Protein AF-0000000068868899 (afdb_homodimer)

pLDDT: mean 96.08, std 3.88, range [70.88, 98.94]

Foldseek 3Di:
DDPVVVVVVVVVVCVVVDDDDFDWDDFDFCWTATPRDIFGEQAALQFLRLRPDPLLVVLLVVLCVVPNKFDDQCVPRNDDPLQVLLQVLLLVLLVFATKHWFQWLLLVLLLLDLLPAAQLAAEEEEPLADVSNVVSCVVSNHPHYHYFYHLDLVRSLVSLVVNLVSQVDADPVRHGHAYEYEYEQARQQQQDGRPVVSVLVSCVVSVHAYEYEFASQACAAAQLRSTNCNNVVNNPSHAWYKYGCCRNVNFGIIMIGHHPVSVVSSVPGRCSSNVHTDHISSSSSSSSSSSVVSVVDSVSNVLSVVLQVVLVVLCVVLPFDQHPRDTQKTWRWPQAQVLLCQLQVQLVVLRYHWDWDAPPSPDRRGITTIGGTHSSDDPVSSVSSSVSSSVSVVVVVD/DDPVVVVVVVVVVCVVVDDDDFDWDDFDFCWTATPRDIFGEQDALQFLRLRPDPLLVVLLVVLCVVPNKFDDQCVPRNDDPLQVLLQVLLLVLLVFATKHWFQWLLLVLLLLDLLPAAQLAAEEEEPLADVSNVVSCVVSNHPHYHYFYHLDLVRSLVSLVVNLVSQVDADPVRHGHAYEYEYEQARQQQQDGRPVVSVLVSCVVSVHAYEYEFASQACAAAQLRSTNCNNVVNNPSHAWYKYGCCRNVNFGIIMIGHHPVSVVSSVPGRCSSNVHTDHISSSSSSSSSSSVVSVVDSVSNVLSVVLQVVLVVLCVVLPFDQHPNDTQKTWRWPQAQVLLCQLQVQLVVLRYHWDWDAPPSPDRRGITTIGGTHSSDDPVSSVSSSVSSSVSVVVVVD

InterPro domains:
  IPR004839 Aminotransferase, class I/classII, large domain [PF00155] (39-388)
  IPR015421 Pyridoxal phosphate-dependent transferase, major domain [G3DSA:3.40.640.10] (53-297)
  IPR015422 Pyridoxal phosphate-dependent transferase, small domain [G3DSA:3.90.1150.10] (34-392)
  IPR015424 Pyridoxal phosphate-dependent transferase [SSF53383] (14-396)
  IPR050087 8-amino-7-oxononanoate synthase class-II [PTHR13693] (25-392)

Nearest PDB structures (foldseek):
  7v5i-assembly1_B  TM=9.398E-01  e=1.175E-43  Vibrio proteolyticus NBRC 13287
  7pob-assembly1_A  TM=9.313E-01  e=1.804E-43  Thermus thermophilus
  8guh-assembly1_A  TM=9.387E-01  e=9.537E-41  Sphingobacterium multivorum
  7u7h-assembly3_D  TM=9.229E-01  e=6.261E-37  Alistipes finegoldii DSM 17242
  8c82-assembly1_B  TM=8.875E-01  e=2.567E-27  Saccharomyces cerevisiae

Structure (mmCIF, N/CA/C/O backbone):
data_AF-0000000068868899-model_v1
#
loop_
_entity.id
_entity.type
_entity.pdbx_description
1 polymer 'Aminotransferase class I/classII large domain-containing protein'
#
loop_
_atom_site.group_PDB
_atom_site.id
_atom_site.type_symbol
_atom_site.label_atom_id
_atom_site.label_alt_id
_atom_site.label_comp_id
_atom_site.label_asym_id
_atom_site.label_entity_id
_atom_site.label_seq_id
_atom_site.pdbx_PDB_ins_code
_atom_site.Cartn_x
_atom_site.Cartn_y
_atom_site.Cartn_z
_atom_site.occupancy
_atom_site.B_iso_or_equiv
_atom_site.auth_seq_id
_atom_site.auth_comp_id
_atom_site.auth_asym_id
_atom_site.auth_atom_id
_atom_site.pdbx_PDB_model_num
ATOM 1 N N . MET A 1 1 ? 30.75 -0.657 23.078 1 79.25 1 MET A N 1
ATOM 2 C CA . MET A 1 1 ? 30.266 0.028 21.891 1 79.25 1 MET A CA 1
ATOM 3 C C . MET A 1 1 ? 28.766 0.284 21.984 1 79.25 1 MET A C 1
ATOM 5 O O . MET A 1 1 ? 28.016 -0.556 22.484 1 79.25 1 MET A O 1
ATOM 9 N N . ALA A 1 2 ? 28.531 1.472 21.562 1 90.12 2 ALA A N 1
ATOM 10 C CA . ALA A 1 2 ? 27.125 1.851 21.609 1 90.12 2 ALA A CA 1
ATOM 11 C C . ALA A 1 2 ? 26.281 0.928 20.734 1 90.12 2 ALA A C 1
ATOM 13 O O . ALA A 1 2 ? 26.766 0.385 19.75 1 90.12 2 ALA A O 1
ATOM 14 N N . THR A 1 3 ? 25.156 0.612 21.203 1 94.62 3 THR A N 1
ATOM 15 C CA . THR A 1 3 ? 24.25 -0.295 20.516 1 94.62 3 THR A CA 1
ATOM 16 C C . THR A 1 3 ? 24 0.18 19.094 1 94.62 3 THR A C 1
ATOM 18 O O . THR A 1 3 ? 24 -0.623 18.156 1 94.62 3 THR A O 1
ATOM 21 N N . THR A 1 4 ? 23.875 1.405 18.875 1 96.5 4 THR A N 1
ATOM 22 C CA . THR A 1 4 ? 23.609 1.935 17.531 1 96.5 4 THR A CA 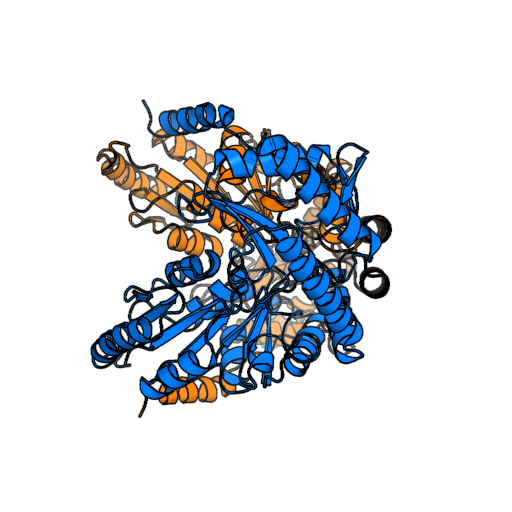1
ATOM 23 C C . THR A 1 4 ? 24.844 1.777 16.641 1 96.5 4 THR A C 1
ATOM 25 O O . THR A 1 4 ? 24.703 1.521 15.445 1 96.5 4 THR A O 1
ATOM 28 N N . ALA A 1 5 ? 25.984 1.985 17.219 1 95.88 5 ALA A N 1
ATOM 29 C CA . ALA A 1 5 ? 27.219 1.805 16.453 1 95.88 5 ALA A CA 1
ATOM 30 C C . ALA A 1 5 ? 27.359 0.37 15.945 1 95.88 5 ALA A C 1
ATOM 32 O O . ALA A 1 5 ? 27.781 0.139 14.82 1 95.88 5 ALA A O 1
ATOM 33 N N . LYS A 1 6 ? 27.062 -0.552 16.812 1 94.94 6 LYS A N 1
ATOM 34 C CA . LYS A 1 6 ? 27.078 -1.957 16.422 1 94.94 6 LYS A CA 1
ATOM 35 C C . LYS A 1 6 ? 26.078 -2.229 15.297 1 94.94 6 LYS A C 1
ATOM 37 O O . LYS A 1 6 ? 26.344 -3.027 14.398 1 94.94 6 LYS A O 1
ATOM 42 N N . PHE A 1 7 ? 24.969 -1.673 15.406 1 96.56 7 PHE A N 1
ATOM 43 C CA . PHE A 1 7 ? 23.922 -1.776 14.383 1 96.56 7 PHE A CA 1
ATOM 44 C C . PHE A 1 7 ? 24.438 -1.292 13.039 1 96.56 7 PHE A C 1
ATOM 46 O O . PHE A 1 7 ? 24.328 -2.002 12.031 1 96.56 7 PHE A O 1
ATOM 53 N N . TRP A 1 8 ? 25.031 -0.148 12.945 1 96.88 8 TRP A N 1
ATOM 54 C CA . TRP A 1 8 ? 25.547 0.434 11.703 1 96.88 8 TRP A CA 1
ATOM 55 C C . TRP A 1 8 ? 26.672 -0.412 11.125 1 96.88 8 TRP A C 1
ATOM 57 O O . TRP A 1 8 ? 26.781 -0.562 9.906 1 96.88 8 TRP A O 1
ATOM 67 N N . ASN A 1 9 ? 27.5 -0.931 11.992 1 96.31 9 ASN A N 1
ATOM 68 C CA . ASN A 1 9 ? 28.562 -1.814 11.547 1 96.31 9 ASN A CA 1
ATOM 69 C C . ASN A 1 9 ? 28.016 -3.068 10.875 1 96.31 9 ASN A C 1
ATOM 71 O O . ASN A 1 9 ? 28.547 -3.52 9.859 1 96.31 9 ASN A O 1
ATOM 75 N N . LYS A 1 10 ? 27.031 -3.541 11.477 1 95.31 10 LYS A N 1
ATOM 76 C CA . LYS A 1 10 ? 26.391 -4.727 10.914 1 95.31 10 LYS A CA 1
ATOM 77 C C . LYS A 1 10 ? 25.797 -4.43 9.539 1 95.31 10 LYS A C 1
ATOM 79 O O . LYS A 1 10 ? 25.922 -5.242 8.617 1 95.31 10 LYS A O 1
ATOM 84 N N . LEU A 1 11 ? 25.125 -3.301 9.398 1 96.31 11 LEU A N 1
ATOM 85 C CA . LEU A 1 11 ? 24.531 -2.908 8.125 1 96.31 11 LEU A CA 1
ATOM 86 C C . LEU A 1 11 ? 25.609 -2.729 7.055 1 96.31 11 LEU A C 1
ATOM 88 O O . LEU A 1 11 ? 25.438 -3.158 5.914 1 96.31 11 LEU A O 1
ATOM 92 N N . SER A 1 12 ? 26.672 -2.145 7.445 1 96.12 12 SER A N 1
ATOM 93 C CA . SER A 1 12 ? 27.766 -1.908 6.508 1 96.12 12 SER A CA 1
ATOM 94 C C . SER A 1 12 ? 28.391 -3.221 6.035 1 96.12 12 SER A C 1
ATOM 96 O O . SER A 1 12 ? 28.688 -3.379 4.852 1 96.12 12 SER A O 1
ATOM 98 N N . ALA A 1 13 ? 28.531 -4.113 6.949 1 94.19 13 ALA A N 1
ATOM 99 C CA . ALA A 1 13 ? 29.109 -5.414 6.621 1 94.19 13 ALA A CA 1
ATOM 100 C C . ALA A 1 13 ? 28.219 -6.191 5.664 1 94.19 13 ALA A C 1
ATOM 102 O O . ALA A 1 13 ? 28.703 -6.926 4.801 1 94.19 13 ALA A O 1
ATOM 103 N N . ALA A 1 14 ? 26.969 -5.934 5.801 1 92.38 14 ALA A N 1
ATOM 104 C CA . ALA A 1 14 ? 26 -6.68 5.016 1 92.38 14 ALA A CA 1
ATOM 105 C C . ALA A 1 14 ? 25.953 -6.176 3.576 1 92.38 14 ALA A C 1
ATOM 107 O O . ALA A 1 14 ? 25.422 -6.852 2.691 1 92.38 14 ALA A O 1
ATOM 108 N N . GLN A 1 15 ? 26.484 -5.066 3.303 1 91.06 15 GLN A N 1
ATOM 109 C CA . GLN A 1 15 ? 26.453 -4.473 1.969 1 91.06 15 GLN A CA 1
ATOM 110 C C . GLN A 1 15 ? 27.172 -5.355 0.956 1 91.06 15 GLN A C 1
ATOM 112 O O . GLN A 1 15 ? 26.875 -5.309 -0.24 1 91.06 15 GLN A O 1
ATOM 117 N N . ALA A 1 16 ? 28.094 -6.137 1.494 1 88.56 16 ALA A N 1
ATOM 118 C CA . ALA A 1 16 ? 28.875 -7.02 0.62 1 88.56 16 ALA A CA 1
ATOM 119 C C . ALA A 1 16 ? 27.984 -8.094 0.003 1 88.56 16 ALA A C 1
ATOM 121 O O . ALA A 1 16 ? 28.297 -8.648 -1.053 1 88.56 16 ALA A O 1
ATOM 122 N N . LEU A 1 17 ? 26.891 -8.344 0.576 1 86.88 17 LEU A N 1
ATOM 123 C CA . LEU A 1 17 ? 26.016 -9.422 0.145 1 86.88 17 LEU A CA 1
ATOM 124 C C . LEU A 1 17 ? 24.797 -8.867 -0.579 1 86.88 17 LEU A C 1
ATOM 126 O O . LEU A 1 17 ? 23.859 -9.609 -0.909 1 86.88 17 LEU A O 1
ATOM 130 N N . LYS A 1 18 ? 24.797 -7.633 -0.896 1 85.88 18 LYS A N 1
ATOM 131 C CA . LYS A 1 18 ? 23.609 -6.992 -1.446 1 85.88 18 LYS A CA 1
ATOM 132 C C . LYS A 1 18 ? 23.344 -7.473 -2.869 1 85.88 18 LYS A C 1
ATOM 134 O O . LYS A 1 18 ? 24.266 -7.688 -3.648 1 85.88 18 LYS A O 1
ATOM 139 N N . THR A 1 19 ? 22.062 -7.805 -3.105 1 80.19 19 THR A N 1
ATOM 140 C CA . THR A 1 19 ? 21.609 -8.148 -4.445 1 80.19 19 THR A CA 1
ATOM 141 C C . THR A 1 19 ? 20.891 -6.965 -5.09 1 80.19 19 THR A C 1
ATOM 143 O O . THR A 1 19 ? 20.109 -6.266 -4.426 1 80.19 19 THR A O 1
ATOM 146 N N . VAL A 1 20 ? 21.219 -6.711 -6.34 1 83.12 20 VAL A N 1
ATOM 147 C CA . VAL A 1 20 ? 20.594 -5.629 -7.094 1 83.12 20 VAL A CA 1
ATOM 148 C C . VAL A 1 20 ? 19.766 -6.211 -8.234 1 83.12 20 VAL A C 1
ATOM 150 O O . VAL A 1 20 ? 20.25 -7.035 -9.008 1 83.12 20 VAL A O 1
ATOM 153 N N . PRO A 1 21 ? 18.531 -5.812 -8.266 1 89.25 21 PRO A N 1
ATOM 154 C CA . PRO A 1 21 ? 17.703 -6.312 -9.375 1 89.25 21 PRO A CA 1
ATOM 155 C C . PRO A 1 21 ? 18.188 -5.824 -10.734 1 89.25 21 PRO A C 1
ATOM 157 O O . PRO A 1 21 ? 18.828 -4.77 -10.828 1 89.25 21 PRO A O 1
ATOM 160 N N . ARG A 1 22 ? 17.875 -6.625 -11.734 1 92.62 22 ARG A N 1
ATOM 161 C CA . ARG A 1 22 ? 18.156 -6.188 -13.094 1 92.62 22 ARG A CA 1
ATOM 162 C C . ARG A 1 22 ? 17.312 -4.965 -13.461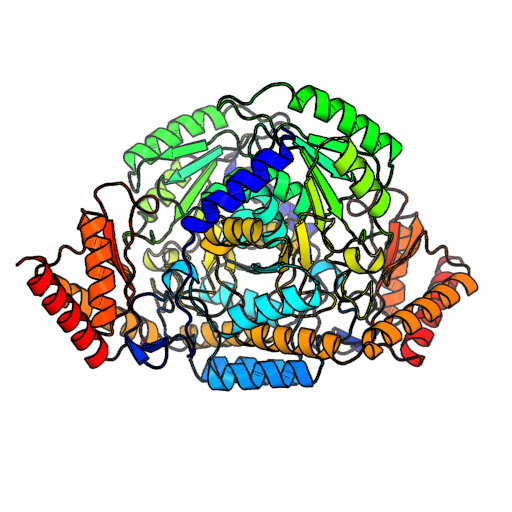 1 92.62 22 ARG A C 1
ATOM 164 O O . ARG A 1 22 ? 16.156 -4.859 -13.062 1 92.62 22 ARG A O 1
ATOM 171 N N . VAL A 1 23 ? 17.891 -4.062 -14.188 1 96.19 23 VAL A N 1
ATOM 172 C CA . VAL A 1 23 ? 17.203 -2.84 -14.578 1 96.19 23 VAL A CA 1
ATOM 173 C C . VAL A 1 23 ? 16.562 -3.018 -15.961 1 96.19 23 VAL A C 1
ATOM 175 O O . VAL A 1 23 ? 17.266 -3.277 -16.938 1 96.19 23 VAL A O 1
ATOM 178 N N . VAL A 1 24 ? 15.305 -2.957 -16.016 1 96.56 24 VAL A N 1
ATOM 179 C CA . VAL A 1 24 ? 14.523 -3.061 -17.25 1 96.56 24 VAL A CA 1
ATOM 180 C C . VAL A 1 24 ? 14.289 -1.667 -17.828 1 96.56 24 VAL A C 1
ATOM 182 O O . VAL A 1 24 ? 13.938 -0.735 -17.094 1 96.56 24 VAL A O 1
ATOM 185 N N . SER A 1 25 ? 14.477 -1.478 -19.125 1 96.94 25 SER A N 1
ATOM 186 C CA . SER A 1 25 ? 14.328 -0.166 -19.75 1 96.94 25 SER A CA 1
ATOM 187 C C . SER A 1 25 ? 13.219 -0.169 -20.797 1 96.94 25 SER A C 1
ATOM 189 O O . SER A 1 25 ? 13.172 0.706 -21.656 1 96.94 25 SER A O 1
ATOM 191 N N . SER A 1 26 ? 12.359 -1.142 -20.766 1 96.25 26 SER A N 1
ATOM 192 C CA . SER A 1 26 ? 11.203 -1.257 -21.641 1 96.25 26 SER A CA 1
ATOM 193 C C . SER A 1 26 ? 9.914 -1.417 -20.844 1 96.25 26 SER A C 1
ATOM 195 O O . SER A 1 26 ? 9.945 -1.437 -19.609 1 96.25 26 SER A O 1
ATOM 197 N N . GLY A 1 27 ? 8.766 -1.423 -21.625 1 94.75 27 GLY A N 1
ATOM 198 C CA . GLY A 1 27 ? 7.539 -1.896 -21 1 94.75 27 GLY A CA 1
ATOM 199 C C . GLY A 1 27 ? 7.602 -3.357 -20.594 1 94.75 27 GLY A C 1
ATOM 200 O O . GLY A 1 27 ? 8.57 -4.055 -20.922 1 94.75 27 GLY A O 1
ATOM 201 N N . GLN A 1 28 ? 6.582 -3.781 -19.859 1 93.19 28 GLN A N 1
ATOM 202 C CA . GLN A 1 28 ? 6.539 -5.148 -19.359 1 93.19 28 GLN A CA 1
ATOM 203 C C . GLN A 1 28 ? 5.703 -6.047 -20.266 1 93.19 28 GLN A C 1
ATOM 205 O O . GLN A 1 28 ? 4.648 -6.539 -19.859 1 93.19 28 GLN A O 1
ATOM 210 N N . GLY A 1 29 ? 6.199 -6.32 -21.438 1 93.62 29 GLY A N 1
ATOM 211 C CA . GLY A 1 29 ? 5.531 -7.199 -22.375 1 93.62 29 GLY A CA 1
ATOM 212 C C . GLY A 1 29 ? 6.188 -8.562 -22.484 1 93.62 29 GLY A C 1
ATOM 213 O O . GLY A 1 29 ? 6.863 -9.008 -21.562 1 93.62 29 GLY A O 1
ATOM 214 N N . ALA A 1 30 ? 5.898 -9.273 -23.578 1 97 30 ALA A N 1
ATOM 215 C CA . ALA A 1 30 ? 6.469 -10.586 -23.828 1 97 30 ALA A CA 1
ATOM 216 C C . ALA A 1 30 ? 7.996 -10.531 -23.844 1 97 30 ALA A C 1
ATOM 218 O O . ALA A 1 30 ? 8.664 -11.523 -23.547 1 97 30 ALA A O 1
ATOM 219 N N . HIS A 1 31 ? 8.469 -9.367 -24.125 1 97.38 31 HIS A N 1
ATOM 220 C CA . HIS A 1 31 ? 9.914 -9.148 -24.156 1 97.38 31 HIS A CA 1
ATOM 221 C C . HIS A 1 31 ? 10.289 -7.918 -23.328 1 97.38 31 HIS A C 1
ATOM 223 O O . HIS A 1 31 ? 9.547 -6.934 -23.297 1 97.38 31 HIS A O 1
ATOM 229 N N . LEU A 1 32 ? 11.438 -8.008 -22.688 1 96.5 32 LEU A N 1
ATOM 230 C CA . LEU A 1 32 ? 12.008 -6.922 -21.906 1 96.5 32 LEU A CA 1
ATOM 231 C C . LEU A 1 32 ? 13.336 -6.457 -22.5 1 96.5 32 LEU A C 1
ATOM 233 O O . LEU A 1 32 ? 14.062 -7.258 -23.109 1 96.5 32 LEU A O 1
ATOM 237 N N . GLU A 1 33 ? 13.617 -5.211 -22.344 1 97.62 33 GLU A N 1
ATOM 238 C CA . GLU A 1 33 ? 14.945 -4.715 -22.672 1 97.62 33 GLU A CA 1
ATOM 239 C C . GLU A 1 33 ? 15.789 -4.539 -21.406 1 97.62 33 GLU A C 1
ATOM 241 O O . GLU A 1 33 ? 15.414 -3.799 -20.5 1 97.62 33 GLU A O 1
ATOM 246 N N . ILE A 1 34 ? 16.891 -5.254 -21.328 1 96.75 34 ILE A N 1
ATOM 247 C CA . ILE A 1 34 ? 17.859 -5.184 -20.234 1 96.75 34 ILE A CA 1
ATOM 248 C C . ILE A 1 34 ? 19.266 -4.953 -20.797 1 96.75 34 ILE A C 1
ATOM 250 O O . ILE A 1 34 ? 19.766 -5.762 -21.578 1 96.75 34 ILE A O 1
ATOM 254 N N . GLU A 1 35 ? 19.859 -3.84 -20.406 1 95.75 35 GLU A N 1
ATOM 255 C CA . GLU A 1 35 ? 21.188 -3.469 -20.875 1 95.75 35 GLU A CA 1
ATOM 256 C C . GLU A 1 35 ? 21.266 -3.496 -22.406 1 95.75 35 GLU A C 1
ATOM 258 O O . GLU A 1 35 ? 22.203 -4.051 -22.984 1 95.75 35 GLU A O 1
ATOM 263 N N . GLY A 1 36 ? 20.188 -3.113 -23 1 96.44 36 GLY A N 1
ATOM 264 C CA . GLY A 1 36 ? 20.172 -2.926 -24.438 1 96.44 36 GLY A CA 1
ATOM 265 C C . GLY A 1 36 ? 19.859 -4.199 -25.203 1 96.44 36 GLY A C 1
ATOM 266 O O . GLY A 1 36 ? 19.859 -4.203 -26.438 1 96.44 36 GLY A O 1
ATOM 267 N N . LYS A 1 37 ? 19.594 -5.266 -24.516 1 97.75 37 LYS A N 1
ATOM 268 C CA . LYS A 1 37 ? 19.281 -6.547 -25.156 1 97.75 37 LYS A CA 1
ATOM 269 C C . LYS A 1 37 ? 17.859 -6.98 -24.844 1 97.75 37 LYS A C 1
ATOM 271 O O . LYS A 1 37 ? 17.328 -6.672 -23.766 1 97.75 37 LYS A O 1
ATOM 276 N N . SER A 1 38 ? 17.297 -7.68 -25.828 1 98 38 SER A N 1
ATOM 277 C CA . SER A 1 38 ? 15.93 -8.164 -25.672 1 98 38 SER A CA 1
ATOM 278 C C . SER A 1 38 ? 15.898 -9.539 -25.016 1 98 38 SER A C 1
ATOM 280 O O . SER A 1 38 ? 16.688 -10.422 -25.375 1 98 38 SER A O 1
ATOM 282 N N . TYR A 1 39 ? 15.031 -9.703 -24.031 1 98.19 39 TYR A N 1
ATOM 283 C CA . TYR A 1 39 ? 14.867 -10.969 -23.312 1 98.19 39 TYR A CA 1
ATOM 284 C C . TYR A 1 39 ? 13.414 -11.422 -23.328 1 98.19 39 TYR A C 1
ATOM 286 O O . TYR A 1 39 ? 12.5 -10.617 -23.125 1 98.19 39 TYR A O 1
ATOM 294 N N . LEU A 1 40 ? 13.18 -12.711 -23.641 1 98.5 40 LEU A N 1
ATOM 295 C CA . LEU A 1 40 ? 11.859 -13.297 -23.438 1 98.5 40 LEU A CA 1
ATOM 296 C C . LEU A 1 40 ? 11.492 -13.297 -21.953 1 98.5 40 LEU A C 1
ATOM 298 O O . LEU A 1 40 ? 12.273 -13.758 -21.109 1 98.5 40 LEU A O 1
ATOM 302 N N . ASN A 1 41 ? 10.32 -12.797 -21.656 1 97 41 ASN A N 1
ATOM 303 C CA . ASN A 1 41 ? 9.906 -12.492 -20.281 1 97 41 ASN A CA 1
ATOM 304 C C . ASN A 1 41 ? 9.094 -13.633 -19.672 1 97 41 ASN A C 1
ATOM 306 O O . ASN A 1 41 ? 7.867 -13.672 -19.828 1 97 41 ASN A O 1
ATOM 310 N N . PHE A 1 42 ? 9.727 -14.484 -18.859 1 97.5 42 PHE A N 1
ATOM 311 C CA . PHE A 1 42 ? 9.055 -15.555 -18.125 1 97.5 42 PHE A CA 1
ATOM 312 C C . PHE A 1 42 ? 8.953 -15.227 -16.641 1 97.5 42 PHE A C 1
ATOM 314 O O . PHE A 1 42 ? 8.742 -16.125 -15.82 1 97.5 42 PHE A O 1
ATOM 321 N N . CYS A 1 43 ? 9.086 -13.938 -16.297 1 93.88 43 CYS A N 1
ATOM 322 C CA . CYS A 1 43 ? 9.211 -13.609 -14.883 1 93.88 43 CYS A CA 1
ATOM 323 C C . CYS A 1 43 ? 8.055 -12.727 -14.422 1 93.88 43 CYS A C 1
ATOM 325 O O . CYS A 1 43 ? 7.82 -12.578 -13.219 1 93.88 43 CYS A O 1
ATOM 327 N N . SER A 1 44 ? 7.316 -12.117 -15.281 1 91.38 44 SER A N 1
ATOM 328 C CA . SER A 1 44 ? 6.289 -11.156 -14.898 1 91.38 44 SER A CA 1
ATOM 329 C C . SER A 1 44 ? 4.93 -11.828 -14.75 1 91.38 44 SER A C 1
ATOM 331 O O . SER A 1 44 ? 4.574 -12.703 -15.539 1 91.38 44 SER A O 1
ATOM 333 N N . SER A 1 45 ? 4.152 -11.359 -13.766 1 93 45 SER A N 1
ATOM 334 C CA . SER A 1 45 ? 2.822 -11.906 -13.531 1 93 45 SER A CA 1
ATOM 335 C C . SER A 1 45 ? 1.762 -11.148 -14.312 1 93 45 SER A C 1
ATOM 337 O O . SER A 1 45 ? 0.589 -11.133 -13.938 1 93 45 SER A O 1
ATOM 339 N N . HIS A 1 46 ? 2.225 -10.484 -15.352 1 95.25 46 HIS A N 1
ATOM 340 C CA . HIS A 1 46 ? 1.274 -9.828 -16.25 1 95.25 46 HIS A CA 1
ATOM 341 C C . HIS A 1 46 ? 0.615 -10.828 -17.188 1 95.25 46 HIS A C 1
ATOM 343 O O . HIS A 1 46 ? 0.855 -10.805 -18.391 1 95.25 46 HIS A O 1
ATOM 349 N N . TYR A 1 47 ? -0.308 -11.594 -16.656 1 97.62 47 TYR A N 1
ATOM 350 C CA . TYR A 1 47 ? -0.846 -12.789 -17.281 1 97.62 47 TYR A CA 1
ATOM 351 C C . TYR A 1 47 ? -1.559 -12.445 -18.594 1 97.62 47 TYR A C 1
ATOM 353 O O . TYR A 1 47 ? -1.557 -13.234 -19.531 1 97.62 47 TYR A O 1
ATOM 361 N N . LEU A 1 48 ? -2.15 -11.266 -18.656 1 98 48 LEU A N 1
ATOM 362 C CA . LEU A 1 48 ? -3.049 -10.984 -19.766 1 98 48 LEU A CA 1
ATOM 363 C C . LEU A 1 48 ? -2.42 -9.992 -20.734 1 98 48 LEU A C 1
ATOM 365 O O . LEU A 1 48 ? -3.027 -9.641 -21.75 1 98 48 LEU A O 1
ATOM 369 N N . GLY A 1 49 ? -1.234 -9.531 -20.438 1 96.56 49 GLY A N 1
ATOM 370 C CA . GLY A 1 49 ? -0.562 -8.578 -21.297 1 96.56 49 GLY A CA 1
ATOM 371 C C . GLY A 1 49 ? -1.114 -7.168 -21.172 1 96.56 49 GLY A C 1
ATOM 372 O O . GLY A 1 49 ? -0.904 -6.336 -22.062 1 96.56 49 GLY A O 1
ATOM 373 N N . PHE A 1 50 ? -1.772 -6.863 -20.125 1 97.56 50 PHE A N 1
ATOM 374 C CA . PHE A 1 50 ? -2.451 -5.586 -19.969 1 97.56 50 PHE A CA 1
ATOM 375 C C . PHE A 1 50 ? -1.446 -4.465 -19.719 1 97.56 50 PHE A C 1
ATOM 377 O O . PHE A 1 50 ? -1.773 -3.285 -19.875 1 97.56 50 PHE A O 1
ATOM 384 N N . ALA A 1 51 ? -0.207 -4.754 -19.375 1 96 51 ALA A N 1
ATOM 385 C CA . ALA A 1 51 ? 0.793 -3.74 -19.062 1 96 51 ALA A CA 1
ATOM 386 C C . ALA A 1 51 ? 1.045 -2.822 -20.25 1 96 51 ALA A C 1
ATOM 388 O O . ALA A 1 51 ? 1.37 -1.645 -20.078 1 96 51 ALA A O 1
ATOM 389 N N . GLU A 1 52 ? 0.858 -3.381 -21.438 1 95.81 52 GLU A N 1
ATOM 390 C CA . GLU A 1 52 ? 1.126 -2.598 -22.641 1 95.81 52 GLU A CA 1
ATOM 391 C C . GLU A 1 52 ? -0.107 -2.521 -23.531 1 95.81 52 GLU A C 1
ATOM 393 O O . GLU A 1 52 ? -0.004 -2.186 -24.719 1 95.81 52 GLU A O 1
ATOM 398 N N . GLU A 1 53 ? -1.214 -2.852 -23 1 97.69 53 GLU A N 1
ATOM 399 C CA . GLU A 1 53 ? -2.453 -2.898 -23.766 1 97.69 53 GLU A CA 1
ATOM 400 C C . GLU A 1 53 ? -2.873 -1.504 -24.219 1 97.69 53 GLU A C 1
ATOM 402 O O . GLU A 1 53 ? -3.107 -0.619 -23.406 1 97.69 53 GLU A O 1
ATOM 407 N N . PRO A 1 54 ? -3.08 -1.294 -25.562 1 98.12 54 PRO A N 1
ATOM 408 C CA . PRO A 1 54 ? -3.375 0.037 -26.109 1 98.12 54 PRO A CA 1
ATOM 409 C C . PRO A 1 54 ? -4.637 0.649 -25.5 1 98.12 54 PRO A C 1
ATOM 411 O O . PRO A 1 54 ? -4.68 1.855 -25.25 1 98.12 54 PRO A O 1
ATOM 414 N N . ARG A 1 55 ? -5.66 -0.09 -25.25 1 98.38 55 ARG A N 1
ATOM 415 C CA . ARG A 1 55 ? -6.902 0.44 -24.703 1 98.38 55 ARG A CA 1
ATOM 416 C C . ARG A 1 55 ? -6.688 0.979 -23.297 1 98.38 55 ARG A C 1
ATOM 418 O O . ARG A 1 55 ? -7.289 1.983 -22.906 1 98.38 55 ARG A O 1
ATOM 425 N N . LEU A 1 56 ? -5.879 0.253 -22.516 1 98.69 56 LEU A N 1
ATOM 426 C CA . LEU A 1 56 ? -5.57 0.735 -21.172 1 98.69 56 LEU A CA 1
ATOM 427 C C . LEU A 1 56 ? -4.766 2.027 -21.234 1 98.69 56 LEU A C 1
ATOM 429 O O . LEU A 1 56 ? -5.02 2.961 -20.469 1 98.69 56 LEU A O 1
ATOM 433 N N . LYS A 1 57 ? -3.732 2.068 -22.156 1 98.62 57 LYS A N 1
ATOM 434 C CA . LYS A 1 57 ? -2.928 3.273 -22.344 1 98.62 57 LYS A CA 1
ATOM 435 C C . LYS A 1 57 ? -3.809 4.48 -22.656 1 98.62 57 LYS A C 1
ATOM 437 O O . LYS A 1 57 ? -3.664 5.539 -22.031 1 98.62 57 LYS A O 1
ATOM 442 N N . GLN A 1 58 ? -4.715 4.301 -23.531 1 98.81 58 GLN A N 1
ATOM 443 C CA . GLN A 1 58 ? -5.578 5.391 -23.969 1 98.81 58 GLN A CA 1
ATOM 444 C C . GLN A 1 58 ? -6.504 5.855 -22.859 1 98.81 58 GLN A C 1
ATOM 446 O O . GLN A 1 58 ? -6.707 7.059 -22.672 1 98.81 58 GLN A O 1
ATOM 451 N N . ALA A 1 59 ? -7.082 4.895 -22.141 1 98.88 59 ALA A N 1
ATOM 452 C CA . ALA A 1 59 ? -7.973 5.234 -21.031 1 98.88 59 ALA A CA 1
ATOM 453 C C . ALA A 1 59 ? -7.242 6.055 -19.969 1 98.88 59 ALA A C 1
ATOM 455 O O . ALA A 1 59 ? -7.777 7.047 -19.469 1 98.88 59 ALA A O 1
ATOM 456 N N . ALA A 1 60 ? -6.059 5.641 -19.625 1 98.81 60 ALA A N 1
ATOM 457 C CA . ALA A 1 60 ? -5.254 6.344 -18.641 1 98.81 60 ALA A CA 1
ATOM 458 C C . ALA A 1 60 ? -4.891 7.746 -19.109 1 98.81 60 ALA A C 1
ATOM 460 O O . ALA A 1 60 ? -5.02 8.719 -18.359 1 98.81 60 ALA A O 1
ATOM 461 N N . GLN A 1 61 ? -4.398 7.863 -20.359 1 98.88 61 GLN A N 1
ATOM 462 C CA . GLN A 1 61 ? -3.977 9.148 -20.906 1 98.88 61 GLN A CA 1
ATOM 463 C C . GLN A 1 61 ? -5.148 10.125 -20.984 1 98.88 61 GLN A C 1
ATOM 465 O O . GLN A 1 61 ? -5 11.312 -20.672 1 98.88 61 GLN A O 1
ATOM 470 N N . ALA A 1 62 ? -6.316 9.633 -21.422 1 98.81 62 ALA A N 1
ATOM 471 C CA . ALA A 1 62 ? -7.504 10.477 -21.5 1 98.81 62 ALA A CA 1
ATOM 472 C C . ALA A 1 62 ? -7.914 10.984 -20.125 1 98.81 62 ALA A C 1
ATOM 474 O O . ALA A 1 62 ? -8.305 12.148 -19.969 1 98.81 62 ALA A O 1
ATOM 475 N N . ALA A 1 63 ? -7.848 10.133 -19.141 1 98.75 63 ALA A N 1
ATOM 476 C CA . ALA A 1 63 ? -8.219 10.516 -17.781 1 98.75 63 ALA A CA 1
ATOM 477 C C . ALA A 1 63 ? -7.242 11.539 -17.219 1 98.75 63 ALA A C 1
ATOM 479 O O . ALA A 1 63 ? -7.648 12.469 -16.5 1 98.75 63 ALA A O 1
ATOM 480 N N . ILE A 1 64 ? -5.934 11.328 -17.469 1 98.69 64 ILE A N 1
ATOM 481 C CA . ILE A 1 64 ? -4.934 12.297 -17.047 1 98.69 64 ILE A CA 1
ATOM 482 C C . ILE A 1 64 ? -5.266 13.672 -17.625 1 98.69 64 ILE A C 1
ATOM 484 O O . ILE A 1 64 ? -5.211 14.68 -16.906 1 98.69 64 ILE A O 1
ATOM 488 N N . GLU A 1 65 ? -5.566 13.672 -18.875 1 98.5 65 GLU A N 1
ATOM 489 C CA . GLU A 1 65 ? -5.871 14.938 -19.547 1 98.5 65 GLU A CA 1
ATOM 490 C C . GLU A 1 65 ? -7.047 15.641 -18.875 1 98.5 65 GLU A C 1
ATOM 492 O O . GLU A 1 65 ? -7 16.859 -18.641 1 98.5 65 GLU A O 1
ATOM 497 N N . LYS A 1 66 ? -8.023 14.898 -18.562 1 98 66 LYS A N 1
ATOM 498 C CA . LYS A 1 66 ? -9.273 15.461 -18.062 1 98 66 LYS A CA 1
ATOM 499 C C . LYS A 1 66 ? -9.164 15.812 -16.578 1 98 66 LYS A C 1
ATOM 501 O O . LYS A 1 66 ? -9.656 16.859 -16.141 1 98 66 LYS A O 1
ATOM 506 N N . TYR A 1 67 ? -8.516 14.93 -15.75 1 97.81 67 TYR A N 1
ATOM 507 C CA . TYR A 1 67 ? -8.656 15.039 -14.297 1 97.81 67 TYR A CA 1
ATOM 508 C C . TYR A 1 67 ? -7.309 15.273 -13.633 1 97.81 67 TYR A C 1
ATOM 510 O O . TYR A 1 67 ? -7.246 15.656 -12.461 1 97.81 67 TYR A O 1
ATOM 518 N N . GLY A 1 68 ? -6.238 15.039 -14.289 1 97.94 68 GLY A N 1
ATOM 519 C CA . GLY A 1 68 ? -4.926 15.117 -13.672 1 97.94 68 GLY A CA 1
ATOM 520 C C . GLY A 1 68 ? -4.473 13.805 -13.062 1 97.94 68 GLY A C 1
ATOM 521 O O . GLY A 1 68 ? -4.793 12.734 -13.578 1 97.94 68 GLY A O 1
ATOM 522 N N . MET A 1 69 ? -3.658 13.836 -11.992 1 96.81 69 MET A N 1
ATOM 523 C CA . MET A 1 69 ? -2.973 12.656 -11.477 1 96.81 69 MET A CA 1
ATOM 524 C C . MET A 1 69 ? -3.645 12.148 -10.203 1 96.81 69 MET A C 1
ATOM 526 O O . MET A 1 69 ? -4.172 11.039 -10.18 1 96.81 69 MET A O 1
ATOM 530 N N . GLY A 1 70 ? -3.508 12.914 -9.195 1 90.75 70 GLY A N 1
ATOM 531 C CA . GLY A 1 70 ? -3.82 12.398 -7.867 1 90.75 70 GLY A CA 1
ATOM 532 C C . GLY A 1 70 ? -5.207 12.781 -7.391 1 90.75 70 GLY A C 1
ATOM 533 O O . GLY A 1 70 ? -5.855 13.656 -7.98 1 90.75 70 GLY A O 1
ATOM 534 N N . THR A 1 71 ? -5.574 11.922 -6.379 1 87.25 71 THR A N 1
ATOM 535 C CA . THR A 1 71 ? -6.844 12.172 -5.699 1 87.25 71 THR A CA 1
ATOM 536 C C . THR A 1 71 ? -6.625 12.375 -4.203 1 87.25 71 THR A C 1
ATOM 538 O O . THR A 1 71 ? -5.5 12.25 -3.711 1 87.25 71 THR A O 1
ATOM 541 N N . GLY A 1 72 ? -7.477 12.93 -3.447 1 76.94 72 GLY A N 1
ATOM 542 C CA . GLY A 1 72 ? -7.359 13.164 -2.018 1 76.94 72 GLY A CA 1
ATOM 543 C C . GLY A 1 72 ? -7.781 11.969 -1.183 1 76.94 72 GLY A C 1
ATOM 544 O O . GLY A 1 72 ? -8.094 10.906 -1.724 1 76.94 72 GLY A O 1
ATOM 545 N N . TYR A 1 73 ? -7.461 12.031 0.135 1 83.94 73 TYR A N 1
ATOM 546 C CA . TYR A 1 73 ? -8 11.055 1.074 1 83.94 73 TYR A CA 1
ATOM 547 C C . TYR A 1 73 ? -9.523 11 0.993 1 83.94 73 TYR A C 1
ATOM 549 O O . TYR A 1 73 ? -10.203 11.984 1.294 1 83.94 73 TYR A O 1
ATOM 557 N N . ARG A 1 74 ? -10.008 9.875 0.656 1 87.19 74 ARG A N 1
ATOM 558 C CA . ARG A 1 74 ? -11.383 9.719 0.196 1 87.19 74 ARG A CA 1
ATOM 559 C C . ARG A 1 74 ? -12.375 10.164 1.267 1 87.19 74 ARG A C 1
ATOM 561 O O . ARG A 1 74 ? -13.398 10.781 0.956 1 87.19 74 ARG A O 1
ATOM 568 N N . THR A 1 75 ? -12.094 9.906 2.518 1 82.62 75 THR A N 1
ATOM 569 C CA . THR A 1 75 ? -13.039 10.188 3.588 1 82.62 75 THR A CA 1
ATOM 570 C C . THR A 1 75 ? -13.086 11.68 3.893 1 82.62 75 THR A C 1
ATOM 572 O O . THR A 1 75 ? -14.148 12.234 4.184 1 82.62 75 THR A O 1
ATOM 575 N N . LEU A 1 76 ? -11.984 12.344 3.779 1 81.75 76 LEU A N 1
ATOM 576 C CA . LEU A 1 76 ? -11.906 13.734 4.199 1 81.75 76 LEU A CA 1
ATOM 577 C C . LEU A 1 76 ? -12.062 14.672 3.008 1 81.75 76 LEU A C 1
ATOM 579 O O . LEU A 1 76 ? -12.594 15.773 3.145 1 81.75 76 LEU A O 1
ATOM 583 N N . ALA A 1 77 ? -11.633 14.172 1.84 1 86.69 77 ALA A N 1
ATOM 584 C CA . ALA A 1 77 ? -11.586 15.062 0.684 1 86.69 77 ALA A CA 1
ATOM 585 C C . ALA A 1 77 ? -12.531 14.594 -0.416 1 86.69 77 ALA A C 1
ATOM 587 O O . ALA A 1 77 ? -12.578 15.18 -1.499 1 86.69 77 ALA A O 1
ATOM 588 N N . GLY A 1 78 ? -13.305 13.547 -0.095 1 89.69 78 GLY A N 1
ATOM 589 C CA . GLY A 1 78 ? -14.203 12.984 -1.093 1 89.69 78 GLY A CA 1
ATOM 590 C C . GLY A 1 78 ? -13.57 11.883 -1.916 1 89.69 78 GLY A C 1
ATOM 591 O O . GLY A 1 78 ? -12.344 11.727 -1.91 1 89.69 78 GLY A O 1
ATOM 592 N N . THR A 1 79 ? -14.43 11.102 -2.541 1 93.88 79 THR A N 1
ATOM 593 C CA . THR A 1 79 ? -13.977 10.062 -3.455 1 93.88 79 THR A CA 1
ATOM 594 C C . THR A 1 79 ? -14.242 10.453 -4.902 1 93.88 79 THR A C 1
ATOM 596 O O . THR A 1 79 ? -15.219 11.156 -5.191 1 93.88 79 THR A O 1
ATOM 599 N N . HIS A 1 80 ? -13.352 10.164 -5.746 1 96.19 80 HIS A N 1
ATOM 600 C CA . HIS A 1 80 ? -13.547 10.492 -7.152 1 96.19 80 HIS A CA 1
ATOM 601 C C . HIS A 1 80 ? -14.57 9.562 -7.793 1 96.19 80 HIS A C 1
ATOM 603 O O . HIS A 1 80 ? -14.633 8.375 -7.461 1 96.19 80 HIS A O 1
ATOM 609 N N . ALA A 1 81 ? -15.281 10.023 -8.742 1 97.25 81 ALA A N 1
ATOM 610 C CA . ALA A 1 81 ? -16.312 9.266 -9.445 1 97.25 81 ALA A CA 1
ATOM 611 C C . ALA A 1 81 ? -15.734 8.016 -10.086 1 97.25 81 ALA A C 1
ATOM 613 O O . ALA A 1 81 ? -16.391 6.969 -10.133 1 97.25 81 ALA A O 1
ATOM 614 N N . LEU A 1 82 ? -14.523 8.094 -10.586 1 97.75 82 LEU A N 1
ATOM 615 C CA . LEU A 1 82 ? -13.875 6.953 -11.219 1 97.75 82 LEU A CA 1
ATOM 616 C C . LEU A 1 82 ? -13.672 5.82 -10.219 1 97.75 82 LEU A C 1
ATOM 618 O O . LEU A 1 82 ? -13.75 4.645 -10.578 1 97.75 82 LEU A O 1
ATOM 622 N N . HIS A 1 83 ? -13.336 6.16 -8.953 1 97.06 83 HIS A N 1
ATOM 623 C CA . HIS A 1 83 ? -13.172 5.133 -7.934 1 97.06 83 HIS A CA 1
ATOM 624 C C . HIS A 1 83 ? -14.477 4.387 -7.684 1 97.06 83 HIS A C 1
ATOM 626 O O . HIS A 1 83 ? -14.484 3.16 -7.57 1 97.06 83 HIS A O 1
ATOM 632 N N . VAL A 1 84 ? -15.516 5.141 -7.555 1 97.12 84 VAL A N 1
ATOM 633 C CA . VAL A 1 84 ? -16.844 4.566 -7.332 1 97.12 84 VAL A CA 1
ATOM 634 C C . VAL A 1 84 ? -17.203 3.635 -8.484 1 97.12 84 VAL A C 1
ATOM 636 O O . VAL A 1 84 ? -17.672 2.52 -8.266 1 97.12 84 VAL A O 1
ATOM 639 N N . GLU A 1 85 ? -16.969 4.117 -9.672 1 98.5 85 GLU A N 1
ATOM 640 C CA . GLU A 1 85 ? -17.281 3.334 -10.859 1 98.5 85 GLU A CA 1
ATOM 641 C C . GLU A 1 85 ? -16.453 2.053 -10.914 1 98.5 85 GLU A C 1
ATOM 643 O O . GLU A 1 85 ? -16.969 0.981 -11.219 1 98.5 85 GLU A O 1
ATOM 648 N N . LEU A 1 86 ? -15.195 2.133 -10.641 1 98.56 86 LEU A N 1
ATOM 649 C CA . LEU A 1 86 ? -14.32 0.962 -10.664 1 98.56 86 LEU A CA 1
ATOM 650 C C . LEU A 1 86 ? -14.797 -0.085 -9.664 1 98.56 86 LEU A C 1
ATOM 652 O O . LEU A 1 86 ? -14.867 -1.273 -9.984 1 98.56 86 LEU A O 1
ATOM 656 N N . GLU A 1 87 ? -15.07 0.35 -8.422 1 98.25 87 GLU A N 1
ATOM 657 C CA . GLU A 1 87 ? -15.516 -0.567 -7.379 1 98.25 87 GLU A CA 1
ATOM 658 C C . GLU A 1 87 ? -16.828 -1.237 -7.758 1 98.25 87 GLU A C 1
ATOM 660 O O . GLU A 1 87 ? -17.016 -2.436 -7.527 1 98.25 87 GLU A O 1
ATOM 665 N N . ARG A 1 88 ? -17.719 -0.491 -8.383 1 98.44 88 ARG A N 1
ATOM 666 C CA . ARG A 1 88 ? -18.969 -1.051 -8.875 1 98.44 88 ARG A CA 1
ATOM 667 C C . ARG A 1 88 ? -18.719 -2.105 -9.945 1 98.44 88 ARG A C 1
ATOM 669 O O . ARG A 1 88 ? -19.312 -3.186 -9.914 1 98.44 88 ARG A O 1
ATOM 676 N N . GLU A 1 89 ? -17.891 -1.818 -10.891 1 98.56 89 GLU A N 1
ATOM 677 C CA . GLU A 1 89 ? -17.625 -2.73 -12 1 98.56 89 GLU A CA 1
ATOM 678 C C . GLU A 1 89 ? -16.891 -3.977 -11.523 1 98.56 89 GLU A C 1
ATOM 680 O O . GLU A 1 89 ? -17.094 -5.07 -12.047 1 98.56 89 GLU A O 1
ATOM 685 N N . ILE A 1 90 ? -16 -3.828 -10.539 1 98.44 90 ILE A N 1
ATOM 686 C CA . ILE A 1 90 ? -15.328 -4.984 -9.961 1 98.44 90 ILE A CA 1
ATOM 687 C C . ILE A 1 90 ? -16.359 -5.902 -9.297 1 98.44 90 ILE A C 1
ATOM 689 O O . ILE A 1 90 ? -16.312 -7.121 -9.469 1 98.44 90 ILE A O 1
ATOM 693 N N . ALA A 1 91 ? -17.25 -5.289 -8.523 1 98.44 91 ALA A N 1
ATOM 694 C CA . ALA A 1 91 ? -18.297 -6.086 -7.875 1 98.44 91 ALA A CA 1
ATOM 695 C C . ALA A 1 91 ? -19.109 -6.855 -8.906 1 98.44 91 ALA A C 1
ATOM 697 O O . ALA A 1 91 ? -19.391 -8.047 -8.727 1 98.44 91 ALA A O 1
ATOM 698 N N . HIS A 1 92 ? -19.469 -6.172 -9.953 1 97.88 92 HIS A N 1
ATOM 699 C CA . HIS A 1 92 ? -20.234 -6.805 -11.031 1 97.88 92 HIS A CA 1
ATOM 700 C C . HIS A 1 92 ? -19.438 -7.93 -11.68 1 97.88 92 HIS A C 1
ATOM 702 O O . HIS A 1 92 ? -19.969 -9.016 -11.914 1 97.88 92 HIS A O 1
ATOM 708 N N . PHE A 1 93 ? -18.25 -7.684 -11.961 1 97.19 93 PHE A N 1
ATOM 709 C CA . PHE A 1 93 ? -17.359 -8.648 -12.586 1 97.19 93 PHE A CA 1
ATOM 710 C C . PHE A 1 93 ? -17.203 -9.898 -11.719 1 97.19 93 PHE A C 1
ATOM 712 O O . PHE A 1 93 ? -17.234 -11.016 -12.227 1 97.19 93 PHE A O 1
ATOM 719 N N . LYS A 1 94 ? -17.125 -9.719 -10.391 1 96.81 94 LYS A N 1
ATOM 720 C CA . LYS A 1 94 ? -16.891 -10.805 -9.445 1 96.81 94 LYS A CA 1
ATOM 721 C C . LYS A 1 94 ? -18.203 -11.508 -9.094 1 96.81 94 LYS A C 1
ATOM 723 O O . LYS A 1 94 ? -18.188 -12.633 -8.586 1 96.81 94 LYS A O 1
ATOM 728 N N . GLY A 1 95 ? -19.312 -10.875 -9.367 1 96.62 95 GLY A N 1
ATOM 729 C CA . GLY A 1 95 ? -20.609 -11.406 -8.938 1 96.62 95 GLY A CA 1
ATOM 730 C C . GLY A 1 95 ? -20.859 -11.25 -7.453 1 96.62 95 GLY A C 1
ATOM 731 O O . GLY A 1 95 ? -21.484 -12.109 -6.828 1 96.62 95 GLY A O 1
ATOM 732 N N . THR A 1 96 ? -20.281 -10.242 -6.863 1 98 96 THR A N 1
ATOM 733 C CA . THR A 1 96 ? -20.531 -9.93 -5.457 1 98 96 THR A CA 1
ATOM 734 C C . THR A 1 96 ? -21.406 -8.695 -5.328 1 98 96 THR A C 1
ATOM 736 O O . THR A 1 96 ? -21.656 -7.992 -6.312 1 98 96 THR A O 1
ATOM 739 N N . GLU A 1 97 ? -21.906 -8.445 -4.117 1 98.19 97 GLU A N 1
ATOM 740 C CA . GLU A 1 97 ? -22.797 -7.305 -3.906 1 98.19 97 GLU A CA 1
ATOM 741 C C . GLU A 1 97 ? -22.031 -5.992 -3.977 1 98.19 97 GLU A C 1
ATOM 743 O O . GLU A 1 97 ? -22.547 -4.984 -4.465 1 98.19 97 GLU A O 1
ATOM 748 N N . ALA A 1 98 ? -20.781 -5.996 -3.508 1 98.19 98 ALA A N 1
ATOM 749 C CA . ALA A 1 98 ? -19.984 -4.777 -3.449 1 98.19 98 ALA A CA 1
ATOM 750 C C . ALA A 1 98 ? -18.484 -5.105 -3.441 1 98.19 98 ALA A C 1
ATOM 752 O O . ALA A 1 98 ? -18.109 -6.266 -3.287 1 98.19 98 ALA A O 1
ATOM 753 N N . ALA A 1 99 ? -17.688 -4.121 -3.672 1 98.44 99 ALA A N 1
ATOM 754 C CA . ALA A 1 99 ? -16.234 -4.211 -3.609 1 98.44 99 ALA A CA 1
ATOM 755 C C . ALA A 1 99 ? -15.617 -2.877 -3.201 1 98.44 99 ALA A C 1
ATOM 757 O O . ALA A 1 99 ? -16.25 -1.826 -3.34 1 98.44 99 ALA A O 1
ATOM 758 N N . VAL A 1 100 ? -14.438 -2.904 -2.67 1 97.31 100 VAL A N 1
ATOM 759 C CA . VAL A 1 100 ? -13.688 -1.705 -2.309 1 97.31 100 VAL A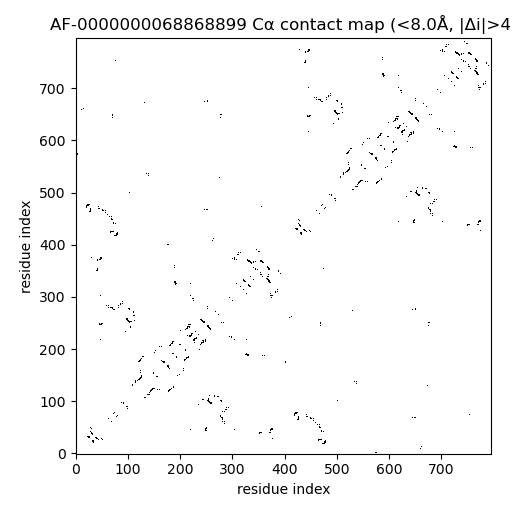 CA 1
ATOM 760 C C . VAL A 1 100 ? -12.219 -1.888 -2.672 1 97.31 100 VAL A C 1
ATOM 762 O O . VAL A 1 100 ? -11.656 -2.971 -2.49 1 97.31 100 VAL A O 1
ATOM 765 N N . CYS A 1 101 ? -11.609 -0.823 -3.188 1 96.75 101 CYS A N 1
ATOM 766 C CA . CYS A 1 101 ? -10.242 -0.906 -3.682 1 96.75 101 CYS A CA 1
ATOM 767 C C . CYS A 1 101 ? -9.258 -0.384 -2.645 1 96.75 101 CYS A C 1
ATOM 769 O O . CYS A 1 101 ? -9.617 0.417 -1.783 1 96.75 101 CYS A O 1
ATOM 771 N N . PHE A 1 102 ? -8.055 -0.868 -2.746 1 95.06 102 PHE A N 1
ATOM 772 C CA . PHE A 1 102 ? -6.898 -0.492 -1.943 1 95.06 102 PHE A CA 1
ATOM 773 C C . PHE A 1 102 ? -5.676 -0.265 -2.828 1 95.06 102 PHE A C 1
ATOM 775 O O . PHE A 1 102 ? -5.703 -0.572 -4.023 1 95.06 102 PHE A O 1
ATOM 782 N N . SER A 1 103 ? -4.594 0.231 -2.264 1 91.94 103 SER A N 1
ATOM 783 C CA . SER A 1 103 ? -3.385 0.547 -3.016 1 91.94 103 SER A CA 1
ATOM 784 C C . SER A 1 103 ? -2.646 -0.721 -3.434 1 91.94 103 SER A C 1
ATOM 786 O O . SER A 1 103 ? -1.806 -0.688 -4.336 1 91.94 103 SER A O 1
ATOM 788 N N . SER A 1 104 ? -2.906 -1.795 -2.781 1 93 104 SER A N 1
ATOM 789 C CA . SER A 1 104 ? -2.293 -3.08 -3.094 1 93 104 SER A CA 1
ATOM 790 C C . SER A 1 104 ? -3.109 -4.238 -2.527 1 93 104 SER A C 1
ATOM 792 O O . SER A 1 104 ? -3.971 -4.031 -1.669 1 93 104 SER A O 1
ATOM 794 N N . ALA A 1 105 ? -2.807 -5.43 -3.025 1 94.81 105 ALA A N 1
ATOM 795 C CA . ALA A 1 105 ? -3.412 -6.621 -2.432 1 94.81 105 ALA A CA 1
ATOM 796 C C . ALA A 1 105 ? -2.916 -6.832 -1.004 1 94.81 105 ALA A C 1
ATOM 798 O O . ALA A 1 105 ? -3.66 -7.32 -0.148 1 94.81 105 ALA A O 1
ATOM 799 N N . TYR A 1 106 ? -1.68 -6.461 -0.722 1 93.38 106 TYR A N 1
ATOM 800 C CA . TYR A 1 106 ? -1.149 -6.508 0.636 1 93.38 106 TYR A CA 1
ATOM 801 C C . TYR A 1 106 ? -2.014 -5.691 1.588 1 93.38 106 TYR A C 1
ATOM 803 O O . TYR A 1 106 ? -2.395 -6.168 2.658 1 93.38 106 TYR A O 1
ATOM 811 N N . ALA A 1 107 ? -2.295 -4.461 1.157 1 93.44 107 ALA A N 1
ATOM 812 C CA . ALA A 1 107 ? -3.131 -3.574 1.962 1 93.44 107 ALA A CA 1
ATOM 813 C C . ALA A 1 107 ? -4.539 -4.145 2.123 1 93.44 107 ALA A C 1
ATOM 815 O O . ALA A 1 107 ? -5.152 -4.008 3.184 1 93.44 107 ALA A O 1
ATOM 816 N N . ALA A 1 108 ? -5.031 -4.73 1.062 1 96.44 108 ALA A N 1
ATOM 817 C CA . ALA A 1 108 ? -6.355 -5.344 1.129 1 96.44 108 ALA A CA 1
ATOM 818 C C . ALA A 1 108 ? -6.383 -6.48 2.148 1 96.44 108 ALA A C 1
ATOM 820 O O . ALA A 1 108 ? -7.312 -6.574 2.955 1 96.44 108 ALA A O 1
ATOM 821 N 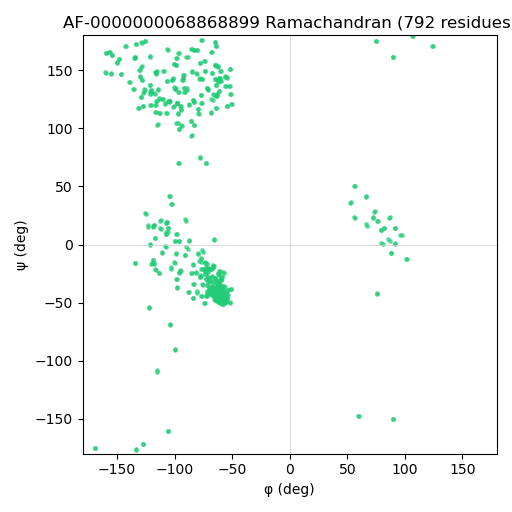N . ASN A 1 109 ? -5.383 -7.352 2.129 1 96.94 109 ASN A N 1
ATOM 822 C CA . ASN A 1 109 ? -5.285 -8.43 3.107 1 96.94 109 ASN A CA 1
ATOM 823 C C . ASN A 1 109 ? -5.246 -7.891 4.535 1 96.94 109 ASN A C 1
ATOM 825 O O . ASN A 1 109 ? -6 -8.344 5.395 1 96.94 109 ASN A O 1
ATOM 829 N N . ALA A 1 110 ? -4.352 -6.973 4.715 1 93.88 110 ALA A N 1
ATOM 830 C CA . ALA A 1 110 ? -4.203 -6.391 6.047 1 93.88 110 ALA A CA 1
ATOM 831 C C . ALA A 1 110 ? -5.52 -5.789 6.531 1 93.88 110 ALA A C 1
ATOM 833 O O . ALA A 1 110 ? -5.93 -6.012 7.676 1 93.88 110 ALA A O 1
ATOM 834 N N . SER A 1 111 ? -6.164 -5.078 5.695 1 95.5 111 SER A N 1
ATOM 835 C CA . SER A 1 111 ? -7.41 -4.41 6.047 1 95.5 111 SER A CA 1
ATOM 836 C C . SER A 1 111 ? -8.523 -5.422 6.309 1 95.5 111 SER A C 1
ATOM 838 O O . SER A 1 111 ? -9.32 -5.246 7.23 1 95.5 111 SER A O 1
ATOM 840 N N . ALA A 1 112 ? -8.57 -6.43 5.48 1 98 112 ALA A N 1
ATOM 841 C CA . ALA A 1 112 ? -9.617 -7.438 5.609 1 98 112 ALA A CA 1
ATOM 842 C C . ALA A 1 112 ? -9.586 -8.086 6.992 1 98 112 ALA A C 1
ATOM 844 O O . ALA A 1 112 ? -10.633 -8.266 7.625 1 98 112 ALA A O 1
ATOM 845 N N . VAL A 1 113 ? -8.445 -8.398 7.484 1 98.06 113 VAL A N 1
ATOM 846 C CA . VAL A 1 113 ? -8.32 -9.133 8.742 1 98.06 113 VAL A CA 1
ATOM 847 C C . VAL A 1 113 ? -8.398 -8.164 9.914 1 98.06 113 VAL A C 1
ATOM 849 O O . VAL A 1 113 ? -9.164 -8.375 10.859 1 98.06 113 VAL A O 1
ATOM 852 N N . GLN A 1 114 ? -7.676 -7.047 9.82 1 95.69 114 GLN A N 1
ATOM 853 C CA . GLN A 1 114 ? -7.543 -6.109 10.93 1 95.69 114 GLN A CA 1
ATOM 854 C C . GLN A 1 114 ? -8.883 -5.469 11.281 1 95.69 114 GLN A C 1
ATOM 856 O O . GLN A 1 114 ? -9.133 -5.125 12.438 1 95.69 114 GLN A O 1
ATOM 861 N N . THR A 1 115 ? -9.719 -5.348 10.305 1 96.88 115 THR A N 1
ATOM 862 C CA . THR A 1 115 ? -10.969 -4.625 10.516 1 96.88 115 THR A CA 1
ATOM 863 C C . THR A 1 115 ? -11.977 -5.496 11.266 1 96.88 115 THR A C 1
ATOM 865 O O . THR A 1 115 ? -12.781 -4.988 12.047 1 96.88 115 THR A O 1
ATOM 868 N N . ILE A 1 116 ? -11.898 -6.824 11.125 1 97.06 116 ILE A N 1
ATOM 869 C CA . ILE A 1 116 ? -13.016 -7.605 11.641 1 97.06 116 ILE A CA 1
ATOM 870 C C . ILE A 1 116 ? -12.531 -8.547 12.742 1 97.06 116 ILE A C 1
ATOM 872 O O . ILE A 1 116 ? -13.328 -9.125 13.477 1 97.06 116 ILE A O 1
ATOM 876 N N . MET A 1 117 ? -11.234 -8.734 12.875 1 97 117 MET A N 1
ATOM 877 C CA . MET A 1 117 ? -10.703 -9.656 13.875 1 97 117 MET A CA 1
ATOM 878 C C . MET A 1 117 ? -10.016 -8.891 15 1 97 117 MET A C 1
ATOM 880 O O . MET A 1 117 ? -9.469 -7.812 14.781 1 97 117 MET A O 1
ATOM 884 N N . ASP A 1 118 ? -10.047 -9.43 16.172 1 93.69 118 ASP A N 1
ATOM 885 C CA . ASP A 1 118 ? -9.273 -8.906 17.297 1 93.69 118 ASP A CA 1
ATOM 886 C C . ASP A 1 118 ? -8.438 -10.008 17.938 1 93.69 118 ASP A C 1
ATOM 888 O O . ASP A 1 118 ? -8.312 -11.102 17.406 1 93.69 118 ASP A O 1
ATOM 892 N N . LYS A 1 119 ? -7.805 -9.703 19.094 1 95 119 LYS A N 1
ATOM 893 C CA . LYS A 1 119 ? -6.777 -10.562 19.688 1 95 119 LYS A CA 1
ATOM 894 C C . LYS A 1 119 ? -7.379 -11.867 20.188 1 95 119 LYS A C 1
ATOM 896 O O . LYS A 1 119 ? -6.672 -12.867 20.328 1 95 119 LYS A O 1
ATOM 901 N N . ASP A 1 120 ? -8.727 -11.859 20.422 1 97.06 120 ASP A N 1
ATOM 902 C CA . ASP A 1 120 ? -9.359 -13.023 21.031 1 97.06 120 ASP A CA 1
ATOM 903 C C . ASP A 1 120 ? -10.008 -13.906 19.953 1 97.06 120 ASP A C 1
ATOM 905 O O . ASP A 1 120 ? -10.469 -15.008 20.25 1 97.06 120 ASP A O 1
ATOM 909 N N . ASP A 1 121 ? -10.055 -13.453 18.719 1 98.19 121 ASP A N 1
ATOM 910 C CA . ASP A 1 121 ? -10.594 -14.242 17.609 1 98.19 121 ASP A CA 1
ATOM 911 C C . ASP A 1 121 ? -9.602 -15.312 17.172 1 98.19 121 ASP A C 1
ATOM 913 O O . ASP A 1 121 ? -8.539 -15.469 17.766 1 98.19 121 ASP A O 1
ATOM 917 N N . ILE A 1 122 ? -10.023 -16.188 16.188 1 98.75 122 ILE A N 1
ATOM 918 C CA . ILE A 1 122 ? -9.266 -17.375 15.805 1 98.75 122 ILE A CA 1
ATOM 919 C C . ILE A 1 122 ? -9.039 -17.375 14.297 1 98.75 122 ILE A C 1
ATOM 921 O O . ILE A 1 122 ? -9.977 -17.156 13.523 1 98.75 122 ILE A O 1
ATOM 925 N N . VAL A 1 123 ? -7.824 -17.594 13.883 1 98.81 123 VAL A N 1
ATOM 926 C CA . VAL A 1 123 ? -7.504 -17.719 12.461 1 98.81 123 VAL A CA 1
ATOM 927 C C . VAL A 1 123 ? -6.949 -19.125 12.18 1 98.81 123 VAL A C 1
ATOM 929 O O . VAL A 1 123 ? -6.109 -19.625 12.93 1 98.81 123 VAL A O 1
ATOM 932 N N . VAL A 1 124 ? -7.465 -19.797 11.203 1 98.88 124 VAL A N 1
ATOM 933 C CA . VAL A 1 124 ? -6.949 -21.062 10.672 1 98.88 124 VAL A CA 1
ATOM 934 C C . VAL A 1 124 ? -6.438 -20.859 9.25 1 98.88 124 VAL A C 1
ATOM 936 O O . VAL A 1 124 ? -7.215 -20.578 8.336 1 98.88 124 VAL A O 1
ATOM 939 N N . SER A 1 125 ? -5.188 -20.984 9.031 1 98.62 125 SER A N 1
ATOM 940 C CA . SER A 1 125 ? -4.535 -20.516 7.816 1 98.62 125 SER A CA 1
ATOM 941 C C . SER A 1 125 ? -3.693 -21.609 7.18 1 98.62 125 SER A C 1
ATOM 943 O O . SER A 1 125 ? -3.057 -22.391 7.883 1 98.62 125 SER A O 1
ATOM 945 N N . ASP A 1 126 ? -3.688 -21.688 5.879 1 98.56 126 ASP A N 1
ATOM 946 C CA . ASP A 1 126 ? -2.803 -22.609 5.168 1 98.56 126 ASP A CA 1
ATOM 947 C C . ASP A 1 126 ? -1.337 -22.281 5.441 1 98.56 126 ASP A C 1
ATOM 949 O O . ASP A 1 126 ? -0.952 -21.109 5.477 1 98.56 126 ASP A O 1
ATOM 953 N N . GLN A 1 127 ? -0.575 -23.297 5.527 1 96.69 127 GLN A N 1
ATOM 954 C CA . GLN A 1 127 ? 0.817 -23.125 5.93 1 96.69 127 GLN A CA 1
ATOM 955 C C . GLN A 1 127 ? 1.618 -22.406 4.848 1 96.69 127 GLN A C 1
ATOM 957 O O . GLN A 1 127 ? 2.635 -21.781 5.137 1 96.69 127 GLN A O 1
ATOM 962 N N . LEU A 1 128 ? 1.155 -22.422 3.615 1 95.5 128 LEU A N 1
ATOM 963 C CA . LEU A 1 128 ? 1.925 -21.844 2.521 1 95.5 128 LEU A CA 1
ATOM 964 C C . LEU A 1 128 ? 1.316 -20.516 2.074 1 95.5 128 LEU A C 1
ATOM 966 O O . LEU A 1 128 ? 1.656 -20 1.005 1 95.5 128 LEU A O 1
ATOM 970 N N . ASN A 1 129 ? 0.429 -19.984 2.906 1 97.12 129 ASN A N 1
ATOM 971 C CA . ASN A 1 129 ? -0.163 -18.688 2.566 1 97.12 129 ASN A CA 1
ATOM 972 C C . ASN A 1 129 ? 0.904 -17.625 2.361 1 97.12 129 ASN A C 1
ATOM 974 O O . ASN A 1 129 ? 1.938 -17.641 3.031 1 97.12 129 ASN A O 1
ATOM 978 N N . HIS A 1 130 ? 0.618 -16.766 1.436 1 95.19 130 HIS A N 1
ATOM 979 C CA . HIS A 1 130 ? 1.487 -15.641 1.104 1 95.19 130 HIS A CA 1
ATOM 980 C C . HIS A 1 130 ? 1.841 -14.836 2.346 1 95.19 130 HIS A C 1
ATOM 982 O O . HIS A 1 130 ? 1.035 -14.727 3.273 1 95.19 130 HIS A O 1
ATOM 988 N N . ALA A 1 131 ? 2.992 -14.203 2.365 1 91.69 131 ALA A N 1
ATOM 989 C CA . ALA A 1 131 ? 3.521 -13.422 3.475 1 91.69 131 ALA A CA 1
ATOM 990 C C . ALA A 1 131 ? 2.553 -12.305 3.871 1 91.69 131 ALA A C 1
ATOM 992 O O . ALA A 1 131 ? 2.449 -11.961 5.047 1 91.69 131 ALA A O 1
ATOM 993 N N . SER A 1 132 ? 1.863 -11.711 2.906 1 94 132 SER A N 1
ATOM 994 C CA . SER A 1 132 ? 0.934 -10.625 3.193 1 94 132 SER A CA 1
ATOM 995 C C . SER A 1 132 ? -0.206 -11.094 4.094 1 94 132 SER A C 1
ATOM 997 O O . SER A 1 132 ? -0.743 -10.312 4.883 1 94 132 SER A O 1
ATOM 999 N N . ILE A 1 133 ? -0.606 -12.32 3.986 1 96.56 133 ILE A N 1
ATOM 1000 C CA . ILE A 1 133 ? -1.649 -12.875 4.84 1 96.56 133 ILE A CA 1
ATOM 1001 C C . ILE A 1 133 ? -1.112 -13.062 6.258 1 96.56 133 ILE A C 1
ATOM 1003 O O . ILE A 1 133 ? -1.801 -12.766 7.234 1 96.56 133 ILE A O 1
ATOM 1007 N N . ILE A 1 134 ? 0.104 -13.602 6.305 1 93.81 134 ILE A N 1
ATOM 1008 C CA . ILE A 1 134 ? 0.747 -13.789 7.602 1 93.81 134 ILE A CA 1
ATOM 1009 C C . ILE A 1 134 ? 0.847 -12.445 8.328 1 93.81 134 ILE A C 1
ATOM 1011 O O . ILE A 1 134 ? 0.488 -12.336 9.5 1 93.81 134 ILE A O 1
ATOM 1015 N N . ASP A 1 135 ? 1.295 -11.469 7.633 1 92.31 135 ASP A N 1
ATOM 1016 C CA . ASP A 1 135 ? 1.434 -10.133 8.203 1 92.31 135 ASP A CA 1
ATOM 1017 C C . ASP A 1 135 ? 0.072 -9.547 8.578 1 92.31 135 ASP A C 1
ATOM 1019 O O . ASP A 1 135 ? -0.044 -8.805 9.555 1 92.31 135 ASP A O 1
ATOM 1023 N N . ALA A 1 136 ? -0.919 -9.789 7.766 1 94.88 136 ALA A N 1
ATOM 1024 C CA . ALA A 1 136 ? -2.27 -9.312 8.039 1 94.88 136 ALA A CA 1
ATOM 1025 C C . ALA A 1 136 ? -2.77 -9.828 9.391 1 94.88 136 ALA A C 1
ATOM 1027 O O . ALA A 1 136 ? -3.371 -9.078 10.164 1 94.88 136 ALA A O 1
ATOM 1028 N N . VAL A 1 137 ? -2.527 -11.078 9.672 1 95.94 137 VAL A N 1
ATOM 1029 C CA . VAL A 1 137 ? -2.941 -11.688 10.93 1 95.94 137 VAL A CA 1
ATOM 1030 C C . VAL A 1 137 ? -2.15 -11.078 12.078 1 95.94 137 VAL A C 1
ATOM 1032 O O . VAL A 1 137 ? -2.703 -10.812 13.156 1 95.94 137 VAL A O 1
ATOM 1035 N N . ARG A 1 138 ? -0.882 -10.828 11.82 1 91.44 138 ARG A N 1
ATOM 1036 C CA . ARG A 1 138 ? -0.018 -10.234 12.836 1 91.44 138 ARG A CA 1
ATOM 1037 C C . ARG A 1 138 ? -0.476 -8.82 13.195 1 91.44 138 ARG A C 1
ATOM 1039 O O . ARG A 1 138 ? -0.559 -8.469 14.367 1 91.44 138 ARG A O 1
ATOM 1046 N N . VAL A 1 139 ? -0.733 -8.023 12.211 1 91.31 139 VAL A N 1
ATOM 1047 C CA . VAL A 1 139 ? -1.08 -6.629 12.453 1 91.31 139 VAL A CA 1
ATOM 1048 C C . VAL A 1 139 ? -2.438 -6.547 13.148 1 91.31 139 VAL A C 1
ATOM 1050 O O . VAL A 1 139 ? -2.68 -5.641 13.945 1 91.31 139 VAL A O 1
ATOM 1053 N N . ALA A 1 140 ? -3.281 -7.535 12.922 1 94 140 ALA A N 1
ATOM 1054 C CA . ALA A 1 140 ? -4.578 -7.594 13.594 1 94 140 ALA A CA 1
ATOM 1055 C C . ALA A 1 140 ? -4.418 -7.953 15.062 1 94 140 ALA A C 1
ATOM 1057 O O . ALA A 1 140 ? -5.332 -7.75 15.867 1 94 140 ALA A O 1
ATOM 1058 N N . GLY A 1 141 ? -3.254 -8.562 15.438 1 92.94 141 GLY A N 1
ATOM 1059 C CA . GLY A 1 141 ? -2.967 -8.906 16.828 1 92.94 141 GLY A CA 1
ATOM 1060 C C . GLY A 1 141 ? -3.617 -10.211 17.266 1 92.94 141 GLY A C 1
ATOM 1061 O O . GLY A 1 141 ? -3.756 -10.469 18.453 1 92.94 141 GLY A O 1
ATOM 1062 N N . VAL A 1 142 ? -4.086 -11 16.297 1 95.94 142 VAL A N 1
ATOM 1063 C CA . VAL A 1 142 ? -4.742 -12.266 16.625 1 95.94 142 VAL A CA 1
ATOM 1064 C C . VAL A 1 142 ? -3.764 -13.188 17.359 1 95.94 142 VAL A C 1
ATOM 1066 O O . VAL A 1 142 ? -2.646 -13.406 16.891 1 95.94 142 VAL A O 1
ATOM 1069 N N . ARG A 1 143 ? -4.191 -13.797 18.5 1 94.19 143 ARG A N 1
ATOM 1070 C CA . ARG A 1 143 ? -3.332 -14.656 19.297 1 94.19 143 ARG A CA 1
ATOM 1071 C C . ARG A 1 143 ? -3.576 -16.125 18.984 1 94.19 143 ARG A C 1
ATOM 1073 O O . ARG A 1 143 ? -2.652 -16.938 19.031 1 94.19 143 ARG A O 1
ATOM 1080 N N . ASN A 1 144 ? -4.879 -16.484 18.734 1 97.5 144 ASN A N 1
ATOM 1081 C CA . ASN A 1 144 ? -5.25 -17.859 18.438 1 97.5 144 ASN A CA 1
ATOM 1082 C C . ASN A 1 144 ? -5.082 -18.188 16.953 1 97.5 144 ASN A C 1
ATOM 1084 O O . ASN A 1 144 ? -6.02 -18.016 16.172 1 97.5 144 ASN A O 1
ATOM 1088 N N . LYS A 1 145 ? -3.914 -18.734 16.625 1 97.69 145 LYS A N 1
ATOM 1089 C CA . LYS A 1 145 ? -3.592 -19.047 15.234 1 97.69 145 LYS A CA 1
ATOM 1090 C C . LYS A 1 145 ? -3.297 -20.531 15.055 1 97.69 145 LYS A C 1
ATOM 1092 O O . LYS A 1 145 ? -2.537 -21.125 15.828 1 97.69 145 LYS A O 1
ATOM 1097 N N . PHE A 1 146 ? -3.916 -21.047 14.086 1 98.5 146 PHE A N 1
ATOM 1098 C CA . PHE A 1 146 ? -3.652 -22.422 13.68 1 98.5 146 PHE A CA 1
ATOM 1099 C C . PHE A 1 146 ? -3.184 -22.484 12.234 1 98.5 146 PHE A C 1
ATOM 1101 O O . PHE A 1 146 ? -3.787 -21.859 11.352 1 98.5 146 PHE A O 1
ATOM 1108 N N . ALA A 1 147 ? -2.133 -23.141 11.984 1 98.25 147 ALA A N 1
ATOM 1109 C CA . ALA A 1 147 ? -1.686 -23.438 10.625 1 98.25 147 ALA A CA 1
ATOM 1110 C C . ALA A 1 147 ? -1.951 -24.891 10.25 1 98.25 147 ALA A C 1
ATOM 1112 O O . ALA A 1 147 ? -1.59 -25.797 11 1 98.25 147 ALA A O 1
ATOM 1113 N N . TYR A 1 148 ? -2.641 -25.062 9.234 1 98.62 148 TYR A N 1
ATOM 1114 C CA . TYR A 1 148 ? -2.824 -26.438 8.766 1 98.62 148 TYR A CA 1
ATOM 1115 C C . TYR A 1 148 ? -1.891 -26.734 7.605 1 98.62 148 TYR A C 1
ATOM 1117 O O . TYR A 1 148 ? -1.469 -25.828 6.883 1 98.62 148 TYR A O 1
ATOM 1125 N N . ALA A 1 149 ? -1.606 -28.031 7.457 1 98.19 149 ALA A N 1
ATOM 1126 C CA . ALA A 1 149 ? -0.72 -28.469 6.379 1 98.19 149 ALA A CA 1
ATOM 1127 C C . ALA A 1 149 ? -1.291 -28.109 5.016 1 98.19 149 ALA A C 1
ATOM 1129 O O . ALA A 1 149 ? -2.502 -28.188 4.797 1 98.19 149 ALA A O 1
ATOM 1130 N N . HIS A 1 150 ? -0.42 -27.719 4.113 1 96.75 150 HIS A N 1
ATOM 1131 C CA . HIS A 1 150 ? -0.802 -27.188 2.812 1 96.75 150 HIS A CA 1
ATOM 1132 C C . HIS A 1 150 ? -1.809 -28.094 2.115 1 96.75 150 HIS A C 1
ATOM 1134 O O . HIS A 1 150 ? -1.532 -29.281 1.885 1 96.75 150 HIS A O 1
ATOM 1140 N N . SER A 1 151 ? -2.92 -27.531 1.834 1 96.5 151 SER A N 1
ATOM 1141 C CA . SER A 1 151 ? -3.996 -28.141 1.064 1 96.5 151 SER A CA 1
ATOM 1142 C C . SER A 1 151 ? -4.441 -29.453 1.693 1 96.5 151 SER A C 1
ATOM 1144 O O . SER A 1 151 ? -4.953 -30.344 1.001 1 96.5 151 SER A O 1
ATOM 1146 N N . ASP A 1 152 ? -4.219 -29.641 2.93 1 98.44 152 ASP A N 1
ATOM 1147 C CA . ASP A 1 152 ? -4.617 -30.844 3.652 1 98.44 152 ASP A CA 1
ATOM 1148 C C . ASP A 1 152 ? -5.934 -30.641 4.395 1 98.44 152 ASP A C 1
ATOM 1150 O O . ASP A 1 152 ? -5.941 -30.141 5.523 1 98.44 152 ASP A O 1
ATOM 1154 N N . MET A 1 153 ? -6.934 -31.188 3.852 1 98.62 153 MET A N 1
ATOM 1155 C CA . MET A 1 153 ? -8.266 -30.906 4.383 1 98.62 153 MET A CA 1
ATOM 1156 C C . MET A 1 153 ? -8.516 -31.703 5.66 1 98.62 153 MET A C 1
ATOM 1158 O O . MET A 1 153 ? -9.297 -31.281 6.516 1 98.62 153 MET A O 1
ATOM 1162 N N . SER A 1 154 ? -7.867 -32.812 5.801 1 98.75 154 SER A N 1
ATOM 1163 C CA . SER A 1 154 ? -7.969 -33.531 7.062 1 98.75 154 SER A CA 1
ATOM 1164 C C . SER A 1 154 ? -7.316 -32.75 8.203 1 98.75 154 SER A C 1
ATOM 1166 O O . SER A 1 154 ? -7.867 -32.688 9.297 1 98.75 154 SER A O 1
ATOM 1168 N N . ASP A 1 155 ? -6.219 -32.188 7.891 1 98.81 155 ASP A N 1
ATOM 1169 C CA . ASP A 1 155 ? -5.547 -31.391 8.906 1 98.81 155 ASP A CA 1
ATOM 1170 C C . ASP A 1 155 ? -6.328 -30.109 9.188 1 98.81 155 ASP A C 1
ATOM 1172 O O . ASP A 1 155 ? -6.422 -29.672 10.344 1 98.81 155 ASP A O 1
ATOM 1176 N N . LEU A 1 156 ? -6.844 -29.5 8.133 1 98.88 156 LEU A N 1
ATOM 1177 C CA . LEU A 1 156 ? -7.703 -28.344 8.336 1 98.88 156 LEU A CA 1
ATOM 1178 C C . LEU A 1 156 ? -8.852 -28.672 9.281 1 98.88 156 LEU A C 1
ATOM 1180 O O . LEU A 1 156 ? -9.133 -27.922 10.211 1 98.88 156 LEU A O 1
ATOM 1184 N N . GLU A 1 157 ? -9.453 -29.75 9.023 1 98.81 157 GLU A N 1
ATOM 1185 C CA . GLU A 1 157 ? -10.586 -30.141 9.867 1 98.81 157 GLU A CA 1
ATOM 1186 C C . GLU A 1 157 ? -10.141 -30.344 11.312 1 98.81 157 GLU A C 1
ATOM 1188 O O . GLU A 1 157 ? -10.852 -29.969 12.25 1 98.81 157 GLU A O 1
ATOM 1193 N N . SER A 1 158 ? -9.031 -30.969 11.5 1 98.81 158 SER A N 1
ATOM 1194 C CA . SER A 1 158 ? -8.492 -31.156 12.844 1 98.81 158 SER A CA 1
ATOM 1195 C C . SER A 1 158 ? -8.289 -29.828 13.555 1 98.81 158 SER A C 1
ATOM 1197 O O . SER A 1 158 ? -8.648 -29.672 14.719 1 98.81 158 SER A O 1
ATOM 1199 N N . LYS A 1 159 ? -7.691 -28.859 12.852 1 98.88 159 LYS A N 1
ATOM 1200 C CA . LYS A 1 159 ? -7.477 -27.531 13.422 1 98.88 159 LYS A CA 1
ATOM 1201 C C . LYS A 1 159 ? -8.805 -26.844 13.727 1 98.88 159 LYS A C 1
ATOM 1203 O O . LYS A 1 159 ? -8.922 -26.125 14.727 1 98.88 159 LYS A O 1
ATOM 1208 N N . LEU A 1 160 ? -9.766 -27.016 12.875 1 98.81 160 LEU A N 1
ATOM 1209 C CA . LEU A 1 160 ? -11.078 -26.406 13.078 1 98.81 160 LEU A CA 1
ATOM 1210 C C . LEU A 1 160 ? -11.766 -27 14.305 1 98.81 160 LEU A C 1
ATOM 1212 O O . LEU A 1 160 ? -12.477 -26.281 15.016 1 98.81 160 LEU A O 1
ATOM 1216 N N . ALA A 1 161 ? -11.594 -28.281 14.508 1 98.69 161 ALA A N 1
ATOM 1217 C CA . ALA A 1 161 ? -12.141 -28.891 15.711 1 98.69 161 ALA A CA 1
ATOM 1218 C C . ALA A 1 161 ? -11.57 -28.25 16.969 1 98.69 161 ALA A C 1
ATOM 1220 O O . ALA A 1 161 ? -12.305 -27.938 17.906 1 98.69 161 ALA A O 1
ATOM 1221 N N . ALA A 1 162 ? -10.297 -28.062 16.938 1 98.5 162 ALA A N 1
ATOM 1222 C CA . ALA A 1 162 ? -9.641 -27.406 18.062 1 98.5 162 ALA A CA 1
ATOM 1223 C C . ALA A 1 162 ? -10.117 -25.969 18.203 1 98.5 162 ALA A C 1
ATOM 1225 O O . ALA A 1 162 ? -10.367 -25.5 19.312 1 98.5 162 ALA A O 1
ATOM 1226 N N . ALA A 1 163 ? -10.234 -25.266 17.109 1 98.44 163 ALA A N 1
ATOM 1227 C CA . ALA A 1 163 ? -10.695 -23.875 17.094 1 98.44 163 ALA A CA 1
ATOM 1228 C C . ALA A 1 163 ? -12.109 -23.766 17.641 1 98.44 163 ALA A C 1
ATOM 1230 O O . ALA A 1 163 ? -12.438 -22.812 18.359 1 98.44 163 ALA A O 1
ATOM 1231 N N . SER A 1 164 ? -12.914 -24.734 17.281 1 97.94 164 SER A N 1
ATOM 1232 C CA . SER A 1 164 ? -14.305 -24.734 17.719 1 97.94 164 SER A CA 1
ATOM 1233 C C . SER A 1 164 ? -14.406 -24.844 19.234 1 97.94 164 SER A C 1
ATOM 1235 O O . SER A 1 164 ? -15.305 -24.266 19.844 1 97.94 164 SER A O 1
ATOM 1237 N N . GLU A 1 165 ? -13.523 -25.547 19.844 1 97.62 165 GLU A N 1
ATOM 1238 C CA . GLU A 1 165 ? -13.492 -25.656 21.297 1 97.62 165 GLU A CA 1
ATOM 1239 C C . GLU A 1 165 ? -13.141 -24.312 21.938 1 97.62 165 GLU A C 1
ATOM 1241 O O . GLU A 1 165 ? -13.727 -23.922 22.953 1 97.62 165 GLU A O 1
ATOM 1246 N N . LEU A 1 166 ? -12.258 -23.625 21.328 1 97.12 166 LEU A N 1
ATOM 1247 C CA . LEU A 1 166 ? -11.891 -22.297 21.812 1 97.12 166 LEU A CA 1
ATOM 1248 C C . LEU A 1 166 ? -13.039 -21.312 21.625 1 97.12 166 LEU A C 1
ATOM 1250 O O . LEU A 1 166 ? -13.234 -20.422 22.453 1 97.12 166 LEU A O 1
ATOM 1254 N N . GLN A 1 167 ? -13.727 -21.453 20.531 1 97.19 167 GLN A N 1
ATOM 1255 C CA . GLN A 1 167 ? -14.82 -20.562 20.172 1 97.19 167 GLN A CA 1
ATOM 1256 C C . GLN A 1 167 ? -15.93 -20.625 21.219 1 97.19 167 GLN A C 1
ATOM 1258 O O . GLN A 1 167 ? -16.641 -19.641 21.422 1 97.19 167 GLN A O 1
ATOM 1263 N N . LYS A 1 168 ? -16.031 -21.703 22 1 95.62 168 LYS A N 1
ATOM 1264 C CA . LYS A 1 168 ? -17.094 -21.891 22.984 1 95.62 168 LYS A CA 1
ATOM 1265 C C . LYS A 1 168 ? -16.891 -20.953 24.172 1 95.62 168 LYS A C 1
ATOM 1267 O O . LYS A 1 168 ? -17.844 -20.672 24.922 1 95.62 168 LYS A O 1
ATOM 1272 N N . LYS A 1 169 ? -15.688 -20.547 24.359 1 94.94 169 LYS A N 1
ATOM 1273 C CA . LYS A 1 169 ? -15.383 -19.641 25.469 1 94.94 169 LYS A CA 1
ATOM 1274 C C . LYS A 1 169 ? -15.578 -18.188 25.062 1 94.94 169 LYS A C 1
ATOM 1276 O O . LYS A 1 169 ? -14.891 -17.688 24.156 1 94.94 169 LYS A O 1
ATOM 1281 N N . PRO A 1 170 ? -16.453 -17.453 25.719 1 95.94 170 PRO A N 1
ATOM 1282 C CA . PRO A 1 170 ? -16.703 -16.062 25.328 1 95.94 170 PRO A CA 1
ATOM 1283 C C . PRO A 1 170 ? -15.5 -15.156 25.594 1 95.94 170 PRO A C 1
ATOM 1285 O O . PRO A 1 170 ? -14.742 -15.383 26.547 1 95.94 170 PRO A O 1
ATOM 1288 N N . LYS A 1 171 ? -15.336 -14.141 24.719 1 95.88 171 LYS A N 1
ATOM 1289 C CA . LYS A 1 171 ? -14.383 -13.055 24.938 1 95.88 171 LYS A CA 1
ATOM 1290 C C . LYS A 1 171 ? -14.766 -12.219 26.156 1 95.88 171 LYS A C 1
ATOM 1292 O O . LYS A 1 171 ? -15.867 -12.367 26.688 1 95.88 171 LYS A O 1
ATOM 1297 N N . PRO A 1 172 ? -13.898 -11.219 26.562 1 94.06 172 PRO A N 1
ATOM 1298 C CA . PRO A 1 172 ? -14.211 -10.352 27.703 1 94.06 172 PRO A CA 1
ATOM 1299 C C . PRO A 1 172 ? -15.469 -9.508 27.484 1 94.06 172 PRO A C 1
ATOM 1301 O O . PRO A 1 172 ? -16.188 -9.195 28.438 1 94.06 172 PRO A O 1
ATOM 1304 N N . ASN A 1 173 ? -15.781 -9.281 26.328 1 92 173 ASN A N 1
ATOM 1305 C CA . ASN A 1 173 ? -16.938 -8.438 26.031 1 92 173 ASN A CA 1
ATOM 1306 C C . ASN A 1 173 ? -18.219 -9.266 25.922 1 92 173 ASN A C 1
ATOM 1308 O O . ASN A 1 173 ? -19.281 -8.734 25.594 1 92 173 ASN A O 1
ATOM 1312 N N . GLY A 1 174 ? -18.156 -10.531 26.047 1 93.62 174 GLY A N 1
ATOM 1313 C CA . GLY A 1 174 ? -19.328 -11.391 26.062 1 93.62 174 GLY A CA 1
ATOM 1314 C C . GLY A 1 174 ? -19.578 -12.094 24.734 1 93.62 174 GLY A C 1
ATOM 1315 O O . GLY A 1 174 ? -20.312 -13.078 24.672 1 93.62 174 GLY A O 1
ATOM 1316 N N . GLU A 1 175 ? -18.938 -11.695 23.719 1 94.12 175 GLU A N 1
ATOM 1317 C CA . GLU A 1 175 ? -19.094 -12.312 22.406 1 94.12 175 GLU A CA 1
ATOM 1318 C C . GLU A 1 175 ? -18.203 -13.531 22.25 1 94.12 175 GLU A C 1
ATOM 1320 O O . GLU A 1 175 ? -17.172 -13.648 22.922 1 94.12 175 GLU A O 1
ATOM 1325 N N . HIS A 1 176 ? -18.672 -14.461 21.5 1 96.62 176 HIS A N 1
ATOM 1326 C CA . HIS A 1 176 ? -17.828 -15.609 21.172 1 96.62 176 HIS A CA 1
ATOM 1327 C C . HIS A 1 176 ? -16.859 -15.273 20.047 1 96.62 176 HIS A C 1
ATOM 1329 O O . HIS A 1 176 ? -17.172 -14.484 19.156 1 96.62 176 HIS A O 1
ATOM 1335 N N . PRO A 1 177 ? -15.664 -15.859 20.078 1 97.94 177 PRO A N 1
ATOM 1336 C CA . PRO A 1 177 ? -14.664 -15.586 19.031 1 97.94 177 PRO A CA 1
ATOM 1337 C C . PRO A 1 177 ? -15.141 -16 17.641 1 97.94 177 PRO A C 1
ATOM 1339 O O . PRO A 1 177 ? -15.805 -17.031 17.5 1 97.94 177 PRO A O 1
ATOM 1342 N N . LEU A 1 178 ? -14.789 -15.172 16.641 1 98.38 178 LEU A N 1
ATOM 1343 C CA . LEU A 1 178 ? -14.945 -15.562 15.25 1 98.38 178 LEU A CA 1
ATOM 1344 C C . LEU A 1 178 ? -13.828 -16.516 14.828 1 98.38 178 LEU A C 1
ATOM 1346 O O . LEU A 1 178 ? -12.703 -16.406 15.312 1 98.38 178 LEU A O 1
ATOM 1350 N N . ILE A 1 179 ? -14.148 -17.484 14 1 98.81 179 ILE A N 1
ATOM 1351 C CA . ILE A 1 179 ? -13.156 -18.312 13.312 1 98.81 179 ILE A CA 1
ATOM 1352 C C . ILE A 1 179 ? -13.062 -17.891 11.844 1 98.81 179 ILE A C 1
ATOM 1354 O O . ILE A 1 179 ? -14.078 -17.812 11.148 1 98.81 179 ILE A O 1
ATOM 1358 N N . LEU A 1 180 ? -11.891 -17.516 11.383 1 98.88 180 LEU A N 1
ATOM 1359 C CA . LEU A 1 180 ? -11.641 -17.141 9.992 1 98.88 180 LEU A CA 1
ATOM 1360 C C . LEU A 1 180 ? -10.656 -18.109 9.344 1 98.88 180 LEU A C 1
ATOM 1362 O O . LEU A 1 180 ? -9.508 -18.219 9.781 1 98.88 180 LEU A O 1
ATOM 1366 N N . ILE A 1 181 ? -11.125 -18.859 8.359 1 98.94 181 ILE A N 1
ATOM 1367 C CA . ILE A 1 181 ? -10.242 -19.656 7.523 1 98.94 181 ILE A CA 1
ATOM 1368 C C . ILE A 1 181 ? -9.672 -18.797 6.398 1 98.94 181 ILE A C 1
ATOM 1370 O O . ILE A 1 181 ? -10.422 -18.172 5.652 1 98.94 181 ILE A O 1
ATOM 1374 N N . ILE A 1 182 ? -8.336 -18.734 6.281 1 98.88 182 ILE A N 1
ATOM 1375 C CA . ILE A 1 182 ? -7.707 -17.922 5.254 1 98.88 182 ILE A CA 1
ATOM 1376 C C . ILE A 1 182 ? -6.844 -18.797 4.352 1 98.88 182 ILE A C 1
ATOM 1378 O O . ILE A 1 182 ? -6.066 -19.625 4.84 1 98.88 182 ILE A O 1
ATOM 1382 N N . THR A 1 183 ? -6.969 -18.625 3.027 1 98.75 183 THR A N 1
ATOM 1383 C CA . THR A 1 183 ? -6.113 -19.359 2.096 1 98.75 183 THR A CA 1
ATOM 1384 C C . THR A 1 183 ? -5.812 -18.5 0.864 1 98.75 183 THR A C 1
ATOM 1386 O O . THR A 1 183 ? -6.645 -17.703 0.438 1 98.75 183 THR A O 1
ATOM 1389 N N . ASP A 1 184 ? -4.625 -18.688 0.342 1 98.44 184 ASP A N 1
ATOM 1390 C CA . ASP A 1 184 ? -4.418 -18.328 -1.056 1 98.44 184 ASP A CA 1
ATOM 1391 C C . ASP A 1 184 ? -5.309 -19.156 -1.978 1 98.44 184 ASP A C 1
ATOM 1393 O O . ASP A 1 184 ? -5.578 -20.328 -1.703 1 98.44 184 ASP A O 1
ATOM 1397 N N . GLY A 1 185 ? -5.836 -18.438 -3.012 1 98.38 185 GLY A N 1
ATOM 1398 C CA . GLY A 1 185 ? -6.535 -19.203 -4.027 1 98.38 185 GLY A CA 1
ATOM 1399 C C . GLY A 1 185 ? -5.605 -20 -4.926 1 98.38 185 GLY A C 1
ATOM 1400 O O . GLY A 1 185 ? -5.867 -21.172 -5.227 1 98.38 185 GLY A O 1
ATOM 1401 N N . VAL A 1 186 ? -4.598 -19.344 -5.457 1 98 186 VAL A N 1
ATOM 1402 C CA . VAL A 1 186 ? -3.498 -19.922 -6.219 1 98 186 VAL A CA 1
ATOM 1403 C C . VAL A 1 186 ? -2.184 -19.719 -5.473 1 98 186 VAL A C 1
ATOM 1405 O O . VAL A 1 186 ? -1.841 -18.578 -5.117 1 98 186 VAL A O 1
ATOM 1408 N N . PHE A 1 187 ? -1.491 -20.781 -5.191 1 96.5 187 PHE A N 1
ATOM 1409 C CA . PHE A 1 187 ? -0.209 -20.656 -4.508 1 96.5 187 PHE A CA 1
ATOM 1410 C C . PHE A 1 187 ? 0.906 -20.344 -5.496 1 96.5 187 PHE A C 1
ATOM 1412 O O . PHE A 1 187 ? 1.164 -21.125 -6.422 1 96.5 187 PHE A O 1
ATOM 1419 N N . SER A 1 188 ? 1.623 -19.281 -5.352 1 93.31 188 SER A N 1
ATOM 1420 C CA . SER A 1 188 ? 2.414 -18.562 -6.348 1 93.31 188 SER A CA 1
ATOM 1421 C C . SER A 1 188 ? 3.688 -19.328 -6.695 1 93.31 188 SER A C 1
ATOM 1423 O O . SER A 1 188 ? 4.32 -19.062 -7.719 1 93.31 188 SER A O 1
ATOM 1425 N N . MET A 1 189 ? 4.168 -20.203 -5.844 1 92.25 189 MET A N 1
ATOM 1426 C CA . MET A 1 189 ? 5.453 -20.844 -6.086 1 92.25 189 MET A CA 1
ATOM 1427 C C . MET A 1 189 ? 5.262 -22.188 -6.781 1 92.25 189 MET A C 1
ATOM 1429 O O . MET A 1 189 ? 6.137 -22.641 -7.523 1 92.25 189 MET A O 1
ATOM 1433 N N . ASP A 1 190 ? 4.027 -22.75 -6.605 1 92.31 190 ASP A N 1
ATOM 1434 C CA . ASP A 1 190 ? 3.764 -24.062 -7.164 1 92.31 190 ASP A CA 1
ATOM 1435 C C . ASP A 1 190 ? 2.723 -24 -8.281 1 92.31 190 ASP A C 1
ATOM 1437 O O . ASP A 1 190 ? 2.652 -24.875 -9.133 1 92.31 190 ASP A O 1
ATOM 1441 N N . GLY A 1 191 ? 1.93 -23 -8.219 1 94.56 191 GLY A N 1
ATOM 1442 C CA . GLY A 1 191 ? 0.886 -22.875 -9.227 1 94.56 191 GLY A CA 1
ATOM 1443 C C . GLY A 1 191 ? -0.312 -23.766 -8.969 1 94.56 191 GLY A C 1
ATOM 1444 O O . GLY A 1 191 ? -1.145 -23.969 -9.852 1 94.56 191 GLY A O 1
ATOM 1445 N N . ASP A 1 192 ? -0.436 -24.344 -7.801 1 95.88 192 ASP A N 1
ATOM 1446 C CA . ASP A 1 192 ? -1.568 -25.203 -7.457 1 95.88 192 ASP A CA 1
ATOM 1447 C C . ASP A 1 192 ? -2.705 -24.391 -6.844 1 95.88 192 ASP A C 1
ATOM 1449 O O . ASP A 1 192 ? -2.496 -23.266 -6.395 1 95.88 192 ASP A O 1
ATOM 1453 N N . LEU A 1 193 ? -3.898 -24.969 -6.852 1 97.88 193 LEU A N 1
ATOM 1454 C CA . LEU A 1 193 ? -5.105 -24.297 -6.391 1 97.88 193 LEU A CA 1
ATOM 1455 C C . LEU A 1 193 ? -5.477 -24.75 -4.984 1 97.88 193 LEU A C 1
ATOM 1457 O O . LEU A 1 193 ? -5.301 -25.922 -4.637 1 97.88 193 LEU A O 1
ATOM 1461 N N . ALA A 1 194 ? -5.969 -23.844 -4.176 1 98.12 194 ALA A N 1
ATOM 1462 C CA . ALA A 1 194 ? -6.609 -24.234 -2.92 1 98.12 194 ALA A CA 1
ATOM 1463 C C . ALA A 1 194 ? -7.859 -25.062 -3.174 1 98.12 194 ALA A C 1
ATOM 1465 O O . ALA A 1 194 ? -8.625 -24.781 -4.098 1 98.12 194 ALA A O 1
ATOM 1466 N N . PRO A 1 195 ? -8.062 -26.172 -2.389 1 98.25 195 PRO A N 1
ATOM 1467 C CA . PRO A 1 195 ? -9.312 -26.938 -2.502 1 98.25 195 PRO A CA 1
ATOM 1468 C C . PRO A 1 195 ? -10.508 -26.203 -1.901 1 98.25 195 PRO A C 1
ATOM 1470 O O . PRO A 1 195 ? -11.133 -26.703 -0.958 1 98.25 195 PRO A O 1
ATOM 1473 N N . LEU A 1 196 ? -10.945 -25.125 -2.559 1 98.62 196 LEU A N 1
ATOM 1474 C CA . LEU A 1 196 ? -11.883 -24.141 -2.025 1 98.62 196 LEU A CA 1
ATOM 1475 C C . LEU A 1 196 ? -13.234 -24.781 -1.745 1 98.62 196 LEU A C 1
ATOM 1477 O O . LEU A 1 196 ? -13.891 -24.453 -0.75 1 98.62 196 LEU A O 1
ATOM 1481 N N . PRO A 1 197 ? -13.75 -25.766 -2.607 1 98.81 197 PRO A N 1
ATOM 1482 C CA . PRO A 1 197 ? -15.039 -26.391 -2.301 1 98.81 197 PRO A CA 1
ATOM 1483 C C . PRO A 1 197 ? -15.047 -27.078 -0.939 1 98.81 197 PRO A C 1
ATOM 1485 O O . PRO A 1 197 ? -15.992 -26.906 -0.165 1 98.81 197 PRO A O 1
ATOM 1488 N N . LYS A 1 198 ? -14.008 -27.828 -0.656 1 98.81 198 LYS A N 1
ATOM 1489 C CA . LYS A 1 198 ? -13.938 -28.516 0.624 1 98.81 198 LYS A CA 1
ATOM 1490 C C . LYS A 1 198 ? -13.758 -27.547 1.777 1 98.81 198 LYS A C 1
ATOM 1492 O O . LYS A 1 198 ? -14.281 -27.75 2.869 1 98.81 198 LYS A O 1
ATOM 1497 N N . ILE A 1 199 ? -12.992 -26.484 1.581 1 98.88 199 ILE A N 1
ATOM 1498 C CA . ILE A 1 199 ? -12.797 -25.469 2.604 1 98.88 199 ILE A CA 1
ATOM 1499 C C . ILE A 1 199 ? -14.141 -24.844 2.969 1 98.88 199 ILE A C 1
ATOM 1501 O O . ILE A 1 199 ? -14.445 -24.656 4.148 1 98.88 199 ILE A O 1
ATOM 1505 N N . VAL A 1 200 ? -14.961 -24.469 1.95 1 98.75 200 VAL A N 1
ATOM 1506 C CA . VAL A 1 200 ? -16.266 -23.859 2.168 1 98.75 200 VAL A CA 1
ATOM 1507 C C . VAL A 1 200 ? -17.156 -24.812 2.945 1 98.75 200 VAL A C 1
ATOM 1509 O O . VAL A 1 200 ? -17.891 -24.391 3.855 1 98.75 200 VAL A O 1
ATOM 1512 N N . GLU A 1 201 ? -17.109 -26.109 2.576 1 98.69 201 GLU A N 1
ATOM 1513 C CA . GLU A 1 201 ? -17.875 -27.125 3.285 1 98.69 201 GLU A CA 1
ATOM 1514 C C . GLU A 1 201 ? -17.5 -27.172 4.762 1 98.69 201 GLU A C 1
ATOM 1516 O O . GLU A 1 201 ? -18.375 -27.188 5.633 1 98.69 201 GLU A O 1
ATOM 1521 N N . LEU A 1 202 ? -16.25 -27.219 5.02 1 98.81 202 LEU A N 1
ATOM 1522 C CA . LEU A 1 202 ? -15.758 -27.281 6.395 1 98.81 202 LEU A CA 1
ATOM 1523 C C . LEU A 1 202 ? -16.094 -26 7.156 1 98.81 202 LEU A C 1
ATOM 1525 O O . LEU A 1 202 ? -16.391 -26.047 8.352 1 98.81 202 LEU A O 1
ATOM 1529 N N . ALA A 1 203 ? -16.016 -24.859 6.473 1 98.75 203 ALA A N 1
ATOM 1530 C CA . ALA A 1 203 ? -16.359 -23.594 7.109 1 98.75 203 ALA A CA 1
ATOM 1531 C C . ALA A 1 203 ? -17.797 -23.594 7.613 1 98.75 203 ALA A C 1
ATOM 1533 O O . ALA A 1 203 ? -18.078 -23.141 8.727 1 98.75 203 ALA A O 1
ATOM 1534 N N . LYS A 1 204 ? -18.703 -24.125 6.82 1 97.94 204 LYS A N 1
ATOM 1535 C CA . LYS A 1 204 ? -20.109 -24.219 7.211 1 97.94 204 LYS A CA 1
ATOM 1536 C C . LYS A 1 204 ? -20.281 -25.156 8.398 1 97.94 204 LYS A C 1
ATOM 1538 O O . LYS A 1 204 ? -21.016 -24.844 9.336 1 97.94 204 LYS A O 1
ATOM 1543 N N . LYS A 1 205 ? -19.594 -26.25 8.312 1 98.25 205 LYS A N 1
ATOM 1544 C CA . LYS A 1 205 ? -19.688 -27.266 9.367 1 98.25 205 LYS A CA 1
ATOM 1545 C C . LYS A 1 205 ? -19.219 -26.703 10.711 1 98.25 205 LYS A C 1
ATOM 1547 O O . LYS A 1 205 ? -19.797 -27.047 11.75 1 98.25 205 LYS A O 1
ATOM 1552 N N . TYR A 1 206 ? -18.25 -25.828 10.734 1 98.44 206 TYR A N 1
ATOM 1553 C CA . TYR A 1 206 ? -17.625 -25.406 11.977 1 98.44 206 TYR A CA 1
ATOM 1554 C C . TYR A 1 206 ? -17.938 -23.953 12.289 1 98.44 206 TYR A C 1
ATOM 1556 O O . TYR A 1 206 ? -17.266 -23.328 13.109 1 98.44 206 TYR A O 1
ATOM 1564 N N . ASP A 1 207 ? -18.922 -23.359 11.586 1 98 207 ASP A N 1
ATOM 1565 C CA . ASP A 1 207 ? -19.359 -22 11.82 1 98 207 ASP A CA 1
ATOM 1566 C C . ASP A 1 207 ? -18.203 -21.016 11.695 1 98 207 ASP A C 1
ATOM 1568 O O . ASP A 1 207 ? -17.938 -20.234 12.609 1 98 207 ASP A O 1
ATOM 1572 N N . ALA A 1 208 ? -17.438 -21.094 10.602 1 98.69 208 ALA A N 1
ATOM 1573 C CA . ALA A 1 208 ? -16.266 -20.266 10.328 1 98.69 208 ALA A CA 1
ATOM 1574 C C . ALA A 1 208 ? -16.5 -19.391 9.102 1 98.69 208 ALA A C 1
ATOM 1576 O O . ALA A 1 208 ? -17.266 -19.75 8.203 1 98.69 208 ALA A O 1
ATOM 1577 N N . LEU A 1 209 ? -15.922 -18.172 9.078 1 98.75 209 LEU A N 1
ATOM 1578 C CA . LEU A 1 209 ? -15.828 -17.344 7.879 1 98.75 209 LEU A CA 1
ATOM 1579 C C . LEU A 1 209 ? -14.711 -17.844 6.965 1 98.75 209 LEU A C 1
ATOM 1581 O O . LEU A 1 209 ? -13.789 -18.516 7.414 1 98.75 209 LEU A O 1
ATOM 1585 N N . THR A 1 210 ? -14.852 -17.516 5.695 1 98.81 210 THR A N 1
ATOM 1586 C CA . THR A 1 210 ? -13.82 -17.875 4.727 1 98.81 210 THR A CA 1
ATOM 1587 C C . THR A 1 210 ? -13.273 -16.625 4.039 1 98.81 210 THR A C 1
ATOM 1589 O O . THR A 1 210 ? -14.023 -15.695 3.73 1 98.81 210 THR A O 1
ATOM 1592 N N . MET A 1 211 ? -11.961 -16.547 3.861 1 98.88 211 MET A N 1
ATOM 1593 C CA . MET A 1 211 ? -11.25 -15.523 3.109 1 98.88 211 MET A CA 1
ATOM 1594 C C . MET A 1 211 ? -10.289 -16.141 2.105 1 98.88 211 MET A C 1
ATOM 1596 O O . MET A 1 211 ? -9.477 -17 2.467 1 98.88 211 MET A O 1
ATOM 1600 N N . VAL A 1 212 ? -10.391 -15.742 0.883 1 98.81 212 VAL A N 1
ATOM 1601 C CA . VAL A 1 212 ? -9.508 -16.25 -0.162 1 98.81 212 VAL A CA 1
ATOM 1602 C C . VAL A 1 212 ? -8.742 -15.094 -0.803 1 98.81 212 VAL A C 1
ATOM 1604 O O . VAL A 1 212 ? -9.352 -14.141 -1.296 1 98.81 212 VAL A O 1
ATOM 1607 N N . ASP A 1 213 ? -7.434 -15.117 -0.735 1 98.62 213 ASP A N 1
ATOM 1608 C CA . ASP A 1 213 ? -6.582 -14.234 -1.529 1 98.62 213 ASP A CA 1
ATOM 1609 C C . ASP A 1 213 ? -6.367 -14.797 -2.934 1 98.62 213 ASP A C 1
ATOM 1611 O O . ASP A 1 213 ? -5.531 -15.68 -3.135 1 98.62 213 ASP A O 1
ATOM 1615 N N . ASP A 1 214 ? -7.051 -14.242 -3.85 1 98.25 214 ASP A N 1
ATOM 1616 C CA . ASP A 1 214 ? -7.055 -14.766 -5.211 1 98.25 214 ASP A CA 1
ATOM 1617 C C . ASP A 1 214 ? -6.172 -13.914 -6.125 1 98.25 214 ASP A C 1
ATOM 1619 O O . ASP A 1 214 ? -6.469 -13.758 -7.312 1 98.25 214 ASP A O 1
ATOM 1623 N N . ALA A 1 215 ? -5.074 -13.391 -5.609 1 97.25 215 ALA A N 1
ATOM 1624 C CA . ALA A 1 215 ? -4.199 -12.477 -6.336 1 97.25 215 ALA A CA 1
ATOM 1625 C C . ALA A 1 215 ? -3.715 -13.094 -7.641 1 97.25 215 ALA A C 1
ATOM 1627 O O . ALA A 1 215 ? -3.648 -12.422 -8.672 1 97.25 215 ALA A O 1
ATOM 1628 N N . HIS A 1 216 ? -3.369 -14.383 -7.633 1 97.5 216 HIS A N 1
ATOM 1629 C CA . HIS A 1 216 ? -2.85 -15.055 -8.82 1 97.5 216 HIS A CA 1
ATOM 1630 C C . HIS A 1 216 ? -3.975 -15.695 -9.625 1 97.5 216 HIS A C 1
ATOM 1632 O O . HIS A 1 216 ? -3.752 -16.156 -10.75 1 97.5 216 HIS A O 1
ATOM 1638 N N . GLY A 1 217 ? -5.168 -15.727 -9.109 1 98.06 217 GLY A N 1
ATOM 1639 C CA . GLY A 1 217 ? -6.305 -16.297 -9.812 1 98.06 217 GLY A CA 1
ATOM 1640 C C . GLY A 1 217 ? -7.137 -15.258 -10.547 1 98.06 217 GLY A C 1
ATOM 1641 O O . GLY A 1 217 ? -7.859 -15.578 -11.484 1 98.06 217 GLY A O 1
ATOM 1642 N N . GLU A 1 218 ? -7.047 -14 -10.047 1 97.12 218 GLU A N 1
ATOM 1643 C CA . GLU A 1 218 ? -7.793 -12.898 -10.641 1 97.12 218 GLU A CA 1
ATOM 1644 C C . GLU A 1 218 ? -7.344 -12.641 -12.078 1 97.12 218 GLU A C 1
ATOM 1646 O O . GLU A 1 218 ? -6.152 -12.477 -12.344 1 97.12 218 GLU A O 1
ATOM 1651 N N . GLY A 1 219 ? -8.25 -12.594 -13.039 1 97.38 219 GLY A N 1
ATOM 1652 C CA . GLY A 1 219 ? -7.922 -12.422 -14.445 1 97.38 219 GLY A CA 1
ATOM 1653 C C . GLY A 1 219 ? -7.457 -13.695 -15.109 1 97.38 219 GLY A C 1
ATOM 1654 O O . GLY A 1 219 ? -7.195 -13.711 -16.312 1 97.38 219 GLY A O 1
ATOM 1655 N N . VAL A 1 220 ? -7.414 -14.828 -14.367 1 98.25 220 VAL A N 1
ATOM 1656 C CA . VAL A 1 220 ? -6.801 -16.047 -14.867 1 98.25 220 VAL A CA 1
ATOM 1657 C C . VAL A 1 220 ? -7.824 -17.188 -14.859 1 98.25 220 VAL A C 1
ATOM 1659 O O . VAL A 1 220 ? -8.078 -17.812 -15.891 1 98.25 220 VAL A O 1
ATOM 1662 N N . LEU A 1 221 ? -8.43 -17.438 -13.742 1 98.19 221 LEU A N 1
ATOM 1663 C CA . LEU A 1 221 ? -9.328 -18.578 -13.555 1 98.19 221 LEU A CA 1
ATOM 1664 C C . LEU A 1 221 ? -10.781 -18.156 -13.75 1 98.19 221 LEU A C 1
ATOM 1666 O O . LEU A 1 221 ? -11.109 -16.969 -13.68 1 98.19 221 LEU A O 1
ATOM 1670 N N . GLY A 1 222 ? -11.625 -19.172 -13.922 1 97 222 GLY A N 1
ATOM 1671 C CA . GLY A 1 222 ? -13.055 -18.891 -14.047 1 97 222 GLY A CA 1
ATOM 1672 C C . GLY A 1 222 ? -13.43 -18.312 -15.398 1 97 222 GLY A C 1
ATOM 1673 O O . GLY A 1 222 ? -12.555 -18.016 -16.219 1 97 222 GLY A O 1
ATOM 1674 N N . LYS A 1 223 ? -14.711 -18.141 -15.586 1 95.62 223 LYS A N 1
ATOM 1675 C CA . LYS A 1 223 ? -15.211 -17.578 -16.828 1 95.62 223 LYS A CA 1
ATOM 1676 C C . LYS A 1 223 ? -14.734 -16.141 -17.016 1 95.62 223 LYS A C 1
ATOM 1678 O O . LYS A 1 223 ? -15.031 -15.266 -16.203 1 95.62 223 LYS A O 1
ATOM 1683 N N . GLY A 1 224 ? -13.961 -15.977 -18.094 1 95.12 224 GLY A N 1
ATOM 1684 C CA . GLY A 1 224 ? -13.477 -14.641 -18.391 1 95.12 224 GLY A CA 1
ATOM 1685 C C . GLY A 1 224 ? -12.5 -14.117 -17.344 1 95.12 224 GLY A C 1
ATOM 1686 O O . GLY A 1 224 ? -12.32 -12.906 -17.203 1 95.12 224 GLY A O 1
ATOM 1687 N N . GLY A 1 225 ? -11.953 -14.961 -16.562 1 97.81 225 GLY A N 1
ATOM 1688 C CA . GLY A 1 225 ? -10.945 -14.531 -15.602 1 97.81 225 GLY A CA 1
ATOM 1689 C C . GLY A 1 225 ? -11.539 -14.047 -14.297 1 97.81 225 GLY A C 1
ATOM 1690 O O . GLY A 1 225 ? -10.914 -13.258 -13.578 1 97.81 225 GLY A O 1
ATOM 1691 N N . ARG A 1 226 ? -12.719 -14.445 -13.945 1 97.94 226 ARG A N 1
ATOM 1692 C CA . ARG A 1 226 ? -13.453 -13.938 -12.797 1 97.94 226 ARG A CA 1
ATOM 1693 C C . ARG A 1 226 ? -12.891 -14.492 -11.492 1 97.94 226 ARG A C 1
ATOM 1695 O O . ARG A 1 226 ? -13.32 -14.094 -10.406 1 97.94 226 ARG A O 1
ATOM 1702 N N . GLY A 1 227 ? -11.945 -15.414 -11.531 1 97.94 227 GLY A N 1
ATOM 1703 C CA . GLY A 1 227 ? -11.227 -15.836 -10.344 1 97.94 227 GLY A CA 1
ATOM 1704 C C . GLY A 1 227 ? -11.625 -17.219 -9.867 1 97.94 227 GLY A C 1
ATOM 1705 O O . GLY A 1 227 ? -12.445 -17.891 -10.492 1 97.94 227 GLY A O 1
ATOM 1706 N N . LEU A 1 228 ? -11 -17.625 -8.812 1 98.5 228 LEU A N 1
ATOM 1707 C CA . LEU A 1 228 ? -11.102 -18.984 -8.281 1 98.5 228 LEU A CA 1
ATOM 1708 C C . LEU A 1 228 ? -12.523 -19.297 -7.828 1 98.5 228 LEU A C 1
ATOM 1710 O O . LEU A 1 228 ? -13.008 -20.406 -8.008 1 98.5 228 LEU A O 1
ATOM 1714 N N . VAL A 1 229 ? -13.156 -18.328 -7.148 1 98.56 229 VAL A N 1
ATOM 1715 C CA . VAL A 1 229 ? -14.508 -18.531 -6.641 1 98.56 229 VAL A CA 1
ATOM 1716 C C . VAL A 1 229 ? -15.445 -18.875 -7.793 1 98.56 229 VAL A C 1
ATOM 1718 O O . VAL A 1 229 ? -16.25 -19.812 -7.699 1 98.56 229 VAL A O 1
ATOM 1721 N N . ASN A 1 230 ? -15.336 -18.109 -8.844 1 98.25 230 ASN A N 1
ATOM 1722 C CA . ASN A 1 230 ? -16.125 -18.391 -10.039 1 98.25 230 ASN A CA 1
ATOM 1723 C C . ASN A 1 230 ? -15.719 -19.719 -10.672 1 98.25 230 ASN A C 1
ATOM 1725 O O . ASN A 1 230 ? -16.578 -20.469 -11.141 1 98.25 230 ASN A O 1
ATOM 1729 N N . HIS A 1 231 ? -14.469 -20.031 -10.742 1 98.12 231 HIS A N 1
ATOM 1730 C CA . HIS A 1 231 ? -13.93 -21.266 -11.305 1 98.12 231 HIS A CA 1
ATOM 1731 C C . HIS A 1 231 ? -14.617 -22.484 -10.711 1 98.12 231 HIS A C 1
ATOM 1733 O O . HIS A 1 231 ? -14.906 -23.453 -11.422 1 98.12 231 HIS A O 1
ATOM 1739 N N . PHE A 1 232 ? -14.914 -22.438 -9.398 1 98.56 232 PHE A N 1
ATOM 1740 C CA . PHE A 1 232 ? -15.5 -23.578 -8.711 1 98.56 232 PHE A CA 1
ATOM 1741 C C . PHE A 1 232 ? -17 -23.406 -8.555 1 98.56 232 PHE A C 1
ATOM 1743 O O . PHE A 1 232 ? -17.672 -24.219 -7.918 1 98.56 232 PHE A O 1
ATOM 1750 N N . GLY A 1 233 ? -17.562 -22.312 -9.094 1 98 233 GLY A N 1
ATOM 1751 C CA . GLY A 1 233 ? -19 -22.062 -8.969 1 98 233 GLY A CA 1
ATOM 1752 C C . GLY A 1 233 ? -19.438 -21.797 -7.543 1 98 233 GLY A C 1
ATOM 1753 O O . GLY A 1 233 ? -20.484 -22.281 -7.113 1 98 233 GLY A O 1
ATOM 1754 N N . LEU A 1 234 ? -18.672 -21.047 -6.789 1 98.06 234 LEU A N 1
ATOM 1755 C CA . LEU A 1 234 ? -18.938 -20.859 -5.367 1 98.06 234 LEU A CA 1
ATOM 1756 C C . LEU A 1 234 ? -19.359 -19.422 -5.082 1 98.06 234 LEU A C 1
ATOM 1758 O O . LEU A 1 234 ? -19.156 -18.922 -3.971 1 98.06 234 LEU A O 1
ATOM 1762 N N . GLU A 1 235 ? -19.828 -18.703 -6.078 1 95.56 235 GLU A N 1
ATOM 1763 C CA . GLU A 1 235 ? -20.297 -17.344 -5.875 1 95.56 235 GLU A CA 1
ATOM 1764 C C . GLU A 1 235 ? -21.297 -17.266 -4.727 1 95.56 235 GLU A C 1
ATOM 1766 O O . GLU A 1 235 ? -22.234 -18.078 -4.652 1 95.56 235 GLU A O 1
ATOM 1771 N N . GLY A 1 236 ? -21.047 -16.344 -3.838 1 94.5 236 GLY A N 1
ATOM 1772 C CA . GLY A 1 236 ? -21.953 -16.156 -2.711 1 94.5 236 GLY A CA 1
ATOM 1773 C C . GLY A 1 236 ? -21.609 -17.047 -1.524 1 94.5 236 GLY A C 1
ATOM 1774 O O . GLY A 1 236 ? -22.156 -16.859 -0.433 1 94.5 236 GLY A O 1
ATOM 1775 N N . GLU A 1 237 ? -20.672 -17.938 -1.714 1 97.12 237 GLU A N 1
ATOM 1776 C CA . GLU A 1 237 ? -20.359 -18.891 -0.661 1 97.12 237 GLU A CA 1
ATOM 1777 C C . GLU A 1 237 ? -19.078 -18.516 0.075 1 97.12 237 GLU A C 1
ATOM 1779 O O . GLU A 1 237 ? -18.812 -19.016 1.167 1 97.12 237 GLU A O 1
ATOM 1784 N N . VAL A 1 238 ? -18.266 -17.703 -0.516 1 98.5 238 VAL A N 1
ATOM 1785 C CA . VAL A 1 238 ? -17.047 -17.203 0.1 1 98.5 238 VAL A CA 1
ATOM 1786 C C . VAL A 1 238 ? -17.281 -15.828 0.701 1 98.5 238 VAL A C 1
ATOM 1788 O O . VAL A 1 238 ? -17.844 -14.945 0.043 1 98.5 238 VAL A O 1
ATOM 1791 N N . ASP A 1 239 ? -16.891 -15.586 1.922 1 98.62 239 ASP A N 1
ATOM 1792 C CA . ASP A 1 239 ? -17.234 -14.375 2.654 1 98.62 239 ASP A CA 1
ATOM 1793 C C . ASP A 1 239 ? -16.406 -13.188 2.18 1 98.62 239 ASP A C 1
ATOM 1795 O O . ASP A 1 239 ? -16.922 -12.07 2.076 1 98.62 239 ASP A O 1
ATOM 1799 N N . ILE A 1 240 ? -15.109 -13.414 2.006 1 98.81 240 ILE A N 1
ATOM 1800 C CA . ILE A 1 240 ? -14.18 -12.344 1.664 1 98.81 240 ILE A CA 1
ATOM 1801 C C . ILE A 1 240 ? -13.305 -12.773 0.488 1 98.81 240 ILE A C 1
ATOM 1803 O O . ILE A 1 240 ? -12.578 -13.758 0.579 1 98.81 240 ILE A O 1
ATOM 1807 N N . GLU A 1 241 ? -13.391 -12.102 -0.608 1 98.75 241 GLU A N 1
ATOM 1808 C CA . GLU A 1 241 ? -12.5 -12.32 -1.748 1 98.75 241 GLU A CA 1
ATOM 1809 C C . GLU A 1 241 ? -11.516 -11.172 -1.91 1 98.75 241 GLU A C 1
ATOM 1811 O O . GLU A 1 241 ? -11.922 -10.016 -2.082 1 98.75 241 GLU A O 1
ATOM 1816 N N . ILE A 1 242 ? -10.25 -11.508 -1.861 1 98.62 242 ILE A N 1
ATOM 1817 C CA . ILE A 1 242 ? -9.188 -10.539 -2.121 1 98.62 242 ILE A CA 1
ATOM 1818 C C . ILE A 1 242 ? -8.68 -10.695 -3.553 1 98.62 242 ILE A C 1
ATOM 1820 O O . ILE A 1 242 ? -8.43 -11.82 -4.004 1 98.62 242 ILE A O 1
ATOM 1824 N N . GLY A 1 243 ? -8.539 -9.648 -4.219 1 97.94 243 GLY A N 1
ATOM 1825 C CA . GLY A 1 243 ? -7.945 -9.688 -5.547 1 97.94 243 GLY A CA 1
ATOM 1826 C C . GLY A 1 243 ? -6.816 -8.688 -5.727 1 97.94 243 GLY A C 1
ATOM 1827 O O . GLY A 1 243 ? -6.77 -7.664 -5.047 1 97.94 243 GLY A O 1
ATOM 1828 N N . SER A 1 244 ? -5.906 -9.023 -6.625 1 96.81 244 SER A N 1
ATOM 1829 C CA . SER A 1 244 ? -4.836 -8.109 -7.012 1 96.81 244 SER A CA 1
ATOM 1830 C C . SER A 1 244 ? -5.125 -7.449 -8.352 1 96.81 244 SER A C 1
ATOM 1832 O O . SER A 1 244 ? -5.637 -8.094 -9.273 1 96.81 244 SER A O 1
ATOM 1834 N N . LEU A 1 245 ? -4.789 -6.207 -8.445 1 97.5 245 LEU A N 1
ATOM 1835 C CA . LEU A 1 245 ? -4.938 -5.457 -9.688 1 97.5 245 LEU A CA 1
ATOM 1836 C C . LEU A 1 245 ? -3.58 -5.195 -10.336 1 97.5 245 LEU A C 1
ATOM 1838 O O . LEU A 1 245 ? -3.484 -4.453 -11.312 1 97.5 245 LEU A O 1
ATOM 1842 N N . SER A 1 246 ? -2.568 -5.84 -9.781 1 95.62 246 SER A N 1
ATOM 1843 C CA . SER A 1 246 ? -1.216 -5.551 -10.25 1 95.62 246 SER A CA 1
ATOM 1844 C C . SER A 1 246 ? -0.628 -6.734 -11.008 1 95.62 246 SER A C 1
ATOM 1846 O O . SER A 1 246 ? 0.473 -6.641 -11.555 1 95.62 246 SER A O 1
ATOM 1848 N N . LYS A 1 247 ? -1.292 -7.871 -11.039 1 96 247 LYS A N 1
ATOM 1849 C CA . LYS A 1 247 ? -0.792 -9.055 -11.742 1 96 247 LYS A CA 1
ATOM 1850 C C . LYS A 1 247 ? -1.46 -9.211 -13.102 1 96 247 LYS A C 1
ATOM 1852 O O . LYS A 1 247 ? -1.123 -8.5 -14.047 1 96 247 LYS A O 1
ATOM 1857 N N . ALA A 1 248 ? -2.561 -9.914 -13.203 1 97.12 248 ALA A N 1
ATOM 1858 C CA . ALA A 1 248 ? -3.244 -10.055 -14.484 1 97.12 248 ALA A CA 1
ATOM 1859 C C . ALA A 1 248 ? -3.684 -8.695 -15.031 1 97.12 248 ALA A C 1
ATOM 1861 O O . ALA A 1 248 ? -3.604 -8.445 -16.234 1 97.12 248 ALA A O 1
ATOM 1862 N N . PHE A 1 249 ? -4.074 -7.793 -14.172 1 97.38 249 PHE A N 1
ATOM 1863 C CA . PHE A 1 249 ? -4.574 -6.488 -14.578 1 97.38 249 PHE A CA 1
ATOM 1864 C C . PHE A 1 249 ? -3.424 -5.539 -14.891 1 97.38 249 PHE A C 1
ATOM 1866 O O . PHE A 1 249 ? -3.609 -4.531 -15.57 1 97.38 249 PHE A O 1
ATOM 1873 N N . SER A 1 250 ? -2.264 -5.727 -14.367 1 96.69 250 SER A N 1
ATOM 1874 C CA . SER A 1 250 ? -0.98 -5.16 -14.766 1 96.69 250 SER A CA 1
ATOM 1875 C C . SER A 1 250 ? -0.896 -3.678 -14.414 1 96.69 250 SER A C 1
ATOM 1877 O O . SER A 1 250 ? -0.172 -2.92 -15.062 1 96.69 250 SER A O 1
ATOM 1879 N N . VAL A 1 251 ? -1.645 -3.176 -13.469 1 96.62 251 VAL A N 1
ATOM 1880 C CA . VAL A 1 251 ? -1.584 -1.781 -13.039 1 96.62 251 VAL A CA 1
ATOM 1881 C C . VAL A 1 251 ? -1.107 -1.702 -11.594 1 96.62 251 VAL A C 1
ATOM 1883 O O . VAL A 1 251 ? 0.064 -1.957 -11.305 1 96.62 251 VAL A O 1
ATOM 1886 N N . MET A 1 252 ? -1.932 -1.359 -10.664 1 94.75 252 MET A N 1
ATOM 1887 C CA . MET A 1 252 ? -1.629 -1.37 -9.234 1 94.75 252 MET A CA 1
ATOM 1888 C C . MET A 1 252 ? -2.908 -1.397 -8.406 1 94.75 252 MET A C 1
ATOM 1890 O O . MET A 1 252 ? -3.934 -0.854 -8.828 1 94.75 252 MET A O 1
ATOM 1894 N N . GLY A 1 253 ? -2.76 -2.045 -7.297 1 95.06 253 GLY A N 1
ATOM 1895 C CA . GLY A 1 253 ? -3.9 -2.029 -6.398 1 95.06 253 GLY A CA 1
ATOM 1896 C C . GLY A 1 253 ? -4.379 -3.418 -6.02 1 95.06 253 GLY A C 1
ATOM 1897 O O . GLY A 1 253 ? -3.838 -4.418 -6.492 1 95.06 253 GLY A O 1
ATOM 1898 N N . GLY A 1 254 ? -5.227 -3.492 -5.121 1 96.56 254 GLY A N 1
ATOM 1899 C CA . GLY A 1 254 ? -5.996 -4.648 -4.691 1 96.56 254 GLY A CA 1
ATOM 1900 C C . GLY A 1 254 ? -7.426 -4.305 -4.309 1 96.56 254 GLY A C 1
ATOM 1901 O O . GLY A 1 254 ? -7.812 -3.137 -4.328 1 96.56 254 GLY A O 1
ATOM 1902 N N . PHE A 1 255 ? -8.203 -5.305 -4.098 1 98.25 255 PHE A N 1
ATOM 1903 C CA . PHE A 1 255 ? -9.578 -5.031 -3.689 1 98.25 255 PHE A CA 1
ATOM 1904 C C . PHE A 1 255 ? -10.094 -6.129 -2.768 1 98.25 255 PHE A C 1
ATOM 1906 O O . PHE A 1 255 ? -9.5 -7.207 -2.688 1 98.25 255 PHE A O 1
ATOM 1913 N N . ILE A 1 256 ? -11.109 -5.793 -2.039 1 98.62 256 ILE A N 1
ATOM 1914 C CA . ILE A 1 256 ? -11.969 -6.734 -1.326 1 98.62 256 ILE A CA 1
ATOM 1915 C C . ILE A 1 256 ? -13.352 -6.762 -1.972 1 98.62 256 ILE A C 1
ATOM 1917 O O . ILE A 1 256 ? -13.961 -5.711 -2.189 1 98.62 256 ILE A O 1
ATOM 1921 N N . ALA A 1 257 ? -13.797 -7.875 -2.342 1 98.69 257 ALA A N 1
ATOM 1922 C CA . ALA A 1 257 ? -15.156 -8.086 -2.832 1 98.69 257 ALA A CA 1
ATOM 1923 C C . ALA A 1 257 ? -15.953 -8.977 -1.884 1 98.69 257 ALA A C 1
ATOM 1925 O O . ALA A 1 257 ? -15.453 -10.016 -1.432 1 98.69 257 ALA A O 1
ATOM 1926 N N . ALA A 1 258 ? -17.156 -8.641 -1.538 1 98.56 258 ALA A N 1
ATOM 1927 C CA . ALA A 1 258 ? -17.984 -9.328 -0.542 1 98.56 258 ALA A CA 1
ATOM 1928 C C . ALA A 1 258 ? -19.422 -8.828 -0.578 1 98.56 258 ALA A C 1
ATOM 1930 O O . ALA A 1 258 ? -19.812 -8.133 -1.515 1 98.56 258 ALA A O 1
ATOM 1931 N N . LYS A 1 259 ? -20.219 -9.367 0.416 1 98.12 259 LYS A N 1
ATOM 1932 C CA . LYS A 1 259 ? -21.562 -8.836 0.621 1 98.12 259 LYS A CA 1
ATOM 1933 C C . LYS A 1 259 ? -21.516 -7.387 1.098 1 98.12 259 LYS A C 1
ATOM 1935 O O . LYS A 1 259 ? -20.562 -6.977 1.75 1 98.12 259 LYS A O 1
ATOM 1940 N N . GLN A 1 260 ? -22.547 -6.637 0.84 1 97.31 260 GLN A N 1
ATOM 1941 C CA . GLN A 1 260 ? -22.594 -5.191 1.025 1 97.31 260 GLN A CA 1
ATOM 1942 C C . GLN A 1 260 ? -22.344 -4.812 2.48 1 97.31 260 GLN A C 1
ATOM 1944 O O . GLN A 1 260 ? -21.547 -3.9 2.76 1 97.31 260 GLN A O 1
ATOM 1949 N N . PRO A 1 261 ? -22.938 -5.52 3.486 1 97.69 261 PRO A N 1
ATOM 1950 C CA . PRO A 1 261 ? -22.703 -5.102 4.871 1 97.69 261 PRO A CA 1
ATOM 1951 C C . PRO A 1 261 ? -21.234 -5.176 5.266 1 97.69 261 PRO A C 1
ATOM 1953 O O . PRO A 1 261 ? -20.75 -4.344 6.043 1 97.69 261 PRO A O 1
ATOM 1956 N N . LEU A 1 262 ? -20.547 -6.168 4.742 1 97.94 262 LEU A N 1
ATOM 1957 C CA . LEU A 1 262 ? -19.125 -6.32 5.059 1 97.94 262 LEU A CA 1
ATOM 1958 C C . LEU A 1 262 ? -18.297 -5.234 4.383 1 97.94 262 LEU A C 1
ATOM 1960 O O . LEU A 1 262 ? -17.375 -4.695 4.98 1 97.94 262 LEU A O 1
ATOM 1964 N N . ILE A 1 263 ? -18.594 -4.863 3.137 1 97.44 263 ILE A N 1
ATOM 1965 C CA . ILE A 1 263 ? -17.891 -3.795 2.438 1 97.44 263 ILE A CA 1
ATOM 1966 C C . ILE A 1 263 ? -18.125 -2.467 3.15 1 97.44 263 ILE A C 1
ATOM 1968 O O . ILE A 1 263 ? -17.203 -1.664 3.303 1 97.44 263 ILE A O 1
ATOM 1972 N N . ASP A 1 264 ? -19.359 -2.273 3.619 1 96.44 264 ASP A N 1
ATOM 1973 C CA . ASP A 1 264 ? -19.641 -1.066 4.387 1 96.44 264 ASP A CA 1
ATOM 1974 C C . ASP A 1 264 ? -18.781 -0.997 5.645 1 96.44 264 ASP A C 1
ATOM 1976 O O . ASP A 1 264 ? -18.328 0.08 6.035 1 96.44 264 ASP A O 1
ATOM 1980 N N . CYS A 1 265 ? -18.609 -2.125 6.238 1 95.69 265 CYS A N 1
ATOM 1981 C CA . CYS A 1 265 ? -17.75 -2.213 7.41 1 95.69 265 CYS A CA 1
ATOM 1982 C C . CYS A 1 265 ? -16.312 -1.794 7.062 1 95.69 265 CYS A C 1
ATOM 1984 O O . CYS A 1 265 ? -15.695 -1.027 7.801 1 95.69 265 CYS A O 1
ATOM 1986 N N . TYR A 1 266 ? -15.797 -2.287 5.941 1 95.5 266 TYR A N 1
ATOM 1987 C CA . TYR A 1 266 ? -14.445 -1.935 5.52 1 95.5 266 TYR A CA 1
ATOM 1988 C C . TYR A 1 266 ? -14.352 -0.456 5.164 1 95.5 266 TYR A C 1
ATOM 1990 O O . TYR A 1 266 ? -13.352 0.198 5.457 1 95.5 266 TYR A O 1
ATOM 1998 N N . LEU A 1 267 ? -15.359 0.083 4.512 1 91.88 267 LEU A N 1
ATOM 1999 C CA . LEU A 1 267 ? -15.375 1.493 4.137 1 91.88 267 LEU A CA 1
ATOM 2000 C C . LEU A 1 267 ? -15.258 2.385 5.371 1 91.88 267 LEU A C 1
ATOM 2002 O O . LEU A 1 267 ? -14.633 3.447 5.316 1 91.88 267 LEU A O 1
ATOM 2006 N N . MET A 1 268 ? -15.703 1.945 6.496 1 88.62 268 MET A N 1
ATOM 2007 C CA . MET A 1 268 ? -15.766 2.762 7.703 1 88.62 268 MET A CA 1
ATOM 2008 C C . MET A 1 268 ? -14.586 2.451 8.625 1 88.62 268 MET A C 1
ATOM 2010 O O . MET A 1 268 ? -14.25 3.256 9.5 1 88.62 268 MET A O 1
ATOM 2014 N N . GLY A 1 269 ? -13.961 1.321 8.328 1 91.19 269 GLY A N 1
ATOM 2015 C CA . GLY A 1 269 ? -13.07 0.891 9.391 1 91.19 269 GLY A CA 1
ATOM 2016 C C . GLY A 1 269 ? -11.711 0.458 8.891 1 91.19 269 GLY A C 1
ATOM 2017 O O . GLY A 1 269 ? -10.773 0.311 9.68 1 91.19 269 GLY A O 1
ATOM 2018 N N . ALA A 1 270 ? -11.555 0.194 7.609 1 91.75 270 ALA A N 1
ATOM 2019 C CA . ALA A 1 270 ? -10.281 -0.306 7.094 1 91.75 270 ALA A CA 1
ATOM 2020 C C . ALA A 1 270 ? -9.195 0.767 7.168 1 91.75 270 ALA A C 1
ATOM 2022 O O . ALA A 1 270 ? -9.195 1.713 6.379 1 91.75 270 ALA A O 1
ATOM 2023 N N . ARG A 1 271 ? -8.227 0.618 7.934 1 87.81 271 ARG A N 1
ATOM 2024 C CA . ARG A 1 271 ? -7.23 1.633 8.258 1 87.81 271 ARG A CA 1
ATOM 2025 C C . ARG A 1 271 ? -6.391 1.989 7.035 1 87.81 271 ARG A C 1
ATOM 2027 O O . ARG A 1 271 ? -6.078 3.16 6.812 1 87.81 271 ARG A O 1
ATOM 2034 N N . GLN A 1 272 ? -6.086 0.938 6.223 1 87.44 272 GLN A N 1
ATOM 2035 C CA . GLN A 1 272 ? -5.242 1.2 5.059 1 87.44 272 GLN A CA 1
ATOM 2036 C C . GLN A 1 272 ? -6.012 1.967 3.986 1 87.44 272 GLN A C 1
ATOM 2038 O O . GLN A 1 272 ? -5.41 2.508 3.055 1 87.44 272 GLN A O 1
ATOM 2043 N N . ARG A 1 273 ? -7.273 1.979 4.098 1 86.25 273 ARG A N 1
ATOM 2044 C CA . ARG A 1 273 ? -8.094 2.812 3.227 1 86.25 273 ARG A CA 1
ATOM 2045 C C . ARG A 1 273 ? -8.281 4.207 3.816 1 86.25 273 ARG A C 1
ATOM 2047 O O . ARG A 1 273 ? -8.18 5.207 3.102 1 86.25 273 ARG A O 1
ATOM 2054 N N . LEU A 1 274 ? -8.492 4.238 5.125 1 84.56 274 LEU A N 1
ATOM 2055 C CA . LEU A 1 274 ? -8.797 5.488 5.812 1 84.56 274 LEU A CA 1
ATOM 2056 C C . LEU A 1 274 ? -7.559 6.367 5.914 1 84.56 274 LEU A C 1
ATOM 2058 O O . LEU A 1 274 ? -7.656 7.594 5.828 1 84.56 274 LEU A O 1
ATOM 2062 N N . PHE A 1 275 ? -6.367 5.723 5.969 1 79.31 275 PHE A N 1
ATOM 2063 C CA . PHE A 1 275 ? -5.176 6.488 6.316 1 79.31 275 PHE A CA 1
ATOM 2064 C C . PHE A 1 275 ? -4.164 6.457 5.18 1 79.31 275 PHE A C 1
ATOM 2066 O O . PHE A 1 275 ? -2.979 6.727 5.391 1 79.31 275 PHE A O 1
ATOM 2073 N N . SER A 1 276 ? -4.648 6.035 3.986 1 80.12 276 SER A N 1
ATOM 2074 C CA . SER A 1 276 ? -3.807 6.039 2.795 1 80.12 276 SER A CA 1
ATOM 2075 C C . SER A 1 276 ? -4.543 6.621 1.596 1 80.12 276 SER A C 1
ATOM 2077 O O . SER A 1 276 ? -5.777 6.691 1.591 1 80.12 276 SER A O 1
ATOM 2079 N N . ILE A 1 277 ? -3.768 7 0.688 1 81.69 277 ILE A N 1
ATOM 2080 C CA . ILE A 1 277 ? -4.336 7.605 -0.512 1 81.69 277 ILE A CA 1
ATOM 2081 C C . ILE A 1 277 ? -4.992 6.527 -1.373 1 81.69 277 ILE A C 1
ATOM 2083 O O . ILE A 1 277 ? -4.727 5.336 -1.194 1 81.69 277 ILE A O 1
ATOM 2087 N N . ALA A 1 278 ? -5.902 6.996 -2.191 1 90.75 278 ALA A N 1
ATOM 2088 C CA . ALA A 1 278 ? -6.566 6.129 -3.162 1 90.75 278 ALA A CA 1
ATOM 2089 C C . ALA A 1 278 ? -5.719 5.969 -4.422 1 90.75 278 ALA A C 1
ATOM 2091 O O . ALA A 1 278 ? -4.707 6.656 -4.59 1 90.75 278 ALA A O 1
ATOM 2092 N N . LEU A 1 279 ? -6.113 5 -5.254 1 96 279 LEU A N 1
ATOM 2093 C CA . LEU A 1 279 ? -5.484 4.816 -6.559 1 96 279 LEU A CA 1
ATOM 2094 C C . LEU A 1 279 ? -5.52 6.109 -7.363 1 96 279 LEU A C 1
ATOM 2096 O O . LEU A 1 279 ? -6.496 6.863 -7.293 1 96 279 LEU A O 1
ATOM 2100 N N . THR A 1 280 ? -4.469 6.363 -8.117 1 97.25 280 THR A N 1
ATOM 2101 C CA . THR A 1 280 ? -4.418 7.582 -8.922 1 97.25 280 THR A CA 1
ATOM 2102 C C . THR A 1 280 ? -5.453 7.531 -10.039 1 97.25 280 THR A C 1
ATOM 2104 O O . THR A 1 280 ? -5.996 6.469 -10.352 1 97.25 280 THR A O 1
ATOM 2107 N N . ILE A 1 281 ? -5.684 8.672 -10.617 1 98.06 281 ILE A N 1
ATOM 2108 C CA . ILE A 1 281 ? -6.648 8.82 -11.695 1 98.06 281 ILE A CA 1
ATOM 2109 C C . ILE A 1 281 ? -6.262 7.918 -12.867 1 98.06 281 ILE A C 1
ATOM 2111 O O . ILE A 1 281 ? -7.082 7.133 -13.344 1 98.06 281 ILE A O 1
ATOM 2115 N N . PRO A 1 282 ? -5.02 7.945 -13.352 1 98.56 282 PRO A N 1
ATOM 2116 C CA . PRO A 1 282 ? -4.68 7.102 -14.5 1 98.56 282 PRO A CA 1
ATOM 2117 C C . PRO A 1 282 ? -4.781 5.609 -14.188 1 98.56 282 PRO A C 1
ATOM 2119 O O . PRO A 1 282 ? -5.227 4.828 -15.031 1 98.56 282 PRO A O 1
ATOM 2122 N N . ASP A 1 283 ? -4.336 5.18 -13.008 1 98.06 283 ASP A N 1
ATOM 2123 C CA . ASP A 1 283 ? -4.43 3.773 -12.641 1 98.06 283 ASP A CA 1
ATOM 2124 C C . ASP A 1 283 ? -5.887 3.312 -12.586 1 98.06 283 ASP A C 1
ATOM 2126 O O . ASP A 1 283 ? -6.219 2.234 -13.086 1 98.06 283 ASP A O 1
ATOM 2130 N N . THR A 1 284 ? -6.727 4.16 -12.008 1 98.44 284 THR A N 1
ATOM 2131 C CA . THR A 1 284 ? -8.141 3.828 -11.891 1 98.44 284 THR A CA 1
ATOM 2132 C C . THR A 1 284 ? -8.789 3.711 -13.266 1 98.44 284 THR A C 1
ATOM 2134 O O . THR A 1 284 ? -9.555 2.779 -13.516 1 98.44 284 THR A O 1
ATOM 2137 N N . ALA A 1 285 ? -8.469 4.641 -14.109 1 98.81 285 ALA A N 1
ATOM 2138 C CA . ALA A 1 285 ? -9.039 4.637 -15.453 1 98.81 285 ALA A CA 1
ATOM 2139 C C . ALA A 1 285 ? -8.578 3.416 -16.25 1 98.81 285 ALA A C 1
ATOM 2141 O O . ALA A 1 285 ? -9.375 2.803 -16.969 1 98.81 285 ALA A O 1
ATOM 2142 N N . ALA A 1 286 ? -7.312 3.074 -16.156 1 98.81 286 ALA A N 1
ATOM 2143 C CA . ALA A 1 286 ? -6.781 1.894 -16.828 1 98.81 286 ALA A CA 1
ATOM 2144 C C . ALA A 1 286 ? -7.457 0.623 -16.312 1 98.81 286 ALA A C 1
ATOM 2146 O O . ALA A 1 286 ? -7.805 -0.259 -17.109 1 98.81 286 ALA A O 1
ATOM 2147 N N . LEU A 1 287 ? -7.652 0.531 -15.023 1 98.75 287 LEU A N 1
ATOM 2148 C CA . LEU A 1 287 ? -8.273 -0.645 -14.414 1 98.75 287 LEU A CA 1
ATOM 2149 C C . LEU A 1 287 ? -9.727 -0.775 -14.844 1 98.75 287 LEU A C 1
ATOM 2151 O O . LEU A 1 287 ? -10.211 -1.884 -15.07 1 98.75 287 LEU A O 1
ATOM 2155 N N . LEU A 1 288 ? -10.406 0.37 -14.875 1 98.75 288 LEU A N 1
ATOM 2156 C CA . LEU A 1 288 ? -11.781 0.356 -15.359 1 98.75 288 LEU A CA 1
ATOM 2157 C C . LEU A 1 288 ? -11.859 -0.221 -16.766 1 98.75 288 LEU A C 1
ATOM 2159 O O . LEU A 1 288 ? -12.742 -1.029 -17.062 1 98.75 288 LEU A O 1
ATOM 2163 N N . GLU A 1 289 ? -10.938 0.197 -17.594 1 98.69 289 GLU A N 1
ATOM 2164 C CA . GLU A 1 289 ? -10.898 -0.315 -18.969 1 98.69 289 GLU A CA 1
ATOM 2165 C C . GLU A 1 289 ? -10.57 -1.805 -18.984 1 98.69 289 GLU A C 1
ATOM 2167 O O . GLU A 1 289 ? -11.117 -2.555 -19.797 1 98.69 289 GLU A O 1
ATOM 2172 N N . ALA A 1 290 ? -9.664 -2.258 -18.156 1 98.5 290 ALA A N 1
ATOM 2173 C CA . ALA A 1 290 ? -9.305 -3.674 -18.062 1 98.5 290 ALA A CA 1
ATOM 2174 C C . ALA A 1 290 ? -10.523 -4.523 -17.703 1 98.5 290 ALA A C 1
ATOM 2176 O O . ALA A 1 290 ? -10.766 -5.559 -18.328 1 98.5 290 ALA A O 1
ATOM 2177 N N . VAL A 1 291 ? -11.25 -4.09 -16.703 1 98.19 291 VAL A N 1
ATOM 2178 C CA . VAL A 1 291 ? -12.445 -4.816 -16.281 1 98.19 291 VAL A CA 1
ATOM 2179 C C . VAL A 1 291 ? -13.461 -4.852 -17.422 1 98.19 291 VAL A C 1
ATOM 2181 O O . VAL A 1 291 ? -14.109 -5.875 -17.656 1 98.19 291 VAL A O 1
ATOM 2184 N N . THR A 1 292 ? -13.609 -3.719 -18.109 1 97.62 292 THR A N 1
ATOM 2185 C CA . THR A 1 292 ? -14.516 -3.637 -19.25 1 97.62 292 THR A CA 1
ATOM 2186 C C . THR A 1 292 ? -14.125 -4.645 -20.328 1 97.62 292 THR A C 1
ATOM 2188 O O . THR A 1 292 ? -14.984 -5.371 -20.844 1 97.62 292 THR A O 1
ATOM 2191 N N . MET A 1 293 ? -12.867 -4.738 -20.641 1 97.88 293 MET A N 1
ATOM 2192 C CA . MET A 1 293 ? -12.367 -5.648 -21.656 1 97.88 293 MET A CA 1
ATOM 2193 C C . MET A 1 293 ? -12.672 -7.098 -21.297 1 97.88 293 MET A C 1
ATOM 2195 O O . MET A 1 293 ? -13.094 -7.879 -22.141 1 97.88 293 MET A O 1
ATOM 2199 N N . LEU A 1 294 ? -12.484 -7.465 -20.047 1 97.5 294 LEU A N 1
ATOM 2200 C CA . LEU A 1 294 ? -12.703 -8.836 -19.594 1 97.5 294 LEU A CA 1
ATOM 2201 C C . LEU A 1 294 ? -14.195 -9.164 -19.578 1 97.5 294 LEU A C 1
ATOM 2203 O O . LEU A 1 294 ? -14.578 -10.336 -19.688 1 97.5 294 LEU A O 1
ATOM 2207 N N . GLY A 1 295 ? -15 -8.148 -19.391 1 94.88 295 GLY A N 1
ATOM 2208 C CA . GLY A 1 295 ? -16.438 -8.344 -19.484 1 94.88 295 GLY A CA 1
ATOM 2209 C C . GLY A 1 295 ? -16.922 -8.523 -20.906 1 94.88 295 GLY A C 1
ATOM 2210 O O . GLY A 1 295 ? -17.938 -9.188 -21.141 1 94.88 295 GLY A O 1
ATOM 2211 N N . GLU A 1 296 ? -16.172 -7.992 -21.875 1 95.5 296 GLU A N 1
ATOM 2212 C CA . GLU A 1 296 ? -16.562 -7.98 -23.281 1 95.5 296 GLU A CA 1
ATOM 2213 C C . GLU A 1 296 ? -16.219 -9.297 -23.969 1 95.5 296 GLU A C 1
ATOM 2215 O O . GLU A 1 296 ? -16.891 -9.711 -24.906 1 95.5 296 GLU A O 1
ATOM 2220 N N . SER A 1 297 ? -15.141 -9.883 -23.547 1 95.75 297 SER A N 1
ATOM 2221 C CA . SER A 1 297 ? -14.641 -11.039 -24.297 1 95.75 297 SER A CA 1
ATOM 2222 C C . SER A 1 297 ? -13.805 -11.945 -23.391 1 95.75 297 SER A C 1
ATOM 2224 O O . SER A 1 297 ? -13.102 -11.469 -22.5 1 95.75 297 SER A O 1
ATOM 2226 N N . GLU A 1 298 ? -13.867 -13.203 -23.672 1 96.75 298 GLU A N 1
ATOM 2227 C CA . GLU A 1 298 ? -13.055 -14.18 -22.953 1 96.75 298 GLU A CA 1
ATOM 2228 C C . GLU A 1 298 ? -11.781 -14.508 -23.719 1 96.75 298 GLU A C 1
ATOM 2230 O O . GLU A 1 298 ? -10.969 -15.328 -23.281 1 96.75 298 GLU A O 1
ATOM 2235 N N . HIS A 1 299 ? -11.562 -13.883 -24.812 1 96.69 299 HIS A N 1
ATOM 2236 C CA . HIS A 1 299 ? -10.516 -14.227 -25.75 1 96.69 299 HIS A CA 1
ATOM 2237 C C . HIS A 1 299 ? -9.141 -14.172 -25.094 1 96.69 299 HIS A C 1
ATOM 2239 O O . HIS A 1 299 ? -8.305 -15.062 -25.312 1 96.69 299 HIS A O 1
ATOM 2245 N N . LEU A 1 300 ? -8.891 -13.156 -24.359 1 97 300 LEU A N 1
ATOM 2246 C CA . LEU A 1 300 ? -7.578 -12.992 -23.75 1 97 300 LEU A CA 1
ATOM 2247 C C . LEU A 1 300 ? -7.289 -14.133 -22.766 1 97 300 LEU A C 1
ATOM 2249 O O . LEU A 1 300 ? -6.172 -14.656 -22.734 1 97 300 LEU A O 1
ATOM 2253 N N . VAL A 1 301 ? -8.234 -14.469 -21.953 1 98.25 301 VAL A N 1
ATOM 2254 C CA . VAL A 1 301 ? -8.086 -15.555 -20.984 1 98.25 301 VAL A CA 1
ATOM 2255 C C . VAL A 1 301 ? -7.906 -16.875 -21.719 1 98.25 301 VAL A C 1
ATOM 2257 O O . VAL A 1 301 ? -7.09 -17.703 -21.328 1 98.25 301 VAL A O 1
ATOM 2260 N N . GLN A 1 302 ? -8.641 -17.094 -22.781 1 98.06 302 GLN A N 1
ATOM 2261 C CA . GLN A 1 302 ? -8.508 -18.297 -23.594 1 98.06 302 GLN A CA 1
ATOM 2262 C C . GLN A 1 302 ? -7.125 -18.391 -24.219 1 98.06 302 GLN A C 1
ATOM 2264 O O . GLN A 1 302 ? -6.523 -19.469 -24.266 1 98.06 302 GLN A O 1
ATOM 2269 N N . LYS A 1 303 ? -6.656 -17.281 -24.734 1 98.19 303 LYS A N 1
ATOM 2270 C CA . LYS A 1 303 ? -5.309 -17.25 -25.297 1 98.19 303 LYS A CA 1
ATOM 2271 C C . LYS A 1 303 ? -4.262 -17.594 -24.234 1 98.19 303 LYS A C 1
ATOM 2273 O O . LYS A 1 303 ? -3.324 -18.344 -24.516 1 98.19 303 LYS A O 1
ATOM 2278 N N . LEU A 1 304 ? -4.398 -17.016 -23.062 1 98.62 304 LEU A N 1
ATOM 2279 C CA . LEU A 1 304 ? -3.514 -17.344 -21.953 1 98.62 304 LEU A CA 1
ATOM 2280 C C . LEU A 1 304 ? -3.465 -18.859 -21.734 1 98.62 304 LEU A C 1
ATOM 2282 O O . LEU A 1 304 ? -2.383 -19.438 -21.656 1 98.62 304 LEU A O 1
ATOM 2286 N N . TRP A 1 305 ? -4.602 -19.469 -21.656 1 98.5 305 TRP A N 1
ATOM 2287 C CA . TRP A 1 305 ? -4.66 -20.891 -21.359 1 98.5 305 TRP A CA 1
ATOM 2288 C C . TRP A 1 305 ? -4.148 -21.719 -22.531 1 98.5 305 TRP A C 1
ATOM 2290 O O . TRP A 1 305 ? -3.576 -22.797 -22.344 1 98.5 305 TRP A O 1
ATOM 2300 N N . GLY A 1 306 ? -4.352 -21.234 -23.734 1 98.69 306 GLY A N 1
ATOM 2301 C CA . GLY A 1 306 ? -3.701 -21.859 -24.875 1 98.69 306 GLY A CA 1
ATOM 2302 C C . GLY A 1 306 ? -2.189 -21.922 -24.734 1 98.69 306 GLY A C 1
ATOM 2303 O O . GLY A 1 306 ? -1.573 -22.953 -25 1 98.69 306 GLY A O 1
ATOM 2304 N N . ASN A 1 307 ? -1.644 -20.75 -24.375 1 98.75 307 ASN A N 1
ATOM 2305 C CA . ASN A 1 307 ? -0.203 -20.688 -24.156 1 98.75 307 ASN A CA 1
ATOM 2306 C C . ASN A 1 307 ? 0.227 -21.594 -23 1 98.75 307 ASN A C 1
ATOM 2308 O O . ASN A 1 307 ? 1.276 -22.234 -23.062 1 98.75 307 ASN A O 1
ATOM 2312 N N . VAL A 1 308 ? -0.575 -21.641 -21.922 1 98.56 308 VAL A N 1
ATOM 2313 C CA . VAL A 1 308 ? -0.285 -22.453 -20.766 1 98.56 308 VAL A CA 1
ATOM 2314 C C . VAL A 1 308 ? -0.229 -23.922 -21.156 1 98.56 308 VAL A C 1
ATOM 2316 O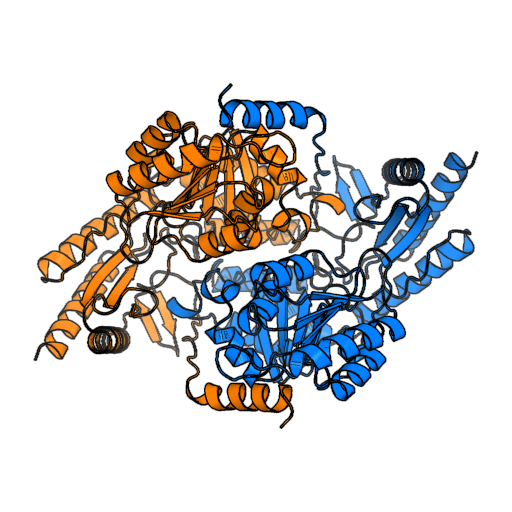 O . VAL A 1 308 ? 0.734 -24.625 -20.844 1 98.56 308 VAL A O 1
ATOM 2319 N N . ASP A 1 309 ? -1.226 -24.375 -21.859 1 98.31 309 ASP A N 1
ATOM 2320 C CA . ASP A 1 309 ? -1.301 -25.766 -22.281 1 98.31 309 ASP A CA 1
ATOM 2321 C C . ASP A 1 309 ? -0.137 -26.125 -23.203 1 98.31 309 ASP A C 1
ATOM 2323 O O . ASP A 1 309 ? 0.45 -27.203 -23.078 1 98.31 309 ASP A O 1
ATOM 2327 N N . TYR A 1 310 ? 0.155 -25.203 -24.078 1 98.62 310 TYR A N 1
ATOM 2328 C CA . TYR A 1 310 ? 1.246 -25.422 -25.031 1 98.62 310 TYR A CA 1
ATOM 2329 C C . TYR A 1 310 ? 2.576 -25.578 -24.297 1 98.62 310 TYR A C 1
ATOM 2331 O O . TYR A 1 310 ? 3.338 -26.516 -24.562 1 98.62 310 TYR A O 1
ATOM 2339 N N . LEU A 1 311 ? 2.863 -24.734 -23.391 1 98.69 311 LEU A N 1
ATOM 2340 C CA . LEU A 1 311 ? 4.141 -24.75 -22.672 1 98.69 311 LEU A CA 1
ATOM 2341 C C . LEU A 1 311 ? 4.211 -25.922 -21.703 1 98.69 311 LEU A C 1
ATOM 2343 O O . LEU A 1 311 ? 5.258 -26.547 -21.578 1 98.69 311 LEU A O 1
ATOM 2347 N N . ARG A 1 312 ? 3.127 -26.172 -20.969 1 98.06 312 ARG A N 1
ATOM 2348 C CA . ARG A 1 312 ? 3.115 -27.312 -20.078 1 98.06 312 ARG A CA 1
ATOM 2349 C C . ARG A 1 312 ? 3.432 -28.609 -20.828 1 98.06 312 ARG A C 1
ATOM 2351 O O . ARG A 1 312 ? 4.27 -29.391 -20.391 1 98.06 312 ARG A O 1
ATOM 2358 N N . LYS A 1 313 ? 2.738 -28.812 -21.938 1 98 313 LYS A N 1
ATOM 2359 C CA . LYS A 1 313 ? 3.008 -29.984 -22.766 1 98 313 LYS A CA 1
ATOM 2360 C C . LYS A 1 313 ? 4.449 -29.984 -23.25 1 98 313 LYS A C 1
ATOM 2362 O O . LYS A 1 313 ? 5.109 -31.031 -23.25 1 98 313 LYS A O 1
ATOM 2367 N N . GLY A 1 314 ? 4.871 -28.844 -23.703 1 98.44 314 GLY A N 1
ATOM 2368 C CA . GLY A 1 314 ? 6.234 -28.734 -24.188 1 98.44 314 GLY A CA 1
ATOM 2369 C C . GLY A 1 314 ? 7.273 -29.109 -23.141 1 98.44 314 GLY A C 1
ATOM 2370 O O . GLY A 1 314 ? 8.211 -29.859 -23.438 1 98.44 314 GLY A O 1
ATOM 2371 N N . PHE A 1 315 ? 7.172 -28.562 -21.953 1 98.38 315 PHE A N 1
ATOM 2372 C CA . PHE A 1 315 ? 8.109 -28.875 -20.891 1 98.38 315 PHE A CA 1
ATOM 2373 C C . PHE A 1 315 ? 8.062 -30.359 -20.531 1 98.38 315 PHE A C 1
ATOM 2375 O O . PHE A 1 315 ? 9.094 -30.984 -20.312 1 98.38 315 PHE A O 1
ATOM 2382 N N . THR A 1 316 ? 6.855 -30.906 -20.484 1 97.75 316 THR A N 1
ATOM 2383 C CA . THR A 1 316 ? 6.691 -32.312 -20.172 1 97.75 316 THR A CA 1
ATOM 2384 C C . THR A 1 316 ? 7.316 -33.188 -21.266 1 97.75 316 THR A C 1
ATOM 2386 O O . THR A 1 316 ? 8 -34.156 -20.953 1 97.75 316 THR A O 1
ATOM 2389 N N . ASP A 1 317 ? 7.066 -32.812 -22.438 1 98.06 317 ASP A N 1
ATOM 2390 C CA . ASP A 1 317 ? 7.613 -33.562 -23.578 1 98.06 317 ASP A CA 1
ATOM 2391 C C . ASP A 1 317 ? 9.141 -33.531 -23.562 1 98.06 317 ASP A C 1
ATOM 2393 O O . ASP A 1 317 ? 9.789 -34.5 -23.984 1 98.06 317 ASP A O 1
ATOM 2397 N N . LEU A 1 318 ? 9.688 -32.469 -23.094 1 97.88 318 LEU A N 1
ATOM 2398 C CA . LEU A 1 318 ? 11.141 -32.344 -23.031 1 97.88 318 LEU A CA 1
ATOM 2399 C C . LEU A 1 318 ? 11.703 -33.094 -21.828 1 97.88 318 LEU A C 1
ATOM 2401 O O . LEU A 1 318 ? 12.922 -33.156 -21.656 1 97.88 318 LEU A O 1
ATOM 2405 N N . GLY A 1 319 ? 10.797 -33.594 -20.938 1 97.19 319 GLY A N 1
ATOM 2406 C CA . GLY A 1 319 ? 11.219 -34.438 -19.812 1 97.19 319 GLY A CA 1
ATOM 2407 C C . GLY A 1 319 ? 11.375 -33.656 -18.516 1 97.19 319 GLY A C 1
ATOM 2408 O O . GLY A 1 319 ? 11.898 -34.188 -17.531 1 97.19 319 GLY A O 1
ATOM 2409 N N . PHE A 1 320 ? 10.961 -32.406 -18.516 1 97.75 320 PHE A N 1
ATOM 2410 C CA . PHE A 1 320 ? 11.078 -31.641 -17.281 1 97.75 320 PHE A CA 1
ATOM 2411 C C . PHE A 1 320 ? 10 -32.031 -16.281 1 97.75 320 PHE A C 1
ATOM 2413 O O . PHE A 1 320 ? 8.875 -32.375 -16.672 1 97.75 320 PHE A O 1
ATOM 2420 N N . ASP A 1 321 ? 10.336 -32.062 -15.023 1 97.56 321 ASP A N 1
ATOM 2421 C CA . ASP A 1 321 ? 9.367 -32.125 -13.938 1 97.56 321 ASP A CA 1
ATOM 2422 C C . ASP A 1 321 ? 8.75 -30.766 -13.656 1 97.56 321 ASP A C 1
ATOM 2424 O O . ASP A 1 321 ? 9.438 -29.844 -13.219 1 97.56 321 ASP A O 1
ATOM 2428 N N . ILE A 1 322 ? 7.52 -30.609 -13.914 1 96.75 322 ILE A N 1
ATOM 2429 C CA . ILE A 1 322 ? 6.883 -29.297 -13.773 1 96.75 322 ILE A CA 1
ATOM 2430 C C . ILE A 1 322 ? 5.969 -29.312 -12.547 1 96.75 322 ILE A C 1
ATOM 2432 O O . ILE A 1 322 ? 5.031 -28.516 -12.469 1 96.75 322 ILE A O 1
ATOM 2436 N N . GLY A 1 323 ? 6.125 -30.203 -11.648 1 93.38 323 GLY A N 1
ATOM 2437 C CA . GLY A 1 323 ? 5.363 -30.266 -10.414 1 93.38 323 GLY A CA 1
ATOM 2438 C C . GLY A 1 323 ? 3.869 -30.406 -10.641 1 93.38 323 GLY A C 1
ATOM 2439 O O . GLY A 1 323 ? 3.441 -31.141 -11.531 1 93.38 323 GLY A O 1
ATOM 2440 N N . HIS A 1 324 ? 3.012 -29.844 -9.758 1 88.62 324 HIS A N 1
ATOM 2441 C CA . HIS A 1 324 ? 1.556 -29.922 -9.82 1 88.62 324 HIS A CA 1
ATOM 2442 C C . HIS A 1 324 ? 0.953 -28.594 -10.289 1 88.62 324 HIS A C 1
ATOM 2444 O O . HIS A 1 324 ? -0.029 -28.125 -9.719 1 88.62 324 HIS A O 1
ATOM 2450 N N . SER A 1 325 ? 1.531 -28.047 -11.203 1 90.12 325 SER A N 1
ATOM 2451 C CA . SER A 1 325 ? 1.063 -26.75 -11.703 1 90.12 325 SER A CA 1
ATOM 2452 C C . SER A 1 325 ? -0.308 -26.875 -12.359 1 90.12 325 SER A C 1
ATOM 2454 O O . SER A 1 325 ? -0.525 -27.766 -13.188 1 90.12 325 SER A O 1
ATOM 2456 N N . GLU A 1 326 ? -1.24 -25.984 -11.938 1 94 326 GLU A N 1
ATOM 2457 C CA . GLU A 1 326 ? -2.594 -25.953 -12.484 1 94 326 GLU A CA 1
ATOM 2458 C C . GLU A 1 326 ? -2.918 -24.594 -13.102 1 94 326 GLU A C 1
ATOM 2460 O O . GLU A 1 326 ? -4.043 -24.375 -13.555 1 94 326 GLU A O 1
ATOM 2465 N N . THR A 1 327 ? -2.012 -23.734 -13.07 1 97.19 327 THR A N 1
ATOM 2466 C CA . THR A 1 327 ? -2.244 -22.344 -13.461 1 97.19 327 THR A CA 1
ATOM 2467 C C . THR A 1 327 ? -1.132 -21.844 -14.383 1 97.19 327 THR A C 1
ATOM 2469 O O . THR A 1 327 ? -0.287 -22.625 -14.82 1 97.19 327 THR A O 1
ATOM 2472 N N . PRO A 1 328 ? -1.105 -20.578 -14.797 1 98.06 328 PRO A N 1
ATOM 2473 C CA . PRO A 1 328 ? -0.054 -20.062 -15.68 1 98.06 328 PRO A CA 1
ATOM 2474 C C . PRO A 1 328 ? 1.318 -20.047 -15.016 1 98.06 328 PRO A C 1
ATOM 2476 O O . PRO A 1 328 ? 2.291 -19.578 -15.609 1 98.06 328 PRO A O 1
ATOM 2479 N N . ILE A 1 329 ? 1.422 -20.531 -13.859 1 97.81 329 ILE A N 1
ATOM 2480 C CA . ILE A 1 329 ? 2.688 -20.672 -13.148 1 97.81 329 ILE A CA 1
ATOM 2481 C C . ILE A 1 329 ? 3.223 -22.094 -13.32 1 97.81 329 ILE A C 1
ATOM 2483 O O . ILE A 1 329 ? 2.627 -23.047 -12.828 1 97.81 329 ILE A O 1
ATOM 2487 N N . ILE A 1 330 ? 4.312 -22.219 -14.016 1 98 330 ILE A N 1
ATOM 2488 C CA . ILE A 1 330 ? 4.898 -23.531 -14.289 1 98 330 ILE A CA 1
ATOM 2489 C C . ILE A 1 330 ? 6.262 -23.641 -13.602 1 98 330 ILE A C 1
ATOM 2491 O O . ILE A 1 330 ? 7.254 -23.094 -14.094 1 98 330 ILE A O 1
ATOM 2495 N N . PRO A 1 331 ? 6.309 -24.344 -12.516 1 97.69 331 PRO A N 1
ATOM 2496 C CA . PRO A 1 331 ? 7.602 -24.562 -11.867 1 97.69 331 PRO A CA 1
ATOM 2497 C C . PRO A 1 331 ? 8.422 -25.672 -12.531 1 97.69 331 PRO A C 1
ATOM 2499 O O . PRO A 1 331 ? 7.949 -26.812 -12.641 1 97.69 331 PRO A O 1
ATOM 2502 N N . VAL A 1 332 ? 9.555 -25.391 -13.094 1 98.12 332 VAL A N 1
ATOM 2503 C CA . VAL A 1 332 ? 10.5 -26.406 -13.547 1 98.12 332 VAL A CA 1
ATOM 2504 C C . VAL A 1 332 ? 11.398 -26.828 -12.391 1 98.12 332 VAL A C 1
ATOM 2506 O O . VAL A 1 332 ? 12.344 -26.125 -12.031 1 98.12 332 VAL A O 1
ATOM 2509 N N . MET A 1 333 ? 11.141 -28.031 -11.891 1 97.62 333 MET A N 1
ATOM 2510 C CA . MET A 1 333 ? 11.758 -28.5 -10.656 1 97.62 333 MET A CA 1
ATOM 2511 C C . MET A 1 333 ? 13.203 -28.938 -10.898 1 97.62 333 MET A C 1
ATOM 2513 O O . MET A 1 333 ? 13.453 -29.828 -11.719 1 97.62 333 MET A O 1
ATOM 2517 N N . LEU A 1 334 ? 14.078 -28.281 -10.156 1 97.38 334 LEU A N 1
ATOM 2518 C CA . LEU A 1 334 ? 15.484 -28.641 -10.258 1 97.38 334 LEU A CA 1
ATOM 2519 C C . LEU A 1 334 ? 16 -29.172 -8.922 1 97.38 334 LEU A C 1
ATOM 2521 O O . LEU A 1 334 ? 17.031 -29.859 -8.891 1 97.38 334 LEU A O 1
ATOM 2525 N N . ARG A 1 335 ? 15.352 -28.875 -7.75 1 96.19 335 ARG A N 1
ATOM 2526 C CA . ARG A 1 335 ? 15.531 -29.422 -6.406 1 96.19 335 ARG A CA 1
ATOM 2527 C C . ARG A 1 335 ? 16.797 -28.859 -5.758 1 96.19 335 ARG A C 1
ATOM 2529 O O . ARG A 1 335 ? 16.781 -28.484 -4.582 1 96.19 335 ARG A O 1
ATOM 2536 N N . ASP A 1 336 ? 17.859 -28.75 -6.508 1 96.69 336 ASP A N 1
ATOM 2537 C CA . ASP A 1 336 ? 19.109 -28.219 -5.996 1 96.69 336 ASP A CA 1
ATOM 2538 C C . ASP A 1 336 ? 19.203 -26.703 -6.219 1 96.69 336 ASP A C 1
ATOM 2540 O O . ASP A 1 336 ? 18.969 -26.219 -7.328 1 96.69 336 ASP A O 1
ATOM 2544 N N . GLU A 1 337 ? 19.562 -25.969 -5.191 1 97.06 337 GLU A N 1
ATOM 2545 C CA . GLU A 1 337 ? 19.578 -24.5 -5.242 1 97.06 337 GLU A CA 1
ATOM 2546 C C . GLU A 1 337 ? 20.625 -24 -6.223 1 97.06 337 GLU A C 1
ATOM 2548 O O . GLU A 1 337 ? 20.359 -23.094 -7.02 1 97.06 337 GLU A O 1
ATOM 2553 N N . ASP A 1 338 ? 21.797 -24.547 -6.145 1 97 338 ASP A N 1
ATOM 2554 C CA . ASP A 1 338 ? 22.875 -24.109 -7.039 1 97 338 ASP A CA 1
ATOM 2555 C C . ASP A 1 338 ? 22.516 -24.406 -8.492 1 97 338 ASP A C 1
ATOM 2557 O O . ASP A 1 338 ? 22.812 -23.594 -9.383 1 97 338 ASP A O 1
ATOM 2561 N N . LEU A 1 339 ? 21.953 -25.562 -8.656 1 97.56 339 LEU A N 1
ATOM 2562 C CA . LEU A 1 339 ? 21.531 -25.922 -10.008 1 97.56 339 LEU A CA 1
ATOM 2563 C C . LEU A 1 339 ? 20.484 -24.938 -10.516 1 97.56 339 LEU A C 1
ATOM 2565 O O . LEU A 1 339 ? 20.516 -24.516 -11.672 1 97.56 339 LEU A O 1
ATOM 2569 N N . ALA A 1 340 ? 19.5 -24.609 -9.719 1 97.94 340 ALA A N 1
ATOM 2570 C CA . ALA A 1 340 ? 18.453 -23.688 -10.109 1 97.94 340 ALA A CA 1
ATOM 2571 C C . ALA A 1 340 ? 19.031 -22.312 -10.469 1 97.94 340 ALA A C 1
ATOM 2573 O O . ALA A 1 340 ? 18.625 -21.719 -11.469 1 97.94 340 ALA A O 1
ATOM 2574 N N . ARG A 1 341 ? 19.953 -21.859 -9.68 1 96.75 341 ARG A N 1
ATOM 2575 C CA . ARG A 1 341 ? 20.594 -20.562 -9.938 1 96.75 341 ARG A CA 1
ATOM 2576 C C . ARG A 1 341 ? 21.391 -20.594 -11.234 1 96.75 341 ARG A C 1
ATOM 2578 O O . ARG A 1 341 ? 21.312 -19.656 -12.031 1 96.75 341 ARG A O 1
ATOM 2585 N N . SER A 1 342 ? 22.125 -21.625 -11.414 1 98 342 SER A N 1
ATOM 2586 C CA . SER A 1 342 ? 22.906 -21.766 -12.633 1 98 342 SER A CA 1
ATOM 2587 C C . SER A 1 342 ? 22.016 -21.875 -13.867 1 98 342 SER A C 1
ATOM 2589 O O . SER A 1 342 ? 22.312 -21.297 -14.914 1 98 342 SER A O 1
ATOM 2591 N N . PHE A 1 343 ? 20.984 -22.641 -13.672 1 98.38 343 PHE A N 1
ATOM 2592 C CA . PHE A 1 343 ? 20.031 -22.812 -14.766 1 98.38 343 PHE A CA 1
ATOM 2593 C C . PHE A 1 343 ? 19.438 -21.469 -15.18 1 98.38 343 PHE A C 1
ATOM 2595 O O . PHE A 1 343 ? 19.391 -21.141 -16.375 1 98.38 343 PHE A O 1
ATOM 2602 N N . SER A 1 344 ? 18.984 -20.672 -14.234 1 97.75 344 SER A N 1
ATOM 2603 C CA . SER A 1 344 ? 18.438 -19.344 -14.484 1 97.75 344 SER A CA 1
ATOM 2604 C C . SER A 1 344 ? 19.453 -18.438 -15.156 1 97.75 344 SER A C 1
ATOM 2606 O O . SER A 1 344 ? 19.125 -17.719 -16.094 1 97.75 344 SER A O 1
ATOM 2608 N N . ALA A 1 345 ? 20.688 -18.484 -14.695 1 97.19 345 ALA A N 1
ATOM 2609 C CA . ALA A 1 345 ? 21.766 -17.656 -15.258 1 97.19 345 ALA A CA 1
ATOM 2610 C C . ALA A 1 345 ? 22.016 -18.016 -16.719 1 97.19 345 ALA A C 1
ATOM 2612 O O . ALA A 1 345 ? 22.219 -17.125 -17.562 1 97.19 345 ALA A O 1
ATOM 2613 N N . LYS A 1 346 ? 22.031 -19.266 -16.984 1 98.38 346 LYS A N 1
ATOM 2614 C CA . LYS A 1 346 ? 22.266 -19.719 -18.344 1 98.38 346 LYS A CA 1
ATOM 2615 C C . LYS A 1 346 ? 21.094 -19.359 -19.25 1 98.38 346 LYS A C 1
ATOM 2617 O O . LYS A 1 346 ? 21.281 -19.062 -20.438 1 98.38 346 LYS A O 1
ATOM 2622 N N . LEU A 1 347 ? 19.891 -19.547 -18.719 1 98.62 347 LEU A N 1
ATOM 2623 C CA . LEU A 1 347 ? 18.734 -19.109 -19.484 1 98.62 347 LEU A CA 1
ATOM 2624 C C . LEU A 1 347 ? 18.859 -17.641 -19.875 1 98.62 347 LEU A C 1
ATOM 2626 O O . LEU A 1 347 ? 18.516 -17.25 -20.984 1 98.62 347 LEU A O 1
ATOM 2630 N N . PHE A 1 348 ? 19.312 -16.828 -18.922 1 97.81 348 PHE A N 1
ATOM 2631 C CA . PHE A 1 348 ? 19.484 -15.406 -19.172 1 97.81 348 PHE A CA 1
ATOM 2632 C C . PHE A 1 348 ? 20.484 -15.18 -20.297 1 97.81 348 PHE A C 1
ATOM 2634 O O . PHE A 1 348 ? 20.281 -14.32 -21.156 1 97.81 348 PHE A O 1
ATOM 2641 N N . GLU A 1 349 ? 21.531 -15.906 -20.281 1 97.88 349 GLU A N 1
ATOM 2642 C CA . GLU A 1 349 ? 22.516 -15.828 -21.359 1 97.88 349 GLU A CA 1
ATOM 2643 C C . GLU A 1 349 ? 21.891 -16.172 -22.703 1 97.88 349 GLU A C 1
ATOM 2645 O O . GLU A 1 349 ? 22.297 -15.648 -23.75 1 97.88 349 GLU A O 1
ATOM 2650 N N . GLU A 1 350 ? 20.906 -17.031 -22.625 1 98.06 350 GLU A N 1
ATOM 2651 C CA . GLU A 1 350 ? 20.234 -17.484 -23.844 1 98.06 350 GLU A CA 1
ATOM 2652 C C . GLU A 1 350 ? 19.094 -16.547 -24.234 1 98.06 350 GLU A C 1
ATOM 2654 O O . GLU A 1 350 ? 18.344 -16.828 -25.156 1 98.06 350 GLU A O 1
ATOM 2659 N N . GLY A 1 351 ? 18.922 -15.484 -23.516 1 98.12 351 GLY A N 1
ATOM 2660 C CA . GLY A 1 351 ? 17.938 -14.477 -23.859 1 98.12 351 GLY A CA 1
ATOM 2661 C C . GLY A 1 351 ? 16.578 -14.711 -23.219 1 98.12 351 GLY A C 1
ATOM 2662 O O . GLY A 1 351 ? 15.578 -14.156 -23.656 1 98.12 351 GLY A O 1
ATOM 2663 N N . VAL A 1 352 ? 16.531 -15.57 -22.25 1 98.5 352 VAL A N 1
ATOM 2664 C CA . VAL A 1 352 ? 15.289 -15.875 -21.531 1 98.5 352 VAL A CA 1
ATOM 2665 C C . VAL A 1 352 ? 15.422 -15.469 -20.078 1 98.5 352 VAL A C 1
ATOM 2667 O O . VAL A 1 352 ? 16.344 -15.914 -19.375 1 98.5 352 VAL A O 1
ATOM 2670 N N . PHE A 1 353 ? 14.555 -14.586 -19.672 1 97.31 353 PHE A N 1
ATOM 2671 C CA . PHE A 1 353 ? 14.547 -14.148 -18.281 1 97.31 353 PHE A CA 1
ATOM 2672 C C . PHE A 1 353 ? 13.547 -14.969 -17.469 1 97.31 353 PHE A C 1
ATOM 2674 O O . PHE A 1 353 ? 12.336 -14.734 -17.547 1 97.31 353 PHE A O 1
ATOM 2681 N N . ALA A 1 354 ? 14.016 -15.898 -16.703 1 97.31 354 ALA A N 1
ATOM 2682 C CA . ALA A 1 354 ? 13.266 -16.75 -15.781 1 97.31 354 ALA A CA 1
ATOM 2683 C C . ALA A 1 354 ? 13.984 -16.875 -14.445 1 97.31 354 ALA A C 1
ATOM 2685 O O . ALA A 1 354 ? 15.188 -17.141 -14.398 1 97.31 354 ALA A O 1
ATOM 2686 N N . SER A 1 355 ? 13.242 -16.719 -13.391 1 94.62 355 SER A N 1
ATOM 2687 C CA . SER A 1 355 ? 13.883 -16.562 -12.086 1 94.62 355 SER A CA 1
ATOM 2688 C C . SER A 1 355 ? 14.023 -17.906 -11.383 1 94.62 355 SER A C 1
ATOM 2690 O O . SER A 1 355 ? 13.125 -18.734 -11.445 1 94.62 355 SER A O 1
ATOM 2692 N N . ALA A 1 356 ? 15.188 -18.062 -10.703 1 95.88 356 ALA A N 1
ATOM 2693 C CA . ALA A 1 356 ? 15.367 -19.172 -9.773 1 95.88 356 ALA A CA 1
ATOM 2694 C C . ALA A 1 356 ? 14.648 -18.906 -8.453 1 95.88 356 ALA A C 1
ATOM 2696 O O . ALA A 1 356 ? 14.758 -17.812 -7.895 1 95.88 356 ALA A O 1
ATOM 2697 N N . ILE A 1 357 ? 13.883 -19.797 -8.023 1 95.5 357 ILE A N 1
ATOM 2698 C CA . ILE A 1 357 ? 13.203 -19.75 -6.734 1 95.5 357 ILE A CA 1
ATOM 2699 C C . ILE A 1 357 ? 13.852 -20.734 -5.766 1 95.5 357 ILE A C 1
ATOM 2701 O O . ILE A 1 357 ? 13.797 -21.953 -5.98 1 95.5 357 ILE A O 1
ATOM 2705 N N . CYS A 1 358 ? 14.445 -20.219 -4.781 1 94.81 358 CYS A N 1
ATOM 2706 C CA . CYS A 1 358 ? 15.211 -21.016 -3.828 1 94.81 358 CYS A CA 1
ATOM 2707 C C . CYS A 1 358 ? 14.789 -20.703 -2.396 1 94.81 358 CYS A C 1
ATOM 2709 O O . CYS A 1 358 ? 13.891 -19.891 -2.17 1 94.81 358 CYS A O 1
ATOM 2711 N N . PHE A 1 359 ? 15.359 -21.484 -1.49 1 91.56 359 PHE A N 1
ATOM 2712 C CA . PHE A 1 359 ? 15.172 -21.172 -0.082 1 91.56 359 PHE A CA 1
ATOM 2713 C C . PHE A 1 359 ? 15.531 -19.703 0.19 1 91.56 359 PHE A C 1
ATOM 2715 O O . PHE A 1 359 ? 16.516 -19.188 -0.35 1 91.56 359 PHE A O 1
ATOM 2722 N N . PRO A 1 360 ? 14.719 -18.953 0.985 1 86.88 360 PRO A N 1
ATOM 2723 C CA . PRO A 1 360 ? 13.625 -19.375 1.856 1 86.88 360 PRO A CA 1
ATOM 2724 C C . PRO A 1 360 ? 12.258 -19.219 1.203 1 86.88 360 PRO A C 1
ATOM 2726 O O . PRO A 1 360 ? 11.227 -19.422 1.861 1 86.88 360 PRO A O 1
ATOM 2729 N N . MET A 1 361 ? 12.18 -18.906 -0.114 1 85.75 361 MET A N 1
ATOM 2730 C CA . MET A 1 361 ? 10.898 -18.75 -0.785 1 85.75 361 MET A CA 1
ATOM 2731 C C . MET A 1 361 ? 10.18 -20.094 -0.916 1 85.75 361 MET A C 1
ATOM 2733 O O . MET A 1 361 ? 8.953 -20.141 -0.972 1 85.75 361 MET A O 1
ATOM 2737 N N . VAL A 1 362 ? 10.992 -21.109 -1.022 1 91.31 362 VAL A N 1
ATOM 2738 C CA . VAL A 1 362 ? 10.5 -22.484 -1.02 1 91.31 362 VAL A CA 1
ATOM 2739 C C . VAL A 1 362 ? 11.359 -23.344 -0.097 1 91.31 362 VAL A C 1
ATOM 2741 O O . VAL A 1 362 ? 12.477 -22.953 0.258 1 91.31 362 VAL A O 1
ATOM 2744 N N . PRO A 1 363 ? 10.836 -24.469 0.299 1 91.5 363 PRO A N 1
ATOM 2745 C CA . PRO A 1 363 ? 11.641 -25.328 1.166 1 91.5 363 PRO A CA 1
ATOM 2746 C C . PRO A 1 363 ? 12.922 -25.812 0.491 1 91.5 363 PRO A C 1
ATOM 2748 O O . PRO A 1 363 ? 12.961 -25.969 -0.732 1 91.5 363 PRO A O 1
ATOM 2751 N N . LYS A 1 364 ? 13.977 -26.109 1.341 1 93.62 364 LYS A N 1
ATOM 2752 C CA . LYS A 1 364 ? 15.227 -26.688 0.833 1 93.62 364 LYS A CA 1
ATOM 2753 C C . LYS A 1 364 ? 14.969 -27.969 0.064 1 93.62 364 LYS A C 1
ATOM 2755 O O . LYS A 1 364 ? 14.117 -28.781 0.451 1 93.62 364 LYS A O 1
ATOM 2760 N N . GLY A 1 365 ? 15.594 -28.062 -0.957 1 95.38 365 GLY A N 1
ATOM 2761 C CA . GLY A 1 365 ? 15.469 -29.281 -1.749 1 95.38 365 GLY A CA 1
ATOM 2762 C C . GLY A 1 365 ? 14.383 -29.188 -2.799 1 95.38 365 GLY A C 1
ATOM 2763 O O . GLY A 1 365 ? 14.148 -30.156 -3.539 1 95.38 365 GLY A O 1
ATOM 2764 N N . THR A 1 366 ? 13.719 -28.047 -2.869 1 96.06 366 THR A N 1
ATOM 2765 C CA . THR A 1 366 ? 12.625 -27.922 -3.828 1 96.06 366 THR A CA 1
ATOM 2766 C C . THR A 1 366 ? 12.836 -26.734 -4.75 1 96.06 366 THR A C 1
ATOM 2768 O O . THR A 1 366 ? 11.867 -26.125 -5.223 1 96.06 366 THR A O 1
ATOM 2771 N N . ALA A 1 367 ? 14.102 -26.344 -4.957 1 97.38 367 ALA A N 1
ATOM 2772 C CA . ALA A 1 367 ? 14.422 -25.203 -5.812 1 97.38 367 ALA A CA 1
ATOM 2773 C C . ALA A 1 367 ? 13.922 -25.438 -7.234 1 97.38 367 ALA A C 1
ATOM 2775 O O . ALA A 1 367 ? 13.852 -26.562 -7.703 1 97.38 367 ALA A O 1
ATOM 2776 N N . ARG A 1 368 ? 13.578 -24.422 -7.891 1 97.69 368 ARG A N 1
ATOM 2777 C CA . ARG A 1 368 ? 13.039 -24.5 -9.242 1 97.69 368 ARG A CA 1
ATOM 2778 C C . ARG A 1 368 ? 13.281 -23.203 -10.016 1 97.69 368 ARG A C 1
ATOM 2780 O O . ARG A 1 368 ? 13.656 -22.188 -9.422 1 97.69 368 ARG A O 1
ATOM 2787 N N . VAL A 1 369 ? 13.164 -23.266 -11.273 1 97.88 369 VAL A N 1
ATOM 2788 C CA . VAL A 1 369 ? 12.977 -22.094 -12.109 1 97.88 369 VAL A CA 1
ATOM 2789 C C . VAL A 1 369 ? 11.492 -21.922 -12.422 1 97.88 369 VAL A C 1
ATOM 2791 O O . VAL A 1 369 ? 10.836 -22.844 -12.906 1 97.88 369 VAL A O 1
ATOM 2794 N N . ARG A 1 370 ? 10.945 -20.812 -12.07 1 97 370 ARG A N 1
ATOM 2795 C CA . ARG A 1 370 ? 9.516 -20.562 -12.211 1 97 370 ARG A CA 1
ATOM 2796 C C . ARG A 1 370 ? 9.211 -19.828 -13.516 1 97 370 ARG A C 1
ATOM 2798 O O . ARG A 1 370 ? 9.734 -18.75 -13.773 1 97 370 ARG A O 1
ATOM 2805 N N . VAL A 1 371 ? 8.43 -20.484 -14.336 1 97.94 371 VAL A N 1
ATOM 2806 C CA . VAL A 1 371 ? 7.996 -19.906 -15.609 1 97.94 371 VAL A CA 1
ATOM 2807 C C . VAL A 1 371 ? 6.594 -19.312 -15.453 1 97.94 371 VAL A C 1
ATOM 2809 O O . VAL A 1 371 ? 5.656 -20.031 -15.086 1 97.94 371 VAL A O 1
ATOM 2812 N N . ILE A 1 372 ? 6.465 -18.094 -15.719 1 97.31 372 ILE A N 1
ATOM 2813 C CA . ILE A 1 372 ? 5.16 -17.438 -15.711 1 97.31 372 ILE A CA 1
ATOM 2814 C C . ILE A 1 372 ? 4.691 -17.203 -17.141 1 97.31 372 ILE A C 1
ATOM 2816 O O . ILE A 1 372 ? 5.367 -16.516 -17.922 1 97.31 372 ILE A O 1
ATOM 2820 N N . VAL A 1 373 ? 3.541 -17.703 -17.469 1 98.38 373 VAL A N 1
ATOM 2821 C CA . VAL A 1 373 ? 3.02 -17.656 -18.828 1 98.38 373 VAL A CA 1
ATOM 2822 C C . VAL A 1 373 ? 2.152 -16.422 -19.016 1 98.38 373 VAL A C 1
ATOM 2824 O O . VAL A 1 373 ? 1.464 -15.992 -18.078 1 98.38 373 VAL A O 1
ATOM 2827 N N . SER A 1 374 ? 2.148 -15.836 -20.172 1 97.94 374 SER A N 1
ATOM 2828 C CA . SER A 1 374 ? 1.358 -14.648 -20.484 1 97.94 374 SER A CA 1
ATOM 2829 C C . SER A 1 374 ? 0.576 -14.836 -21.781 1 97.94 374 SER A C 1
ATOM 2831 O O . SER A 1 374 ? 1.034 -15.523 -22.688 1 97.94 374 SER A O 1
ATOM 2833 N N . ALA A 1 375 ? -0.535 -14.18 -21.828 1 98.31 375 ALA A N 1
ATOM 2834 C CA . ALA A 1 375 ? -1.321 -14.141 -23.062 1 98.31 375 ALA A CA 1
ATOM 2835 C C . ALA A 1 375 ? -0.58 -13.391 -24.156 1 98.31 375 ALA A C 1
ATOM 2837 O O . ALA A 1 375 ? -0.871 -13.57 -25.344 1 98.31 375 ALA A O 1
ATOM 2838 N N . SER A 1 376 ? 0.408 -12.609 -23.828 1 97.31 376 SER A N 1
ATOM 2839 C CA . SER A 1 376 ? 1.122 -11.773 -24.797 1 97.31 376 SER A CA 1
ATOM 2840 C C . SER A 1 376 ? 2.098 -12.602 -25.625 1 97.31 376 SER A C 1
ATOM 2842 O O . SER A 1 376 ? 2.611 -12.125 -26.641 1 97.31 376 SER A O 1
ATOM 2844 N N . PHE A 1 377 ? 2.369 -13.852 -25.219 1 98.44 377 PHE A N 1
ATOM 2845 C CA . PHE A 1 377 ? 3.34 -14.68 -25.938 1 98.44 377 PHE A CA 1
ATOM 2846 C C . PHE A 1 377 ? 2.783 -15.133 -27.281 1 98.44 377 PHE A C 1
ATOM 2848 O O . PHE A 1 377 ? 1.611 -15.5 -27.375 1 98.44 377 PHE A O 1
ATOM 2855 N N . SER A 1 378 ? 3.6 -15.016 -28.266 1 98.25 378 SER A N 1
ATOM 2856 C CA . SER A 1 378 ? 3.328 -15.711 -29.516 1 98.25 378 SER A CA 1
ATOM 2857 C C . SER A 1 378 ? 3.75 -17.172 -29.438 1 98.25 378 SER A C 1
ATOM 2859 O O . SER A 1 378 ? 4.418 -17.578 -28.5 1 98.25 378 SER A O 1
ATOM 2861 N N . LYS A 1 379 ? 3.299 -17.906 -30.438 1 98.19 379 LYS A N 1
ATOM 2862 C CA . LYS A 1 379 ? 3.762 -19.281 -30.516 1 98.19 379 LYS A CA 1
ATOM 2863 C C . LYS A 1 379 ? 5.281 -19.344 -30.625 1 98.19 379 LYS A C 1
ATOM 2865 O O . LYS A 1 379 ? 5.918 -20.234 -30.047 1 98.19 379 LYS A O 1
ATOM 2870 N N . GLU A 1 380 ? 5.824 -18.391 -31.359 1 98.44 380 GLU A N 1
ATOM 2871 C CA . GLU A 1 380 ? 7.273 -18.312 -31.516 1 98.44 380 GLU A CA 1
ATOM 2872 C C . GLU A 1 380 ? 7.965 -18.047 -30.188 1 98.44 380 GLU A C 1
ATOM 2874 O O . GLU A 1 380 ? 9.047 -18.578 -29.922 1 98.44 380 GLU A O 1
ATOM 2879 N N . ASP A 1 381 ? 7.371 -17.203 -29.406 1 98.62 381 ASP A N 1
ATOM 2880 C CA . ASP A 1 381 ? 7.902 -16.953 -28.062 1 98.62 381 ASP A CA 1
ATOM 2881 C C . ASP A 1 381 ? 7.938 -18.234 -27.234 1 98.62 381 ASP A C 1
ATOM 2883 O O . ASP A 1 381 ? 8.945 -18.531 -26.578 1 98.62 381 ASP A O 1
ATOM 2887 N N . CYS A 1 382 ? 6.82 -18.984 -27.234 1 98.75 382 CYS A N 1
ATOM 2888 C CA . CYS A 1 382 ? 6.738 -20.234 -26.5 1 98.75 382 CYS A CA 1
ATOM 2889 C C . CYS A 1 382 ? 7.797 -21.219 -26.969 1 98.75 382 CYS A C 1
ATOM 2891 O O . CYS A 1 382 ? 8.469 -21.859 -26.156 1 98.75 382 CYS A O 1
ATOM 2893 N N . ASP A 1 383 ? 7.922 -21.297 -28.281 1 98.75 383 ASP A N 1
ATOM 2894 C CA . ASP A 1 383 ? 8.922 -22.188 -28.875 1 98.75 383 ASP A CA 1
ATOM 2895 C C . ASP A 1 383 ? 10.328 -21.781 -28.453 1 98.75 383 ASP A C 1
ATOM 2897 O O . ASP A 1 383 ? 11.156 -22.641 -28.125 1 98.75 383 ASP A O 1
ATOM 2901 N N . ALA A 1 384 ? 10.625 -20.516 -28.484 1 98.62 384 ALA A N 1
ATOM 2902 C CA . ALA A 1 384 ? 11.938 -20.016 -28.094 1 98.62 384 ALA A CA 1
ATOM 2903 C C . ALA A 1 384 ? 12.25 -20.328 -26.641 1 98.62 384 ALA A C 1
ATOM 2905 O O . ALA A 1 384 ? 13.383 -20.656 -26.297 1 98.62 384 ALA A O 1
ATOM 2906 N N . GLY A 1 385 ? 11.234 -20.188 -25.812 1 98.69 385 GLY A N 1
ATOM 2907 C CA . GLY A 1 385 ? 11.414 -20.547 -24.406 1 98.69 385 GLY A CA 1
ATOM 2908 C C . GLY A 1 385 ? 11.75 -22.016 -24.203 1 98.69 385 GLY A C 1
ATOM 2909 O O . GLY A 1 385 ? 12.703 -22.344 -23.5 1 98.69 385 GLY A O 1
ATOM 2910 N N . LEU A 1 386 ? 10.977 -22.875 -24.828 1 98.75 386 LEU A N 1
ATOM 2911 C CA . LEU A 1 386 ? 11.211 -24.312 -24.734 1 98.75 386 LEU A CA 1
ATOM 2912 C C . LEU A 1 386 ? 12.594 -24.672 -25.25 1 98.75 386 LEU A C 1
ATOM 2914 O O . LEU A 1 386 ? 13.297 -25.484 -24.641 1 98.75 386 LEU A O 1
ATOM 2918 N N . ALA A 1 387 ? 12.961 -24.062 -26.328 1 98.75 387 ALA A N 1
ATOM 2919 C CA . ALA A 1 387 ? 14.266 -24.344 -26.922 1 98.75 387 ALA A CA 1
ATOM 2920 C C . ALA A 1 387 ? 15.398 -23.938 -25.984 1 98.75 387 ALA A C 1
ATOM 2922 O O . ALA A 1 387 ? 16.406 -24.641 -25.875 1 98.75 387 ALA A O 1
ATOM 2923 N N . ALA A 1 388 ? 15.258 -22.781 -25.359 1 98.75 388 ALA A N 1
ATOM 2924 C CA . ALA A 1 388 ? 16.281 -22.312 -24.422 1 98.75 388 ALA A CA 1
ATOM 2925 C C . ALA A 1 388 ? 16.406 -23.266 -23.234 1 98.75 388 ALA A C 1
ATOM 2927 O O . ALA A 1 388 ? 17.516 -23.594 -22.812 1 98.75 388 ALA A O 1
ATOM 2928 N N . PHE A 1 389 ? 15.281 -23.672 -22.688 1 98.69 389 PHE A N 1
ATOM 2929 C CA . PHE A 1 389 ? 15.305 -24.594 -21.562 1 98.69 389 PHE A CA 1
ATOM 2930 C C . PHE A 1 389 ? 15.961 -25.906 -21.969 1 98.69 389 PHE A C 1
ATOM 2932 O O . PHE A 1 389 ? 16.75 -26.469 -21.203 1 98.69 389 PHE A O 1
ATOM 2939 N N . LYS A 1 390 ? 15.609 -26.422 -23.125 1 98.5 390 LYS A N 1
ATOM 2940 C CA . LYS A 1 390 ? 16.219 -27.656 -23.625 1 98.5 390 LYS A CA 1
ATOM 2941 C C . LYS A 1 390 ? 17.734 -27.516 -23.734 1 98.5 390 LYS A C 1
ATOM 2943 O O . LYS A 1 390 ? 18.469 -28.391 -23.25 1 98.5 390 LYS A O 1
ATOM 2948 N N . LYS A 1 391 ? 18.125 -26.469 -24.328 1 98.44 391 LYS A N 1
ATOM 2949 C CA . LYS A 1 391 ? 19.547 -26.234 -24.531 1 98.44 391 LYS A CA 1
ATOM 2950 C C . LYS A 1 391 ? 20.281 -26.172 -23.188 1 98.44 391 LYS A C 1
ATOM 2952 O O . LYS A 1 391 ? 21.328 -26.828 -23.031 1 98.44 391 LYS A O 1
ATOM 2957 N N . VAL A 1 392 ? 19.781 -25.375 -22.281 1 98.38 392 VAL A N 1
ATOM 2958 C CA . VAL A 1 392 ? 20.422 -25.203 -20.984 1 98.38 392 VAL A CA 1
ATOM 2959 C C . VAL A 1 392 ? 20.453 -26.531 -20.234 1 98.38 392 VAL A C 1
ATOM 2961 O O . VAL A 1 392 ? 21.438 -26.859 -19.578 1 98.38 392 VAL A O 1
ATOM 2964 N N . SER A 1 393 ? 19.328 -27.281 -20.312 1 97.62 393 SER A N 1
ATOM 2965 C CA . SER A 1 393 ? 19.281 -28.578 -19.656 1 97.62 393 SER A CA 1
ATOM 2966 C C . SER A 1 393 ? 20.375 -29.5 -20.188 1 97.62 393 SER A C 1
ATOM 2968 O O . SER A 1 393 ? 21.031 -30.203 -19.422 1 97.62 393 SER A O 1
ATOM 2970 N N . GLN A 1 394 ? 20.594 -29.516 -21.438 1 96.94 394 GLN A N 1
ATOM 2971 C CA . GLN A 1 394 ? 21.625 -30.359 -22.078 1 96.94 394 GLN A CA 1
ATOM 2972 C C . GLN A 1 394 ? 23.016 -29.922 -21.656 1 96.94 394 GLN A C 1
ATOM 2974 O O . GLN A 1 394 ? 23.891 -30.75 -21.422 1 96.94 394 GLN A O 1
ATOM 2979 N N . GLU A 1 395 ? 23.188 -28.656 -21.516 1 96.38 395 GLU A N 1
ATOM 2980 C CA . GLU A 1 395 ? 24.484 -28.109 -21.141 1 96.38 395 GLU A CA 1
ATOM 2981 C C . GLU A 1 395 ? 24.828 -28.453 -19.688 1 96.38 395 GLU A C 1
ATOM 2983 O O . GLU A 1 395 ? 25.984 -28.656 -19.359 1 96.38 395 GLU A O 1
ATOM 2988 N N . LEU A 1 396 ? 23.875 -28.344 -18.875 1 95.06 396 LEU A N 1
ATOM 2989 C CA . LEU A 1 396 ? 24.141 -28.516 -17.438 1 95.06 396 LEU A CA 1
ATOM 2990 C C . LEU A 1 396 ? 24.094 -30 -17.047 1 95.06 396 LEU A C 1
ATOM 2992 O O . LEU A 1 396 ? 24.609 -30.375 -16 1 95.06 396 LEU A O 1
ATOM 2996 N N . SER A 1 397 ? 23.422 -30.906 -17.734 1 87.38 397 SER A N 1
ATOM 2997 C CA . SER A 1 397 ? 23.406 -32.344 -17.484 1 87.38 397 SER A CA 1
ATOM 2998 C C . SER A 1 397 ? 24.688 -33 -17.969 1 87.38 397 SER A C 1
ATOM 3000 O O . SER A 1 397 ? 25.047 -34.094 -17.516 1 87.38 397 SER A O 1
ATOM 3002 N N . GLY A 1 398 ? 25.453 -32.406 -18.891 1 70.88 398 GLY A N 1
ATOM 3003 C CA . GLY A 1 398 ? 26.703 -32.969 -19.375 1 70.88 398 GLY A CA 1
ATOM 3004 C C . GLY A 1 398 ? 27.906 -32.438 -18.609 1 70.88 398 GLY A C 1
ATOM 3005 O O . GLY A 1 398 ? 27.828 -31.422 -17.922 1 70.88 398 GLY A O 1
ATOM 3006 N N . MET B 1 1 ? -27.406 -19.109 18.547 1 79.19 1 MET B N 1
ATOM 3007 C CA . MET B 1 1 ? -27.109 -18.594 17.219 1 79.19 1 MET B CA 1
ATOM 3008 C C . MET B 1 1 ? -25.625 -18.734 16.906 1 79.19 1 MET B C 1
ATOM 3010 O O . MET B 1 1 ? -24.781 -18.562 17.781 1 79.19 1 MET B O 1
ATOM 3014 N N . ALA B 1 2 ? -25.5 -19.172 15.703 1 90.31 2 ALA B N 1
ATOM 3015 C CA . ALA B 1 2 ? -24.125 -19.359 15.281 1 90.31 2 ALA B CA 1
ATOM 3016 C C . ALA B 1 2 ? -23.328 -18.062 15.344 1 90.31 2 ALA B C 1
ATOM 3018 O O . ALA B 1 2 ? -23.906 -16.984 15.203 1 90.31 2 ALA B O 1
ATOM 3019 N N . THR B 1 3 ? -22.156 -18.141 15.75 1 94.75 3 THR B N 1
ATOM 3020 C CA . THR B 1 3 ? -21.297 -16.984 15.914 1 94.75 3 THR B CA 1
ATOM 3021 C C . THR B 1 3 ? -21.234 -16.172 14.625 1 94.75 3 THR B C 1
ATOM 3023 O O . THR B 1 3 ? -21.297 -14.938 14.656 1 94.75 3 THR B O 1
ATOM 3026 N N . THR B 1 4 ? -21.188 -16.766 13.516 1 96.5 4 THR B N 1
ATOM 3027 C CA . THR B 1 4 ? -21.125 -16.062 12.242 1 96.5 4 THR B CA 1
ATOM 3028 C C . THR B 1 4 ? -22.438 -15.344 11.953 1 96.5 4 THR B C 1
ATOM 3030 O O . THR B 1 4 ? -22.438 -14.25 11.383 1 96.5 4 THR B O 1
ATOM 3033 N N . ALA B 1 5 ? -23.531 -15.977 12.297 1 95.94 5 ALA B N 1
ATOM 3034 C CA . ALA B 1 5 ? -24.828 -15.352 12.109 1 95.94 5 ALA B CA 1
ATOM 3035 C C . ALA B 1 5 ? -24.938 -14.055 12.914 1 95.94 5 ALA B C 1
ATOM 3037 O O . ALA B 1 5 ? -25.484 -13.062 12.438 1 95.94 5 ALA B O 1
ATOM 3038 N N . LYS B 1 6 ? -24.469 -14.117 14.125 1 95.12 6 LYS B N 1
ATOM 3039 C CA . LYS B 1 6 ? -24.469 -12.922 14.961 1 95.12 6 LYS B CA 1
ATOM 3040 C C . LYS B 1 6 ? -23.594 -11.828 14.352 1 95.12 6 LYS B C 1
ATOM 3042 O O . LYS B 1 6 ? -23.938 -10.648 14.422 1 95.12 6 LYS B O 1
ATOM 3047 N N . PHE B 1 7 ? -22.5 -12.211 13.859 1 96.69 7 PHE B N 1
ATOM 3048 C CA . PHE B 1 7 ? -21.594 -11.297 13.18 1 96.69 7 PHE B CA 1
ATOM 3049 C C . PHE B 1 7 ? -22.297 -10.594 12.023 1 96.69 7 PHE B C 1
ATOM 3051 O O . PHE B 1 7 ? -22.266 -9.367 11.93 1 96.69 7 PHE B O 1
ATOM 3058 N N . TRP B 1 8 ? -22.969 -11.297 11.156 1 96.88 8 TRP B N 1
ATOM 3059 C CA . TRP B 1 8 ? -23.641 -10.742 9.992 1 96.88 8 TRP B CA 1
ATOM 3060 C C . TRP B 1 8 ? -24.781 -9.82 10.414 1 96.88 8 TRP B C 1
ATOM 3062 O O . TRP B 1 8 ? -25.031 -8.789 9.781 1 96.88 8 TRP B O 1
ATOM 3072 N N . ASN B 1 9 ? -25.469 -10.203 11.461 1 96.38 9 ASN B N 1
ATOM 3073 C CA . ASN B 1 9 ? -26.531 -9.352 11.992 1 96.38 9 ASN B CA 1
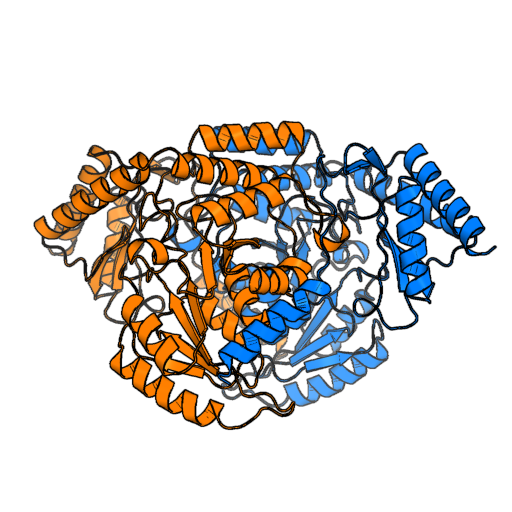ATOM 3074 C C . ASN B 1 9 ? -26 -8.008 12.469 1 96.38 9 ASN B C 1
ATOM 3076 O O . ASN B 1 9 ? -26.625 -6.969 12.242 1 96.38 9 ASN B O 1
ATOM 3080 N N . LYS B 1 10 ? -24.906 -8.117 13.078 1 95.31 10 LYS B N 1
ATOM 3081 C CA . LYS B 1 10 ? -24.281 -6.895 13.57 1 95.31 10 LYS B CA 1
ATOM 3082 C C . LYS B 1 10 ? -23.875 -5.992 12.406 1 95.31 10 LYS B C 1
ATOM 3084 O O . LYS B 1 10 ? -24.047 -4.773 12.469 1 95.31 10 LYS B O 1
ATOM 3089 N N . LEU B 1 11 ? -23.281 -6.562 11.367 1 96.38 11 LEU B N 1
ATOM 3090 C CA . LEU B 1 11 ? -22.875 -5.797 10.195 1 96.38 11 LEU B CA 1
ATOM 3091 C C . LEU B 1 11 ? -24.062 -5.145 9.523 1 96.38 11 LEU B C 1
ATOM 3093 O O . LEU B 1 11 ? -24 -3.982 9.117 1 96.38 11 LEU B O 1
ATOM 3097 N N . SER B 1 12 ? -25.125 -5.875 9.445 1 96.12 12 SER B N 1
ATOM 3098 C CA . SER B 1 12 ? -26.328 -5.363 8.812 1 96.12 12 SER B CA 1
ATOM 3099 C C . SER B 1 12 ? -26.922 -4.199 9.602 1 96.12 12 SER B C 1
ATOM 3101 O O . SER B 1 12 ? -27.359 -3.205 9.016 1 96.12 12 SER B O 1
ATOM 3103 N N . ALA B 1 13 ? -26.906 -4.344 10.875 1 94.19 13 ALA B N 1
ATOM 3104 C CA . ALA B 1 13 ? -27.438 -3.295 11.742 1 94.19 13 ALA B CA 1
ATOM 3105 C C . ALA B 1 13 ? -26.609 -2.016 11.625 1 94.19 13 ALA B C 1
ATOM 3107 O O . ALA B 1 13 ? -27.156 -0.911 11.703 1 94.19 13 ALA B O 1
ATOM 3108 N N . ALA B 1 14 ? -25.375 -2.213 11.344 1 92.25 14 ALA B N 1
ATOM 3109 C CA . ALA B 1 14 ? -24.469 -1.078 11.312 1 92.25 14 ALA B CA 1
ATOM 3110 C C . ALA B 1 14 ? -24.609 -0.286 10.016 1 92.25 14 ALA B C 1
ATOM 3112 O O . ALA B 1 14 ? -24.141 0.851 9.922 1 92.25 14 ALA B O 1
ATOM 3113 N N . GLN B 1 15 ? -25.234 -0.832 9.055 1 91.06 15 GLN B N 1
ATOM 3114 C CA . GLN B 1 15 ? -25.391 -0.173 7.766 1 91.06 15 GLN B CA 1
ATOM 3115 C C . GLN B 1 15 ? -26.172 1.127 7.898 1 91.06 15 GLN B C 1
ATOM 3117 O O . GLN B 1 15 ? -26.016 2.043 7.09 1 91.06 15 GLN B O 1
ATOM 3122 N N . ALA B 1 16 ? -27.016 1.184 8.977 1 88.69 16 ALA B N 1
ATOM 3123 C CA . ALA B 1 16 ? -27.828 2.373 9.203 1 88.69 16 ALA B CA 1
ATOM 3124 C C . ALA B 1 16 ? -26.969 3.58 9.539 1 88.69 16 ALA B C 1
ATOM 3126 O O . ALA B 1 16 ? -27.375 4.727 9.344 1 88.69 16 ALA B O 1
ATOM 3127 N N . LEU B 1 17 ? -25.781 3.352 9.938 1 86.06 17 LEU B N 1
ATOM 3128 C CA . LEU B 1 17 ? -24.891 4.414 10.398 1 86.06 17 LEU B CA 1
ATOM 3129 C C . LEU B 1 17 ? -23.797 4.691 9.375 1 86.06 17 LEU B C 1
ATOM 3131 O O . LEU B 1 17 ? -22.875 5.473 9.633 1 86.06 17 LEU B O 1
ATOM 3135 N N . LYS B 1 18 ? -23.922 4.148 8.227 1 85.56 18 LYS B N 1
ATOM 3136 C CA . LYS B 1 18 ? -22.844 4.23 7.242 1 85.56 18 LYS B CA 1
ATOM 3137 C C . LYS B 1 18 ? -22.719 5.648 6.691 1 85.56 18 LYS B C 1
ATOM 3139 O O . LYS B 1 18 ? -23.719 6.332 6.477 1 85.56 18 LYS B O 1
ATOM 3144 N N . THR B 1 19 ? -21.453 6.121 6.664 1 79.56 19 THR B N 1
ATOM 3145 C CA . THR B 1 19 ? -21.141 7.398 6.031 1 79.56 19 THR B CA 1
ATOM 3146 C C . THR B 1 19 ? -20.594 7.184 4.629 1 79.56 19 THR B C 1
ATOM 3148 O O . THR B 1 19 ? -19.781 6.277 4.406 1 79.56 19 THR B O 1
ATOM 3151 N N . VAL B 1 20 ? -21.078 7.961 3.686 1 82.88 20 VAL B N 1
ATOM 3152 C CA . VAL B 1 20 ? -20.625 7.895 2.301 1 82.88 20 VAL B CA 1
ATOM 3153 C C . VAL B 1 20 ? -19.906 9.188 1.934 1 82.88 20 VAL B C 1
ATOM 3155 O O . VAL B 1 20 ? -20.438 10.281 2.135 1 82.88 20 VAL B O 1
ATOM 3158 N N . PRO B 1 21 ? -18.688 9.016 1.464 1 89.19 21 PRO B N 1
ATOM 3159 C CA . PRO B 1 21 ? -17.984 10.227 1.059 1 89.19 21 PRO B CA 1
ATOM 3160 C C . PRO B 1 21 ? -18.656 10.945 -0.109 1 89.19 21 PRO B C 1
ATOM 3162 O O . PRO B 1 21 ? -19.344 10.32 -0.908 1 89.19 21 PRO B O 1
ATOM 3165 N N . ARG B 1 22 ? -18.406 12.242 -0.15 1 92.5 22 ARG B N 1
ATOM 3166 C CA . ARG B 1 22 ? -18.875 13.008 -1.306 1 92.5 22 ARG B CA 1
ATOM 3167 C C . ARG B 1 22 ? -18.156 12.555 -2.578 1 92.5 22 ARG B C 1
ATOM 3169 O O . ARG B 1 22 ? -16.969 12.25 -2.551 1 92.5 22 ARG B O 1
ATOM 3176 N N . VAL B 1 23 ? -18.875 12.516 -3.66 1 96.12 23 VAL B N 1
ATOM 3177 C CA . VAL B 1 23 ? -18.297 12.078 -4.934 1 96.12 23 VAL B CA 1
ATOM 3178 C C . VAL B 1 23 ? -17.828 13.297 -5.73 1 96.12 23 VAL B C 1
ATOM 3180 O O . VAL B 1 23 ? -18.625 14.172 -6.059 1 96.12 23 VAL B O 1
ATOM 3183 N N . VAL B 1 24 ? -16.578 13.375 -5.969 1 96.5 24 VAL B N 1
ATOM 3184 C CA . VAL B 1 24 ? -15.961 14.43 -6.75 1 96.5 24 VAL B CA 1
ATOM 3185 C C . VAL B 1 24 ? -15.867 14.008 -8.219 1 96.5 24 VAL B C 1
ATOM 3187 O O . VAL B 1 24 ? -15.492 12.875 -8.516 1 96.5 24 VAL B O 1
ATOM 3190 N N . SER B 1 25 ? -16.219 14.891 -9.148 1 96.94 25 SER B N 1
ATOM 3191 C CA . SER B 1 25 ? -16.219 14.547 -10.57 1 96.94 25 SER B CA 1
ATOM 3192 C C . SER B 1 25 ? -15.234 15.406 -11.352 1 96.94 25 SER B C 1
ATOM 3194 O O . SER B 1 25 ? -15.328 15.516 -12.578 1 96.94 25 SER B O 1
ATOM 3196 N N . SER B 1 26 ? -14.328 16.047 -10.688 1 96.25 26 SER B N 1
ATOM 3197 C CA . SER B 1 26 ? -13.273 16.859 -11.281 1 96.25 26 SER B CA 1
ATOM 3198 C C . SER B 1 26 ? -11.898 16.422 -10.805 1 96.25 26 SER B C 1
ATOM 3200 O O . SER B 1 26 ? -11.781 15.484 -10.008 1 96.25 26 SER B O 1
ATOM 3202 N N . GLY B 1 27 ? -10.844 17.094 -11.422 1 94.75 27 GLY B N 1
ATOM 3203 C CA . GLY B 1 27 ? -9.531 16.984 -10.805 1 94.75 27 GLY B CA 1
ATOM 3204 C C . GLY B 1 27 ? -9.461 17.594 -9.422 1 94.75 27 GLY B C 1
ATOM 3205 O O . GLY B 1 27 ? -10.414 18.234 -8.977 1 94.75 27 GLY B O 1
ATOM 3206 N N . GLN B 1 28 ? -8.344 17.344 -8.75 1 93.19 28 GLN B N 1
ATOM 3207 C CA . GLN B 1 28 ? -8.172 17.828 -7.383 1 93.19 28 GLN B CA 1
ATOM 3208 C C . GLN B 1 28 ? -7.395 19.141 -7.355 1 93.19 28 GLN B C 1
ATOM 3210 O O . GLN B 1 28 ? -6.277 19.188 -6.844 1 93.19 28 GLN B O 1
ATOM 3215 N N . GLY B 1 29 ? -8.016 20.188 -7.824 1 93.56 29 GLY B N 1
ATOM 3216 C CA . GLY B 1 29 ? -7.41 21.516 -7.809 1 93.56 29 GLY B CA 1
ATOM 3217 C C . GLY B 1 29 ? -7.996 22.422 -6.75 1 93.56 29 GLY B C 1
ATOM 3218 O O . GLY B 1 29 ? -8.531 21.953 -5.742 1 93.56 29 GLY B O 1
ATOM 3219 N N . ALA B 1 30 ? -7.797 23.719 -6.922 1 96.94 30 ALA B N 1
ATOM 3220 C CA . ALA B 1 30 ? -8.32 24.734 -6 1 96.94 30 ALA B CA 1
ATOM 3221 C C . ALA B 1 30 ? -9.836 24.625 -5.875 1 96.94 30 ALA B C 1
ATOM 3223 O O . ALA B 1 30 ? -10.406 24.984 -4.844 1 96.94 30 ALA B O 1
ATOM 3224 N N . HIS B 1 31 ? -10.406 24.078 -6.898 1 97.38 31 HIS B N 1
ATOM 3225 C CA . HIS B 1 31 ? -11.852 23.875 -6.91 1 97.38 31 HIS B CA 1
ATOM 3226 C C . HIS B 1 31 ? -12.195 22.453 -7.305 1 97.38 31 HIS B C 1
ATOM 3228 O O . HIS B 1 31 ? -11.508 21.844 -8.133 1 97.38 31 HIS B O 1
ATOM 3234 N N . LEU B 1 32 ? -13.258 21.938 -6.688 1 96.44 32 LEU B N 1
ATOM 3235 C CA . LEU B 1 32 ? -13.797 20.609 -6.977 1 96.44 32 LEU B CA 1
ATOM 3236 C C . LEU B 1 32 ? -15.203 20.719 -7.559 1 96.44 32 LEU B C 1
ATOM 3238 O O . LEU B 1 32 ? -15.953 21.641 -7.234 1 96.44 32 LEU B O 1
ATOM 3242 N N . GLU B 1 33 ? -15.531 19.781 -8.383 1 97.56 33 GLU B N 1
ATOM 3243 C CA . GLU B 1 33 ? -16.922 19.641 -8.812 1 97.56 33 GLU B CA 1
ATOM 3244 C C . GLU B 1 33 ? -17.625 18.516 -8.062 1 97.56 33 GLU B C 1
ATOM 3246 O O . GLU B 1 33 ? -17.172 17.359 -8.109 1 97.56 33 GLU B O 1
ATOM 3251 N N . ILE B 1 34 ? -18.656 18.844 -7.324 1 96.69 34 ILE B N 1
ATOM 3252 C CA . ILE B 1 34 ? -19.484 17.891 -6.586 1 96.69 34 ILE B CA 1
ATOM 3253 C C . ILE B 1 34 ? -20.953 18.109 -6.949 1 96.69 34 ILE B C 1
ATOM 3255 O O . ILE B 1 34 ? -21.5 19.203 -6.754 1 96.69 34 ILE B O 1
ATOM 3259 N N . GLU B 1 35 ? -21.562 17.078 -7.504 1 95.75 35 GLU B N 1
ATOM 3260 C CA . GLU B 1 35 ? -22.953 17.141 -7.93 1 95.75 35 GLU B CA 1
ATOM 3261 C C . GLU B 1 35 ? -23.203 18.328 -8.852 1 95.75 35 GLU B C 1
ATOM 3263 O O . GLU B 1 35 ? -24.172 19.078 -8.664 1 95.75 35 GLU B O 1
ATOM 3268 N N . GLY B 1 36 ? -22.25 18.594 -9.641 1 96.44 36 GLY B N 1
ATOM 3269 C CA . GLY B 1 36 ? -22.406 19.594 -10.688 1 96.44 36 GLY B CA 1
ATOM 3270 C C . GLY B 1 36 ? -22.125 21.016 -10.219 1 96.44 36 GLY B C 1
ATOM 3271 O O . GLY B 1 36 ? -22.25 21.969 -10.984 1 96.44 36 GLY B O 1
ATOM 3272 N N . LYS B 1 37 ? -21.703 21.172 -9 1 97.69 37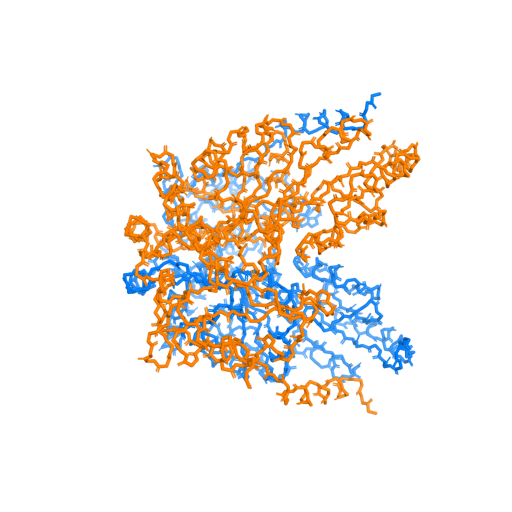 LYS B N 1
ATOM 3273 C CA . LYS B 1 37 ? -21.391 22.484 -8.438 1 97.69 37 LYS B CA 1
ATOM 3274 C C . LYS B 1 37 ? -19.922 22.594 -8.078 1 97.69 37 LYS B C 1
ATOM 3276 O O . LYS B 1 37 ? -19.281 21.594 -7.711 1 97.69 37 LYS B O 1
ATOM 3281 N N . SER B 1 38 ? -19.453 23.844 -8.219 1 98 38 SER B N 1
ATOM 3282 C CA . SER B 1 38 ? -18.047 24.094 -7.906 1 98 38 SER B CA 1
ATOM 3283 C C . SER B 1 38 ? -17.859 24.453 -6.438 1 98 38 SER B C 1
ATOM 3285 O O . SER B 1 38 ? -18.625 25.25 -5.883 1 98 38 SER B O 1
ATOM 3287 N N . TYR B 1 39 ? -16.859 23.844 -5.801 1 98.19 39 TYR B N 1
ATOM 3288 C CA . TYR B 1 39 ? -16.547 24.109 -4.398 1 98.19 39 TYR B CA 1
ATOM 3289 C C . TYR B 1 39 ? -15.086 24.484 -4.23 1 98.19 39 TYR B C 1
ATOM 3291 O O . TYR B 1 39 ? -14.203 23.859 -4.828 1 98.19 39 TYR B O 1
ATOM 3299 N N . LEU B 1 40 ? -14.82 25.562 -3.453 1 98.5 40 LEU B N 1
ATOM 3300 C CA . LEU B 1 40 ? -13.453 25.844 -3.025 1 98.5 40 LEU B CA 1
ATOM 3301 C C . LEU B 1 40 ? -12.914 24.719 -2.145 1 98.5 40 LEU B C 1
ATOM 3303 O O . LEU B 1 40 ? -13.562 24.328 -1.173 1 98.5 40 LEU B O 1
ATOM 3307 N N . ASN B 1 41 ? -11.742 24.234 -2.475 1 96.94 41 ASN B N 1
ATOM 3308 C CA . ASN B 1 41 ? -11.195 23.016 -1.899 1 96.94 41 ASN B CA 1
ATOM 3309 C C . ASN B 1 41 ? -10.25 23.297 -0.741 1 96.94 41 ASN B C 1
ATOM 3311 O O . ASN B 1 41 ? -9.055 23.5 -0.95 1 96.94 41 ASN B O 1
ATOM 3315 N N . PHE B 1 42 ? -10.742 23.172 0.507 1 97.44 42 PHE B N 1
ATOM 3316 C CA . PHE B 1 42 ? -9.93 23.328 1.704 1 97.44 42 PHE B CA 1
ATOM 3317 C C . PHE B 1 42 ? -9.664 21.984 2.363 1 97.44 42 PHE B C 1
ATOM 3319 O O . PHE B 1 42 ? -9.305 21.922 3.539 1 97.44 42 PHE B O 1
ATOM 3326 N N . CYS B 1 43 ? -9.836 20.906 1.593 1 93.75 43 CYS B N 1
ATOM 3327 C CA . CYS B 1 43 ? -9.805 19.594 2.238 1 93.75 43 CYS B CA 1
ATOM 3328 C C . CYS B 1 43 ? -8.648 18.75 1.707 1 93.75 43 CYS B C 1
ATOM 3330 O O . CYS B 1 43 ? -8.289 17.734 2.311 1 93.75 43 CYS B O 1
ATOM 3332 N N . SER B 1 44 ? -8.055 19.062 0.619 1 91.31 44 SER B N 1
ATOM 3333 C CA . SER B 1 44 ? -7.051 18.219 -0.012 1 91.31 44 SER B CA 1
ATOM 3334 C C . SER B 1 44 ? -5.645 18.594 0.441 1 91.31 44 SER B C 1
ATOM 3336 O O . SER B 1 44 ? -5.332 19.781 0.588 1 91.31 44 SER B O 1
ATOM 3338 N N . SER B 1 45 ? -4.793 17.594 0.607 1 92.94 45 SER B N 1
ATOM 3339 C CA . SER B 1 45 ? -3.412 17.812 1.024 1 92.94 45 SER B CA 1
ATOM 3340 C C . SER B 1 45 ? -2.494 18 -0.179 1 92.94 45 SER B C 1
ATOM 3342 O O . SER B 1 45 ? -1.286 17.781 -0.086 1 92.94 45 SER B O 1
ATOM 3344 N N . HIS B 1 46 ? -3.109 18.359 -1.291 1 95.19 46 HIS B N 1
ATOM 3345 C CA . HIS B 1 46 ? -2.311 18.688 -2.467 1 95.19 46 HIS B CA 1
ATOM 3346 C C . HIS B 1 46 ? -1.71 20.078 -2.357 1 95.19 46 HIS B C 1
ATOM 3348 O O . HIS B 1 46 ? -2.09 20.984 -3.104 1 95.19 46 HIS B O 1
ATOM 3354 N N . TYR B 1 47 ? -0.695 20.203 -1.537 1 97.62 47 TYR B N 1
ATOM 3355 C CA . TYR B 1 47 ? -0.17 21.484 -1.073 1 97.62 47 TYR B CA 1
ATOM 3356 C C . TYR B 1 47 ? 0.363 22.312 -2.238 1 97.62 47 TYR B C 1
ATOM 3358 O O . TYR B 1 47 ? 0.297 23.531 -2.217 1 97.62 47 TYR B O 1
ATOM 3366 N N . LEU B 1 48 ? 0.872 21.625 -3.254 1 97.94 48 LEU B N 1
ATOM 3367 C CA . LEU B 1 48 ? 1.616 22.359 -4.273 1 97.94 48 LEU B CA 1
ATOM 3368 C C . LEU B 1 48 ? 0.822 22.453 -5.57 1 97.94 48 LEU B C 1
ATOM 3370 O O . LEU B 1 48 ? 1.285 23.047 -6.551 1 97.94 48 LEU B O 1
ATOM 3374 N N . GLY B 1 49 ? -0.339 21.859 -5.598 1 96.5 49 GLY B N 1
ATOM 3375 C CA . GLY B 1 49 ? -1.162 21.891 -6.797 1 96.5 49 GLY B CA 1
ATOM 3376 C C . GLY B 1 49 ? -0.68 20.938 -7.871 1 96.5 49 GLY B C 1
ATOM 3377 O O . GLY B 1 49 ? -1.041 21.078 -9.039 1 96.5 49 GLY B O 1
ATOM 3378 N N . PHE B 1 50 ? 0.08 19.969 -7.531 1 97.56 50 PHE B N 1
ATOM 3379 C CA . PHE B 1 50 ? 0.698 19.078 -8.5 1 97.56 50 PHE B CA 1
ATOM 3380 C C . PHE B 1 50 ? -0.334 18.125 -9.094 1 97.56 50 PHE B C 1
ATOM 3382 O O . PHE B 1 50 ? -0.094 17.5 -10.141 1 97.56 50 PHE B O 1
ATOM 3389 N N . ALA B 1 51 ? -1.503 17.969 -8.5 1 96 51 ALA B N 1
ATOM 3390 C CA . ALA B 1 51 ? -2.514 17.031 -8.969 1 96 51 ALA B CA 1
ATOM 3391 C C . ALA B 1 51 ? -2.953 17.344 -10.391 1 96 51 ALA B C 1
ATOM 3393 O O . ALA B 1 51 ? -3.322 16.453 -11.148 1 96 51 ALA B O 1
ATOM 3394 N N . GLU B 1 52 ? -2.881 18.641 -10.719 1 95.81 52 GLU B N 1
ATOM 3395 C CA . GLU B 1 52 ? -3.332 19.047 -12.047 1 95.81 52 GLU B CA 1
ATOM 3396 C C . GLU B 1 52 ? -2.219 19.766 -12.812 1 95.81 52 GLU B C 1
ATOM 3398 O O . GLU B 1 52 ? -2.479 20.453 -13.797 1 95.81 52 GLU B O 1
ATOM 3403 N N . GLU B 1 53 ? -1.032 19.609 -12.359 1 97.69 53 GLU B N 1
ATOM 3404 C CA . GLU B 1 53 ? 0.107 20.312 -12.945 1 97.69 53 GLU B CA 1
ATOM 3405 C C . GLU B 1 53 ? 0.391 19.797 -14.359 1 97.69 53 GLU B C 1
ATOM 3407 O O . GLU B 1 53 ? 0.674 18.609 -14.555 1 97.69 53 GLU B O 1
ATOM 3412 N N . PRO B 1 54 ? 0.42 20.719 -15.375 1 98.12 54 PRO B N 1
ATOM 3413 C CA . PRO B 1 54 ? 0.575 20.312 -16.766 1 98.12 54 PRO B CA 1
ATOM 3414 C C . PRO B 1 54 ? 1.863 19.516 -17.016 1 98.12 54 PRO B C 1
ATOM 3416 O O . PRO B 1 54 ? 1.87 18.562 -17.797 1 98.12 54 PRO B O 1
ATOM 3419 N N . ARG B 1 55 ? 2.949 19.859 -16.422 1 98.38 55 ARG B N 1
ATOM 3420 C CA . ARG B 1 55 ? 4.215 19.172 -16.625 1 98.38 55 ARG B CA 1
ATOM 3421 C C . ARG B 1 55 ? 4.141 17.719 -16.141 1 98.38 55 ARG B C 1
ATOM 3423 O O . ARG B 1 55 ? 4.727 16.828 -16.75 1 98.38 55 ARG B O 1
ATOM 3430 N N . LEU B 1 56 ? 3.475 17.531 -15 1 98.69 56 LEU B N 1
ATOM 3431 C CA . LEU B 1 56 ? 3.303 16.172 -14.492 1 98.69 56 LEU B CA 1
ATOM 3432 C C . LEU B 1 56 ? 2.424 15.359 -15.43 1 98.69 56 LEU B C 1
ATOM 3434 O O . LEU B 1 56 ? 2.717 14.188 -15.703 1 98.69 56 LEU B O 1
ATOM 3438 N N . LYS B 1 57 ? 1.291 15.984 -15.922 1 98.62 57 LYS B N 1
ATOM 3439 C CA . LYS B 1 57 ? 0.406 15.312 -16.859 1 98.62 57 LYS B CA 1
ATOM 3440 C C . LYS B 1 57 ? 1.173 14.836 -18.094 1 98.62 57 LYS B C 1
ATOM 3442 O O . LYS B 1 57 ? 1.047 13.688 -18.5 1 98.62 57 LYS B O 1
ATOM 3447 N N . GLN B 1 58 ? 1.978 15.688 -18.609 1 98.81 58 GLN B N 1
ATOM 3448 C CA . GLN B 1 58 ? 2.719 15.391 -19.844 1 98.81 58 GLN B CA 1
ATOM 3449 C C . GLN B 1 58 ? 3.742 14.281 -19.609 1 98.81 58 GLN B C 1
ATOM 3451 O O . GLN B 1 58 ? 3.898 13.391 -20.438 1 98.81 58 GLN B O 1
ATOM 3456 N N . ALA B 1 59 ? 4.461 14.367 -18.484 1 98.88 59 ALA B N 1
ATOM 3457 C CA . ALA B 1 59 ? 5.457 13.352 -18.172 1 98.88 59 ALA B CA 1
ATOM 3458 C C . ALA B 1 59 ? 4.809 11.969 -18.047 1 98.88 59 ALA B C 1
ATOM 3460 O O . ALA B 1 59 ? 5.34 10.984 -18.562 1 98.88 59 ALA B O 1
ATOM 3461 N N . ALA B 1 60 ? 3.695 11.906 -17.375 1 98.81 60 ALA B N 1
ATOM 3462 C CA . ALA B 1 60 ? 2.979 10.641 -17.203 1 98.81 60 ALA B CA 1
ATOM 3463 C C . ALA B 1 60 ? 2.479 10.102 -18.531 1 98.81 60 ALA B C 1
ATOM 3465 O O . ALA B 1 60 ? 2.639 8.914 -18.828 1 98.81 60 ALA B O 1
ATOM 3466 N N . GLN B 1 61 ? 1.835 10.969 -19.344 1 98.88 61 GLN B N 1
ATOM 3467 C CA . GLN B 1 61 ? 1.277 10.547 -20.625 1 98.88 61 GLN B CA 1
ATOM 3468 C C . GLN B 1 61 ? 2.373 10.055 -21.562 1 98.88 61 GLN B C 1
ATOM 3470 O O . GLN B 1 61 ? 2.195 9.055 -22.266 1 98.88 61 GLN B O 1
ATOM 3475 N N . ALA B 1 62 ? 3.512 10.766 -21.594 1 98.81 62 ALA B N 1
ATOM 3476 C CA . ALA B 1 62 ? 4.633 10.359 -22.438 1 98.81 62 ALA B CA 1
ATOM 3477 C C . ALA B 1 62 ? 5.176 9 -22.016 1 98.81 62 ALA B C 1
ATOM 3479 O O . ALA B 1 62 ? 5.512 8.164 -22.859 1 98.81 62 ALA B O 1
ATOM 3480 N N . ALA B 1 63 ? 5.27 8.781 -20.734 1 98.75 63 ALA B N 1
ATOM 3481 C CA . ALA B 1 63 ? 5.777 7.508 -20.219 1 98.75 63 ALA B CA 1
ATOM 3482 C C . ALA B 1 63 ? 4.82 6.363 -20.547 1 98.75 63 ALA B C 1
ATOM 3484 O O . ALA B 1 63 ? 5.254 5.254 -20.859 1 98.75 63 ALA B O 1
ATOM 3485 N N . ILE B 1 64 ? 3.502 6.625 -20.391 1 98.69 64 ILE B N 1
ATOM 3486 C CA . ILE B 1 64 ? 2.508 5.621 -20.75 1 98.69 64 ILE B CA 1
ATOM 3487 C C . ILE B 1 64 ? 2.695 5.215 -22.203 1 98.69 64 ILE B C 1
ATOM 3489 O O . ILE B 1 64 ? 2.668 4.023 -22.531 1 98.69 64 ILE B O 1
ATOM 3493 N N . GLU B 1 65 ? 2.844 6.203 -23.031 1 98.44 65 GLU B N 1
ATOM 3494 C CA . GLU B 1 65 ? 2.994 5.93 -24.453 1 98.44 65 GLU B CA 1
ATOM 3495 C C . GLU B 1 65 ? 4.199 5.031 -24.719 1 98.44 65 GLU B C 1
ATOM 3497 O O . GLU B 1 65 ? 4.117 4.086 -25.516 1 98.44 65 GLU B O 1
ATOM 3502 N N . LYS B 1 66 ? 5.258 5.32 -24.062 1 98 66 LYS B N 1
ATOM 3503 C CA . LYS B 1 66 ? 6.523 4.645 -24.344 1 98 66 LYS B CA 1
ATOM 3504 C C . LYS B 1 66 ? 6.57 3.277 -23.656 1 98 66 LYS B C 1
ATOM 3506 O O . LYS B 1 66 ? 7.055 2.307 -24.25 1 98 66 LYS B O 1
ATOM 3511 N N . TYR B 1 67 ? 6.066 3.156 -22.391 1 97.81 67 TYR B N 1
ATOM 3512 C CA . TYR B 1 67 ? 6.379 1.979 -21.578 1 97.81 67 TYR B CA 1
ATOM 3513 C C . TYR B 1 67 ? 5.105 1.242 -21.188 1 97.81 67 TYR B C 1
ATOM 3515 O O . TYR B 1 67 ? 5.16 0.092 -20.734 1 97.81 67 TYR B O 1
ATOM 3523 N N . GLY B 1 68 ? 3.98 1.833 -21.297 1 97.94 68 GLY B N 1
ATOM 3524 C CA . GLY B 1 68 ? 2.748 1.231 -20.812 1 97.94 68 GLY B CA 1
ATOM 3525 C C . GLY B 1 68 ? 2.443 1.57 -19.359 1 97.94 68 GLY B C 1
ATOM 3526 O O . GLY B 1 68 ? 2.75 2.672 -18.906 1 97.94 68 GLY B O 1
ATOM 3527 N N . MET B 1 69 ? 1.758 0.678 -18.625 1 96.88 69 MET B N 1
ATOM 3528 C CA . MET B 1 69 ? 1.203 0.988 -17.312 1 96.88 69 MET B CA 1
ATOM 3529 C C . MET B 1 69 ? 2.045 0.363 -16.203 1 96.88 69 MET B C 1
ATOM 3531 O O . MET B 1 69 ? 2.623 1.074 -15.383 1 96.88 69 MET B O 1
ATOM 3535 N N . GLY B 1 70 ? 2.002 -0.909 -16.156 1 90.81 70 GLY B N 1
ATOM 3536 C CA . GLY B 1 70 ? 2.49 -1.597 -14.977 1 90.81 70 GLY B CA 1
ATOM 3537 C C . GLY B 1 70 ? 3.904 -2.123 -15.133 1 90.81 70 GLY B C 1
ATOM 3538 O O . GLY B 1 70 ? 4.434 -2.172 -16.234 1 90.81 70 GLY B O 1
ATOM 3539 N N . THR B 1 71 ? 4.434 -2.348 -13.883 1 87.56 71 THR B N 1
ATOM 3540 C CA . THR B 1 71 ? 5.758 -2.955 -13.797 1 87.56 71 THR B CA 1
ATOM 3541 C C . THR B 1 71 ? 5.707 -4.254 -13 1 87.56 71 THR B C 1
ATOM 3543 O O . THR B 1 71 ? 4.656 -4.625 -12.469 1 87.56 71 THR B O 1
ATOM 3546 N N . GLY B 1 72 ? 6.625 -5.117 -13.055 1 77.44 72 GLY B N 1
ATOM 3547 C CA . GLY B 1 72 ? 6.664 -6.379 -12.328 1 77.44 72 GLY B CA 1
ATOM 3548 C C . GLY B 1 72 ? 7.242 -6.242 -10.93 1 77.44 72 GLY B C 1
ATOM 3549 O O . GLY B 1 72 ? 7.559 -5.137 -10.484 1 77.44 72 GLY B O 1
ATOM 3550 N N . TYR B 1 73 ? 7.07 -7.328 -10.117 1 84.44 73 TYR B N 1
ATOM 3551 C CA . TYR B 1 73 ? 7.762 -7.402 -8.836 1 84.44 73 TYR B CA 1
ATOM 3552 C C . TYR B 1 73 ? 9.266 -7.219 -9.016 1 84.44 73 TYR B C 1
ATOM 3554 O O . TYR B 1 73 ? 9.922 -8.039 -9.664 1 84.44 73 TYR B O 1
ATOM 3562 N N . ARG B 1 74 ? 9.766 -6.219 -8.414 1 87.25 74 ARG B N 1
ATOM 3563 C CA . ARG B 1 74 ? 11.086 -5.688 -8.734 1 87.25 74 ARG B CA 1
ATOM 3564 C C . ARG B 1 74 ? 12.172 -6.742 -8.523 1 87.25 74 ARG B C 1
ATOM 3566 O O . ARG B 1 74 ? 13.117 -6.836 -9.297 1 87.25 74 ARG B O 1
ATOM 3573 N N . THR B 1 75 ? 12.047 -7.559 -7.508 1 82.75 75 THR B N 1
ATOM 3574 C CA . THR B 1 75 ? 13.094 -8.508 -7.156 1 82.75 75 THR B CA 1
ATOM 3575 C C . THR B 1 75 ? 13.094 -9.695 -8.125 1 82.75 75 THR B C 1
ATOM 3577 O O . THR B 1 75 ? 14.156 -10.203 -8.484 1 82.75 75 THR B O 1
ATOM 3580 N N . LEU B 1 76 ? 11.953 -10.078 -8.578 1 82.12 76 LEU B N 1
ATOM 3581 C CA . LEU B 1 76 ? 11.852 -11.297 -9.383 1 82.12 76 LEU B CA 1
ATOM 3582 C C . LEU B 1 76 ? 11.82 -10.961 -10.867 1 82.12 76 LEU B C 1
ATOM 3584 O O . LEU B 1 76 ? 12.297 -11.734 -11.695 1 82.12 76 LEU B O 1
ATOM 3588 N N . ALA B 1 77 ? 11.281 -9.773 -11.164 1 86.88 77 ALA B N 1
ATOM 3589 C CA . ALA B 1 77 ? 11.047 -9.453 -12.57 1 86.88 77 ALA B CA 1
ATOM 3590 C C . ALA B 1 77 ? 11.883 -8.25 -13 1 86.88 77 ALA B C 1
ATOM 3592 O O . ALA B 1 77 ? 11.766 -7.777 -14.133 1 86.88 77 ALA B O 1
ATOM 3593 N N . GLY B 1 78 ? 12.758 -7.785 -12.086 1 89.88 78 GLY B N 1
ATOM 3594 C CA . GLY B 1 78 ? 13.555 -6.605 -12.383 1 89.88 78 GLY B CA 1
ATOM 3595 C C . GLY B 1 78 ? 12.891 -5.309 -11.969 1 89.88 78 GLY B C 1
ATOM 3596 O O . GLY B 1 78 ? 11.688 -5.285 -11.68 1 89.88 78 GLY B O 1
ATOM 3597 N N . THR B 1 79 ? 13.703 -4.289 -11.867 1 93.94 79 THR B N 1
ATOM 3598 C CA . THR B 1 79 ? 13.203 -2.949 -11.578 1 93.94 79 THR B CA 1
ATOM 3599 C C . THR B 1 79 ? 13.273 -2.068 -12.828 1 93.94 79 THR B C 1
ATOM 3601 O O . THR B 1 79 ? 14.156 -2.244 -13.664 1 93.94 79 THR B O 1
ATOM 3604 N N . HIS B 1 80 ? 12.305 -1.273 -13.016 1 96.19 80 HIS B N 1
ATOM 3605 C CA . HIS B 1 80 ? 12.32 -0.384 -14.172 1 96.19 80 HIS B CA 1
ATOM 3606 C C . HIS B 1 80 ? 13.312 0.758 -13.984 1 96.19 80 HIS B C 1
ATOM 3608 O O . HIS B 1 80 ? 13.477 1.257 -12.867 1 96.19 80 HIS B O 1
ATOM 3614 N N . ALA B 1 81 ? 13.875 1.236 -15.016 1 97.25 81 ALA B N 1
ATOM 3615 C CA . ALA B 1 81 ? 14.852 2.316 -14.992 1 97.25 81 ALA B CA 1
ATOM 3616 C C . ALA B 1 81 ? 14.273 3.576 -14.359 1 97.25 81 ALA B C 1
ATOM 3618 O O . ALA B 1 81 ? 14.977 4.305 -13.656 1 97.25 81 ALA B O 1
ATOM 3619 N N . LEU B 1 82 ? 13.016 3.84 -14.586 1 97.75 82 LEU B N 1
ATOM 3620 C CA . LEU B 1 82 ? 12.352 5.016 -14.023 1 97.75 82 LEU B CA 1
ATOM 3621 C C . LEU B 1 82 ? 12.344 4.953 -12.5 1 97.75 82 LEU B C 1
ATOM 3623 O O . LEU B 1 82 ? 12.438 5.984 -11.828 1 97.75 82 LEU B O 1
ATOM 3627 N N . HIS B 1 83 ? 12.148 3.742 -11.938 1 97.06 83 HIS B N 1
ATOM 3628 C CA . HIS B 1 83 ? 12.164 3.592 -10.492 1 97.06 83 HIS B CA 1
ATOM 3629 C C . HIS B 1 83 ? 13.531 3.947 -9.914 1 97.06 83 HIS B C 1
ATOM 3631 O O . HIS B 1 83 ? 13.617 4.637 -8.898 1 97.06 83 HIS B O 1
ATOM 3637 N N . VAL B 1 84 ? 14.531 3.432 -10.539 1 97.12 84 VAL B N 1
ATOM 3638 C CA . VAL B 1 84 ? 15.898 3.699 -10.109 1 97.12 84 VAL B CA 1
ATOM 3639 C C . VAL B 1 84 ? 16.172 5.199 -10.164 1 97.12 84 VAL B C 1
ATOM 3641 O O . VAL B 1 84 ? 16.734 5.77 -9.219 1 97.12 84 VAL B O 1
ATOM 3644 N N . GLU B 1 85 ? 15.766 5.793 -11.242 1 98.5 85 GLU B N 1
ATOM 3645 C CA . GLU B 1 85 ? 15.984 7.227 -11.422 1 98.5 85 GLU B CA 1
ATOM 3646 C C . GLU B 1 85 ? 15.227 8.031 -10.375 1 98.5 85 GLU B C 1
ATOM 3648 O O . GLU B 1 85 ? 15.773 8.977 -9.797 1 98.5 85 GLU B O 1
ATOM 3653 N N . LEU B 1 86 ? 14.008 7.695 -10.117 1 98.56 86 LEU B N 1
ATOM 3654 C CA . LEU B 1 86 ? 13.203 8.406 -9.125 1 98.56 86 LEU B CA 1
ATOM 3655 C C . LEU B 1 86 ? 13.852 8.32 -7.746 1 98.56 86 LEU B C 1
ATOM 3657 O O . LEU B 1 86 ? 13.945 9.328 -7.039 1 98.56 86 LEU B O 1
ATOM 3661 N N . GLU B 1 87 ? 14.258 7.113 -7.344 1 98.25 87 GLU B N 1
ATOM 3662 C CA . GLU B 1 87 ? 14.867 6.914 -6.035 1 98.25 87 GLU B CA 1
ATOM 3663 C C . GLU B 1 87 ? 16.172 7.707 -5.91 1 98.25 87 GLU B C 1
ATOM 3665 O O . GLU B 1 87 ? 16.438 8.297 -4.867 1 98.25 87 GLU B O 1
ATOM 3670 N N . ARG B 1 88 ? 16.922 7.77 -6.984 1 98.44 88 ARG B N 1
ATOM 3671 C CA . ARG B 1 88 ? 18.141 8.57 -7.008 1 98.44 88 ARG B CA 1
ATOM 3672 C C . ARG B 1 88 ? 17.828 10.055 -6.836 1 98.44 88 ARG B C 1
ATOM 3674 O O . ARG B 1 88 ? 18.469 10.75 -6.051 1 98.44 88 ARG B O 1
ATOM 3681 N N . GLU B 1 89 ? 16.875 10.555 -7.547 1 98.56 89 GLU B N 1
ATOM 3682 C CA . GLU B 1 89 ? 16.516 11.969 -7.504 1 98.56 89 GLU B CA 1
ATOM 3683 C C . GLU B 1 89 ? 15.922 12.352 -6.156 1 98.56 89 GLU B C 1
ATOM 3685 O O . GLU B 1 89 ? 16.125 13.469 -5.668 1 98.56 89 GLU B O 1
ATOM 3690 N N . ILE B 1 90 ? 15.156 11.453 -5.559 1 98.44 90 ILE B N 1
ATOM 3691 C CA . ILE B 1 90 ? 14.625 11.703 -4.227 1 98.44 90 ILE B CA 1
ATOM 3692 C C . ILE B 1 90 ? 15.773 11.828 -3.227 1 98.44 90 ILE B C 1
ATOM 3694 O O . ILE B 1 90 ? 15.773 12.727 -2.383 1 98.44 90 ILE B O 1
ATOM 3698 N N . ALA B 1 91 ? 16.719 10.883 -3.311 1 98.44 91 ALA B N 1
ATOM 3699 C CA . ALA B 1 91 ? 17.859 10.953 -2.414 1 98.44 91 ALA B CA 1
ATOM 3700 C C . ALA B 1 91 ? 18.594 12.281 -2.562 1 98.44 91 ALA B C 1
ATOM 3702 O O . ALA B 1 91 ? 18.969 12.914 -1.566 1 98.44 91 ALA B O 1
ATOM 3703 N N . HIS B 1 92 ? 18.797 12.68 -3.785 1 97.81 92 HIS B N 1
ATOM 3704 C CA . HIS B 1 92 ? 19.453 13.953 -4.062 1 97.81 92 HIS B CA 1
ATOM 3705 C C . HIS B 1 92 ? 18.641 15.125 -3.504 1 97.81 92 HIS B C 1
ATOM 3707 O O . HIS B 1 92 ? 19.203 16.016 -2.873 1 97.81 92 HIS B O 1
ATOM 3713 N N . PHE B 1 93 ? 17.422 15.117 -3.732 1 97.12 93 PHE B N 1
ATOM 3714 C CA . PHE B 1 93 ? 16.516 16.156 -3.277 1 97.12 93 PHE B CA 1
ATOM 3715 C C . PHE B 1 93 ? 16.547 16.281 -1.757 1 97.12 93 PHE B C 1
ATOM 3717 O O . PHE B 1 93 ? 16.562 17.375 -1.211 1 97.12 93 PHE B O 1
ATOM 3724 N N . LYS B 1 94 ? 16.609 15.141 -1.056 1 96.75 94 LYS B N 1
ATOM 3725 C CA . LYS B 1 94 ? 16.547 15.086 0.402 1 96.75 94 LYS B CA 1
ATOM 3726 C C . LYS B 1 94 ? 17.938 15.328 1.014 1 96.75 94 LYS B C 1
ATOM 3728 O O . LYS B 1 94 ? 18.047 15.656 2.199 1 96.75 94 LYS B O 1
ATOM 3733 N N . GLY B 1 95 ? 18.969 15.211 0.225 1 96.62 95 GLY B N 1
ATOM 3734 C CA . GLY B 1 95 ? 20.328 15.289 0.748 1 96.62 95 GLY B CA 1
ATOM 3735 C C . GLY B 1 95 ? 20.75 14.055 1.525 1 96.62 95 GLY B C 1
ATOM 3736 O O . GLY B 1 95 ? 21.5 14.148 2.5 1 96.62 95 GLY B O 1
ATOM 3737 N N . THR B 1 96 ? 20.188 12.93 1.192 1 98 96 THR B N 1
ATOM 3738 C CA . THR B 1 96 ? 20.578 11.656 1.798 1 98 96 THR B CA 1
ATOM 3739 C C . THR B 1 96 ? 21.391 10.82 0.821 1 98 96 THR B C 1
ATOM 3741 O O . THR B 1 96 ? 21.484 11.148 -0.365 1 98 96 THR B O 1
ATOM 3744 N N . GLU B 1 97 ? 22.031 9.766 1.325 1 98.19 97 GLU B N 1
ATOM 3745 C CA . GLU B 1 97 ? 22.875 8.93 0.472 1 98.19 97 GLU B CA 1
ATOM 3746 C C . GLU B 1 97 ? 22.016 8.109 -0.493 1 98.19 97 GLU B C 1
ATOM 3748 O O . GLU B 1 97 ? 22.422 7.879 -1.637 1 98.19 97 GLU B O 1
ATOM 3753 N N . ALA B 1 98 ? 20.859 7.676 -0.055 1 98.19 98 ALA B N 1
ATOM 3754 C CA . ALA B 1 98 ? 20 6.809 -0.859 1 98.19 98 ALA B CA 1
ATOM 3755 C C . ALA B 1 98 ? 18.531 6.93 -0.429 1 98.19 98 ALA B C 1
ATOM 3757 O O . ALA B 1 98 ? 18.234 7.527 0.608 1 98.19 98 ALA B O 1
ATOM 3758 N N . ALA B 1 99 ? 17.672 6.445 -1.234 1 98.44 99 ALA B N 1
ATOM 3759 C CA . ALA B 1 99 ? 16.234 6.371 -0.953 1 98.44 99 ALA B CA 1
ATOM 3760 C C . ALA B 1 99 ? 15.594 5.176 -1.652 1 98.44 99 ALA B C 1
ATOM 3762 O O . ALA B 1 99 ? 16.141 4.652 -2.627 1 98.44 99 ALA B O 1
ATOM 3763 N N . VAL B 1 100 ? 14.492 4.711 -1.152 1 97.31 100 VAL B N 1
ATOM 3764 C CA . VAL B 1 100 ? 13.727 3.631 -1.761 1 97.31 100 VAL B CA 1
ATOM 3765 C C . VAL B 1 100 ? 12.234 3.943 -1.676 1 97.31 100 VAL B C 1
ATOM 3767 O O . VAL B 1 100 ? 11.758 4.461 -0.662 1 97.31 100 VAL B O 1
ATOM 3770 N N . CYS B 1 101 ? 11.516 3.631 -2.754 1 96.75 101 CYS B N 1
ATOM 3771 C CA . CYS B 1 101 ? 10.102 3.988 -2.838 1 96.75 101 CYS B CA 1
ATOM 3772 C C . CYS B 1 101 ? 9.219 2.803 -2.475 1 96.75 101 CYS B C 1
ATOM 3774 O O . CYS B 1 101 ? 9.633 1.65 -2.6 1 96.75 101 CYS B O 1
ATOM 3776 N N . PHE B 1 102 ? 8.047 3.117 -2.023 1 95 102 PHE B N 1
ATOM 3777 C CA . PHE B 1 102 ? 6.969 2.195 -1.675 1 95 102 PHE B CA 1
ATOM 3778 C C . PHE B 1 102 ? 5.641 2.664 -2.262 1 95 102 PHE B C 1
ATOM 3780 O O . PHE B 1 102 ? 5.547 3.779 -2.777 1 95 102 PHE B O 1
ATOM 3787 N N . SER B 1 103 ? 4.609 1.856 -2.16 1 91.94 103 SER B N 1
ATOM 3788 C CA . SER B 1 103 ? 3.303 2.166 -2.734 1 91.94 103 SER B CA 1
ATOM 3789 C C . SER B 1 103 ? 2.59 3.25 -1.932 1 91.94 103 SER B C 1
ATOM 3791 O O . SER B 1 103 ? 1.647 3.877 -2.422 1 91.94 103 SER B O 1
ATOM 3793 N N . SER B 1 104 ? 2.977 3.445 -0.726 1 92.94 104 SER B N 1
ATOM 3794 C CA . SER B 1 104 ? 2.398 4.465 0.142 1 92.94 104 SER B CA 1
ATOM 3795 C C . SER B 1 104 ? 3.338 4.812 1.291 1 92.94 104 SER B C 1
ATOM 3797 O O . SER B 1 104 ? 4.285 4.074 1.569 1 92.94 104 SER B O 1
ATOM 3799 N N . ALA B 1 105 ? 3.045 5.934 1.928 1 94.75 105 ALA B N 1
ATOM 3800 C CA . ALA B 1 105 ? 3.783 6.27 3.143 1 94.75 105 ALA B CA 1
ATOM 3801 C C . ALA B 1 105 ? 3.475 5.277 4.262 1 94.75 105 ALA B C 1
ATOM 3803 O O . ALA B 1 105 ? 4.34 4.969 5.086 1 94.75 105 ALA B O 1
ATOM 3804 N N . TYR B 1 106 ? 2.262 4.75 4.301 1 93.25 106 TYR B N 1
ATOM 3805 C CA . TYR B 1 106 ? 1.899 3.707 5.254 1 93.25 106 TYR B CA 1
ATOM 3806 C C . TYR B 1 106 ? 2.826 2.504 5.117 1 93.25 106 TYR B C 1
ATOM 3808 O O . TYR B 1 106 ? 3.355 2.006 6.113 1 93.25 106 TYR B O 1
ATOM 3816 N N . ALA B 1 107 ? 2.986 2.072 3.871 1 93.38 107 ALA B N 1
ATOM 3817 C CA . ALA B 1 107 ? 3.863 0.938 3.596 1 93.38 107 ALA B CA 1
ATOM 3818 C C . ALA B 1 107 ? 5.309 1.258 3.971 1 93.38 107 ALA B C 1
ATOM 3820 O O . ALA B 1 107 ? 6.039 0.39 4.457 1 93.38 107 ALA B O 1
ATOM 3821 N N . ALA B 1 108 ? 5.703 2.477 3.699 1 96.44 108 ALA B N 1
ATOM 3822 C CA . ALA B 1 108 ? 7.055 2.893 4.059 1 96.44 108 ALA B CA 1
ATOM 3823 C C . ALA B 1 108 ? 7.266 2.828 5.566 1 96.44 108 ALA B C 1
ATOM 3825 O O . ALA B 1 108 ? 8.289 2.32 6.039 1 96.44 108 ALA B O 1
ATOM 3826 N N . ASN B 1 109 ? 6.324 3.338 6.344 1 96.88 109 ASN B N 1
ATOM 3827 C CA . ASN B 1 109 ? 6.402 3.262 7.801 1 96.88 109 ASN B CA 1
ATOM 3828 C C . ASN B 1 109 ? 6.5 1.817 8.281 1 96.88 109 ASN B C 1
ATOM 3830 O O . ASN B 1 109 ? 7.375 1.484 9.086 1 96.88 109 ASN B O 1
ATOM 3834 N N . ALA B 1 110 ? 5.582 1.044 7.789 1 93.81 110 ALA B N 1
ATOM 3835 C CA . ALA B 1 110 ? 5.562 -0.36 8.195 1 93.81 110 ALA B CA 1
ATOM 3836 C C . ALA B 1 110 ? 6.891 -1.042 7.879 1 93.81 110 ALA B C 1
ATOM 3838 O O . ALA B 1 110 ? 7.441 -1.759 8.719 1 93.81 110 ALA B O 1
ATOM 3839 N N . SER B 1 111 ? 7.391 -0.807 6.73 1 95.56 111 SER B N 1
ATOM 3840 C CA . SER B 1 111 ? 8.633 -1.429 6.289 1 95.56 111 SER B CA 1
ATOM 3841 C C . SER B 1 111 ? 9.82 -0.929 7.102 1 95.56 111 SER B C 1
ATOM 3843 O O . SER B 1 111 ? 10.711 -1.707 7.453 1 95.56 111 SER B O 1
ATOM 3845 N N . ALA B 1 112 ? 9.828 0.352 7.359 1 98 112 ALA B N 1
ATOM 3846 C CA . ALA B 1 112 ? 10.93 0.953 8.094 1 98 112 ALA B CA 1
ATOM 3847 C C . 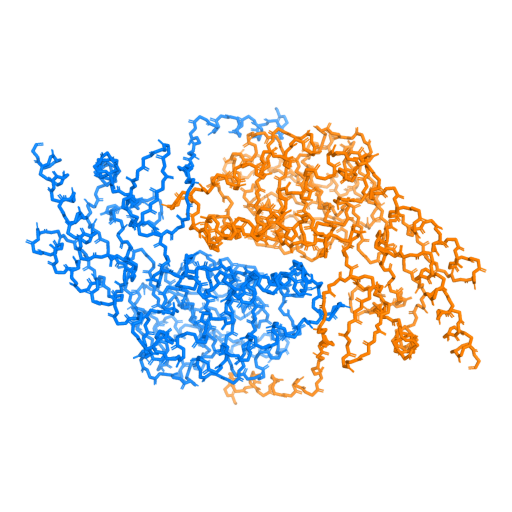ALA B 1 112 ? 11.109 0.293 9.461 1 98 112 ALA B C 1
ATOM 3849 O O . ALA B 1 112 ? 12.227 -0.018 9.867 1 98 112 ALA B O 1
ATOM 3850 N N . VAL B 1 113 ? 10.055 0.045 10.141 1 98 113 VAL B N 1
ATOM 3851 C CA . VAL B 1 113 ? 10.117 -0.465 11.508 1 98 113 VAL B CA 1
ATOM 3852 C C . VAL B 1 113 ? 10.273 -1.983 11.484 1 98 113 VAL B C 1
ATOM 3854 O O . VAL B 1 113 ? 11.156 -2.533 12.148 1 98 113 VAL B O 1
ATOM 3857 N N . GLN B 1 114 ? 9.477 -2.654 10.656 1 95.69 114 GLN B N 1
ATOM 3858 C CA . GLN B 1 114 ? 9.414 -4.113 10.648 1 95.69 114 GLN B CA 1
ATOM 3859 C C . GLN B 1 114 ? 10.742 -4.715 10.211 1 95.69 114 GLN B C 1
ATOM 3861 O O . GLN B 1 114 ? 11.109 -5.809 10.641 1 95.69 114 GLN B O 1
ATOM 3866 N N . THR B 1 115 ? 11.453 -4.004 9.406 1 96.94 115 THR B N 1
ATOM 3867 C CA . THR B 1 115 ? 12.672 -4.559 8.836 1 96.94 115 THR B CA 1
ATOM 3868 C C . THR B 1 115 ? 13.812 -4.531 9.852 1 96.94 115 THR B C 1
ATOM 3870 O O . THR B 1 115 ? 14.672 -5.414 9.852 1 96.94 115 THR B O 1
ATOM 3873 N N . ILE B 1 116 ? 13.805 -3.58 10.805 1 97.06 116 ILE B N 1
ATOM 3874 C CA . ILE B 1 116 ? 15.016 -3.422 11.594 1 97.06 116 ILE B CA 1
ATOM 3875 C C . ILE B 1 116 ? 14.711 -3.705 13.07 1 97.06 116 ILE B C 1
ATOM 3877 O O . ILE B 1 116 ? 15.633 -3.863 13.875 1 97.06 116 ILE B O 1
ATOM 3881 N N . MET B 1 117 ? 13.461 -3.764 13.445 1 97 117 MET B N 1
ATOM 3882 C CA . MET B 1 117 ? 13.109 -3.98 14.844 1 97 117 MET B CA 1
ATOM 3883 C C . MET B 1 117 ? 12.508 -5.367 15.039 1 97 117 MET B C 1
ATOM 3885 O O . MET B 1 117 ? 11.875 -5.914 14.133 1 97 117 MET B O 1
ATOM 3889 N N . ASP B 1 118 ? 12.711 -5.922 16.188 1 93.75 118 ASP B N 1
ATOM 3890 C CA . ASP B 1 118 ? 12.055 -7.164 16.578 1 93.75 118 ASP B CA 1
ATOM 3891 C C . ASP B 1 118 ? 11.359 -7.012 17.922 1 93.75 118 ASP B C 1
ATOM 3893 O O . ASP B 1 118 ? 11.234 -5.902 18.453 1 93.75 118 ASP B O 1
ATOM 3897 N N . LYS B 1 119 ? 10.852 -8.133 18.484 1 95 119 LYS B N 1
ATOM 3898 C CA . LYS B 1 119 ? 9.953 -8.102 19.641 1 95 119 LYS B CA 1
ATOM 3899 C C . LYS B 1 119 ? 10.688 -7.629 20.891 1 95 119 LYS B C 1
ATOM 3901 O O . LYS B 1 119 ? 10.062 -7.141 21.828 1 95 119 LYS B O 1
ATOM 3906 N N . ASP B 1 120 ? 12.039 -7.738 20.875 1 97.06 120 ASP B N 1
ATOM 3907 C CA . ASP B 1 120 ? 12.805 -7.422 22.078 1 97.06 120 ASP B CA 1
ATOM 3908 C C . ASP B 1 120 ? 13.375 -6.008 22.016 1 97.06 120 ASP B C 1
ATOM 3910 O O . ASP B 1 120 ? 13.93 -5.508 22.984 1 97.06 120 ASP B O 1
ATOM 3914 N N . ASP B 1 121 ? 13.242 -5.336 20.875 1 98.19 121 ASP B N 1
ATOM 3915 C CA . ASP B 1 121 ? 13.695 -3.953 20.734 1 98.19 121 ASP B CA 1
ATOM 3916 C C . ASP B 1 121 ? 12.719 -2.984 21.391 1 98.19 121 ASP B C 1
ATOM 3918 O O . ASP B 1 121 ? 11.742 -3.406 22.016 1 98.19 121 ASP B O 1
ATOM 3922 N N . ILE B 1 122 ? 13.07 -1.644 21.406 1 98.75 122 ILE B N 1
ATOM 3923 C CA . ILE B 1 122 ? 12.336 -0.645 22.172 1 98.75 122 ILE B CA 1
ATOM 3924 C C . ILE B 1 122 ? 11.938 0.516 21.266 1 98.75 122 ILE B C 1
ATOM 3926 O O . ILE B 1 122 ? 12.766 1.024 20.5 1 98.75 122 ILE B O 1
ATOM 3930 N N . VAL B 1 123 ? 10.695 0.897 21.312 1 98.81 123 VAL B N 1
ATOM 3931 C CA . VAL B 1 123 ? 10.219 2.053 20.562 1 98.81 123 VAL B CA 1
ATOM 3932 C C . VAL B 1 123 ? 9.711 3.123 21.516 1 98.81 123 VAL B C 1
ATOM 3934 O O . VAL B 1 123 ? 8.992 2.818 22.484 1 98.81 123 VAL B O 1
ATOM 3937 N N . VAL B 1 124 ? 10.141 4.352 21.375 1 98.88 124 VAL B N 1
ATOM 3938 C CA . VAL B 1 124 ? 9.641 5.527 22.078 1 98.88 124 VAL B CA 1
ATOM 3939 C C . VAL B 1 124 ? 8.953 6.465 21.094 1 98.88 124 VAL B C 1
ATOM 3941 O O . VAL B 1 124 ? 9.602 7.035 20.219 1 98.88 124 VAL B O 1
ATOM 3944 N N . SER B 1 125 ? 7.695 6.641 21.203 1 98.56 125 SER B N 1
ATOM 3945 C CA . SER B 1 125 ? 6.875 7.242 20.156 1 98.56 125 SER B CA 1
ATOM 3946 C C . SER B 1 125 ? 6.031 8.383 20.703 1 98.56 125 SER B C 1
ATOM 3948 O O . SER B 1 125 ? 5.527 8.305 21.828 1 98.56 125 SER B O 1
ATOM 3950 N N . ASP B 1 126 ? 5.871 9.438 19.953 1 98.56 126 ASP B N 1
ATOM 3951 C CA . ASP B 1 126 ? 4.957 10.516 20.312 1 98.56 126 ASP B CA 1
ATOM 3952 C C . ASP B 1 126 ? 3.52 10.016 20.406 1 98.56 126 ASP B C 1
ATOM 3954 O O . ASP B 1 126 ? 3.08 9.219 19.562 1 98.56 126 ASP B O 1
ATOM 3958 N N . GLN B 1 127 ? 2.828 10.547 21.328 1 96.69 127 GLN B N 1
ATOM 3959 C CA . GLN B 1 127 ? 1.487 10.039 21.609 1 96.69 127 GLN B CA 1
ATOM 3960 C C . GLN B 1 127 ? 0.524 10.375 20.484 1 96.69 127 GLN B C 1
ATOM 3962 O O . GLN B 1 127 ? -0.487 9.695 20.297 1 96.69 127 GLN B O 1
ATOM 3967 N N . LEU B 1 128 ? 0.846 11.367 19.672 1 95.5 128 LEU B N 1
ATOM 3968 C CA . LEU B 1 128 ? -0.08 11.797 18.625 1 95.5 128 LEU B CA 1
ATOM 3969 C C . LEU B 1 128 ? 0.393 11.336 17.25 1 95.5 128 LEU B C 1
ATOM 3971 O O . LEU B 1 128 ? -0.102 11.812 16.234 1 95.5 128 LEU B O 1
ATOM 3975 N N . ASN B 1 129 ? 1.342 10.406 17.25 1 97.06 129 ASN B N 1
ATOM 3976 C CA . ASN B 1 129 ? 1.816 9.883 15.977 1 97.06 129 ASN B CA 1
ATOM 3977 C C . ASN B 1 129 ? 0.674 9.305 15.148 1 97.06 129 ASN B C 1
ATOM 3979 O O . ASN B 1 129 ? -0.273 8.742 15.703 1 97.06 129 ASN B O 1
ATOM 3983 N N . HIS B 1 130 ? 0.801 9.492 13.875 1 95.12 130 HIS B N 1
ATOM 3984 C CA . HIS B 1 130 ? -0.164 8.984 12.906 1 95.12 130 HIS B CA 1
ATOM 3985 C C . HIS B 1 130 ? -0.413 7.496 13.102 1 95.12 130 HIS B C 1
ATOM 3987 O O . HIS B 1 130 ? 0.488 6.758 13.508 1 95.12 130 HIS B O 1
ATOM 3993 N N . ALA B 1 131 ? -1.59 7.016 12.766 1 91.62 131 ALA B N 1
ATOM 3994 C CA . ALA B 1 131 ? -2.023 5.629 12.914 1 91.62 131 ALA B CA 1
ATOM 3995 C C . ALA B 1 131 ? -1.075 4.68 12.195 1 91.62 131 ALA B C 1
ATOM 3997 O O . ALA B 1 131 ? -0.851 3.553 12.648 1 91.62 131 ALA B O 1
ATOM 3998 N N . SER B 1 132 ? -0.536 5.074 11.047 1 93.88 132 SER B N 1
ATOM 3999 C CA . SER B 1 132 ? 0.363 4.219 10.281 1 93.88 132 SER B CA 1
ATOM 4000 C C . SER B 1 132 ? 1.623 3.889 11.07 1 93.88 132 SER B C 1
ATOM 4002 O O . SER B 1 132 ? 2.207 2.816 10.906 1 93.88 132 SER B O 1
ATOM 4004 N N . ILE B 1 133 ? 2.08 4.781 11.914 1 96.56 133 ILE B N 1
ATOM 4005 C CA . ILE B 1 133 ? 3.246 4.535 12.75 1 96.56 133 ILE B CA 1
ATOM 4006 C C . ILE B 1 133 ? 2.891 3.531 13.844 1 96.56 133 ILE B C 1
ATOM 4008 O O . ILE B 1 133 ? 3.674 2.627 14.148 1 96.56 133 ILE B O 1
ATOM 4012 N N . ILE B 1 134 ? 1.709 3.76 14.43 1 93.81 134 ILE B N 1
ATOM 4013 C CA . ILE B 1 134 ? 1.235 2.84 15.453 1 93.81 134 ILE B CA 1
ATOM 4014 C C . ILE B 1 134 ? 1.152 1.426 14.883 1 93.81 134 ILE B C 1
ATOM 4016 O O . ILE B 1 134 ? 1.643 0.473 15.5 1 93.81 134 ILE B O 1
ATOM 4020 N N . ASP B 1 135 ? 0.578 1.312 13.75 1 92.38 135 ASP B N 1
ATOM 4021 C CA . ASP B 1 135 ? 0.438 0.018 13.094 1 92.38 135 ASP B CA 1
ATOM 4022 C C . ASP B 1 135 ? 1.802 -0.559 12.719 1 92.38 135 ASP B C 1
ATOM 4024 O O . ASP B 1 135 ? 1.995 -1.776 12.75 1 92.38 135 ASP B O 1
ATOM 4028 N N . ALA B 1 136 ? 2.699 0.279 12.273 1 94.88 136 ALA B N 1
ATOM 4029 C CA . ALA B 1 136 ? 4.047 -0.16 11.922 1 94.88 136 ALA B CA 1
ATOM 4030 C C . ALA B 1 136 ? 4.73 -0.842 13.102 1 94.88 136 ALA B C 1
ATOM 4032 O O . ALA B 1 136 ? 5.375 -1.88 12.938 1 94.88 136 ALA B O 1
ATOM 4033 N N . VAL B 1 137 ? 4.586 -0.279 14.273 1 96 137 VAL B N 1
ATOM 4034 C CA . VAL B 1 137 ? 5.18 -0.84 15.477 1 96 137 VAL B CA 1
ATOM 4035 C C . VAL B 1 137 ? 4.5 -2.164 15.82 1 96 137 VAL B C 1
ATOM 4037 O O . VAL B 1 137 ? 5.164 -3.121 16.234 1 96 137 VAL B O 1
ATOM 4040 N N . ARG B 1 138 ? 3.197 -2.193 15.617 1 91.5 138 ARG B N 1
ATOM 4041 C CA . ARG B 1 138 ? 2.432 -3.404 15.898 1 91.5 138 ARG B CA 1
ATOM 4042 C C . ARG B 1 138 ? 2.852 -4.543 14.977 1 91.5 138 ARG B C 1
ATOM 4044 O O . ARG B 1 138 ? 3.053 -5.672 15.43 1 91.5 138 ARG B O 1
ATOM 4051 N N . VAL B 1 139 ? 2.947 -4.277 13.719 1 91.31 139 VAL B N 1
ATOM 4052 C CA . VAL B 1 139 ? 3.248 -5.332 12.75 1 91.31 139 VAL B CA 1
ATOM 4053 C C . VAL B 1 139 ? 4.672 -5.84 12.969 1 91.31 139 VAL B C 1
ATOM 4055 O O . VAL B 1 139 ? 4.961 -7.016 12.734 1 91.31 139 VAL B O 1
ATOM 4058 N N . ALA B 1 140 ? 5.539 -4.988 13.484 1 94 140 ALA B N 1
ATOM 4059 C CA . ALA B 1 140 ? 6.906 -5.391 13.797 1 94 140 ALA B CA 1
ATOM 4060 C C . ALA B 1 140 ? 6.938 -6.312 15.016 1 94 140 ALA B C 1
ATOM 4062 O O . ALA B 1 140 ? 7.926 -7.012 15.25 1 94 140 ALA B O 1
ATOM 4063 N N . GLY B 1 141 ? 5.859 -6.277 15.867 1 93 141 GLY B N 1
ATOM 4064 C CA . GLY B 1 141 ? 5.754 -7.141 17.031 1 93 141 GLY B CA 1
ATOM 4065 C C . GLY B 1 141 ? 6.52 -6.621 18.234 1 93 141 GLY B C 1
ATOM 4066 O O . GLY B 1 141 ? 6.812 -7.371 19.172 1 93 141 GLY B O 1
ATOM 4067 N N . VAL B 1 142 ? 6.922 -5.352 18.188 1 96 142 VAL B N 1
ATOM 4068 C CA . VAL B 1 142 ? 7.684 -4.766 19.297 1 96 142 VAL B CA 1
ATOM 4069 C C . VAL B 1 142 ? 6.848 -4.797 20.562 1 96 142 VAL B C 1
ATOM 4071 O O . VAL B 1 142 ? 5.695 -4.355 20.578 1 96 142 VAL B O 1
ATOM 4074 N N . ARG B 1 143 ? 7.422 -5.27 21.703 1 94.19 143 ARG B N 1
ATOM 4075 C CA . ARG B 1 143 ? 6.711 -5.395 22.969 1 94.19 143 ARG B CA 1
ATOM 4076 C C . ARG B 1 143 ? 7 -4.207 23.875 1 94.19 143 ARG B C 1
ATOM 4078 O O . ARG B 1 143 ? 6.137 -3.783 24.641 1 94.19 143 ARG B O 1
ATOM 4085 N N . ASN B 1 144 ? 8.281 -3.709 23.828 1 97.5 144 ASN B N 1
ATOM 4086 C CA . ASN B 1 144 ? 8.695 -2.588 24.672 1 97.5 144 ASN B CA 1
ATOM 4087 C C . ASN B 1 144 ? 8.375 -1.248 24.016 1 97.5 144 ASN B C 1
ATOM 4089 O O . ASN B 1 144 ? 9.195 -0.698 23.281 1 97.5 144 ASN B O 1
ATOM 4093 N N . LYS B 1 145 ? 7.203 -0.707 24.359 1 97.69 145 LYS B N 1
ATOM 4094 C CA . LYS B 1 145 ? 6.734 0.543 23.781 1 97.69 145 LYS B CA 1
ATOM 4095 C C . LYS B 1 145 ? 6.504 1.606 24.844 1 97.69 145 LYS B C 1
ATOM 4097 O O . LYS B 1 145 ? 5.879 1.335 25.875 1 97.69 145 LYS B O 1
ATOM 4102 N N . PHE B 1 146 ? 7.035 2.717 24.562 1 98.5 146 PHE B N 1
ATOM 4103 C CA . PHE B 1 146 ? 6.801 3.889 25.406 1 98.5 146 PHE B CA 1
ATOM 4104 C C . PHE B 1 146 ? 6.164 5.012 24.594 1 98.5 146 PHE B C 1
ATOM 4106 O O . PHE B 1 146 ? 6.621 5.328 23.5 1 98.5 146 PHE B O 1
ATOM 4113 N N . ALA B 1 147 ? 5.137 5.562 25.078 1 98.25 147 ALA B N 1
ATOM 4114 C CA . ALA B 1 147 ? 4.547 6.77 24.5 1 98.25 147 ALA B CA 1
ATOM 4115 C C . ALA B 1 147 ? 4.844 7.992 25.359 1 98.25 147 ALA B C 1
ATOM 4117 O O . ALA B 1 147 ? 4.637 7.969 26.578 1 98.25 147 ALA B O 1
ATOM 4118 N N . TYR B 1 148 ? 5.41 8.93 24.781 1 98.62 148 TYR B N 1
ATOM 4119 C CA . TYR B 1 148 ? 5.613 10.172 25.531 1 98.62 148 TYR B CA 1
ATOM 4120 C C . TYR B 1 148 ? 4.566 11.211 25.141 1 98.62 148 TYR B C 1
ATOM 4122 O O . TYR B 1 148 ? 4.016 11.172 24.047 1 98.62 148 TYR B O 1
ATOM 4130 N N . ALA B 1 149 ? 4.348 12.125 26.078 1 98.19 149 ALA B N 1
ATOM 4131 C CA . ALA B 1 149 ? 3.369 13.188 25.844 1 98.19 149 ALA B CA 1
ATOM 4132 C C . ALA B 1 149 ? 3.754 14.031 24.625 1 98.19 149 ALA B C 1
ATOM 4134 O O . ALA B 1 149 ? 4.934 14.32 24.422 1 98.19 149 ALA B O 1
ATOM 4135 N N . HIS B 1 150 ? 2.768 14.438 23.891 1 96.75 150 HIS B N 1
ATOM 4136 C CA . HIS B 1 150 ? 2.963 15.125 22.609 1 96.75 150 HIS B CA 1
ATOM 4137 C C . HIS B 1 150 ? 3.928 16.297 22.75 1 96.75 150 HIS B C 1
ATOM 4139 O O . HIS B 1 150 ? 3.695 17.203 23.562 1 96.75 150 HIS B O 1
ATOM 4145 N N . SER B 1 151 ? 4.953 16.203 22 1 96.44 151 SER B N 1
ATOM 4146 C CA . SER B 1 151 ? 5.965 17.25 21.875 1 96.44 151 SER B CA 1
ATOM 4147 C C . SER B 1 151 ? 6.551 17.625 23.234 1 96.44 151 SER B C 1
ATOM 4149 O O . SER B 1 151 ? 7.027 18.75 23.422 1 96.44 151 SER B O 1
ATOM 4151 N N . ASP B 1 152 ? 6.496 16.781 24.172 1 98.44 152 ASP B N 1
ATOM 4152 C CA . ASP B 1 152 ? 7.039 17.016 25.5 1 98.44 152 ASP B CA 1
ATOM 4153 C C . ASP B 1 152 ? 8.422 16.375 25.656 1 98.44 152 ASP B C 1
ATOM 4155 O O . ASP B 1 152 ? 8.539 15.188 25.969 1 98.44 152 ASP B O 1
ATOM 4159 N N . MET B 1 153 ? 9.375 17.203 25.625 1 98.62 153 MET B N 1
ATOM 4160 C CA . MET B 1 153 ? 10.742 16.703 25.594 1 98.62 153 MET B CA 1
ATOM 4161 C C . MET B 1 153 ? 11.188 16.234 26.969 1 98.62 153 MET B C 1
ATOM 4163 O O . MET B 1 153 ? 12.039 15.344 27.094 1 98.62 153 MET B O 1
ATOM 4167 N N . SER B 1 154 ? 10.625 16.797 27.984 1 98.75 154 SER B N 1
ATOM 4168 C CA . SER B 1 154 ? 10.922 16.297 29.328 1 98.75 154 SER B CA 1
ATOM 4169 C C . SER B 1 154 ? 10.367 14.883 29.516 1 98.75 154 SER B C 1
ATOM 4171 O O . SER B 1 154 ? 11.039 14.016 30.078 1 98.75 154 SER B O 1
ATOM 4173 N N . ASP B 1 155 ? 9.203 14.703 29.016 1 98.81 155 ASP B N 1
ATOM 4174 C CA . ASP B 1 155 ? 8.609 13.367 29.109 1 98.81 155 ASP B CA 1
ATOM 4175 C C . ASP B 1 155 ? 9.344 12.383 28.203 1 98.81 155 ASP B C 1
ATOM 4177 O O . ASP B 1 155 ? 9.555 11.227 28.578 1 98.81 155 ASP B O 1
ATOM 4181 N N . LEU B 1 156 ? 9.703 12.828 27 1 98.88 156 LEU B N 1
ATOM 4182 C CA . LEU B 1 156 ? 10.516 11.984 26.141 1 98.88 156 LEU B CA 1
ATOM 4183 C C . LEU B 1 156 ? 11.789 11.539 26.844 1 98.88 156 LEU B C 1
ATOM 4185 O O . LEU B 1 156 ? 12.133 10.352 26.812 1 98.88 156 LEU B O 1
ATOM 4189 N N . GLU B 1 157 ? 12.414 12.453 27.453 1 98.81 157 GLU B N 1
ATOM 4190 C CA . GLU B 1 157 ? 13.656 12.109 28.141 1 98.81 157 GLU B CA 1
ATOM 4191 C C . GLU B 1 157 ? 13.398 11.102 29.266 1 98.81 157 GLU B C 1
ATOM 4193 O O . GLU B 1 157 ? 14.195 10.188 29.469 1 98.81 157 GLU B O 1
ATOM 4198 N N . SER B 1 158 ? 12.352 11.297 29.984 1 98.81 158 SER B N 1
ATOM 4199 C CA . SER B 1 158 ? 11.992 10.352 31.047 1 98.81 158 SER B CA 1
ATOM 4200 C C . SER B 1 158 ? 11.797 8.945 30.484 1 98.81 158 SER B C 1
ATOM 4202 O O . SER B 1 158 ? 12.289 7.969 31.062 1 98.81 158 SER B O 1
ATOM 4204 N N . LYS B 1 159 ? 11.07 8.836 29.375 1 98.88 159 LYS B N 1
ATOM 4205 C CA . LYS B 1 159 ? 10.852 7.543 28.734 1 98.88 159 LYS B CA 1
ATOM 4206 C C . LYS B 1 159 ? 12.164 6.945 28.234 1 98.88 159 LYS B C 1
ATOM 4208 O O . LYS B 1 159 ? 12.359 5.73 28.297 1 98.88 159 LYS B O 1
ATOM 4213 N N . LEU B 1 160 ? 13.023 7.777 27.719 1 98.81 160 LEU B N 1
ATOM 4214 C CA . LEU B 1 160 ? 14.312 7.309 27.219 1 98.81 160 LEU B CA 1
ATOM 4215 C C . LEU B 1 160 ? 15.18 6.773 28.359 1 98.81 160 LEU B C 1
ATOM 4217 O O . LEU B 1 160 ? 15.922 5.812 28.172 1 98.81 160 LEU B O 1
ATOM 4221 N N . ALA B 1 161 ? 15.109 7.418 29.5 1 98.69 161 ALA B N 1
ATOM 4222 C CA . ALA B 1 161 ? 15.828 6.914 30.656 1 98.69 161 ALA B CA 1
ATOM 4223 C C . ALA B 1 161 ? 15.375 5.504 31.016 1 98.69 161 ALA B C 1
ATOM 4225 O O . ALA B 1 161 ? 16.203 4.625 31.281 1 98.69 161 ALA B O 1
ATOM 4226 N N . ALA B 1 162 ? 14.094 5.34 31 1 98.5 162 ALA B N 1
ATOM 4227 C CA . ALA B 1 162 ? 13.539 4.016 31.281 1 98.5 162 ALA B CA 1
ATOM 4228 C C . ALA B 1 162 ? 13.953 3.02 30.203 1 98.5 162 ALA B C 1
ATOM 4230 O O . ALA B 1 162 ? 14.297 1.876 30.5 1 98.5 162 ALA B O 1
ATOM 4231 N N . ALA B 1 163 ? 13.898 3.422 28.953 1 98.5 163 ALA B N 1
ATOM 4232 C CA . ALA B 1 163 ? 14.273 2.578 27.828 1 98.5 163 ALA B CA 1
ATOM 4233 C C . ALA B 1 163 ? 15.742 2.164 27.906 1 98.5 163 ALA B C 1
ATOM 4235 O O . ALA B 1 163 ? 16.094 1.029 27.578 1 98.5 163 ALA B O 1
ATOM 4236 N N . SER B 1 164 ? 16.547 3.109 28.344 1 97.94 164 SER B N 1
ATOM 4237 C CA . SER B 1 164 ? 17.969 2.855 28.453 1 97.94 164 SER B CA 1
ATOM 4238 C C . SER B 1 164 ? 18.266 1.761 29.469 1 97.94 164 SER B C 1
ATOM 4240 O O . SER B 1 164 ? 19.203 0.977 29.297 1 97.94 164 SER B O 1
ATOM 4242 N N . GLU B 1 165 ? 17.5 1.684 30.5 1 97.62 165 GLU B N 1
ATOM 4243 C CA . GLU B 1 165 ? 17.641 0.623 31.5 1 97.62 165 GLU B CA 1
ATOM 4244 C C . GLU B 1 165 ? 17.297 -0.741 30.906 1 97.62 165 GLU B C 1
ATOM 4246 O O . GLU B 1 165 ? 17.984 -1.731 31.172 1 97.62 165 GLU B O 1
ATOM 4251 N N . LEU B 1 166 ? 16.312 -0.757 30.109 1 97.12 166 LEU B N 1
ATOM 4252 C CA . LEU B 1 166 ? 15.93 -1.995 29.422 1 97.12 166 LEU B CA 1
ATOM 4253 C C . LEU B 1 166 ? 17 -2.412 28.422 1 97.12 166 LEU B C 1
ATOM 4255 O O . LEU B 1 166 ? 17.234 -3.604 28.234 1 97.12 166 LEU B O 1
ATOM 4259 N N . GLN B 1 167 ? 17.562 -1.442 27.75 1 97.19 167 GLN B N 1
ATOM 4260 C CA . GLN B 1 167 ? 18.562 -1.672 26.719 1 97.19 167 GLN B CA 1
ATOM 4261 C C . GLN B 1 167 ? 19.781 -2.381 27.281 1 97.19 167 GLN B C 1
ATOM 4263 O O . GLN B 1 167 ? 20.469 -3.117 26.562 1 97.19 167 GLN B O 1
ATOM 4268 N N . LYS B 1 168 ? 20.031 -2.285 28.594 1 95.69 168 LYS B N 1
ATOM 4269 C CA . LYS B 1 168 ? 21.203 -2.873 29.234 1 95.69 168 LYS B CA 1
ATOM 4270 C C . LYS B 1 168 ? 21.094 -4.395 29.281 1 95.69 168 LYS B C 1
ATOM 4272 O O . LYS B 1 168 ? 22.094 -5.086 29.422 1 95.69 168 LYS B O 1
ATOM 4277 N N . LYS B 1 169 ? 19.891 -4.855 29.219 1 94.94 169 LYS B N 1
ATOM 4278 C CA . LYS B 1 169 ? 19.672 -6.297 29.25 1 94.94 169 LYS B CA 1
ATOM 4279 C C . LYS B 1 169 ? 19.734 -6.898 27.844 1 94.94 169 LYS B C 1
ATOM 4281 O O . LYS B 1 169 ? 18.938 -6.551 26.984 1 94.94 169 LYS B O 1
ATOM 4286 N N . PRO B 1 170 ? 20.656 -7.848 27.594 1 95.94 170 PRO B N 1
ATOM 4287 C CA . PRO B 1 170 ? 20.781 -8.422 26.25 1 95.94 170 PRO B CA 1
ATOM 4288 C C . PRO B 1 170 ? 19.562 -9.258 25.859 1 95.94 170 PRO B C 1
ATOM 4290 O O . PRO B 1 170 ? 18.938 -9.891 26.703 1 95.94 170 PRO B O 1
ATOM 4293 N N . LYS B 1 171 ? 19.25 -9.234 24.531 1 95.44 171 LYS B N 1
ATOM 4294 C CA . LYS B 1 171 ? 18.266 -10.133 23.938 1 95.44 171 LYS B CA 1
ATOM 4295 C C . LYS B 1 171 ? 18.734 -11.586 24.016 1 95.44 171 LYS B C 1
ATOM 4297 O O . LYS B 1 171 ? 19.891 -11.852 24.344 1 95.44 171 LYS B O 1
ATOM 4302 N N . PRO B 1 172 ? 17.875 -12.578 23.609 1 94 172 PRO B N 1
ATOM 4303 C CA . PRO B 1 172 ? 18.266 -13.984 23.609 1 94 172 PRO B CA 1
ATOM 4304 C C . PRO B 1 172 ? 19.438 -14.273 22.688 1 94 172 PRO B C 1
ATOM 4306 O O . PRO B 1 172 ? 20.234 -15.172 22.953 1 94 172 PRO B O 1
ATOM 4309 N N . ASN B 1 173 ? 19.594 -13.531 21.75 1 92 173 ASN B N 1
ATOM 4310 C CA . ASN B 1 173 ? 20.656 -13.758 20.781 1 92 173 ASN B CA 1
ATOM 4311 C C . ASN B 1 173 ? 21.969 -13.086 21.203 1 92 173 ASN B C 1
ATOM 4313 O O . ASN B 1 173 ? 22.953 -13.109 20.469 1 92 173 ASN B O 1
ATOM 4317 N N . GLY B 1 174 ? 21.984 -12.375 22.266 1 93.56 174 GLY B N 1
ATOM 4318 C CA . GLY B 1 174 ? 23.188 -11.781 22.812 1 93.56 174 GLY B CA 1
ATOM 4319 C C . GLY B 1 174 ? 23.328 -10.305 22.5 1 93.56 174 GLY B C 1
ATOM 4320 O O . GLY B 1 174 ? 24.094 -9.586 23.141 1 93.56 174 GLY B O 1
ATOM 4321 N N . GLU B 1 175 ? 22.562 -9.797 21.625 1 94.12 175 GLU B N 1
ATOM 4322 C CA . GLU B 1 175 ? 22.609 -8.391 21.25 1 94.12 175 GLU B CA 1
ATOM 4323 C C . GLU B 1 175 ? 21.766 -7.547 22.203 1 94.12 175 GLU B C 1
ATOM 4325 O O . GLU B 1 175 ? 20.828 -8.055 22.828 1 94.12 175 GLU B O 1
ATOM 4330 N N . HIS B 1 176 ? 22.188 -6.332 22.391 1 96.62 176 HIS B N 1
ATOM 4331 C CA . HIS B 1 176 ? 21.359 -5.414 23.172 1 96.62 176 HIS B CA 1
ATOM 4332 C C . HIS B 1 176 ? 20.25 -4.816 22.312 1 96.62 176 HIS B C 1
ATOM 4334 O O . HIS B 1 176 ? 20.422 -4.609 21.109 1 96.62 176 HIS B O 1
ATOM 4340 N N . PRO B 1 177 ? 19.109 -4.539 22.922 1 97.94 177 PRO B N 1
ATOM 4341 C CA . PRO B 1 177 ? 17.984 -3.967 22.188 1 97.94 177 PRO B CA 1
ATOM 4342 C C . PRO B 1 177 ? 18.312 -2.607 21.578 1 97.94 177 PRO B C 1
ATOM 4344 O O . PRO B 1 177 ? 19 -1.798 22.188 1 97.94 177 PRO B O 1
ATOM 4347 N N . LEU B 1 178 ? 17.781 -2.387 20.359 1 98.38 178 LEU B N 1
ATOM 4348 C CA . LEU B 1 178 ? 17.797 -1.053 19.766 1 98.38 178 LEU B CA 1
ATOM 4349 C C . LEU B 1 178 ? 16.688 -0.184 20.359 1 98.38 178 LEU B C 1
ATOM 4351 O O . LEU B 1 178 ? 15.625 -0.685 20.703 1 98.38 178 LEU B O 1
ATOM 4355 N N . ILE B 1 179 ? 16.969 1.097 20.562 1 98.81 179 ILE B N 1
ATOM 4356 C CA . ILE B 1 179 ? 15.953 2.09 20.875 1 98.81 179 ILE B CA 1
ATOM 4357 C C . ILE B 1 179 ? 15.664 2.945 19.641 1 98.81 179 ILE B C 1
ATOM 4359 O O . ILE B 1 179 ? 16.594 3.496 19.031 1 98.81 179 ILE B O 1
ATOM 4363 N N . LEU B 1 180 ? 14.422 3.002 19.203 1 98.88 180 LEU B N 1
ATOM 4364 C CA . LEU B 1 180 ? 13.992 3.824 18.078 1 98.88 180 LEU B CA 1
ATOM 4365 C C . LEU B 1 180 ? 12.992 4.887 18.531 1 98.88 180 LEU B C 1
ATOM 4367 O O . LEU B 1 180 ? 11.914 4.555 19.031 1 98.88 180 LEU B O 1
ATOM 4371 N N . ILE B 1 181 ? 13.383 6.145 18.438 1 98.94 181 ILE B N 1
ATOM 4372 C CA . ILE B 1 181 ? 12.453 7.25 18.641 1 98.94 181 ILE B CA 1
ATOM 4373 C C . ILE B 1 181 ? 11.703 7.535 17.344 1 98.94 181 ILE B C 1
ATOM 4375 O O . ILE B 1 181 ? 12.32 7.754 16.297 1 98.94 181 ILE B O 1
ATOM 4379 N N . ILE B 1 182 ? 10.367 7.504 17.375 1 98.88 182 ILE B N 1
ATOM 4380 C CA . ILE B 1 182 ? 9.57 7.746 16.172 1 98.88 182 ILE B CA 1
ATOM 4381 C C . ILE B 1 182 ? 8.656 8.953 16.391 1 98.88 182 ILE B C 1
ATOM 4383 O O . ILE B 1 182 ? 7.996 9.055 17.438 1 98.88 182 ILE B O 1
ATOM 4387 N N . THR B 1 183 ? 8.617 9.867 15.414 1 98.75 183 THR B N 1
ATOM 4388 C CA . THR B 1 183 ? 7.699 11 15.5 1 98.75 183 THR B CA 1
ATOM 4389 C C . THR B 1 183 ? 7.203 11.391 14.109 1 98.75 183 THR B C 1
ATOM 4391 O O . THR B 1 183 ? 7.93 11.25 13.117 1 98.75 183 THR B O 1
ATOM 4394 N N . ASP B 1 184 ? 5.984 11.852 14.062 1 98.44 184 ASP B N 1
ATOM 4395 C CA . ASP B 1 184 ? 5.598 12.68 12.93 1 98.44 184 ASP B CA 1
ATOM 4396 C C . ASP B 1 184 ? 6.418 13.969 12.883 1 98.44 184 ASP B C 1
ATOM 4398 O O . ASP B 1 184 ? 6.789 14.508 13.93 1 98.44 184 ASP B O 1
ATOM 4402 N N . GLY B 1 185 ? 6.762 14.352 11.633 1 98.38 185 GLY B N 1
ATOM 4403 C CA . GLY B 1 185 ? 7.379 15.656 11.508 1 98.38 185 GLY B CA 1
ATOM 4404 C C . GLY B 1 185 ? 6.395 16.797 11.664 1 98.38 185 GLY B C 1
ATOM 4405 O O . GLY B 1 185 ? 6.688 17.797 12.336 1 98.38 185 GLY B O 1
ATOM 4406 N N . VAL B 1 186 ? 5.301 16.734 10.938 1 97.94 186 VAL B N 1
ATOM 4407 C CA . VAL B 1 186 ? 4.156 17.625 11.039 1 97.94 186 VAL B CA 1
ATOM 4408 C C . VAL B 1 186 ? 2.926 16.844 11.492 1 97.94 186 VAL B C 1
ATOM 4410 O O . VAL B 1 186 ? 2.566 15.836 10.891 1 97.94 186 VAL B O 1
ATOM 4413 N N . PHE B 1 187 ? 2.332 17.281 12.57 1 96.5 187 PHE B N 1
ATOM 4414 C CA . PHE B 1 187 ? 1.135 16.609 13.055 1 96.5 187 PHE B CA 1
ATOM 4415 C C . PHE B 1 187 ? -0.105 17.109 12.328 1 96.5 187 PHE B C 1
ATOM 4417 O O . PHE B 1 187 ? -0.426 18.297 12.375 1 96.5 187 PHE B O 1
ATOM 4424 N N . SER B 1 188 ? -0.862 16.281 11.688 1 93.31 188 SER B N 1
ATOM 4425 C CA . SER B 1 188 ? -1.804 16.547 10.609 1 93.31 188 SER B CA 1
ATOM 4426 C C . SER B 1 188 ? -3.062 17.234 11.133 1 93.31 188 SER B C 1
ATOM 4428 O O . SER B 1 188 ? -3.826 17.812 10.359 1 93.31 188 SER B O 1
ATOM 4430 N N . MET B 1 189 ? -3.387 17.109 12.391 1 92.19 189 MET B N 1
ATOM 4431 C CA . MET B 1 189 ? -4.652 17.641 12.891 1 92.19 189 MET B CA 1
ATOM 4432 C C . MET B 1 189 ? -4.469 19.031 13.477 1 92.19 189 MET B C 1
ATOM 4434 O O . MET B 1 189 ? -5.395 19.844 13.461 1 92.19 189 MET B O 1
ATOM 4438 N N . ASP B 1 190 ? -3.191 19.312 13.867 1 92.38 190 ASP B N 1
ATOM 4439 C CA . ASP B 1 190 ? -2.918 20.594 14.508 1 92.38 190 ASP B CA 1
ATOM 4440 C C . ASP B 1 190 ? -2.018 21.469 13.633 1 92.38 190 ASP B C 1
ATOM 4442 O O . ASP B 1 190 ? -1.996 22.688 13.773 1 92.38 190 ASP B O 1
ATOM 4446 N N . GLY B 1 191 ? -1.282 20.828 12.805 1 94.56 191 GLY B N 1
ATOM 4447 C CA . GLY B 1 191 ? -0.375 21.578 11.945 1 94.56 191 GLY B CA 1
ATOM 4448 C C . GLY B 1 191 ? 0.896 22.016 12.656 1 94.56 191 GLY B C 1
ATOM 4449 O O . GLY B 1 191 ? 1.634 22.859 12.148 1 94.56 191 GLY B O 1
ATOM 4450 N N . ASP B 1 192 ? 1.182 21.5 13.828 1 95.88 192 ASP B N 1
ATOM 4451 C CA . ASP B 1 192 ? 2.395 21.828 14.562 1 95.88 192 ASP B CA 1
ATOM 4452 C C . ASP B 1 192 ? 3.547 20.906 14.18 1 95.88 192 ASP B C 1
ATOM 4454 O O . ASP B 1 192 ? 3.328 19.844 13.602 1 95.88 192 ASP B O 1
ATOM 4458 N N . LEU B 1 193 ? 4.766 21.344 14.484 1 97.88 193 LEU B N 1
ATOM 4459 C CA . LEU B 1 193 ? 5.98 20.625 14.109 1 97.88 193 LEU B CA 1
ATOM 4460 C C . LEU B 1 193 ? 6.543 19.859 15.297 1 97.88 193 LEU B C 1
ATOM 4462 O O . LEU B 1 193 ? 6.477 20.328 16.438 1 97.88 193 LEU B O 1
ATOM 4466 N N . ALA B 1 194 ? 7.066 18.688 15.047 1 98.12 194 ALA B N 1
ATOM 4467 C CA . ALA B 1 194 ? 7.867 18 16.062 1 98.12 194 ALA B CA 1
ATOM 4468 C C . ALA B 1 194 ? 9.125 18.781 16.391 1 98.12 194 ALA B C 1
ATOM 4470 O O . ALA B 1 194 ? 9.758 19.359 15.5 1 98.12 194 ALA B O 1
ATOM 4471 N N . PRO B 1 195 ? 9.492 18.891 17.703 1 98.25 195 PRO B N 1
ATOM 4472 C CA . PRO B 1 195 ? 10.75 19.531 18.078 1 98.25 195 PRO B CA 1
ATOM 4473 C C . PRO B 1 195 ? 11.969 18.672 17.75 1 98.25 195 PRO B C 1
ATOM 4475 O O . PRO B 1 195 ? 12.727 18.297 18.641 1 98.25 195 PRO B O 1
ATOM 4478 N N . LEU B 1 196 ? 12.258 18.531 16.453 1 98.62 196 LEU B N 1
ATOM 4479 C CA . LEU B 1 196 ? 13.195 17.547 15.922 1 98.62 196 LEU B CA 1
ATOM 4480 C C . LEU B 1 196 ? 14.609 17.812 16.422 1 98.62 196 LEU B C 1
ATOM 4482 O O . LEU B 1 196 ? 15.352 16.875 16.719 1 98.62 196 LEU B O 1
ATOM 4486 N N . PRO B 1 197 ? 15.062 19.125 16.594 1 98.81 197 PRO B N 1
ATOM 4487 C CA . PRO B 1 197 ? 16.422 19.359 17.109 1 98.81 197 PRO B CA 1
ATOM 4488 C C . PRO B 1 197 ? 16.625 18.75 18.484 1 98.81 197 PRO B C 1
ATOM 4490 O O . PRO B 1 197 ? 17.641 18.094 18.719 1 98.81 197 PRO B O 1
ATOM 4493 N N . LYS B 1 198 ? 15.672 18.938 19.359 1 98.81 198 LYS B N 1
ATOM 4494 C CA . LYS B 1 198 ? 15.789 18.391 20.719 1 98.81 198 LYS B CA 1
ATOM 4495 C C . LYS B 1 198 ? 15.695 16.875 20.703 1 98.81 198 LYS B C 1
ATOM 4497 O O . LYS B 1 198 ? 16.359 16.188 21.484 1 98.81 198 LYS B O 1
ATOM 4502 N N . ILE B 1 199 ? 14.852 16.297 19.859 1 98.88 199 ILE B N 1
ATOM 4503 C CA . ILE B 1 199 ? 14.727 14.859 19.734 1 98.88 199 ILE B CA 1
ATOM 4504 C C . ILE B 1 199 ? 16.062 14.25 19.312 1 98.88 199 ILE B C 1
ATOM 4506 O O . ILE B 1 199 ? 16.5 13.242 19.875 1 98.88 199 ILE B O 1
ATOM 4510 N N . VAL B 1 200 ? 16.734 14.859 18.297 1 98.75 200 VAL B N 1
ATOM 4511 C CA . VAL B 1 200 ? 18.016 14.375 17.797 1 98.75 200 VAL B CA 1
ATOM 4512 C C . VAL B 1 200 ? 19.062 14.43 18.922 1 98.75 200 VAL B C 1
ATOM 4514 O O . VAL B 1 200 ? 19.859 13.508 19.078 1 98.75 200 VAL B O 1
ATOM 4517 N N . GLU B 1 201 ? 19.031 15.539 19.688 1 98.69 201 GLU B N 1
ATOM 4518 C CA . GLU B 1 201 ? 19.938 15.68 20.828 1 98.69 201 GLU B CA 1
ATOM 4519 C C . GLU B 1 201 ? 19.734 14.555 21.844 1 98.69 201 GLU B C 1
ATOM 4521 O O . GLU B 1 201 ? 20.703 13.938 22.297 1 98.69 201 GLU B O 1
ATOM 4526 N N . LEU B 1 202 ? 18.531 14.312 22.188 1 98.81 202 LEU B N 1
ATOM 4527 C CA . LEU B 1 202 ? 18.203 13.266 23.156 1 98.81 202 LEU B CA 1
ATOM 4528 C C . LEU B 1 202 ? 18.562 11.891 22.609 1 98.81 202 LEU B C 1
ATOM 4530 O O . LEU B 1 202 ? 19 11.008 23.359 1 98.81 202 LEU B O 1
ATOM 4534 N N . ALA B 1 203 ? 18.344 11.68 21.312 1 98.75 203 ALA B N 1
ATOM 4535 C CA . ALA B 1 203 ? 18.688 10.398 20.688 1 98.75 203 ALA B CA 1
ATOM 4536 C C . ALA B 1 203 ? 20.172 10.102 20.844 1 98.75 203 ALA B C 1
ATOM 4538 O O . ALA B 1 203 ? 20.547 8.969 21.141 1 98.75 203 ALA B O 1
ATOM 4539 N N . LYS B 1 204 ? 21 11.094 20.625 1 97.94 204 LYS B N 1
ATOM 4540 C CA . LYS B 1 204 ? 22.438 10.93 20.781 1 97.94 204 LYS B CA 1
ATOM 4541 C C . LYS B 1 204 ? 22.812 10.625 22.234 1 97.94 204 LYS B C 1
ATOM 4543 O O . LYS B 1 204 ? 23.625 9.742 22.5 1 97.94 204 LYS B O 1
ATOM 4548 N N . LYS B 1 205 ? 22.172 11.352 23.109 1 98.19 205 LYS B N 1
ATOM 4549 C CA . LYS B 1 205 ? 22.438 11.188 24.531 1 98.19 205 LYS B CA 1
ATOM 4550 C C . LYS B 1 205 ? 22.109 9.781 25 1 98.19 205 LYS B C 1
ATOM 4552 O O . LYS B 1 205 ? 22.812 9.219 25.844 1 98.19 205 LYS B O 1
ATOM 4557 N N . TYR B 1 206 ? 21.109 9.141 24.453 1 98.44 206 TYR B N 1
ATOM 4558 C CA . TYR B 1 206 ? 20.609 7.875 24.984 1 98.44 206 TYR B CA 1
ATOM 4559 C C . TYR B 1 206 ? 20.875 6.73 24.016 1 98.44 206 TYR B C 1
ATOM 4561 O O . TYR B 1 206 ? 20.266 5.66 24.141 1 98.44 206 TYR B O 1
ATOM 4569 N N . ASP B 1 207 ? 21.734 6.953 23.016 1 98 207 ASP B N 1
ATOM 4570 C CA . ASP B 1 207 ? 22.125 5.926 22.047 1 98 207 ASP B CA 1
ATOM 4571 C C . ASP B 1 207 ? 20.906 5.336 21.359 1 98 207 ASP B C 1
ATOM 4573 O O . ASP B 1 207 ? 20.703 4.117 21.359 1 98 207 ASP B O 1
ATOM 4577 N N . ALA B 1 208 ? 20.031 6.195 20.828 1 98.69 208 ALA B N 1
ATOM 4578 C CA . ALA B 1 208 ? 18.797 5.809 20.141 1 98.69 208 ALA B CA 1
ATOM 4579 C C . ALA B 1 208 ? 18.828 6.219 18.672 1 98.69 208 ALA B C 1
ATOM 4581 O O . ALA B 1 208 ? 19.5 7.18 18.312 1 98.69 208 ALA B O 1
ATOM 4582 N N . LEU B 1 209 ? 18.188 5.43 17.797 1 98.75 209 LEU B N 1
ATOM 4583 C CA . LEU B 1 209 ? 17.906 5.828 16.422 1 98.75 209 LEU B CA 1
ATOM 4584 C C . LEU B 1 209 ? 16.719 6.781 16.359 1 98.75 209 LEU B C 1
ATOM 4586 O O . LEU B 1 209 ? 15.898 6.809 17.266 1 98.75 209 LEU B O 1
ATOM 4590 N N . THR B 1 210 ? 16.688 7.555 15.297 1 98.81 210 THR B N 1
ATOM 4591 C CA . THR B 1 210 ? 15.57 8.469 15.086 1 98.81 210 THR B CA 1
ATOM 4592 C C . THR B 1 210 ? 14.875 8.172 13.758 1 98.81 210 THR B C 1
ATOM 4594 O O . THR B 1 210 ? 15.531 7.859 12.766 1 98.81 210 THR B O 1
ATOM 4597 N N . MET B 1 211 ? 13.555 8.188 13.742 1 98.88 211 MET B N 1
ATOM 4598 C CA . MET B 1 211 ? 12.703 8.078 12.562 1 98.88 211 MET B CA 1
ATOM 4599 C C . MET B 1 211 ? 11.664 9.195 12.523 1 98.88 211 MET B C 1
ATOM 4601 O O . MET B 1 211 ? 10.945 9.406 13.5 1 98.88 211 MET B O 1
ATOM 4605 N N . VAL B 1 212 ? 11.609 9.898 11.445 1 98.81 212 VAL B N 1
ATOM 4606 C CA . VAL B 1 212 ? 10.633 10.969 11.289 1 98.81 212 VAL B CA 1
ATOM 4607 C C . VAL B 1 212 ? 9.742 10.695 10.086 1 98.81 212 VAL B C 1
ATOM 4609 O O . VAL B 1 212 ? 10.234 10.5 8.969 1 98.81 212 VAL B O 1
ATOM 4612 N N . ASP B 1 213 ? 8.445 10.586 10.297 1 98.62 213 ASP B N 1
ATOM 4613 C CA . ASP B 1 213 ? 7.461 10.586 9.219 1 98.62 213 ASP B CA 1
ATOM 4614 C C . ASP B 1 213 ? 7.113 12.016 8.789 1 98.62 213 ASP B C 1
ATOM 4616 O O . ASP B 1 213 ? 6.309 12.68 9.445 1 98.62 213 ASP B O 1
ATOM 4620 N N . ASP B 1 214 ? 7.656 12.398 7.715 1 98.25 214 ASP B N 1
ATOM 4621 C CA . ASP B 1 214 ? 7.527 13.781 7.266 1 98.25 214 ASP B CA 1
ATOM 4622 C C . ASP B 1 214 ? 6.496 13.906 6.145 1 98.25 214 ASP B C 1
ATOM 4624 O O . ASP B 1 214 ? 6.641 14.734 5.246 1 98.25 214 ASP B O 1
ATOM 4628 N N . ALA B 1 215 ? 5.441 13.102 6.191 1 97.19 215 ALA B N 1
ATOM 4629 C CA . ALA B 1 215 ? 4.434 13.031 5.133 1 97.19 215 ALA B CA 1
ATOM 4630 C C . ALA B 1 215 ? 3.836 14.406 4.852 1 97.19 215 ALA B C 1
ATOM 4632 O O . ALA B 1 215 ? 3.611 14.766 3.693 1 97.19 215 ALA B O 1
ATOM 4633 N N . HIS B 1 216 ? 3.562 15.195 5.891 1 97.44 216 HIS B N 1
ATOM 4634 C CA . HIS B 1 216 ? 2.943 16.5 5.723 1 97.44 216 HIS B CA 1
ATOM 4635 C C . HIS B 1 216 ? 3.996 17.594 5.578 1 97.44 216 HIS B C 1
ATOM 4637 O O . HIS B 1 216 ? 3.668 18.75 5.273 1 97.44 216 HIS B O 1
ATOM 4643 N N . GLY B 1 217 ? 5.242 17.297 5.789 1 98.06 217 GLY B N 1
ATOM 4644 C CA . GLY B 1 217 ? 6.32 18.266 5.648 1 98.06 217 GLY B CA 1
ATOM 4645 C C . GLY B 1 217 ? 7 18.203 4.293 1 98.06 217 GLY B C 1
ATOM 4646 O O . GLY B 1 217 ? 7.629 19.172 3.871 1 98.06 217 GLY B O 1
ATOM 4647 N N . GLU B 1 218 ? 6.895 17.016 3.652 1 97.12 218 GLU B N 1
ATOM 4648 C CA . GLU B 1 218 ? 7.504 16.828 2.342 1 97.12 218 GLU B CA 1
ATOM 4649 C C . GLU B 1 218 ? 6.879 17.734 1.296 1 97.12 218 GLU B C 1
ATOM 4651 O O . GLU B 1 218 ? 5.656 17.766 1.141 1 97.12 218 GLU B O 1
ATOM 4656 N N . GLY B 1 219 ? 7.668 18.5 0.561 1 97.38 219 GLY B N 1
ATOM 4657 C CA . GLY B 1 219 ? 7.168 19.438 -0.42 1 97.38 219 GLY B CA 1
ATOM 4658 C C . GLY B 1 219 ? 6.695 20.75 0.199 1 97.38 219 GLY B C 1
ATOM 4659 O O . GLY B 1 219 ? 6.289 21.672 -0.514 1 97.38 219 GLY B O 1
ATOM 4660 N N . VAL B 1 220 ? 6.805 20.891 1.535 1 98.25 220 VAL B N 1
ATOM 4661 C CA . VAL B 1 220 ? 6.203 22.016 2.238 1 98.25 220 VAL B CA 1
ATOM 4662 C C . VAL B 1 220 ? 7.281 22.797 3 1 98.25 220 VAL B C 1
ATOM 4664 O O . VAL B 1 220 ? 7.445 24 2.809 1 98.25 220 VAL B O 1
ATOM 4667 N N . LEU B 1 221 ? 8.023 22.125 3.822 1 98.19 221 LEU B N 1
ATOM 4668 C CA . LEU B 1 221 ? 9 22.766 4.707 1 98.19 221 LEU B CA 1
ATOM 4669 C C . LEU B 1 221 ? 10.398 22.719 4.094 1 98.19 221 LEU B C 1
ATOM 4671 O O . LEU B 1 221 ? 10.664 21.922 3.188 1 98.19 221 LEU B O 1
ATOM 4675 N N . GLY B 1 222 ? 11.273 23.547 4.668 1 97 222 GLY B N 1
ATOM 4676 C CA . GLY B 1 222 ? 12.656 23.547 4.207 1 97 222 GLY B CA 1
ATOM 4677 C C . GLY B 1 222 ? 12.836 24.234 2.869 1 97 222 GLY B C 1
ATOM 4678 O O . GLY B 1 222 ? 11.859 24.625 2.232 1 97 222 GLY B O 1
ATOM 4679 N N . LYS B 1 223 ? 14.07 24.344 2.469 1 95.56 223 LYS B N 1
ATOM 4680 C CA . LYS B 1 223 ? 14.391 24.984 1.195 1 95.56 223 LYS B CA 1
ATOM 4681 C C . LYS B 1 223 ? 13.812 24.188 0.025 1 95.56 223 LYS B C 1
ATOM 4683 O O . LYS B 1 223 ? 14.148 23.016 -0.171 1 95.56 223 LYS B O 1
ATOM 4688 N N . GLY B 1 224 ? 12.906 24.875 -0.674 1 95.06 224 GLY B N 1
ATOM 4689 C CA . GLY B 1 224 ? 12.305 24.219 -1.831 1 95.06 224 GLY B CA 1
ATOM 4690 C C . GLY B 1 224 ? 11.43 23.047 -1.469 1 95.06 224 GLY B C 1
ATOM 4691 O O . GLY B 1 224 ? 11.203 22.156 -2.297 1 95.06 224 GLY B O 1
ATOM 4692 N N . GLY B 1 225 ? 11.047 22.938 -0.261 1 97.81 225 GLY B N 1
ATOM 4693 C CA . GLY B 1 225 ? 10.141 21.859 0.128 1 97.81 225 GLY B CA 1
ATOM 4694 C C . GLY B 1 225 ? 10.852 20.578 0.498 1 97.81 225 GLY B C 1
ATOM 4695 O O . GLY B 1 225 ? 10.281 19.484 0.409 1 97.81 225 GLY B O 1
ATOM 4696 N N . ARG B 1 226 ? 12.094 20.625 0.89 1 97.94 226 ARG B N 1
ATOM 4697 C CA . ARG B 1 226 ? 12.93 19.453 1.124 1 97.94 226 ARG B CA 1
ATOM 4698 C C . ARG B 1 226 ? 12.562 18.781 2.436 1 97.94 226 ARG B C 1
ATOM 4700 O O . ARG B 1 226 ? 13.094 17.703 2.758 1 97.94 226 ARG B O 1
ATOM 4707 N N . GLY B 1 227 ? 11.664 19.328 3.227 1 97.94 227 GLY B N 1
ATOM 4708 C CA . GLY B 1 227 ? 11.117 18.641 4.383 1 97.94 227 GLY B CA 1
ATOM 4709 C C . GLY B 1 227 ? 11.641 19.172 5.703 1 97.94 227 GLY B C 1
ATOM 4710 O O . GLY B 1 227 ? 12.422 20.125 5.727 1 97.94 227 GLY B O 1
ATOM 4711 N N . LEU B 1 228 ? 11.172 18.594 6.75 1 98.5 228 LEU B N 1
ATOM 4712 C CA . LEU B 1 228 ? 11.406 19.047 8.117 1 98.5 228 LEU B CA 1
ATOM 4713 C C . LEU B 1 228 ? 12.883 18.969 8.469 1 98.5 228 LEU B C 1
ATOM 4715 O O . LEU B 1 228 ? 13.406 19.844 9.164 1 98.5 228 LEU B O 1
ATOM 4719 N N . VAL B 1 229 ? 13.539 17.875 8.07 1 98.56 229 VAL B N 1
ATOM 4720 C CA . VAL B 1 229 ? 14.945 17.688 8.398 1 98.56 229 VAL B CA 1
ATOM 4721 C C . VAL B 1 229 ? 15.766 18.844 7.824 1 98.56 229 VAL B C 1
ATOM 4723 O O . VAL B 1 229 ? 16.625 19.406 8.508 1 98.56 229 VAL B O 1
ATOM 4726 N N . ASN B 1 230 ? 15.484 19.172 6.598 1 98.25 230 ASN B N 1
ATOM 4727 C CA . ASN B 1 230 ? 16.141 20.312 5.973 1 98.25 230 ASN B CA 1
ATOM 4728 C C . ASN B 1 230 ? 15.742 21.625 6.648 1 98.25 230 ASN B C 1
ATOM 4730 O O . ASN B 1 230 ? 16.578 22.5 6.84 1 98.25 230 ASN B O 1
ATOM 4734 N N . HIS B 1 231 ? 14.508 21.797 6.988 1 98.12 231 HIS B N 1
ATOM 4735 C CA . HIS B 1 231 ? 13.977 22.984 7.645 1 98.12 231 HIS B CA 1
ATOM 4736 C C . HIS B 1 231 ? 14.797 23.344 8.883 1 98.12 231 HIS B C 1
ATOM 4738 O O . HIS B 1 231 ? 15.047 24.516 9.148 1 98.12 231 HIS B O 1
ATOM 4744 N N . PHE B 1 232 ? 15.234 22.312 9.625 1 98.56 232 PHE B N 1
ATOM 4745 C CA . PHE B 1 232 ? 15.961 22.547 10.875 1 98.56 232 PHE B CA 1
ATOM 4746 C C . PHE B 1 232 ? 17.469 22.391 10.656 1 98.56 232 PHE B C 1
ATOM 4748 O O . PHE B 1 232 ? 18.25 22.453 11.609 1 98.56 232 PHE B O 1
ATOM 4755 N N . GLY B 1 233 ? 17.906 22.141 9.414 1 97.94 233 GLY B N 1
ATOM 4756 C CA . GLY B 1 233 ? 19.328 21.969 9.133 1 97.94 233 GLY B CA 1
ATOM 4757 C C . GLY B 1 233 ? 19.906 20.734 9.773 1 97.94 233 GLY B C 1
ATOM 4758 O O . GLY B 1 233 ? 21.031 20.766 10.305 1 97.94 233 GLY B O 1
ATOM 4759 N N . LEU B 1 234 ? 19.203 19.625 9.75 1 98 234 LEU B N 1
ATOM 4760 C CA . LEU B 1 234 ? 19.609 18.422 10.461 1 98 234 LEU B CA 1
ATOM 4761 C C . LEU B 1 234 ? 19.984 17.312 9.484 1 98 234 LEU B C 1
ATOM 4763 O O . LEU B 1 234 ? 19.891 16.125 9.82 1 98 234 LEU B O 1
ATOM 4767 N N . GLU B 1 235 ? 20.297 17.656 8.258 1 95.56 235 GLU B N 1
ATOM 4768 C CA . GLU B 1 235 ? 20.719 16.656 7.273 1 95.56 235 GLU B CA 1
ATOM 4769 C C . GLU B 1 235 ? 21.844 15.789 7.816 1 95.56 235 GLU B C 1
ATOM 4771 O O . GLU B 1 235 ? 22.812 16.297 8.383 1 95.56 235 GLU B O 1
ATOM 4776 N N . GLY B 1 236 ? 21.656 14.508 7.699 1 94.44 236 GLY B N 1
ATOM 4777 C CA . GLY B 1 236 ? 22.672 13.578 8.156 1 94.44 236 GLY B CA 1
ATOM 4778 C C . GLY B 1 236 ? 22.516 13.203 9.617 1 94.44 236 GLY B C 1
ATOM 4779 O O . GLY B 1 236 ? 23.172 12.273 10.094 1 94.44 236 GLY B O 1
ATOM 4780 N N . GLU B 1 237 ? 21.609 13.852 10.305 1 97.19 237 GLU B N 1
ATOM 4781 C CA . GLU B 1 237 ? 21.469 13.633 11.742 1 97.19 237 GLU B CA 1
ATOM 4782 C C . GLU B 1 237 ? 20.266 12.742 12.055 1 97.19 237 GLU B C 1
ATOM 4784 O O . GLU B 1 237 ? 20.172 12.195 13.148 1 97.19 237 GLU B O 1
ATOM 4789 N N . VAL B 1 238 ? 19.359 12.664 11.156 1 98.5 238 VAL B N 1
ATOM 4790 C CA . VAL B 1 238 ? 18.188 11.805 11.297 1 98.5 238 VAL B CA 1
ATOM 4791 C C . VAL B 1 238 ? 18.422 10.477 10.578 1 98.5 238 VAL B C 1
ATOM 4793 O O . VAL B 1 238 ? 18.859 10.453 9.43 1 98.5 238 VAL B O 1
ATOM 4796 N N . ASP B 1 239 ? 18.156 9.367 11.211 1 98.62 239 ASP B N 1
ATOM 4797 C CA . ASP B 1 239 ? 18.531 8.055 10.688 1 98.62 239 ASP B CA 1
ATOM 4798 C C . ASP B 1 239 ? 17.594 7.613 9.57 1 98.62 239 ASP B C 1
ATOM 4800 O O . ASP B 1 239 ? 18.016 7.02 8.586 1 98.62 239 ASP B O 1
ATOM 4804 N N . ILE B 1 240 ? 16.297 7.816 9.789 1 98.81 240 ILE B N 1
ATOM 4805 C CA . ILE B 1 240 ? 15.273 7.348 8.859 1 98.81 240 ILE B CA 1
ATOM 4806 C C . ILE B 1 240 ? 14.297 8.477 8.562 1 98.81 240 ILE B C 1
ATOM 4808 O O . ILE B 1 240 ? 13.641 9 9.469 1 98.81 240 ILE B O 1
ATOM 4812 N N . GLU B 1 241 ? 14.203 8.906 7.348 1 98.75 241 GLU B N 1
ATOM 4813 C CA . GLU B 1 241 ? 13.203 9.867 6.906 1 98.75 241 GLU B CA 1
ATOM 4814 C C . GLU B 1 241 ? 12.141 9.211 6.039 1 98.75 241 GLU B C 1
ATOM 4816 O O . GLU B 1 241 ? 12.453 8.633 4.996 1 98.75 241 GLU B O 1
ATOM 4821 N N . ILE B 1 242 ? 10.906 9.312 6.484 1 98.62 242 ILE B N 1
ATOM 4822 C CA . ILE B 1 242 ? 9.773 8.836 5.695 1 98.62 242 ILE B CA 1
ATOM 4823 C C . ILE B 1 242 ? 9.109 10.016 4.984 1 98.62 242 ILE B C 1
ATOM 4825 O O . ILE B 1 242 ? 8.875 11.062 5.59 1 98.62 242 ILE B O 1
ATOM 4829 N N . GLY B 1 243 ? 8.836 9.859 3.773 1 97.94 243 GLY B N 1
ATOM 4830 C CA . GLY B 1 243 ? 8.094 10.875 3.041 1 97.94 243 GLY B CA 1
ATOM 4831 C C . GLY B 1 243 ? 6.898 10.312 2.299 1 97.94 243 GLY B C 1
ATOM 4832 O O . GLY B 1 243 ? 6.867 9.133 1.952 1 97.94 243 GLY B O 1
ATOM 4833 N N . SER B 1 244 ? 5.91 11.172 2.086 1 96.81 244 SER B N 1
ATOM 4834 C CA . SER B 1 244 ? 4.75 10.828 1.269 1 96.81 244 SER B CA 1
ATOM 4835 C C . SER B 1 244 ? 4.844 11.453 -0.117 1 96.81 244 SER B C 1
ATOM 4837 O O . SER B 1 244 ? 5.281 12.602 -0.256 1 96.81 244 SER B O 1
ATOM 4839 N N . LEU B 1 245 ? 4.43 10.719 -1.09 1 97.44 245 LEU B N 1
ATOM 4840 C CA . LEU B 1 245 ? 4.387 11.203 -2.465 1 97.44 245 LEU B CA 1
ATOM 4841 C C . LEU B 1 245 ? 2.949 11.453 -2.91 1 97.44 245 LEU B C 1
ATOM 4843 O O . LEU B 1 245 ? 2.697 11.711 -4.09 1 97.44 245 LEU B O 1
ATOM 4847 N N . SER B 1 246 ? 2.043 11.383 -1.948 1 95.56 246 SER B N 1
ATOM 4848 C CA . SER B 1 246 ? 0.63 11.484 -2.301 1 95.56 246 SER B CA 1
ATOM 4849 C C . SER B 1 246 ? 0.024 12.789 -1.797 1 95.56 246 SER B C 1
ATOM 4851 O O . SER B 1 246 ? -1.135 13.094 -2.09 1 95.56 246 SER B O 1
ATOM 4853 N N . LYS B 1 247 ? 0.737 13.57 -1.011 1 95.94 247 LYS B N 1
ATOM 4854 C CA . LYS B 1 247 ? 0.221 14.828 -0.476 1 95.94 247 LYS B CA 1
ATOM 4855 C C . LYS B 1 247 ? 0.73 16.016 -1.283 1 95.94 247 LYS B C 1
ATOM 4857 O O . LYS B 1 247 ? 0.241 16.281 -2.383 1 95.94 247 LYS B O 1
ATOM 4862 N N . ALA B 1 248 ? 1.851 16.609 -0.943 1 97.06 248 ALA B N 1
ATOM 4863 C CA . ALA B 1 248 ? 2.383 17.719 -1.715 1 97.06 248 ALA B CA 1
ATOM 4864 C C . ALA B 1 248 ? 2.676 17.312 -3.154 1 97.06 248 ALA B C 1
ATOM 4866 O O . ALA B 1 248 ? 2.436 18.078 -4.09 1 97.06 248 ALA B O 1
ATOM 4867 N N . PHE B 1 249 ? 3.115 16.094 -3.359 1 97.31 249 PHE B N 1
ATOM 4868 C CA . PHE B 1 249 ? 3.49 15.617 -4.684 1 97.31 249 PHE B CA 1
ATOM 4869 C C . PHE B 1 249 ? 2.26 15.188 -5.473 1 97.31 249 PHE B C 1
ATOM 4871 O O . PHE B 1 249 ? 2.307 15.086 -6.703 1 97.31 249 PHE B O 1
ATOM 4878 N N . SER B 1 250 ? 1.188 14.836 -4.867 1 96.62 250 SER B N 1
ATOM 4879 C CA . SER B 1 250 ? -0.164 14.711 -5.398 1 96.62 250 SER B CA 1
ATOM 4880 C C . SER B 1 250 ? -0.289 13.5 -6.312 1 96.62 250 SER B C 1
ATOM 4882 O O . SER B 1 250 ? -1.132 13.469 -7.211 1 96.62 250 SER B O 1
ATOM 4884 N N . VAL B 1 251 ? 0.541 12.492 -6.199 1 96.62 251 VAL B N 1
ATOM 4885 C CA . VAL B 1 251 ? 0.451 11.281 -7.004 1 96.62 251 VAL B CA 1
ATOM 4886 C C . VAL B 1 251 ? 0.144 10.086 -6.109 1 96.62 251 VAL B C 1
ATOM 4888 O O . VAL B 1 251 ? -0.974 9.953 -5.602 1 96.62 251 VAL B O 1
ATOM 4891 N N . MET B 1 252 ? 1.064 9.203 -5.875 1 94.75 252 MET B N 1
ATOM 4892 C CA . MET B 1 252 ? 0.934 8.086 -4.941 1 94.75 252 MET B CA 1
ATOM 4893 C C . MET B 1 252 ? 2.303 7.535 -4.551 1 94.75 252 MET B C 1
ATOM 4895 O O . MET B 1 252 ? 3.246 7.586 -5.344 1 94.75 252 MET B O 1
ATOM 4899 N N . GLY B 1 253 ? 2.311 7.07 -3.334 1 95 253 GLY B N 1
ATOM 4900 C CA . GLY B 1 253 ? 3.551 6.434 -2.916 1 95 253 GLY B CA 1
ATOM 4901 C C . GLY B 1 253 ? 4.148 7.051 -1.667 1 95 253 GLY B C 1
ATOM 4902 O O . GLY B 1 253 ? 3.605 8.016 -1.126 1 95 253 GLY B O 1
ATOM 4903 N N . GLY B 1 254 ? 5.105 6.457 -1.153 1 96.5 254 GLY B N 1
ATOM 4904 C CA . GLY B 1 254 ? 5.984 6.906 -0.085 1 96.5 254 GLY B CA 1
ATOM 4905 C C . GLY B 1 254 ? 7.426 6.473 -0.277 1 96.5 254 GLY B C 1
ATOM 4906 O O . GLY B 1 254 ? 7.746 5.77 -1.238 1 96.5 254 GLY B O 1
ATOM 4907 N N . PHE B 1 255 ? 8.273 6.984 0.535 1 98.25 255 PHE B N 1
ATOM 4908 C CA . PHE B 1 255 ? 9.664 6.574 0.419 1 98.25 255 PHE B CA 1
ATOM 4909 C C . PHE B 1 255 ? 10.352 6.59 1.78 1 98.25 255 PHE B C 1
ATOM 4911 O O . PHE B 1 255 ? 9.836 7.184 2.732 1 98.25 255 PHE B O 1
ATOM 4918 N N . ILE B 1 256 ? 11.422 5.867 1.867 1 98.62 256 ILE B N 1
ATOM 4919 C CA . ILE B 1 256 ? 12.406 5.961 2.938 1 98.62 256 ILE B CA 1
ATOM 4920 C C . ILE B 1 256 ? 13.703 6.555 2.393 1 98.62 256 ILE B C 1
ATOM 4922 O O . ILE B 1 256 ? 14.227 6.094 1.373 1 98.62 256 ILE B O 1
ATOM 4926 N N . ALA B 1 257 ? 14.164 7.578 2.963 1 98.69 257 ALA B N 1
ATOM 4927 C CA . ALA B 1 257 ? 15.469 8.164 2.654 1 98.69 257 ALA B CA 1
ATOM 4928 C C . ALA B 1 257 ? 16.422 8.047 3.844 1 98.69 257 ALA B C 1
ATOM 4930 O O . ALA B 1 257 ? 16.031 8.32 4.984 1 98.69 257 ALA B O 1
ATOM 4931 N N . ALA B 1 258 ? 17.625 7.629 3.656 1 98.56 258 ALA B N 1
ATOM 4932 C CA . ALA B 1 258 ? 18.594 7.348 4.715 1 98.56 258 ALA B CA 1
ATOM 4933 C C . ALA B 1 258 ? 20 7.137 4.137 1 98.56 258 ALA B C 1
ATOM 4935 O O . ALA B 1 258 ? 20.25 7.445 2.969 1 98.56 258 ALA B O 1
ATOM 4936 N N . LYS B 1 259 ? 20.953 6.758 5.07 1 98.12 259 LYS B N 1
ATOM 4937 C CA . LYS B 1 259 ? 22.281 6.34 4.629 1 98.12 259 LYS B CA 1
ATOM 4938 C C . LYS B 1 259 ? 22.203 5.047 3.816 1 98.12 259 LYS B C 1
ATOM 4940 O O . LYS B 1 259 ? 21.297 4.23 4.023 1 98.12 259 LYS B O 1
ATOM 4945 N N . GLN B 1 260 ? 23.156 4.824 2.959 1 97.38 260 GLN B N 1
ATOM 4946 C CA . GLN B 1 260 ? 23.141 3.766 1.954 1 97.38 260 GLN B CA 1
ATOM 4947 C C . GLN B 1 260 ? 23.031 2.389 2.604 1 97.38 260 GLN B C 1
ATOM 4949 O O . GLN B 1 260 ? 22.234 1.554 2.166 1 97.38 260 GLN B O 1
ATOM 4954 N N . PRO B 1 261 ? 23.781 2.086 3.705 1 97.69 261 PRO B N 1
ATOM 4955 C CA . PRO B 1 261 ? 23.688 0.741 4.277 1 97.69 261 PRO B CA 1
ATOM 4956 C C . PRO B 1 261 ? 22.281 0.401 4.754 1 97.69 261 PRO B C 1
ATOM 4958 O O . PRO B 1 261 ? 21.859 -0.752 4.66 1 97.69 261 PRO B O 1
ATOM 4961 N N . LEU B 1 262 ? 21.594 1.398 5.273 1 97.94 262 LEU B N 1
ATOM 4962 C CA . LEU B 1 262 ? 20.234 1.173 5.758 1 97.94 262 LEU B CA 1
ATOM 4963 C C . LEU B 1 262 ? 19.281 0.961 4.594 1 97.94 262 LEU B C 1
ATOM 4965 O O . LEU B 1 262 ? 18.391 0.108 4.664 1 97.94 262 LEU B O 1
ATOM 4969 N N . ILE B 1 263 ? 19.391 1.7 3.5 1 97.44 263 ILE B N 1
ATOM 4970 C CA . ILE B 1 263 ? 18.547 1.522 2.32 1 97.44 263 ILE B CA 1
ATOM 4971 C C . ILE B 1 263 ? 18.797 0.142 1.716 1 97.44 263 ILE B C 1
ATOM 4973 O O . ILE B 1 263 ? 17.859 -0.537 1.3 1 97.44 263 ILE B O 1
ATOM 4977 N N . ASP B 1 264 ? 20.062 -0.27 1.71 1 96.5 264 ASP B N 1
ATOM 4978 C CA . ASP B 1 264 ? 20.375 -1.612 1.227 1 96.5 264 ASP B CA 1
ATOM 4979 C C . ASP B 1 264 ? 19.672 -2.674 2.064 1 96.5 264 ASP B C 1
ATOM 4981 O O . ASP B 1 264 ? 19.203 -3.682 1.53 1 96.5 264 ASP B O 1
ATOM 4985 N N . CYS B 1 265 ? 19.625 -2.422 3.324 1 95.75 265 CYS B N 1
ATOM 4986 C CA . CYS B 1 265 ? 18.906 -3.314 4.227 1 95.75 265 CYS B CA 1
ATOM 4987 C C . CYS B 1 265 ? 17.438 -3.395 3.854 1 95.75 265 CYS B C 1
ATOM 4989 O O . CYS B 1 265 ? 16.859 -4.484 3.799 1 95.75 265 CYS B O 1
ATOM 4991 N N . TYR B 1 266 ? 16.812 -2.248 3.59 1 95.56 266 TYR B N 1
ATOM 4992 C CA . TYR B 1 266 ? 15.406 -2.223 3.211 1 95.56 266 TYR B CA 1
ATOM 4993 C C . TYR B 1 266 ? 15.188 -2.893 1.859 1 95.56 266 TYR B C 1
ATOM 4995 O O . TYR B 1 266 ? 14.195 -3.592 1.656 1 95.56 266 TYR B O 1
ATOM 5003 N N . LEU B 1 267 ? 16.078 -2.672 0.916 1 92 267 LEU B N 1
ATOM 5004 C CA . LEU B 1 267 ? 15.977 -3.277 -0.408 1 92 267 LEU B CA 1
ATOM 5005 C C . LEU B 1 267 ? 15.961 -4.797 -0.311 1 92 267 LEU B C 1
ATOM 5007 O O . LEU B 1 267 ? 15.281 -5.469 -1.09 1 92 267 LEU B O 1
ATOM 5011 N N . MET B 1 268 ? 16.562 -5.363 0.689 1 88.75 268 MET B N 1
ATOM 5012 C CA . MET B 1 268 ? 16.719 -6.809 0.808 1 88.75 268 MET B CA 1
ATOM 5013 C C . MET B 1 268 ? 15.68 -7.391 1.763 1 88.75 268 MET B C 1
ATOM 5015 O O . MET B 1 268 ? 15.406 -8.594 1.729 1 88.75 268 MET B O 1
ATOM 5019 N N . GLY B 1 269 ? 15.086 -6.48 2.514 1 91.19 269 GLY B N 1
ATOM 5020 C CA . GLY B 1 269 ? 14.352 -7.082 3.617 1 91.19 269 GLY B CA 1
ATOM 5021 C C . GLY B 1 269 ? 12.961 -6.496 3.801 1 91.19 269 GLY B C 1
ATOM 5022 O O . GLY B 1 269 ? 12.141 -7.059 4.523 1 91.19 269 GLY B O 1
ATOM 5023 N N . ALA B 1 270 ? 12.672 -5.348 3.223 1 91.81 270 ALA B N 1
ATOM 5024 C CA . ALA B 1 270 ? 11.375 -4.707 3.441 1 91.81 270 ALA B CA 1
ATOM 5025 C C . ALA B 1 270 ? 10.25 -5.504 2.791 1 91.81 270 ALA B C 1
ATOM 5027 O O . ALA B 1 270 ? 10.094 -5.492 1.566 1 91.81 270 ALA B O 1
ATOM 5028 N N . ARG B 1 271 ? 9.391 -6.047 3.504 1 88 271 ARG B N 1
ATOM 5029 C CA . ARG B 1 271 ? 8.383 -6.996 3.045 1 88 271 ARG B CA 1
ATOM 5030 C C . ARG B 1 271 ? 7.383 -6.328 2.107 1 88 271 ARG B C 1
ATOM 5032 O O . ARG B 1 271 ? 6.98 -6.91 1.1 1 88 271 ARG B O 1
ATOM 5039 N N . GLN B 1 272 ? 7.039 -5.059 2.445 1 87.56 272 GLN B N 1
ATOM 5040 C CA . GLN B 1 272 ? 6.051 -4.375 1.617 1 87.56 272 GLN B CA 1
ATOM 5041 C C . GLN B 1 272 ? 6.637 -3.994 0.261 1 87.56 272 GLN B C 1
ATOM 5043 O O . GLN B 1 272 ? 5.898 -3.668 -0.671 1 87.56 272 GLN B O 1
ATOM 5048 N N . ARG B 1 273 ? 7.906 -4.008 0.177 1 86.25 273 ARG B N 1
ATOM 5049 C CA . ARG B 1 273 ? 8.57 -3.818 -1.11 1 86.25 273 ARG B CA 1
ATOM 5050 C C . ARG B 1 273 ? 8.734 -5.148 -1.84 1 86.25 273 ARG B C 1
ATOM 5052 O O . ARG B 1 273 ? 8.492 -5.234 -3.045 1 86.25 273 ARG B O 1
ATOM 5059 N N . LEU B 1 274 ? 9.094 -6.172 -1.078 1 84.81 274 LEU B N 1
ATOM 5060 C CA . LEU B 1 274 ? 9.406 -7.48 -1.648 1 84.81 274 LEU B CA 1
ATOM 5061 C C . LEU B 1 274 ? 8.133 -8.18 -2.113 1 84.81 274 LEU B C 1
ATOM 5063 O O . LEU B 1 274 ? 8.141 -8.891 -3.125 1 84.81 274 LEU B O 1
ATOM 5067 N N . PHE B 1 275 ? 7 -7.875 -1.438 1 80.81 275 PHE B N 1
ATOM 5068 C CA . PHE B 1 275 ? 5.816 -8.695 -1.669 1 80.81 275 PHE B CA 1
ATOM 5069 C C . PHE B 1 275 ? 4.676 -7.852 -2.234 1 80.81 275 PHE B C 1
ATOM 5071 O O . PHE B 1 275 ? 3.512 -8.242 -2.16 1 80.81 275 PHE B O 1
ATOM 5078 N N . SER B 1 276 ? 5.043 -6.645 -2.719 1 80.31 276 SER B N 1
ATOM 5079 C CA . SER B 1 276 ? 4.066 -5.773 -3.369 1 80.31 276 SER B CA 1
ATOM 5080 C C . SER B 1 276 ? 4.629 -5.176 -4.656 1 80.31 276 SER B C 1
ATOM 5082 O O . SER B 1 276 ? 5.848 -5.148 -4.852 1 80.31 276 SER B O 1
ATOM 5084 N N . ILE B 1 277 ? 3.74 -4.754 -5.43 1 81.94 277 ILE B N 1
ATOM 5085 C CA . ILE B 1 277 ? 4.133 -4.184 -6.715 1 81.94 277 ILE B CA 1
ATOM 5086 C C . ILE B 1 277 ? 4.738 -2.799 -6.5 1 81.94 277 ILE B C 1
ATOM 5088 O O . ILE B 1 277 ? 4.559 -2.193 -5.441 1 81.94 277 ILE B O 1
ATOM 5092 N N . ALA B 1 278 ? 5.52 -2.418 -7.477 1 90.81 278 ALA B N 1
ATOM 5093 C CA . ALA B 1 278 ? 6.109 -1.082 -7.496 1 90.81 278 ALA B CA 1
ATOM 5094 C C . ALA B 1 278 ? 5.133 -0.058 -8.07 1 90.81 278 ALA B C 1
ATOM 5096 O O . ALA B 1 278 ? 4.074 -0.422 -8.586 1 90.81 278 ALA B O 1
ATOM 5097 N N . LEU B 1 279 ? 5.484 1.22 -7.887 1 96.06 279 LEU B N 1
ATOM 5098 C CA . LEU B 1 279 ? 4.715 2.303 -8.492 1 96.06 279 LEU B CA 1
ATOM 5099 C C . LEU B 1 279 ? 4.582 2.104 -10 1 96.06 279 LEU B C 1
ATOM 5101 O O . LEU B 1 279 ? 5.516 1.623 -10.648 1 96.06 279 LEU B O 1
ATOM 5105 N N . THR B 1 280 ? 3.443 2.475 -10.539 1 97.31 280 THR B N 1
ATOM 5106 C CA . THR B 1 280 ? 3.23 2.318 -11.969 1 97.31 280 THR B CA 1
ATOM 5107 C C . THR B 1 280 ? 4.121 3.275 -12.758 1 97.31 280 THR B C 1
ATOM 5109 O O . THR B 1 280 ? 4.684 4.215 -12.195 1 97.31 280 THR B O 1
ATOM 5112 N N . ILE B 1 281 ? 4.215 3.01 -14.031 1 98.06 281 ILE B N 1
ATOM 5113 C CA . ILE B 1 281 ? 5.035 3.803 -14.938 1 98.06 281 ILE B CA 1
ATOM 5114 C C . ILE B 1 281 ? 4.562 5.254 -14.922 1 98.06 281 ILE B C 1
ATOM 5116 O O . ILE B 1 281 ? 5.363 6.172 -14.711 1 98.06 281 ILE B O 1
ATOM 5120 N N . PRO B 1 282 ? 3.27 5.551 -15.102 1 98.56 282 PRO B N 1
ATOM 5121 C CA . PRO B 1 282 ? 2.848 6.953 -15.125 1 98.56 282 PRO B CA 1
ATOM 5122 C C . PRO B 1 282 ? 3.068 7.66 -13.789 1 98.56 282 PRO B C 1
ATOM 5124 O O . PRO B 1 282 ? 3.457 8.828 -13.766 1 98.56 282 PRO B O 1
ATOM 5127 N N . ASP B 1 283 ? 2.797 6.992 -12.672 1 98.06 283 ASP B N 1
ATOM 5128 C CA . ASP B 1 283 ? 3.012 7.598 -11.367 1 98.06 283 ASP B CA 1
ATOM 5129 C C . ASP B 1 283 ? 4.484 7.934 -11.148 1 98.06 283 ASP B C 1
ATOM 5131 O O . ASP B 1 283 ? 4.816 9.023 -10.664 1 98.06 283 ASP B O 1
ATOM 5135 N N . THR B 1 284 ? 5.332 6.992 -11.539 1 98.44 284 THR B N 1
ATOM 5136 C CA . THR B 1 284 ? 6.77 7.191 -11.375 1 98.44 284 THR B CA 1
ATOM 5137 C C . THR B 1 284 ? 7.254 8.367 -12.219 1 98.44 284 THR B C 1
ATOM 5139 O O . THR B 1 284 ? 8.039 9.195 -11.75 1 98.44 284 THR B O 1
ATOM 5142 N N . ALA B 1 285 ? 6.793 8.414 -13.43 1 98.81 285 ALA B N 1
ATOM 5143 C CA . ALA B 1 285 ? 7.199 9.484 -14.336 1 98.81 285 ALA B CA 1
ATOM 5144 C C . ALA B 1 285 ? 6.723 10.844 -13.828 1 98.81 285 ALA B C 1
ATOM 5146 O O . ALA B 1 285 ? 7.453 11.836 -13.898 1 98.81 285 ALA B O 1
ATOM 5147 N N . ALA B 1 286 ? 5.492 10.914 -13.359 1 98.81 286 ALA B N 1
ATOM 5148 C CA . ALA B 1 286 ? 4.949 12.156 -12.805 1 98.81 286 ALA B CA 1
ATOM 5149 C C . ALA B 1 286 ? 5.75 12.609 -11.586 1 98.81 286 ALA B C 1
ATOM 5151 O O . ALA B 1 286 ? 6.051 13.797 -11.438 1 98.81 286 ALA B O 1
ATOM 5152 N N . LEU B 1 287 ? 6.102 11.672 -10.727 1 98.75 287 LEU B N 1
ATOM 5153 C CA . LEU B 1 287 ? 6.852 11.984 -9.516 1 98.75 287 LEU B CA 1
ATOM 5154 C C . LEU B 1 287 ? 8.25 12.484 -9.859 1 98.75 287 LEU B C 1
ATOM 5156 O O . LEU B 1 287 ? 8.766 13.391 -9.195 1 98.75 287 LEU B O 1
ATOM 5160 N N . LEU B 1 288 ? 8.852 11.828 -10.836 1 98.75 288 LEU B N 1
ATOM 5161 C CA . LEU B 1 288 ? 10.156 12.281 -11.289 1 98.75 288 LEU B CA 1
ATOM 5162 C C . LEU B 1 288 ? 10.102 13.742 -11.734 1 98.75 288 LEU B C 1
ATOM 5164 O O . LEU B 1 288 ? 10.984 14.531 -11.406 1 98.75 288 LEU B O 1
ATOM 5168 N N . GLU B 1 289 ? 9.062 14.062 -12.469 1 98.69 289 GLU B N 1
ATOM 5169 C CA . GLU B 1 289 ? 8.898 15.445 -12.922 1 98.69 289 GLU B CA 1
ATOM 5170 C C . GLU B 1 289 ? 8.648 16.391 -11.75 1 98.69 289 GLU B C 1
ATOM 5172 O O . GLU B 1 289 ? 9.141 17.516 -11.742 1 98.69 289 GLU B O 1
ATOM 5177 N N . ALA B 1 290 ? 7.879 15.969 -10.773 1 98.5 290 ALA B N 1
ATOM 5178 C CA . ALA B 1 290 ? 7.617 16.781 -9.586 1 98.5 290 ALA B CA 1
ATOM 5179 C C . ALA B 1 290 ? 8.914 17.109 -8.852 1 98.5 290 ALA B C 1
ATOM 5181 O O . ALA B 1 290 ? 9.141 18.266 -8.477 1 98.5 290 ALA B O 1
ATOM 5182 N N . VAL B 1 291 ? 9.727 16.109 -8.641 1 98.19 291 VAL B N 1
ATOM 5183 C CA . VAL B 1 291 ? 11 16.312 -7.961 1 98.19 291 VAL B CA 1
ATOM 5184 C C . VAL B 1 291 ? 11.883 17.266 -8.766 1 98.19 291 VAL B C 1
ATOM 5186 O O . VAL B 1 291 ? 12.547 18.125 -8.203 1 98.19 291 VAL B O 1
ATOM 5189 N N . THR B 1 292 ? 11.875 17.094 -10.086 1 97.62 292 THR B N 1
ATOM 5190 C CA . THR B 1 292 ? 12.633 17.969 -10.977 1 97.62 292 THR B CA 1
ATOM 5191 C C . THR B 1 292 ? 12.18 19.422 -10.828 1 97.62 292 THR B C 1
ATOM 5193 O O . THR B 1 292 ? 13.008 20.312 -10.688 1 97.62 292 THR B O 1
ATOM 5196 N N . MET B 1 293 ? 10.906 19.641 -10.797 1 97.88 293 MET B N 1
ATOM 5197 C CA . MET B 1 293 ? 10.336 20.984 -10.672 1 97.88 293 MET B CA 1
ATOM 5198 C C . MET B 1 293 ? 10.766 21.641 -9.367 1 97.88 293 MET B C 1
ATOM 5200 O O . MET B 1 293 ? 11.133 22.812 -9.344 1 97.88 293 MET B O 1
ATOM 5204 N N . LEU B 1 294 ? 10.75 20.891 -8.281 1 97.44 294 LEU B N 1
ATOM 5205 C CA . LEU B 1 294 ? 11.102 21.422 -6.969 1 97.44 294 LEU B CA 1
ATOM 5206 C C . LEU B 1 294 ? 12.594 21.703 -6.879 1 97.44 294 LEU B C 1
ATOM 5208 O O . LEU B 1 294 ? 13.031 22.531 -6.086 1 97.44 294 LEU B O 1
ATOM 5212 N N . GLY B 1 295 ? 13.359 20.969 -7.645 1 94.81 295 GLY B N 1
ATOM 5213 C CA . GLY B 1 295 ? 14.789 21.234 -7.727 1 94.81 295 GLY B CA 1
ATOM 5214 C C . GLY B 1 295 ? 15.117 22.484 -8.531 1 94.81 295 GLY B C 1
ATOM 5215 O O . GLY B 1 295 ? 16.125 23.141 -8.281 1 94.81 295 GLY B O 1
ATOM 5216 N N . GLU B 1 296 ? 14.219 22.844 -9.445 1 95.38 296 GLU B N 1
ATOM 5217 C CA . GLU B 1 296 ? 14.445 23.938 -10.383 1 95.38 296 GLU B CA 1
ATOM 5218 C C . GLU B 1 296 ? 14.094 25.281 -9.758 1 95.38 296 GLU B C 1
ATOM 5220 O O . GLU B 1 296 ? 14.672 26.312 -10.102 1 95.38 296 GLU B O 1
ATOM 5225 N N . SER B 1 297 ? 13.102 25.281 -8.922 1 95.62 297 SER B N 1
ATOM 5226 C CA . SER B 1 297 ? 12.586 26.547 -8.438 1 95.62 297 SER B CA 1
ATOM 5227 C C . SER B 1 297 ? 11.906 26.391 -7.082 1 95.62 297 SER B C 1
ATOM 5229 O O . SER B 1 297 ? 11.289 25.359 -6.809 1 95.62 297 SER B O 1
ATOM 5231 N N . GLU B 1 298 ? 12.008 27.406 -6.285 1 96.75 298 GLU B N 1
ATOM 5232 C CA . GLU B 1 298 ? 11.336 27.422 -4.992 1 96.75 298 GLU B CA 1
ATOM 5233 C C . GLU B 1 298 ? 10 28.156 -5.074 1 96.75 298 GLU B C 1
ATOM 5235 O O . GLU B 1 298 ? 9.289 28.281 -4.074 1 96.75 298 GLU B O 1
ATOM 5240 N N . HIS B 1 299 ? 9.625 28.578 -6.211 1 96.62 299 HIS B N 1
ATOM 5241 C CA . HIS B 1 299 ? 8.492 29.469 -6.41 1 96.62 299 HIS B CA 1
ATOM 5242 C C . HIS B 1 299 ? 7.203 28.844 -5.883 1 96.62 299 HIS B C 1
ATOM 5244 O O . HIS B 1 299 ? 6.402 29.531 -5.23 1 96.62 299 HIS B O 1
ATOM 5250 N N . LEU B 1 300 ? 6.992 27.609 -6.168 1 97 300 LEU B N 1
ATOM 5251 C CA . LEU B 1 300 ? 5.75 26.969 -5.75 1 97 300 LEU B CA 1
ATOM 5252 C C . LEU B 1 300 ? 5.641 26.922 -4.23 1 97 300 LEU B C 1
ATOM 5254 O O . LEU B 1 300 ? 4.57 27.172 -3.674 1 97 300 LEU B O 1
ATOM 5258 N N . VAL B 1 301 ? 6.691 26.562 -3.574 1 98.25 301 VAL B N 1
ATOM 5259 C CA . VAL B 1 301 ? 6.723 26.5 -2.117 1 98.25 301 VAL B CA 1
ATOM 5260 C C . VAL B 1 301 ? 6.531 27.891 -1.536 1 98.25 301 VAL B C 1
ATOM 5262 O O . VAL B 1 301 ? 5.812 28.078 -0.549 1 98.25 301 VAL B O 1
ATOM 5265 N N . GLN B 1 302 ? 7.148 28.891 -2.123 1 98.06 302 GLN B N 1
ATOM 5266 C CA . GLN B 1 302 ? 6.988 30.266 -1.681 1 98.06 302 GLN B CA 1
ATOM 5267 C C . GLN B 1 302 ? 5.543 30.734 -1.849 1 98.06 302 GLN B C 1
ATOM 5269 O O . GLN B 1 302 ? 5.004 31.422 -0.978 1 98.06 302 GLN B O 1
ATOM 5274 N N . LYS B 1 303 ? 4.961 30.391 -2.967 1 98.19 303 LYS B N 1
ATOM 5275 C CA . LYS B 1 303 ? 3.559 30.734 -3.186 1 98.19 303 LYS B CA 1
ATOM 5276 C C . LYS B 1 303 ? 2.666 30.078 -2.129 1 98.19 303 LYS B C 1
ATOM 5278 O O . LYS B 1 303 ? 1.745 30.719 -1.612 1 98.19 303 LYS B O 1
ATOM 5283 N N . LEU B 1 304 ? 2.906 28.812 -1.857 1 98.62 304 LEU B N 1
ATOM 5284 C CA . LEU B 1 304 ? 2.18 28.125 -0.801 1 98.62 304 LEU B CA 1
ATOM 5285 C C . LEU B 1 304 ? 2.242 28.906 0.507 1 98.62 304 LEU B C 1
ATOM 5287 O O . LEU B 1 304 ? 1.211 29.156 1.133 1 98.62 304 LEU B O 1
ATOM 5291 N N . TRP B 1 305 ? 3.408 29.297 0.881 1 98.5 305 TRP B N 1
ATOM 5292 C CA . TRP B 1 305 ? 3.584 29.969 2.162 1 98.5 305 TRP B CA 1
ATOM 5293 C C . TRP B 1 305 ? 2.982 31.375 2.125 1 98.5 305 TRP B C 1
ATOM 5295 O O . TRP B 1 305 ? 2.5 31.875 3.141 1 98.5 305 TRP B O 1
ATOM 5305 N N . GLY B 1 306 ? 3.016 32 0.976 1 98.69 306 GLY B N 1
ATOM 5306 C CA . GLY B 1 306 ? 2.27 33.25 0.831 1 98.69 306 GLY B CA 1
ATOM 5307 C C . GLY B 1 306 ? 0.791 33.094 1.132 1 98.69 306 GLY B C 1
ATOM 5308 O O . GLY B 1 306 ? 0.207 33.906 1.838 1 98.69 306 GLY B O 1
ATOM 5309 N N . ASN B 1 307 ? 0.229 32.062 0.534 1 98.75 307 ASN B N 1
ATOM 5310 C CA . ASN B 1 307 ? -1.177 31.75 0.793 1 98.75 307 ASN B CA 1
ATOM 5311 C C . ASN B 1 307 ? -1.417 31.406 2.26 1 98.75 307 ASN B C 1
ATOM 5313 O O . ASN B 1 307 ? -2.432 31.812 2.838 1 98.75 307 ASN B O 1
ATOM 5317 N N . VAL B 1 308 ? -0.497 30.656 2.859 1 98.56 308 VAL B N 1
ATOM 5318 C CA . VAL B 1 308 ? -0.599 30.25 4.262 1 98.56 308 VAL B CA 1
ATOM 5319 C C . VAL B 1 308 ? -0.623 31.5 5.148 1 98.56 308 VAL B C 1
ATOM 5321 O O . VAL B 1 308 ? -1.5 31.641 6.004 1 98.56 308 VAL B O 1
ATOM 5324 N N . ASP B 1 309 ? 0.315 32.375 4.934 1 98.31 309 ASP B N 1
ATOM 5325 C CA . ASP B 1 309 ? 0.416 33.594 5.738 1 98.31 309 ASP B CA 1
ATOM 5326 C C . ASP B 1 309 ? -0.826 34.469 5.574 1 98.31 309 ASP B C 1
ATOM 5328 O O . ASP B 1 309 ? -1.334 35.031 6.551 1 98.31 309 ASP B O 1
ATOM 5332 N N . TYR B 1 310 ? -1.279 34.531 4.344 1 98.62 310 TYR B N 1
ATOM 5333 C CA . TYR B 1 310 ? -2.461 35.344 4.051 1 98.62 310 TYR B CA 1
ATOM 5334 C C . TYR B 1 310 ? -3.684 34.812 4.781 1 98.62 310 TYR B C 1
ATOM 5336 O O . TYR B 1 310 ? -4.418 35.562 5.418 1 98.62 310 TYR B O 1
ATOM 5344 N N . LEU B 1 311 ? -3.898 33.562 4.742 1 98.69 311 LEU B N 1
ATOM 5345 C CA . LEU B 1 311 ? -5.078 32.938 5.344 1 98.69 311 LEU B CA 1
ATOM 5346 C C . LEU B 1 311 ? -4.969 32.938 6.867 1 98.69 311 LEU B C 1
ATOM 5348 O O . LEU B 1 311 ? -5.957 33.188 7.566 1 98.69 311 LEU B O 1
ATOM 5352 N N . ARG B 1 312 ? -3.795 32.594 7.391 1 98.06 312 ARG B N 1
ATOM 5353 C CA . ARG B 1 312 ? -3.615 32.625 8.836 1 98.06 312 ARG B CA 1
ATOM 5354 C C . ARG B 1 312 ? -3.945 34 9.398 1 98.06 312 ARG B C 1
ATOM 5356 O O . ARG B 1 312 ? -4.68 34.125 10.383 1 98.06 312 ARG B O 1
ATOM 5363 N N . LYS B 1 313 ? -3.375 35.031 8.781 1 98 313 LYS B N 1
ATOM 5364 C CA . LYS B 1 313 ? -3.672 36.406 9.195 1 98 313 LYS B CA 1
ATOM 5365 C C . LYS B 1 313 ? -5.164 36.719 9.062 1 98 313 LYS B C 1
ATOM 5367 O O . LYS B 1 313 ? -5.758 37.312 9.945 1 98 313 LYS B O 1
ATOM 5372 N N . GLY B 1 314 ? -5.707 36.281 7.953 1 98.44 314 GLY B N 1
ATOM 5373 C CA . GLY B 1 314 ? -7.125 36.531 7.727 1 98.44 314 GLY B CA 1
ATOM 5374 C C . GLY B 1 314 ? -8.008 35.906 8.789 1 98.44 314 GLY B C 1
ATOM 5375 O O . GLY B 1 314 ? -8.93 36.562 9.297 1 98.44 314 GLY B O 1
ATOM 5376 N N . PHE B 1 315 ? -7.793 34.656 9.109 1 98.38 315 PHE B N 1
ATOM 5377 C CA . PHE B 1 315 ? -8.578 33.969 10.125 1 98.38 315 PHE B CA 1
ATOM 5378 C C . PHE B 1 315 ? -8.406 34.625 11.484 1 98.38 315 PHE B C 1
ATOM 5380 O O . PHE B 1 315 ? -9.375 34.812 12.227 1 98.38 315 PHE B O 1
ATOM 5387 N N . THR B 1 316 ? -7.18 35 11.797 1 97.75 316 THR B N 1
ATOM 5388 C CA . THR B 1 316 ? -6.898 35.688 13.062 1 97.75 316 THR B CA 1
ATOM 5389 C C . THR B 1 316 ? -7.598 37.031 13.125 1 97.75 316 THR B C 1
ATOM 5391 O O . THR B 1 316 ? -8.18 37.375 14.156 1 97.75 316 THR B O 1
ATOM 5394 N N . ASP B 1 317 ? -7.504 37.719 12.07 1 98.06 317 ASP B N 1
ATOM 5395 C CA . ASP B 1 317 ? -8.141 39.062 12 1 98.06 317 ASP B CA 1
ATOM 5396 C C . ASP B 1 317 ? -9.648 38.938 12.172 1 98.06 317 ASP B C 1
ATOM 5398 O O . ASP B 1 317 ? -10.289 39.844 12.711 1 98.06 317 ASP B O 1
ATOM 5402 N N . LEU B 1 318 ? -10.203 37.875 11.711 1 97.88 318 LEU B N 1
ATOM 5403 C CA . LEU B 1 318 ? -11.641 37.656 11.812 1 97.88 318 LEU B CA 1
ATOM 5404 C C . LEU B 1 318 ? -12.016 37.156 13.211 1 97.88 318 LEU B C 1
ATOM 5406 O O . LEU B 1 318 ? -13.203 37 13.523 1 97.88 318 LEU B O 1
ATOM 5410 N N . GLY B 1 319 ? -10.992 36.844 14.062 1 97.19 319 GLY B N 1
ATOM 5411 C CA . GLY B 1 319 ? -11.227 36.469 15.453 1 97.19 319 GLY B CA 1
ATOM 5412 C C . GLY B 1 319 ? -11.273 35 15.688 1 97.19 319 GLY B C 1
ATOM 5413 O O . GLY B 1 319 ? -11.648 34.531 16.766 1 97.19 319 GLY B O 1
ATOM 5414 N N . PHE B 1 320 ? -10.93 34.219 14.68 1 97.75 320 PHE B N 1
ATOM 5415 C CA . PHE B 1 320 ? -10.938 32.781 14.859 1 97.75 320 PHE B CA 1
ATOM 5416 C C . PHE B 1 320 ? -9.727 32.312 15.672 1 97.75 320 PHE B C 1
ATOM 5418 O O . PHE B 1 320 ? -8.641 32.875 15.539 1 97.75 320 PHE B O 1
ATOM 5425 N N . ASP B 1 321 ? -9.922 31.344 16.516 1 97.56 321 ASP B N 1
ATOM 5426 C CA . ASP B 1 321 ? -8.828 30.609 17.141 1 97.56 321 ASP B CA 1
ATOM 5427 C C . ASP B 1 321 ? -8.258 29.562 16.188 1 97.56 321 ASP B C 1
ATOM 5429 O O . ASP B 1 321 ? -8.945 28.594 15.828 1 97.56 321 ASP B O 1
ATOM 5433 N N . ILE B 1 322 ? -7.07 29.734 15.758 1 96.81 322 ILE B N 1
ATOM 5434 C CA . ILE B 1 322 ? -6.496 28.828 14.766 1 96.81 322 ILE B CA 1
ATOM 5435 C C . ILE B 1 322 ? -5.449 27.938 15.422 1 96.81 322 ILE B C 1
ATOM 5437 O O . ILE B 1 322 ? -4.559 27.406 14.75 1 96.81 322 ILE B O 1
ATOM 5441 N N . GLY B 1 323 ? -5.445 27.797 16.703 1 93.38 323 GLY B N 1
ATOM 5442 C CA . GLY B 1 323 ? -4.539 26.922 17.422 1 93.38 323 GLY B CA 1
ATOM 5443 C C . GLY B 1 323 ? -3.076 27.281 17.219 1 93.38 323 GLY B C 1
ATOM 5444 O O . GLY B 1 323 ? -2.715 28.453 17.172 1 93.38 323 GLY B O 1
ATOM 5445 N N . HIS B 1 324 ? -2.152 26.281 17.234 1 88.38 324 HIS B N 1
ATOM 5446 C CA . HIS B 1 324 ? -0.712 26.453 17.062 1 88.38 324 HIS B CA 1
ATOM 5447 C C . HIS B 1 324 ? -0.257 26.031 15.68 1 88.38 324 HIS B C 1
ATOM 5449 O O . HIS B 1 324 ? 0.751 25.328 15.539 1 88.38 324 HIS B O 1
ATOM 5455 N N . SER B 1 325 ? -0.971 26.359 14.742 1 90 325 SER B N 1
ATOM 5456 C CA . SER B 1 325 ? -0.645 25.969 13.383 1 90 325 SER B CA 1
ATOM 5457 C C . SER B 1 325 ? 0.647 26.625 12.906 1 90 325 SER B C 1
ATOM 5459 O O . SER B 1 325 ? 0.815 27.844 13.031 1 90 325 SER B O 1
ATOM 5461 N N . GLU B 1 326 ? 1.572 25.781 12.375 1 93.94 326 GLU B N 1
ATOM 5462 C CA . GLU B 1 326 ? 2.852 26.25 11.859 1 93.94 326 GLU B CA 1
ATOM 5463 C C . GLU B 1 326 ? 3.027 25.891 10.391 1 93.94 326 GLU B C 1
ATOM 5465 O O . GLU B 1 326 ? 4.074 26.156 9.797 1 93.94 326 GLU B O 1
ATOM 5470 N N . THR B 1 327 ? 2.084 25.25 9.844 1 97.19 327 THR B N 1
ATOM 5471 C CA . THR B 1 327 ? 2.193 24.688 8.508 1 97.19 327 THR B CA 1
ATOM 5472 C C . THR B 1 327 ? 0.955 25 7.68 1 97.19 327 THR B C 1
ATOM 5474 O O . THR B 1 327 ? 0.107 25.797 8.102 1 97.19 327 THR B O 1
ATOM 5477 N N . PRO B 1 328 ? 0.817 24.531 6.449 1 98.06 328 PRO B N 1
ATOM 5478 C CA . PRO B 1 328 ? -0.358 24.828 5.625 1 98.06 328 PRO B CA 1
ATOM 5479 C C . PRO B 1 328 ? -1.641 24.219 6.188 1 98.06 328 PRO B C 1
ATOM 5481 O O . PRO B 1 328 ? -2.701 24.312 5.566 1 98.06 328 PRO B O 1
ATOM 5484 N N . ILE B 1 329 ? -1.579 23.641 7.301 1 97.81 329 ILE B N 1
ATOM 5485 C CA . ILE B 1 329 ? -2.74 23.109 8.008 1 97.81 329 ILE B CA 1
ATOM 5486 C C . ILE B 1 329 ? -3.213 24.109 9.055 1 97.81 329 ILE B C 1
ATOM 5488 O O . ILE B 1 329 ? -2.51 24.375 10.031 1 97.81 329 ILE B O 1
ATOM 5492 N N . ILE B 1 330 ? -4.367 24.656 8.859 1 98 330 ILE B N 1
ATOM 5493 C CA . ILE B 1 330 ? -4.91 25.672 9.758 1 98 330 ILE B CA 1
ATOM 5494 C C . ILE B 1 330 ? -6.172 25.141 10.43 1 98 330 ILE B C 1
ATOM 5496 O O . ILE B 1 330 ? -7.246 25.125 9.82 1 98 330 ILE B O 1
ATOM 5500 N N . PRO B 1 331 ? -6.059 24.75 11.664 1 97.69 331 PRO B N 1
ATOM 5501 C CA . PRO B 1 331 ? -7.25 24.312 12.398 1 97.69 331 PRO B CA 1
ATOM 5502 C C . PRO B 1 331 ? -8.078 25.484 12.93 1 97.69 331 PRO B C 1
ATOM 5504 O O . PRO B 1 331 ? -7.555 26.328 13.664 1 97.69 331 PRO B O 1
ATOM 5507 N N . VAL B 1 332 ? -9.297 25.672 12.5 1 98.12 332 VAL B N 1
ATOM 5508 C CA . VAL B 1 332 ? -10.227 26.609 13.109 1 98.12 332 VAL B CA 1
ATOM 5509 C C . VAL B 1 332 ? -10.961 25.938 14.273 1 98.12 332 VAL B C 1
ATOM 5511 O O . VAL B 1 332 ? -11.891 25.156 14.062 1 98.12 332 VAL B O 1
ATOM 5514 N N . MET B 1 333 ? -10.57 26.328 15.469 1 97.62 333 MET B N 1
ATOM 5515 C CA . MET B 1 333 ? -11.008 25.641 16.688 1 97.62 333 MET B CA 1
ATOM 5516 C C . MET B 1 333 ? -12.445 26.016 17.031 1 97.62 333 MET B C 1
ATOM 5518 O O . MET B 1 333 ? -12.742 27.203 17.234 1 97.62 333 MET B O 1
ATOM 5522 N N . LEU B 1 334 ? -13.258 24.984 17.094 1 97.38 334 LEU B N 1
ATOM 5523 C CA . LEU B 1 334 ? -14.648 25.203 17.484 1 97.38 334 LEU B CA 1
ATOM 5524 C C . LEU B 1 334 ? -14.984 24.5 18.781 1 97.38 334 LEU B C 1
ATOM 5526 O O . LEU B 1 334 ? -15.953 24.844 19.453 1 97.38 334 LEU B O 1
ATOM 5530 N N . ARG B 1 335 ? -14.219 23.438 19.203 1 96.19 335 ARG B N 1
ATOM 5531 C CA . ARG B 1 335 ? -14.219 22.734 20.484 1 96.19 335 ARG B CA 1
ATOM 5532 C C . ARG B 1 335 ? -15.422 21.812 20.594 1 96.19 335 ARG B C 1
ATOM 5534 O O . ARG B 1 335 ? -15.297 20.672 21.047 1 96.19 335 ARG B O 1
ATOM 5541 N N . ASP B 1 336 ? -16.547 22.266 20.188 1 96.69 336 ASP B N 1
ATOM 5542 C CA . ASP B 1 336 ? -17.766 21.453 20.234 1 96.69 336 ASP B CA 1
ATOM 5543 C C . ASP B 1 336 ? -17.969 20.672 18.953 1 96.69 336 ASP B C 1
ATOM 5545 O O . ASP B 1 336 ? -17.891 21.234 17.859 1 96.69 336 ASP B O 1
ATOM 5549 N N . GLU B 1 337 ? -18.234 19.391 19.047 1 97.06 337 GLU B N 1
ATOM 5550 C CA . GLU B 1 337 ? -18.344 18.5 17.891 1 97.06 337 GLU B CA 1
ATOM 5551 C C . GLU B 1 337 ? -19.531 18.875 17.016 1 97.06 337 GLU B C 1
ATOM 5553 O O . GLU B 1 337 ? -19.406 18.938 15.789 1 97.06 337 GLU B O 1
ATOM 5558 N N . ASP B 1 338 ? -20.641 19.109 17.641 1 97 338 ASP B N 1
ATOM 5559 C CA . ASP B 1 338 ? -21.844 19.453 16.875 1 97 338 ASP B CA 1
ATOM 5560 C C . ASP B 1 338 ? -21.641 20.781 16.141 1 97 338 ASP B C 1
ATOM 5562 O O . ASP B 1 338 ? -22.078 20.938 14.992 1 97 338 ASP B O 1
ATOM 5566 N N . LEU B 1 339 ? -21.047 21.672 16.875 1 97.56 339 LEU B N 1
ATOM 5567 C CA . LEU B 1 339 ? -20.766 22.953 16.234 1 97.56 339 LEU B CA 1
ATOM 5568 C C . LEU B 1 339 ? -19.828 22.781 15.047 1 97.56 339 LEU B C 1
ATOM 5570 O O . LEU B 1 339 ? -20.031 23.406 14 1 97.56 339 LEU B O 1
ATOM 5574 N N . ALA B 1 340 ? -18.797 22.016 15.18 1 97.88 340 ALA B N 1
ATOM 5575 C CA . ALA B 1 340 ? -17.844 21.797 14.094 1 97.88 340 ALA B CA 1
ATOM 5576 C C . ALA B 1 340 ? -18.531 21.172 12.883 1 97.88 340 ALA B C 1
ATOM 5578 O O . ALA B 1 340 ? -18.297 21.578 11.742 1 97.88 340 ALA B O 1
ATOM 5579 N N . ARG B 1 341 ? -19.391 20.219 13.133 1 96.75 341 ARG B N 1
ATOM 5580 C CA . ARG B 1 341 ? -20.125 19.562 12.055 1 96.75 341 ARG B CA 1
ATOM 5581 C C . ARG B 1 341 ? -21.062 20.531 11.359 1 96.75 341 ARG B C 1
ATOM 5583 O O . ARG B 1 341 ? -21.141 20.562 10.125 1 96.75 341 ARG B O 1
ATOM 5590 N N . SER B 1 342 ? -21.75 21.281 12.125 1 97.94 342 SER B N 1
ATOM 5591 C CA . SER B 1 342 ? -22.656 22.281 11.57 1 97.94 342 SER B CA 1
ATOM 5592 C C . SER B 1 342 ? -21.906 23.344 10.766 1 97.94 342 SER B C 1
ATOM 5594 O O . SER B 1 342 ? -22.375 23.766 9.711 1 97.94 342 SER B O 1
ATOM 5596 N N . PHE B 1 343 ? -20.828 23.734 11.359 1 98.38 343 PHE B N 1
ATOM 5597 C CA . PHE B 1 343 ? -20 24.734 10.695 1 98.38 343 PHE B CA 1
ATOM 5598 C C . PHE B 1 343 ? -19.547 24.234 9.328 1 98.38 343 PHE B C 1
ATOM 5600 O O . PHE B 1 343 ? -19.656 24.953 8.336 1 98.38 343 PHE B O 1
ATOM 5607 N N . SER B 1 344 ? -19.031 23.031 9.258 1 97.69 344 SER B N 1
ATOM 5608 C CA . SER B 1 344 ? -18.594 22.406 8.016 1 97.69 344 SER B CA 1
ATOM 5609 C C . SER B 1 344 ? -19.734 22.297 7.012 1 97.69 344 SER B C 1
ATOM 5611 O O . SER B 1 344 ? -19.562 22.578 5.828 1 97.69 344 SER B O 1
ATOM 5613 N N . ALA B 1 345 ? -20.906 21.906 7.48 1 97.19 345 ALA B N 1
ATOM 5614 C CA . ALA B 1 345 ? -22.078 21.766 6.617 1 97.19 345 ALA B CA 1
ATOM 5615 C C . ALA B 1 345 ? -22.469 23.094 6.012 1 97.19 345 ALA B C 1
ATOM 5617 O O . ALA B 1 345 ? -22.828 23.172 4.828 1 97.19 345 ALA B O 1
ATOM 5618 N N . LYS B 1 346 ? -22.438 24.094 6.812 1 98.38 346 LYS B N 1
ATOM 5619 C CA . LYS B 1 346 ? -22.812 25.422 6.332 1 98.38 346 LYS B CA 1
ATOM 5620 C C . LYS B 1 346 ? -21.781 25.953 5.355 1 98.38 346 LYS B C 1
ATOM 5622 O O . LYS B 1 346 ? -22.125 26.672 4.402 1 98.38 346 LYS B O 1
ATOM 5627 N N . LEU B 1 347 ? -20.516 25.734 5.684 1 98.62 347 LEU B N 1
ATOM 5628 C CA . LEU B 1 347 ? -19.469 26.094 4.73 1 98.62 347 LEU B CA 1
ATOM 5629 C C . LEU B 1 347 ? -19.734 25.453 3.373 1 98.62 347 LEU B C 1
ATOM 5631 O O . LEU B 1 347 ? -19.547 26.094 2.334 1 98.62 347 LEU B O 1
ATOM 5635 N N . PHE B 1 348 ? -20.125 24.188 3.395 1 97.81 348 PHE B N 1
ATOM 5636 C CA . PHE B 1 348 ? -20.406 23.469 2.16 1 97.81 348 PHE B CA 1
ATOM 5637 C C . PHE B 1 348 ? -21.547 24.141 1.398 1 97.81 348 PHE B C 1
ATOM 5639 O O . PHE B 1 348 ? -21.484 24.266 0.175 1 97.81 348 PHE B O 1
ATOM 5646 N N . GLU B 1 349 ? -22.531 24.531 2.092 1 97.88 349 GLU B N 1
ATOM 5647 C CA . GLU B 1 349 ? -23.641 25.266 1.476 1 97.88 349 GLU B CA 1
ATOM 5648 C C . GLU B 1 349 ? -23.156 26.562 0.83 1 97.88 349 GLU B C 1
ATOM 5650 O O . GLU B 1 349 ? -23.719 27 -0.179 1 97.88 349 GLU B O 1
ATOM 5655 N N . GLU B 1 350 ? -22.109 27.094 1.429 1 98.06 350 GLU B N 1
ATOM 5656 C CA . GLU B 1 350 ? -21.562 28.359 0.936 1 98.06 350 GLU B CA 1
ATOM 5657 C C . GLU B 1 350 ? -20.547 28.109 -0.165 1 98.06 350 GLU B C 1
ATOM 5659 O O . GLU B 1 350 ? -19.891 29.062 -0.623 1 98.06 350 GLU B O 1
ATOM 5664 N N . GLY B 1 351 ? -20.344 26.891 -0.557 1 98.12 351 GLY B N 1
ATOM 5665 C CA . GLY B 1 351 ? -19.469 26.578 -1.67 1 98.12 351 GLY B CA 1
ATOM 5666 C C . GLY B 1 351 ? -18.031 26.312 -1.242 1 98.12 351 GLY B C 1
ATOM 5667 O O . GLY B 1 351 ? -17.109 26.359 -2.064 1 98.12 351 GLY B O 1
ATOM 5668 N N . VAL B 1 352 ? -17.812 26.109 0.019 1 98.5 352 VAL B N 1
ATOM 5669 C CA . VAL B 1 352 ? -16.484 25.828 0.55 1 98.5 352 VAL B CA 1
ATOM 5670 C C . VAL B 1 352 ? -16.469 24.438 1.173 1 98.5 352 VAL B C 1
ATOM 5672 O O . VAL B 1 352 ? -17.281 24.125 2.061 1 98.5 352 VAL B O 1
ATOM 5675 N N . PHE B 1 353 ? -15.617 23.609 0.633 1 97.19 353 PHE B N 1
ATOM 5676 C CA . PHE B 1 353 ? -15.461 22.266 1.164 1 97.19 353 PHE B CA 1
ATOM 5677 C C . PHE B 1 353 ? -14.336 22.203 2.188 1 97.19 353 PHE B C 1
ATOM 5679 O O . PHE B 1 353 ? -13.156 22.203 1.821 1 97.19 353 PHE B O 1
ATOM 5686 N N . ALA B 1 354 ? -14.672 22.188 3.439 1 97.25 354 ALA B N 1
ATOM 5687 C CA . ALA B 1 354 ? -13.773 22.047 4.582 1 97.25 354 ALA B CA 1
ATOM 5688 C C . ALA B 1 354 ? -14.32 21.062 5.602 1 97.25 354 ALA B C 1
ATOM 5690 O O . ALA B 1 354 ? -15.492 21.125 5.977 1 97.25 354 ALA B O 1
ATOM 5691 N N . SER B 1 355 ? -13.453 20.188 6.055 1 94.62 355 SER B N 1
ATOM 5692 C CA . SER B 1 355 ? -13.953 19.047 6.82 1 94.62 355 SER B CA 1
ATOM 5693 C C . SER B 1 355 ? -13.93 19.344 8.32 1 94.62 355 SER B C 1
ATOM 5695 O O . SER B 1 355 ? -12.992 19.969 8.82 1 94.62 355 SER B O 1
ATOM 5697 N N . ALA B 1 356 ? -14.992 18.859 9 1 95.75 356 ALA B N 1
ATOM 5698 C CA . ALA B 1 356 ? -15 18.828 10.461 1 95.75 356 ALA B CA 1
ATOM 5699 C C . ALA B 1 356 ? -14.156 17.688 11 1 95.75 356 ALA B C 1
ATOM 5701 O O . ALA B 1 356 ? -14.258 16.547 10.516 1 95.75 356 ALA B O 1
ATOM 5702 N N . ILE B 1 357 ? -13.289 17.969 11.875 1 95.44 357 ILE B N 1
ATOM 5703 C CA . ILE B 1 357 ? -12.461 16.984 12.555 1 95.44 357 ILE B CA 1
ATOM 5704 C C . ILE B 1 357 ? -12.938 16.828 14 1 95.44 357 ILE B C 1
ATOM 5706 O O . ILE B 1 357 ? -12.844 17.766 14.797 1 95.44 357 ILE B O 1
ATOM 5710 N N . CYS B 1 358 ? -13.438 15.711 14.281 1 94.69 358 CYS B N 1
ATOM 5711 C CA . CYS B 1 358 ? -14.047 15.43 15.586 1 94.69 358 CYS B CA 1
ATOM 5712 C C . CYS B 1 358 ? -13.477 14.156 16.188 1 94.69 358 CYS B C 1
ATOM 5714 O O . CYS B 1 358 ? -12.594 13.523 15.602 1 94.69 358 CYS B O 1
ATOM 5716 N N . PHE B 1 359 ? -13.898 13.922 17.438 1 91.44 359 PHE B N 1
ATOM 5717 C CA . PHE B 1 359 ? -13.555 12.641 18.047 1 91.44 359 PHE B CA 1
ATOM 5718 C C . PHE B 1 359 ? -13.969 11.484 17.141 1 91.44 359 PHE B C 1
ATOM 5720 O O . PHE B 1 359 ? -15.031 11.523 16.516 1 91.44 359 PHE B O 1
ATOM 5727 N N . PRO B 1 360 ? -13.102 10.438 16.953 1 86.75 360 PRO B N 1
ATOM 5728 C CA . PRO B 1 360 ? -11.883 10.102 17.703 1 86.75 360 PRO B CA 1
ATOM 5729 C C . PRO B 1 360 ? -10.617 10.578 17.016 1 86.75 360 PRO B C 1
ATOM 5731 O O . PRO B 1 360 ? -9.508 10.25 17.438 1 86.75 360 PRO B O 1
ATOM 5734 N N . MET B 1 361 ? -10.711 11.406 15.93 1 85.69 361 MET B N 1
ATOM 5735 C CA . MET B 1 361 ? -9.523 11.898 15.242 1 85.69 361 MET B CA 1
ATOM 5736 C C . MET B 1 361 ? -8.758 12.891 16.109 1 85.69 361 MET B C 1
ATOM 5738 O O . MET B 1 361 ? -7.543 13.039 15.961 1 85.69 361 MET B O 1
ATOM 5742 N N . VAL B 1 362 ? -9.531 13.57 16.922 1 91.19 362 VAL B N 1
ATOM 5743 C CA . VAL B 1 362 ? -8.969 14.469 17.922 1 91.19 362 VAL B CA 1
ATOM 5744 C C . VAL B 1 362 ? -9.664 14.25 19.266 1 91.19 362 VAL B C 1
ATOM 5746 O O . VAL B 1 362 ? -10.75 13.672 19.328 1 91.19 362 VAL B O 1
ATOM 5749 N N . PRO B 1 363 ? -9.031 14.695 20.312 1 91.38 363 PRO B N 1
ATOM 5750 C CA . PRO B 1 363 ? -9.68 14.523 21.625 1 91.38 363 PRO B CA 1
ATOM 5751 C C . PRO B 1 363 ? -11.008 15.281 21.719 1 91.38 363 PRO B C 1
ATOM 5753 O O . PRO B 1 363 ? -11.18 16.312 21.078 1 91.38 363 PRO B O 1
ATOM 5756 N N . LYS B 1 364 ? -11.938 14.758 22.609 1 93.56 364 LYS B N 1
ATOM 5757 C CA . LYS B 1 364 ? -13.203 15.438 22.875 1 93.56 364 LYS B CA 1
ATOM 5758 C C . LYS B 1 364 ? -12.977 16.859 23.359 1 93.56 364 LYS B C 1
ATOM 5760 O O . LYS B 1 364 ? -12.039 17.125 24.125 1 93.56 364 LYS B O 1
ATOM 5765 N N . GLY B 1 365 ? -13.711 17.672 22.859 1 95.31 365 GLY B N 1
ATOM 5766 C CA . GLY B 1 365 ? -13.617 19.047 23.281 1 95.31 365 GLY B CA 1
ATOM 5767 C C . GLY B 1 365 ? -12.664 19.875 22.438 1 95.31 365 GLY B C 1
ATOM 5768 O O . GLY B 1 365 ? -12.469 21.062 22.688 1 95.31 365 GLY B O 1
ATOM 5769 N N . THR B 1 366 ? -12.07 19.234 21.422 1 96 366 THR B N 1
ATOM 5770 C CA . THR B 1 366 ? -11.109 19.969 20.609 1 96 366 THR B CA 1
ATOM 5771 C C . THR B 1 366 ? -11.484 19.906 19.125 1 96 366 THR B C 1
ATOM 5773 O O . THR B 1 366 ? -10.617 19.938 18.25 1 96 366 THR B O 1
ATOM 5776 N N . ALA B 1 367 ? -12.789 19.75 18.859 1 97.38 367 ALA B N 1
ATOM 5777 C CA . ALA B 1 367 ? -13.266 19.672 17.469 1 97.38 367 ALA B CA 1
ATOM 5778 C C . ALA B 1 367 ? -12.922 20.938 16.703 1 97.38 367 ALA B C 1
ATOM 5780 O O . ALA B 1 367 ? -12.844 22.016 17.281 1 97.38 367 ALA B O 1
ATOM 5781 N N . ARG B 1 368 ? -12.711 20.828 15.477 1 97.69 368 ARG B N 1
ATOM 5782 C CA . ARG B 1 368 ? -12.328 21.938 14.625 1 97.69 368 ARG B CA 1
ATOM 5783 C C . ARG B 1 368 ? -12.734 21.703 13.18 1 97.69 368 ARG B C 1
ATOM 5785 O O . ARG B 1 368 ? -13.086 20.578 12.805 1 97.69 368 ARG B O 1
ATOM 5792 N N . VAL B 1 369 ? -12.758 22.719 12.422 1 97.81 369 VAL B N 1
ATOM 5793 C CA . VAL B 1 369 ? -12.734 22.625 10.969 1 97.81 369 VAL B CA 1
ATOM 5794 C C . VAL B 1 369 ? -11.312 22.844 10.461 1 97.81 369 VAL B C 1
ATOM 5796 O O . VAL B 1 369 ? -10.672 23.844 10.797 1 97.81 369 VAL B O 1
ATOM 5799 N N . ARG B 1 370 ? -10.789 21.891 9.766 1 96.94 370 ARG B N 1
ATOM 5800 C CA . ARG B 1 370 ? -9.398 21.922 9.312 1 96.94 370 ARG B CA 1
ATOM 5801 C C . ARG B 1 370 ? -9.297 22.484 7.898 1 96.94 370 ARG B C 1
ATOM 5803 O O . ARG B 1 370 ? -9.906 21.969 6.965 1 96.94 370 ARG B O 1
ATOM 5810 N N . VAL B 1 371 ? -8.586 23.578 7.793 1 97.94 371 VAL B N 1
ATOM 5811 C CA . VAL B 1 371 ? -8.336 24.219 6.504 1 97.94 371 VAL B CA 1
ATOM 5812 C C . VAL B 1 371 ? -6.961 23.797 5.98 1 97.94 371 VAL B C 1
ATOM 5814 O O . VAL B 1 371 ? -5.945 24.016 6.652 1 97.94 371 VAL B O 1
ATOM 5817 N N . ILE B 1 372 ? -6.934 23.234 4.855 1 97.25 372 ILE B N 1
ATOM 5818 C CA . ILE B 1 372 ? -5.676 22.891 4.207 1 97.25 372 ILE B CA 1
ATOM 5819 C C . ILE B 1 372 ? -5.395 23.875 3.068 1 97.25 372 ILE B C 1
ATOM 5821 O O . ILE B 1 372 ? -6.195 24 2.137 1 97.25 372 ILE B O 1
ATOM 5825 N N . VAL B 1 373 ? -4.266 24.516 3.117 1 98.31 373 VAL B N 1
ATOM 5826 C CA . VAL B 1 373 ? -3.912 25.562 2.168 1 98.31 373 VAL B CA 1
ATOM 5827 C C . VAL B 1 373 ? -3.148 24.953 0.991 1 98.31 373 VAL B C 1
ATOM 5829 O O . VAL B 1 373 ? -2.381 24.016 1.163 1 98.31 373 VAL B O 1
ATOM 5832 N N . SER B 1 374 ? -3.316 25.469 -0.183 1 97.88 374 SER B N 1
ATOM 5833 C CA . SER B 1 374 ? -2.639 25.016 -1.39 1 97.88 374 SER B CA 1
ATOM 5834 C C . SER B 1 374 ? -2.004 26.172 -2.146 1 97.88 374 SER B C 1
ATOM 5836 O O . SER B 1 374 ? -2.527 27.297 -2.135 1 97.88 374 SER B O 1
ATOM 5838 N N . ALA B 1 375 ? -0.941 25.844 -2.812 1 98.31 375 ALA B N 1
ATOM 5839 C CA . ALA B 1 375 ? -0.309 26.812 -3.703 1 98.31 375 ALA B CA 1
ATOM 5840 C C . ALA B 1 375 ? -1.217 27.156 -4.883 1 98.31 375 ALA B C 1
ATOM 5842 O O . ALA B 1 375 ? -1.059 28.203 -5.52 1 98.31 375 ALA B O 1
ATOM 5843 N N . SER B 1 376 ? -2.199 26.344 -5.16 1 97.25 376 SER B N 1
ATOM 5844 C CA . SER B 1 376 ? -3.066 26.531 -6.32 1 97.25 376 SER B CA 1
ATOM 5845 C C . SER B 1 376 ? -4.09 27.625 -6.086 1 97.25 376 SER B C 1
ATOM 5847 O O . SER B 1 376 ? -4.746 28.078 -7.023 1 97.25 376 SER B O 1
ATOM 5849 N N . PHE B 1 377 ? -4.242 28.094 -4.844 1 98.44 377 PHE B N 1
ATOM 5850 C CA . PHE B 1 377 ? -5.242 29.109 -4.539 1 98.44 377 PHE B CA 1
ATOM 5851 C C . PHE B 1 377 ? -4.828 30.469 -5.098 1 98.44 377 PHE B C 1
ATOM 5853 O O . PHE B 1 377 ? -3.656 30.844 -5.016 1 98.44 377 PHE B O 1
ATOM 5860 N N . SER B 1 378 ? -5.758 31.109 -5.699 1 98.25 378 SER B N 1
ATOM 5861 C CA . SER B 1 378 ? -5.602 32.531 -5.984 1 98.25 378 SER B CA 1
ATOM 5862 C C . SER B 1 378 ? -5.926 33.375 -4.758 1 98.25 378 SER B C 1
ATOM 5864 O O . SER B 1 378 ? -6.449 32.875 -3.764 1 98.25 378 SER B O 1
ATOM 5866 N N . LYS B 1 379 ? -5.559 34.625 -4.883 1 98.19 379 LYS B N 1
ATOM 5867 C CA . LYS B 1 379 ? -5.949 35.531 -3.807 1 98.19 379 LYS B CA 1
ATOM 5868 C C . LYS B 1 379 ? -7.469 35.594 -3.65 1 98.19 379 LYS B C 1
ATOM 5870 O O . LYS B 1 379 ? -7.98 35.656 -2.531 1 98.19 379 LYS B O 1
ATOM 5875 N N . GLU B 1 380 ? -8.141 35.5 -4.781 1 98.44 380 GLU B N 1
ATOM 5876 C CA . GLU B 1 380 ? -9.602 35.5 -4.766 1 98.44 380 GLU B CA 1
ATOM 5877 C C . GLU B 1 380 ? -10.141 34.281 -4.055 1 98.44 380 GLU B C 1
ATOM 5879 O O . GLU B 1 380 ? -11.156 34.344 -3.357 1 98.44 380 GLU B O 1
ATOM 5884 N N . ASP B 1 381 ? -9.508 33.156 -4.281 1 98.56 381 ASP B N 1
ATOM 5885 C CA . ASP B 1 381 ? -9.891 31.938 -3.576 1 98.56 381 ASP B CA 1
ATOM 5886 C C . ASP B 1 381 ? -9.758 32.125 -2.064 1 98.56 381 ASP B C 1
ATOM 5888 O O . ASP B 1 381 ? -10.656 31.734 -1.309 1 98.56 381 ASP B O 1
ATOM 5892 N N . CYS B 1 382 ? -8.602 32.656 -1.619 1 98.75 382 CYS B N 1
ATOM 5893 C CA . CYS B 1 382 ? -8.367 32.875 -0.199 1 98.75 382 CYS B CA 1
ATOM 5894 C C . CYS B 1 382 ? -9.414 33.812 0.386 1 98.75 382 CYS B C 1
ATOM 5896 O O . CYS B 1 382 ? -9.953 33.562 1.465 1 98.75 382 CYS B O 1
ATOM 5898 N N . ASP B 1 383 ? -9.695 34.875 -0.37 1 98.75 383 ASP B N 1
ATOM 5899 C CA . ASP B 1 383 ? -10.703 35.844 0.073 1 98.75 383 ASP B CA 1
ATOM 5900 C C . ASP B 1 383 ? -12.07 35.156 0.197 1 98.75 383 ASP B C 1
ATOM 5902 O O . ASP B 1 383 ? -12.805 35.438 1.157 1 98.75 383 ASP B O 1
ATOM 5906 N N . ALA B 1 384 ? -12.43 34.375 -0.769 1 98.62 384 ALA B N 1
ATOM 5907 C CA . ALA B 1 384 ? -13.719 33.688 -0.762 1 98.62 384 ALA B CA 1
ATOM 5908 C C . ALA B 1 384 ? -13.828 32.75 0.434 1 98.62 384 ALA B C 1
ATOM 5910 O O . ALA B 1 384 ? -14.898 32.625 1.038 1 98.62 384 ALA B O 1
ATOM 5911 N N . GLY B 1 385 ? -12.742 32.062 0.731 1 98.69 385 GLY B N 1
ATOM 5912 C CA . GLY B 1 385 ? -12.734 31.203 1.902 1 98.69 385 GLY B CA 1
ATOM 5913 C C . GLY B 1 385 ? -12.961 31.953 3.199 1 98.69 385 GLY B C 1
ATOM 5914 O O . GLY B 1 385 ? -13.805 31.578 4.008 1 98.69 385 GLY B O 1
ATOM 5915 N N . LEU B 1 386 ? -12.227 33.031 3.369 1 98.75 386 LEU B N 1
ATOM 5916 C CA . LEU B 1 386 ? -12.359 33.844 4.57 1 98.75 386 LEU B CA 1
ATOM 5917 C C . LEU B 1 386 ? -13.773 34.406 4.688 1 98.75 386 LEU B C 1
ATOM 5919 O O . LEU B 1 386 ? -14.352 34.438 5.777 1 98.75 386 LEU B O 1
ATOM 5923 N N . ALA B 1 387 ? -14.305 34.844 3.59 1 98.75 387 ALA B N 1
ATOM 5924 C CA . ALA B 1 387 ? -15.648 35.406 3.58 1 98.75 387 ALA B CA 1
ATOM 5925 C C . ALA B 1 387 ? -16.688 34.344 3.994 1 98.75 387 ALA B C 1
ATOM 5927 O O . ALA B 1 387 ? -17.625 34.656 4.723 1 98.75 387 ALA B O 1
ATOM 5928 N N . ALA B 1 388 ? -16.531 33.156 3.473 1 98.75 388 ALA B N 1
ATOM 5929 C CA . ALA B 1 388 ? -17.453 32.062 3.822 1 98.75 388 ALA B CA 1
ATOM 5930 C C . ALA B 1 388 ? -17.391 31.766 5.312 1 98.75 388 ALA B C 1
ATOM 5932 O O . ALA B 1 388 ? -18.422 31.578 5.961 1 98.75 388 ALA B O 1
ATOM 5933 N N . PHE B 1 389 ? -16.188 31.656 5.844 1 98.69 389 PHE B N 1
ATOM 5934 C CA . PHE B 1 389 ? -16.031 31.375 7.266 1 98.69 389 PHE B CA 1
ATOM 5935 C C . PHE B 1 389 ? -16.656 32.469 8.109 1 98.69 389 PHE B C 1
ATOM 5937 O O . PHE B 1 389 ? -17.312 32.188 9.117 1 98.69 389 PHE B O 1
ATOM 5944 N N . LYS B 1 390 ? -16.406 33.719 7.738 1 98.5 390 LYS B N 1
ATOM 5945 C CA . LYS B 1 390 ? -17 34.844 8.445 1 98.5 390 LYS B CA 1
ATOM 5946 C C . LYS B 1 390 ? -18.531 34.75 8.453 1 98.5 390 LYS B C 1
ATOM 5948 O O . LYS B 1 390 ? -19.156 34.906 9.5 1 98.5 390 LYS B O 1
ATOM 5953 N N . LYS B 1 391 ? -19.031 34.531 7.316 1 98.44 391 LYS B N 1
ATOM 5954 C CA . LYS B 1 391 ? -20.484 34.469 7.176 1 98.44 391 LYS B CA 1
ATOM 5955 C C . LYS B 1 391 ? -21.062 33.344 8.055 1 98.44 391 LYS B C 1
ATOM 5957 O O . LYS B 1 391 ? -22.047 33.562 8.781 1 98.44 391 LYS B O 1
ATOM 5962 N N . VAL B 1 392 ? -20.5 32.188 7.945 1 98.38 392 VAL B N 1
ATOM 5963 C CA . VAL B 1 392 ? -21 31.031 8.688 1 98.38 392 VAL B CA 1
ATOM 5964 C C . VAL B 1 392 ? -20.859 31.281 10.188 1 98.38 392 VAL B C 1
ATOM 5966 O O . VAL B 1 392 ? -21.75 30.922 10.969 1 98.38 392 VAL B O 1
ATOM 5969 N N . SER B 1 393 ? -19.719 31.891 10.586 1 97.62 393 SER B N 1
ATOM 5970 C CA . SER B 1 393 ? -19.531 32.219 12 1 97.62 393 SER B CA 1
ATOM 5971 C C . SER B 1 393 ? -20.625 33.125 12.508 1 97.62 393 SER B C 1
ATOM 5973 O O . SER B 1 393 ? -21.156 32.938 13.602 1 97.62 393 SER B O 1
ATOM 5975 N N . GLN B 1 394 ? -21 34.094 11.766 1 96.94 394 GLN B N 1
ATOM 5976 C CA . GLN B 1 394 ? -22.031 35.062 12.133 1 96.94 394 GLN B CA 1
ATOM 5977 C C . GLN B 1 394 ? -23.391 34.375 12.219 1 96.94 394 GLN B C 1
ATOM 5979 O O . GLN B 1 394 ? -24.188 34.688 13.109 1 96.94 394 GLN B O 1
ATOM 5984 N N . GLU B 1 395 ? -23.609 33.469 11.352 1 96.38 395 GLU B N 1
ATOM 5985 C CA . GLU B 1 395 ? -24.875 32.75 11.328 1 96.38 395 GLU B CA 1
ATOM 5986 C C . GLU B 1 395 ? -25.031 31.828 12.531 1 96.38 395 GLU B C 1
ATOM 5988 O O . GLU B 1 395 ? -26.125 31.641 13.047 1 96.38 395 GLU B O 1
ATOM 5993 N N . LEU B 1 396 ? -24 31.188 12.859 1 95.06 396 LEU B N 1
ATOM 5994 C CA . LEU B 1 396 ? -24.078 30.172 13.906 1 95.06 396 LEU B CA 1
ATOM 5995 C C . LEU B 1 396 ? -23.906 30.812 15.281 1 95.06 396 LEU B C 1
ATOM 5997 O O . LEU B 1 396 ? -24.266 30.203 16.297 1 95.06 396 LEU B O 1
ATOM 6001 N N . SER B 1 397 ? -23.281 31.953 15.484 1 87.31 397 SER B N 1
ATOM 6002 C CA . SER B 1 397 ? -23.156 32.656 16.75 1 87.31 397 SER B CA 1
ATOM 6003 C C . SER B 1 397 ? -24.453 33.375 17.109 1 87.31 397 SER B C 1
ATOM 6005 O O . SER B 1 397 ? -24.688 33.688 18.281 1 87.31 397 SER B O 1
ATOM 6007 N N . GLY B 1 398 ? -25.359 33.688 16.188 1 71.5 398 GLY B N 1
ATOM 6008 C CA . GLY B 1 398 ? -26.641 34.312 16.453 1 71.5 398 GLY B CA 1
ATOM 6009 C C . GLY B 1 398 ? -27.766 33.344 16.656 1 71.5 398 GLY B C 1
ATOM 6010 O O . GLY B 1 398 ? -27.641 32.156 16.328 1 71.5 398 GLY B O 1
#

Solvent-accessible surface area (backbone atoms only — not comparable to full-atom values): 38248 Å² total; per-residue (Å²): 128,55,59,54,57,53,51,52,52,52,35,52,62,48,56,80,70,65,82,77,56,52,53,28,75,50,29,54,49,47,47,35,30,44,91,88,38,73,23,43,44,21,40,38,55,35,28,52,30,38,9,58,30,65,67,29,42,50,37,15,41,54,37,23,72,71,31,16,39,15,52,38,42,33,80,64,45,20,31,46,47,62,57,56,50,35,23,52,52,49,8,57,64,57,60,37,75,22,35,46,71,31,62,24,38,47,44,27,40,28,25,61,40,38,57,76,42,41,48,75,20,34,39,43,30,41,62,71,43,53,66,45,54,56,48,9,43,46,53,26,47,48,66,45,71,42,70,21,55,69,82,32,64,70,44,39,50,54,50,47,54,56,48,47,60,54,32,73,49,57,42,96,85,65,47,53,34,55,38,37,38,39,35,39,32,34,37,87,80,46,16,32,67,46,62,56,72,60,50,48,52,51,23,63,74,62,55,33,46,41,34,34,41,18,38,70,16,26,51,56,29,32,75,45,10,44,8,53,51,49,52,72,69,38,67,83,64,59,54,36,38,32,30,29,30,36,24,22,55,9,35,62,14,10,25,41,36,22,50,50,42,59,41,53,48,43,75,75,50,15,54,59,54,73,72,31,59,53,65,29,42,29,52,41,36,21,48,40,45,48,54,50,50,38,71,73,43,45,60,56,40,51,44,23,50,50,47,34,54,51,48,53,51,48,43,47,74,74,66,49,47,41,79,69,42,73,50,50,31,40,21,39,58,56,27,38,53,68,56,14,46,51,50,26,54,49,28,41,74,65,33,30,41,37,34,51,46,33,68,87,83,35,61,84,65,58,7,15,34,40,37,29,46,35,31,54,51,48,72,66,51,51,50,50,50,52,51,40,52,51,52,46,50,55,58,68,76,97,126,56,60,54,58,54,50,52,50,52,34,51,62,49,55,82,69,64,82,76,57,53,54,28,76,50,29,54,48,48,48,34,30,44,91,88,37,72,24,42,45,22,39,38,56,34,31,53,30,38,9,58,30,66,68,30,43,50,37,15,43,53,35,24,71,72,30,17,39,15,52,36,43,32,80,64,46,20,32,47,47,62,59,56,50,36,23,52,51,50,9,58,63,58,60,38,74,23,34,46,73,31,63,25,38,49,46,27,38,27,24,62,38,38,57,76,42,42,46,74,20,34,39,41,31,40,63,73,43,53,67,47,55,56,49,10,42,44,54,26,46,47,66,45,71,41,70,22,56,67,86,33,64,68,45,39,49,53,50,46,55,56,48,48,60,54,31,71,50,56,41,96,86,63,48,54,33,56,38,37,39,38,35,39,33,35,38,86,78,47,16,31,68,47,63,55,71,60,51,48,52,50,23,64,74,60,53,32,46,42,35,34,42,18,38,70,16,26,50,55,29,32,77,46,12,42,8,52,51,49,53,70,69,37,69,84,66,58,55,36,37,32,31,29,30,36,25,22,56,9,34,62,14,10,25,41,36,21,50,48,43,60,42,53,48,41,77,75,51,17,54,58,53,74,72,31,60,53,64,29,41,30,53,41,36,21,48,42,44,50,55,50,50,38,73,73,43,44,60,56,39,52,45,22,49,49,48,32,53,52,48,54,51,48,42,46,74,74,66,48,49,41,78,67,42,74,50,50,30,40,20,40,59,56,27,39,53,66,56,14,46,50,50,24,52,48,27,42,76,67,34,31,41,37,36,51,44,34,70,88,84,35,62,82,65,57,6,14,35,41,37,28,46,35,31,54,50,48,72,66,51,52,51,51,51,53,51,41,53,52,52,48,50,56,60,68,76,97

Radius of gyration: 26.13 Å; Cα contacts (8 Å, |Δi|>4): 1884; chains: 2; bounding box: 58×74×63 Å

Secondary structure (DSSP, 8-state):
--HHHHHHHHHHHHGGG---PPEE-S-SSSEEEETTEEEEE-S---TT-GGG-HHHHHHHHHHHHHH-S----HHHH-EEHHHHHHHHHHHHHHT-SEEEEES-HHHHHHHHHHHH--TTSEEEEETT--HHHHHHHHHHT--EEEEEPTT-HHHHHHHHHHHHHHHTS--TTSPPPPEEEEEESB-TTT-PBP-HHHHHHHHHHTT-EEEEE-TTTTTTSSGGG--HHHHTT-TTT-SEEEEESSSTT-SS-EEEEE-HHHHHHHHHH-HHHHTSPPPPHHHHHHHHHHHHHHHH-SHHHHHHHHHHHHHHHHHHHTT---TT--SSEEEEEEE-HHHHHHHHHHHHHTTEE-EEE-TTTS-TT-EEEEEE--TT--HHHHHHHHHHHHHHHHHHH-/--HHHHHHHHHHHHGGG---PPEE-S-SSSEEEETTEEEEE-S---TT-GGG-HHHHHHHHHHHHHH-S----HHHH-EEHHHHHHHHHHHHHHT-SEEEEES-HHHHHHHHHHHH--TTSEEEEETT--HHHHHHHHHHT--EEEEEPTT-HHHHHHHHHHHHHHHTS--TTSPPPPEEEEEESB-TTT-PBP-HHHHHHHHHHTT-EEEEE-TTTTTTSSGGG--HHHHTT-TTT-SEEEEESSSTT-SS-EEEEE-HHHHHHHHHH-HHHHTSPPPPHHHHHHHHHHHHHHHH-SHHHHHHHHHHHHHHHHHHHTT---TT--SSEEEEEEE-HHHHHHHHHHHHHTTEE-EEE-TTTS-TT-EEEEEE--TT--HHHHHHHHHHHHHHHHHHH-

Sequence (796 aa):
MATTAKFWNKLSAAQALKTVPRVVSSGQGAHLEIEGKSYLNFCSSHYLGFAEEPRLKQAAQAAIEKYGMGTGYRTLAGTHALHVELEREIAHFKGTEAAVCFSSAYAANASAVQTIMDKDDIVVSDQLNHASIIDAVRVAGVRNKFAYAHSDMSDLESKLAAASELQKKPKPNGEHPLILIITDGVFSMDGDLAPLPKIVELAKKYDALTMVDDAHGEGVLGKGGRGLVNHFGLEGEVDIEIGSLSKAFSVMGGFIAAKQPLIDCYLMGARQRLFSIALTIPDTAALLEAVTMLGESEHLVQKLWGNVDYLRKGFTDLGFDIGHSETPIIPVMLRDEDLARSFSAKLFEEGVFASAICFPMVPKGTARVRVIVSASFSKEDCDAGLAAFKKVSQELSGMATTAKFWNKLSAAQALKTVPRVVSSGQGAHLEIEGKSYLNFCSSHYLGFAEEPRLKQAAQAAIEKYGMGTGYRTLAGTHALHVELEREIAHFKGTEAAVCFSSAYAANASAVQTIMDKDDIVVSDQLNHASIIDAVRVAGVRNKFAYAHSDMSDLESKLAAASELQKKPKPNGEHPLILIITDGVFSMDGDLAPLPKIVELAKKYDALTMVDDAHGEGVLGKGGRGLVNHFGLEGEVDIEIGSLSKAFSVMGGFIAAKQPLIDCYLMGARQRLFSIALTIPDTAALLEAVTMLGESEHLVQKLWGNVDYLRKGFTDLGFDIGHSETPIIPVMLRDEDLARSFSAKLFEEGVFASAICFPMVPKGTARVRVIVSASFSKEDCDAGLAAFKKVSQELSG

Organism: Emiliania huxleyi (strain CCMP1516) (NCBI:txid280463)